Protein 2LWL (pdb70)

InterPro domains:
  IPR025933 Beta-defensin domain [PF13841] (25-54)

Structure (mmCIF, N/CA/C/O backbone):
data_2LWL
#
_entry.id   2LWL
#
loop_
_atom_site.group_PDB
_atom_site.id
_atom_site.type_symbol
_atom_site.label_atom_id
_atom_site.label_alt_id
_atom_site.label_comp_id
_atom_site.label_asym_id
_atom_site.label_entity_id
_atom_site.label_seq_id
_atom_site.pdbx_PDB_ins_code
_atom_site.Cartn_x
_atom_site.Cartn_y
_atom_site.Cartn_z
_atom_site.occupancy
_atom_site.B_iso_or_equiv
_atom_site.auth_seq_id
_atom_site.auth_comp_id
_atom_site.auth_asym_id
_atom_site.auth_atom_id
_atom_site.pdbx_PDB_model_num
ATOM 1 N N . PHE A 1 5 ? 9.102 -11.623 0.996 1.00 0.00 1 PHE A N 1
ATOM 2 C CA . PHE A 1 5 ? 8.153 -12.760 0.962 1.00 0.00 1 PHE A CA 1
ATOM 3 C C . PHE A 1 5 ? 6.736 -12.330 1.333 1.00 0.00 1 PHE A C 1
ATOM 4 O O . PHE A 1 5 ? 5.780 -12.703 0.649 1.00 0.00 1 PHE A O 1
ATOM 21 N N . PHE A 1 6 ? 6.596 -11.546 2.405 1.00 0.00 2 PHE A N 1
ATOM 22 C CA . PHE A 1 6 ? 5.277 -11.121 2.874 1.00 0.00 2 PHE A CA 1
ATOM 23 C C . PHE A 1 6 ? 4.502 -10.387 1.783 1.00 0.00 2 PHE A C 1
ATOM 24 O O . PHE A 1 6 ? 3.481 -10.875 1.297 1.00 0.00 2 PHE A O 1
ATOM 41 N N . ASP A 1 7 ? 4.993 -9.227 1.373 1.00 0.00 3 ASP A N 1
ATOM 42 C CA . ASP A 1 7 ? 4.295 -8.446 0.362 1.00 0.00 3 ASP A CA 1
ATOM 43 C C . ASP A 1 7 ? 4.627 -8.931 -1.035 1.00 0.00 3 ASP A C 1
ATOM 44 O O . ASP A 1 7 ? 4.132 -8.396 -2.027 1.00 0.00 3 ASP A O 1
ATOM 53 N N . GLU A 1 8 ? 5.453 -9.955 -1.111 1.00 0.00 4 GLU A N 1
ATOM 54 C CA . GLU A 1 8 ? 5.624 -10.686 -2.353 1.00 0.00 4 GLU A CA 1
ATOM 55 C C . GLU A 1 8 ? 4.329 -11.440 -2.619 1.00 0.00 4 GLU A C 1
ATOM 56 O O . GLU A 1 8 ? 3.835 -11.511 -3.748 1.00 0.00 4 GLU A O 1
ATOM 68 N N . LYS A 1 9 ? 3.769 -11.973 -1.541 1.00 0.00 5 LYS A N 1
ATOM 69 C CA . LYS A 1 9 ? 2.470 -12.610 -1.586 1.00 0.00 5 LYS A CA 1
ATOM 70 C C . LYS A 1 9 ? 1.398 -11.546 -1.785 1.00 0.00 5 LYS A C 1
ATOM 71 O O . LYS A 1 9 ? 0.378 -11.794 -2.423 1.00 0.00 5 LYS A O 1
ATOM 90 N N . CYS A 1 10 ? 1.646 -10.349 -1.251 1.00 0.00 6 CYS A N 1
ATOM 91 C CA . CYS A 1 10 ? 0.751 -9.220 -1.476 1.00 0.00 6 CYS A CA 1
ATOM 92 C C . CYS A 1 10 ? 0.726 -8.863 -2.960 1.00 0.00 6 CYS A C 1
ATOM 93 O O . CYS A 1 10 ? -0.318 -8.515 -3.505 1.00 0.00 6 CYS A O 1
ATOM 101 N N . ASN A 1 11 ? 1.880 -8.967 -3.611 1.00 0.00 7 ASN A N 1
ATOM 102 C CA . ASN A 1 11 ? 1.976 -8.723 -5.047 1.00 0.00 7 ASN A CA 1
ATOM 103 C C . ASN A 1 11 ? 1.062 -9.690 -5.790 1.00 0.00 7 ASN A C 1
ATOM 104 O O . ASN A 1 11 ? 0.386 -9.318 -6.750 1.00 0.00 7 ASN A O 1
ATOM 115 N N . LYS A 1 12 ? 1.041 -10.934 -5.325 1.00 0.00 8 LYS A N 1
ATOM 116 C CA . LYS A 1 12 ? 0.137 -11.948 -5.865 1.00 0.00 8 LYS A CA 1
ATOM 117 C C . LYS A 1 12 ? -1.321 -11.563 -5.600 1.00 0.00 8 LYS A C 1
ATOM 118 O O . LYS A 1 12 ? -2.196 -11.781 -6.439 1.00 0.00 8 LYS A O 1
ATOM 137 N N . LEU A 1 13 ? -1.570 -10.980 -4.430 1.00 0.00 9 LEU A N 1
ATOM 138 C CA . LEU A 1 13 ? -2.902 -10.493 -4.068 1.00 0.00 9 LEU A CA 1
ATOM 139 C C . LEU A 1 13 ? -3.171 -9.131 -4.705 1.00 0.00 9 LEU A C 1
ATOM 140 O O . LEU A 1 13 ? -4.191 -8.497 -4.432 1.00 0.00 9 LEU A O 1
ATOM 156 N N . LYS A 1 14 ? -2.226 -8.690 -5.532 1.00 0.00 10 LYS A N 1
ATOM 157 C CA . LYS A 1 14 ? -2.364 -7.479 -6.342 1.00 0.00 10 LYS A CA 1
ATOM 158 C C . LYS A 1 14 ? -2.308 -6.217 -5.485 1.00 0.00 10 LYS A C 1
ATOM 159 O O . LYS A 1 14 ? -2.914 -5.196 -5.817 1.00 0.00 10 LYS A O 1
ATOM 178 N N . GLY A 1 15 ? -1.570 -6.290 -4.390 1.00 0.00 11 GLY A N 1
ATOM 179 C CA . GLY A 1 15 ? -1.361 -5.124 -3.560 1.00 0.00 11 GLY A CA 1
ATOM 180 C C . GLY A 1 15 ? -0.168 -4.319 -4.032 1.00 0.00 11 GLY A C 1
ATOM 181 O O . GLY A 1 15 ? 0.922 -4.865 -4.209 1.00 0.00 11 GLY A O 1
ATOM 185 N N . THR A 1 16 ? -0.370 -3.032 -4.247 1.00 0.00 12 THR A N 1
ATOM 186 C CA . THR A 1 16 ? 0.682 -2.170 -4.762 1.00 0.00 12 THR A CA 1
ATOM 187 C C . THR A 1 16 ? 1.431 -1.468 -3.639 1.00 0.00 12 THR A C 1
ATOM 188 O O . THR A 1 16 ? 0.818 -0.925 -2.718 1.00 0.00 12 THR A O 1
ATOM 199 N N . CYS A 1 17 ? 2.753 -1.478 -3.714 1.00 0.00 13 CYS A N 1
ATOM 200 C CA . CYS A 1 17 ? 3.568 -0.814 -2.710 1.00 0.00 13 CYS A CA 1
ATOM 201 C C . CYS A 1 17 ? 3.647 0.679 -2.999 1.00 0.00 13 CYS A C 1
ATOM 202 O O . CYS A 1 17 ? 4.297 1.110 -3.953 1.00 0.00 13 CYS A O 1
ATOM 210 N N . LYS A 1 18 ? 2.962 1.460 -2.184 1.00 0.00 14 LYS A N 1
ATOM 211 C CA . LYS A 1 18 ? 2.969 2.906 -2.316 1.00 0.00 14 LYS A CA 1
ATOM 212 C C . LYS A 1 18 ? 3.339 3.542 -0.985 1.00 0.00 14 LYS A C 1
ATOM 213 O O . LYS A 1 18 ? 3.417 2.848 0.027 1.00 0.00 14 LYS A O 1
ATOM 232 N N . ASN A 1 19 ? 3.579 4.840 -0.977 1.00 0.00 15 ASN A N 1
ATOM 233 C CA . ASN A 1 19 ? 3.973 5.513 0.252 1.00 0.00 15 ASN A CA 1
ATOM 234 C C . ASN A 1 19 ? 2.766 5.684 1.164 1.00 0.00 15 ASN A C 1
ATOM 235 O O . ASN A 1 19 ? 2.758 5.203 2.299 1.00 0.00 15 ASN A O 1
ATOM 246 N N . ASN A 1 20 ? 1.753 6.372 0.659 1.00 0.00 16 ASN A N 1
ATOM 247 C CA . ASN A 1 20 ? 0.518 6.585 1.405 1.00 0.00 16 ASN A CA 1
ATOM 248 C C . ASN A 1 20 ? -0.634 5.858 0.725 1.00 0.00 16 ASN A C 1
ATOM 249 O O . ASN A 1 20 ? -0.747 5.875 -0.502 1.00 0.00 16 ASN A O 1
ATOM 260 N N . CYS A 1 21 ? -1.483 5.218 1.522 1.00 0.00 17 CYS A N 1
ATOM 261 C CA . CYS A 1 21 ? -2.585 4.425 0.989 1.00 0.00 17 CYS A CA 1
ATOM 262 C C . CYS A 1 21 ? -3.657 5.331 0.397 1.00 0.00 17 CYS A C 1
ATOM 263 O O . CYS A 1 21 ? -4.005 6.359 0.977 1.00 0.00 17 CYS A O 1
ATOM 271 N N . GLY A 1 22 ? -4.170 4.940 -0.757 1.00 0.00 18 GLY A N 1
ATOM 272 C CA . GLY A 1 22 ? -5.153 5.739 -1.453 1.00 0.00 18 GLY A CA 1
ATOM 273 C C . GLY A 1 22 ? -6.576 5.288 -1.186 1.00 0.00 18 GLY A C 1
ATOM 274 O O . GLY A 1 22 ? -6.860 4.679 -0.152 1.00 0.00 18 GLY A O 1
ATOM 278 N N . LYS A 1 23 ? -7.461 5.633 -2.116 1.00 0.00 19 LYS A N 1
ATOM 279 C CA . LYS A 1 23 ? -8.889 5.314 -2.049 1.00 0.00 19 LYS A CA 1
ATOM 280 C C . LYS A 1 23 ? -9.155 3.875 -1.571 1.00 0.00 19 LYS A C 1
ATOM 281 O O . LYS A 1 23 ? -8.802 2.898 -2.233 1.00 0.00 19 LYS A O 1
ATOM 300 N N . ASN A 1 24 ? -9.746 3.765 -0.383 1.00 0.00 20 ASN A N 1
ATOM 301 C CA . ASN A 1 24 ? -10.138 2.475 0.194 1.00 0.00 20 ASN A CA 1
ATOM 302 C C . ASN A 1 24 ? -8.950 1.526 0.348 1.00 0.00 20 ASN A C 1
ATOM 303 O O . ASN A 1 24 ? -9.130 0.321 0.519 1.00 0.00 20 ASN A O 1
ATOM 314 N N . GLU A 1 25 ? -7.743 2.065 0.297 1.00 0.00 21 GLU A N 1
ATOM 315 C CA . GLU A 1 25 ? -6.541 1.254 0.399 1.00 0.00 21 GLU A CA 1
ATOM 316 C C . GLU A 1 25 ? -6.041 1.219 1.831 1.00 0.00 21 GLU A C 1
ATOM 317 O O . GLU A 1 25 ? -6.064 2.232 2.533 1.00 0.00 21 GLU A O 1
ATOM 329 N N . GLU A 1 26 ? -5.610 0.048 2.266 1.00 0.00 22 GLU A N 1
ATOM 330 C CA . GLU A 1 26 ? -5.080 -0.117 3.607 1.00 0.00 22 GLU A CA 1
ATOM 331 C C . GLU A 1 26 ? -3.661 -0.668 3.562 1.00 0.00 22 GLU A C 1
ATOM 332 O O . GLU A 1 26 ? -3.262 -1.308 2.587 1.00 0.00 22 GLU A O 1
ATOM 344 N N . LEU A 1 27 ? -2.909 -0.401 4.621 1.00 0.00 23 LEU A N 1
ATOM 345 C CA . LEU A 1 27 ? -1.534 -0.863 4.737 1.00 0.00 23 LEU A CA 1
ATOM 346 C C . LEU A 1 27 ? -1.535 -2.305 5.223 1.00 0.00 23 LEU A C 1
ATOM 347 O O . LEU A 1 27 ? -1.990 -2.595 6.330 1.00 0.00 23 LEU A O 1
ATOM 363 N N . ILE A 1 28 ? -1.029 -3.202 4.403 1.00 0.00 24 ILE A N 1
ATOM 364 C CA . ILE A 1 28 ? -1.096 -4.624 4.713 1.00 0.00 24 ILE A CA 1
ATOM 365 C C . ILE A 1 28 ? 0.294 -5.205 4.952 1.00 0.00 24 ILE A C 1
ATOM 366 O O . ILE A 1 28 ? 0.439 -6.235 5.602 1.00 0.00 24 ILE A O 1
ATOM 382 N N . ALA A 1 29 ? 1.318 -4.538 4.440 1.00 0.00 25 ALA A N 1
ATOM 383 C CA . ALA A 1 29 ? 2.682 -5.019 4.591 1.00 0.00 25 ALA A CA 1
ATOM 384 C C . ALA A 1 29 ? 3.678 -3.893 4.413 1.00 0.00 25 ALA A C 1
ATOM 385 O O . ALA A 1 29 ? 3.437 -2.943 3.668 1.00 0.00 25 ALA A O 1
ATOM 392 N N . LEU A 1 30 ? 4.795 -4.008 5.106 1.00 0.00 26 LEU A N 1
ATOM 393 C CA . LEU A 1 30 ? 5.835 -2.999 5.063 1.00 0.00 26 LEU A CA 1
ATOM 394 C C . LEU A 1 30 ? 6.944 -3.414 4.111 1.00 0.00 26 LEU A C 1
ATOM 395 O O . LEU A 1 30 ? 7.605 -4.431 4.319 1.00 0.00 26 LEU A O 1
ATOM 411 N N . CYS A 1 31 ? 7.143 -2.620 3.076 1.00 0.00 27 CYS A N 1
ATOM 412 C CA . CYS A 1 31 ? 8.144 -2.909 2.065 1.00 0.00 27 CYS A CA 1
ATOM 413 C C . CYS A 1 31 ? 9.427 -2.134 2.352 1.00 0.00 27 CYS A C 1
ATOM 414 O O . CYS A 1 31 ? 9.511 -1.390 3.335 1.00 0.00 27 CYS A O 1
ATOM 422 N N . GLN A 1 32 ? 10.425 -2.316 1.502 1.00 0.00 28 GLN A N 1
ATOM 423 C CA . GLN A 1 32 ? 11.667 -1.571 1.616 1.00 0.00 28 GLN A CA 1
ATOM 424 C C . GLN A 1 32 ? 11.515 -0.228 0.919 1.00 0.00 28 GLN A C 1
ATOM 425 O O . GLN A 1 32 ? 10.498 0.024 0.266 1.00 0.00 28 GLN A O 1
ATOM 439 N N . LYS A 1 33 ? 12.513 0.638 1.081 1.00 0.00 29 LYS A N 1
ATOM 440 C CA . LYS A 1 33 ? 12.517 1.959 0.440 1.00 0.00 29 LYS A CA 1
ATOM 441 C C . LYS A 1 33 ? 11.373 2.831 0.961 1.00 0.00 29 LYS A C 1
ATOM 442 O O . LYS A 1 33 ? 11.022 3.840 0.351 1.00 0.00 29 LYS A O 1
ATOM 461 N N . SER A 1 34 ? 10.793 2.403 2.078 1.00 0.00 30 SER A N 1
ATOM 462 C CA . SER A 1 34 ? 9.698 3.111 2.744 1.00 0.00 30 SER A CA 1
ATOM 463 C C . SER A 1 34 ? 8.368 2.963 2.002 1.00 0.00 30 SER A C 1
ATOM 464 O O . SER A 1 34 ? 7.416 3.688 2.285 1.00 0.00 30 SER A O 1
ATOM 472 N N . LEU A 1 35 ? 8.294 2.029 1.058 1.00 0.00 31 LEU A N 1
ATOM 473 C CA . LEU A 1 35 ? 7.028 1.695 0.433 1.00 0.00 31 LEU A CA 1
ATOM 474 C C . LEU A 1 35 ? 6.223 0.768 1.335 1.00 0.00 31 LEU A C 1
ATOM 475 O O . LEU A 1 35 ? 6.786 0.046 2.155 1.00 0.00 31 LEU A O 1
ATOM 491 N N . LYS A 1 36 ? 4.909 0.815 1.210 1.00 0.00 32 LYS A N 1
ATOM 492 C CA . LYS A 1 36 ? 4.036 -0.075 1.963 1.00 0.00 32 LYS A CA 1
ATOM 493 C C . LYS A 1 36 ? 3.051 -0.735 1.013 1.00 0.00 32 LYS A C 1
ATOM 494 O O . LYS A 1 36 ? 2.479 -0.064 0.150 1.00 0.00 32 LYS A O 1
ATOM 513 N N . CYS A 1 37 ? 2.846 -2.037 1.159 1.00 0.00 33 CYS A N 1
ATOM 514 C CA . CYS A 1 37 ? 1.930 -2.733 0.278 1.00 0.00 33 CYS A CA 1
ATOM 515 C C . CYS A 1 37 ? 0.504 -2.396 0.660 1.00 0.00 33 CYS A C 1
ATOM 516 O O . CYS A 1 37 ? 0.008 -2.808 1.713 1.00 0.00 33 CYS A O 1
ATOM 524 N N . CYS A 1 38 ? -0.137 -1.617 -0.189 1.00 0.00 34 CYS A N 1
ATOM 525 C CA . CYS A 1 38 ? -1.488 -1.168 0.058 1.00 0.00 34 CYS A CA 1
ATOM 526 C C . CYS A 1 38 ? -2.446 -1.847 -0.905 1.00 0.00 34 CYS A C 1
ATOM 527 O O . CYS A 1 38 ? -2.228 -1.855 -2.120 1.00 0.00 34 CYS A O 1
ATOM 535 N N . ARG A 1 39 ? -3.487 -2.439 -0.354 1.00 0.00 35 ARG A N 1
ATOM 536 C CA . ARG A 1 39 ? -4.479 -3.137 -1.155 1.00 0.00 35 ARG A CA 1
ATOM 537 C C . ARG A 1 39 ? -5.667 -2.230 -1.432 1.00 0.00 35 ARG A C 1
ATOM 538 O O . ARG A 1 39 ? -6.188 -1.586 -0.515 1.00 0.00 35 ARG A O 1
ATOM 559 N N . THR A 1 40 ? -6.079 -2.174 -2.695 1.00 0.00 36 THR A N 1
ATOM 560 C CA . THR A 1 40 ? -7.249 -1.405 -3.088 1.00 0.00 36 THR A CA 1
ATOM 561 C C . THR A 1 40 ? -8.513 -2.192 -2.764 1.00 0.00 36 THR A C 1
ATOM 562 O O . THR A 1 40 ? -9.016 -2.968 -3.579 1.00 0.00 36 THR A O 1
ATOM 573 N N . ILE A 1 41 ? -9.007 -1.990 -1.555 1.00 0.00 37 ILE A N 1
ATOM 574 C CA . ILE A 1 41 ? -10.124 -2.750 -1.032 1.00 0.00 37 ILE A CA 1
ATOM 575 C C . ILE A 1 41 ? -11.435 -2.365 -1.709 1.00 0.00 37 ILE A C 1
ATOM 576 O O . ILE A 1 41 ? -11.643 -1.207 -2.071 1.00 0.00 37 ILE A O 1
ATOM 592 N N . GLN A 1 42 ? -12.296 -3.352 -1.907 1.00 0.00 38 GLN A N 1
ATOM 593 C CA . GLN A 1 42 ? -13.601 -3.120 -2.496 1.00 0.00 38 GLN A CA 1
ATOM 594 C C . GLN A 1 42 ? -14.588 -2.632 -1.432 1.00 0.00 38 GLN A C 1
ATOM 595 O O . GLN A 1 42 ? -14.711 -3.242 -0.367 1.00 0.00 38 GLN A O 1
ATOM 609 N N . PRO A 1 43 ? -15.286 -1.512 -1.694 1.00 0.00 39 PRO A N 1
ATOM 610 C CA . PRO A 1 43 ? -16.301 -0.972 -0.790 1.00 0.00 39 PRO A CA 1
ATOM 611 C C . PRO A 1 43 ? -17.644 -1.683 -0.938 1.00 0.00 39 PRO A C 1
ATOM 612 O O . PRO A 1 43 ? -17.743 -2.688 -1.643 1.00 0.00 39 PRO A O 1
ATOM 623 N N . SER A 1 44 ? -18.663 -1.150 -0.258 1.00 0.00 40 SER A N 1
ATOM 624 C CA . SER A 1 44 ? -20.031 -1.676 -0.290 1.00 0.00 40 SER A CA 1
ATOM 625 C C . SER A 1 44 ? -20.180 -2.870 0.649 1.00 0.00 40 SER A C 1
ATOM 626 O O . SER A 1 44 ? -21.121 -2.937 1.443 1.00 0.00 40 SER A O 1
ATOM 634 N N . GLY A 1 45 ? -19.242 -3.791 0.568 1.00 0.00 41 GLY A N 1
ATOM 635 C CA . GLY A 1 45 ? -19.246 -4.948 1.440 1.00 0.00 41 GLY A CA 1
ATOM 636 C C . GLY A 1 45 ? -18.253 -4.791 2.573 1.00 0.00 41 GLY A C 1
ATOM 637 O O . GLY A 1 45 ? -17.542 -3.788 2.635 1.00 0.00 41 GLY A O 1
ATOM 641 N N . SER A 1 46 ? -18.210 -5.766 3.474 1.00 0.00 42 SER A N 1
ATOM 642 C CA . SER A 1 46 ? -17.281 -5.730 4.598 1.00 0.00 42 SER A CA 1
ATOM 643 C C . SER A 1 46 ? -15.854 -5.968 4.142 1.00 0.00 42 SER A C 1
ATOM 644 O O . SER A 1 46 ? -15.309 -7.066 4.301 1.00 0.00 42 SER A O 1
ATOM 652 N N . ILE A 1 47 ? -15.282 -4.925 3.585 1.00 0.00 43 ILE A N 1
ATOM 653 C CA . ILE A 1 47 ? -13.882 -4.878 3.159 1.00 0.00 43 ILE A CA 1
ATOM 654 C C . ILE A 1 47 ? -13.398 -6.193 2.539 1.00 0.00 43 ILE A C 1
ATOM 655 O O . ILE A 1 47 ? -13.880 -6.601 1.482 1.00 0.00 43 ILE A O 1
ATOM 671 N N . ILE A 1 48 ? -12.454 -6.855 3.201 1.00 0.00 44 ILE A N 1
ATOM 672 C CA . ILE A 1 48 ? -11.916 -8.113 2.719 1.00 0.00 44 ILE A CA 1
ATOM 673 C C . ILE A 1 48 ? -11.865 -9.142 3.838 1.00 0.00 44 ILE A C 1
ATOM 674 O O . ILE A 1 48 ? -11.268 -10.208 3.690 1.00 0.00 44 ILE A O 1
ATOM 690 N N . ASP A 1 49 ? -12.496 -8.825 4.954 1.00 0.00 45 ASP A N 1
ATOM 691 C CA . ASP A 1 49 ? -12.441 -9.693 6.118 1.00 0.00 45 ASP A CA 1
ATOM 692 C C . ASP A 1 49 ? -13.819 -9.815 6.749 1.00 0.00 45 ASP A C 1
ATOM 693 O O . ASP A 1 49 ? -14.128 -9.038 7.671 1.00 0.00 45 ASP A O 1
ATOM 703 N N . PHE A 1 5 ? 9.915 -12.093 -0.137 1.00 0.00 1 PHE A N 2
ATOM 704 C CA . PHE A 1 5 ? 9.052 -12.488 0.998 1.00 0.00 1 PHE A CA 2
ATOM 705 C C . PHE A 1 5 ? 7.916 -11.490 1.201 1.00 0.00 1 PHE A C 2
ATOM 706 O O . PHE A 1 5 ? 6.752 -11.813 0.961 1.00 0.00 1 PHE A O 2
ATOM 723 N N . PHE A 1 6 ? 8.262 -10.275 1.621 1.00 0.00 2 PHE A N 2
ATOM 724 C CA . PHE A 1 6 ? 7.267 -9.257 1.944 1.00 0.00 2 PHE A CA 2
ATOM 725 C C . PHE A 1 6 ? 6.313 -9.003 0.784 1.00 0.00 2 PHE A C 2
ATOM 726 O O . PHE A 1 6 ? 5.096 -9.126 0.932 1.00 0.00 2 PHE A O 2
ATOM 743 N N . ASP A 1 7 ? 6.851 -8.670 -0.379 1.00 0.00 3 ASP A N 2
ATOM 744 C CA . ASP A 1 7 ? 5.998 -8.382 -1.516 1.00 0.00 3 ASP A CA 2
ATOM 745 C C . ASP A 1 7 ? 5.668 -9.640 -2.302 1.00 0.00 3 ASP A C 2
ATOM 746 O O . ASP A 1 7 ? 4.960 -9.588 -3.307 1.00 0.00 3 ASP A O 2
ATOM 755 N N . GLU A 1 8 ? 6.152 -10.777 -1.823 1.00 0.00 4 GLU A N 2
ATOM 756 C CA . GLU A 1 8 ? 5.703 -12.058 -2.340 1.00 0.00 4 GLU A CA 2
ATOM 757 C C . GLU A 1 8 ? 4.287 -12.279 -1.826 1.00 0.00 4 GLU A C 2
ATOM 758 O O . GLU A 1 8 ? 3.402 -12.774 -2.534 1.00 0.00 4 GLU A O 2
ATOM 770 N N . LYS A 1 9 ? 4.090 -11.867 -0.578 1.00 0.00 5 LYS A N 2
ATOM 771 C CA . LYS A 1 9 ? 2.773 -11.815 0.025 1.00 0.00 5 LYS A CA 2
ATOM 772 C C . LYS A 1 9 ? 1.939 -10.750 -0.680 1.00 0.00 5 LYS A C 2
ATOM 773 O O . LYS A 1 9 ? 0.766 -10.964 -0.976 1.00 0.00 5 LYS A O 2
ATOM 792 N N . CYS A 1 10 ? 2.568 -9.611 -0.974 1.00 0.00 6 CYS A N 2
ATOM 793 C CA . CYS A 1 10 ? 1.897 -8.512 -1.660 1.00 0.00 6 CYS A CA 2
ATOM 794 C C . CYS A 1 10 ? 1.349 -8.977 -3.006 1.00 0.00 6 CYS A C 2
ATOM 795 O O . CYS A 1 10 ? 0.233 -8.627 -3.386 1.00 0.00 6 CYS A O 2
ATOM 803 N N . ASN A 1 11 ? 2.146 -9.771 -3.715 1.00 0.00 7 ASN A N 2
ATOM 804 C CA . ASN A 1 11 ? 1.748 -10.315 -5.009 1.00 0.00 7 ASN A CA 2
ATOM 805 C C . ASN A 1 11 ? 0.494 -11.161 -4.867 1.00 0.00 7 ASN A C 2
ATOM 806 O O . ASN A 1 11 ? -0.434 -11.054 -5.662 1.00 0.00 7 ASN A O 2
ATOM 817 N N . LYS A 1 12 ? 0.480 -11.999 -3.838 1.00 0.00 8 LYS A N 2
ATOM 818 C CA . LYS A 1 12 ? -0.667 -12.860 -3.563 1.00 0.00 8 LYS A CA 2
ATOM 819 C C . LYS A 1 12 ? -1.938 -12.036 -3.340 1.00 0.00 8 LYS A C 2
ATOM 820 O O . LYS A 1 12 ? -3.005 -12.377 -3.851 1.00 0.00 8 LYS A O 2
ATOM 839 N N . LEU A 1 13 ? -1.821 -10.950 -2.584 1.00 0.00 9 LEU A N 2
ATOM 840 C CA . LEU A 1 13 ? -2.972 -10.102 -2.296 1.00 0.00 9 LEU A CA 2
ATOM 841 C C . LEU A 1 13 ? -3.211 -9.090 -3.410 1.00 0.00 9 LEU A C 2
ATOM 842 O O . LEU A 1 13 ? -4.152 -8.299 -3.351 1.00 0.00 9 LEU A O 2
ATOM 858 N N . LYS A 1 14 ? -2.337 -9.122 -4.415 1.00 0.00 10 LYS A N 2
ATOM 859 C CA . LYS A 1 14 ? -2.448 -8.259 -5.588 1.00 0.00 10 LYS A CA 2
ATOM 860 C C . LYS A 1 14 ? -2.394 -6.789 -5.190 1.00 0.00 10 LYS A C 2
ATOM 861 O O . LYS A 1 14 ? -3.116 -5.956 -5.740 1.00 0.00 10 LYS A O 2
ATOM 880 N N . GLY A 1 15 ? -1.532 -6.479 -4.235 1.00 0.00 11 GLY A N 2
ATOM 881 C CA . GLY A 1 15 ? -1.418 -5.119 -3.753 1.00 0.00 11 GLY A CA 2
ATOM 882 C C . GLY A 1 15 ? -0.272 -4.375 -4.403 1.00 0.00 11 GLY A C 2
ATOM 883 O O . GLY A 1 15 ? 0.503 -4.956 -5.168 1.00 0.00 11 GLY A O 2
ATOM 887 N N . THR A 1 16 ? -0.162 -3.092 -4.100 1.00 0.00 12 THR A N 2
ATOM 888 C CA . THR A 1 16 ? 0.899 -2.264 -4.644 1.00 0.00 12 THR A CA 2
ATOM 889 C C . THR A 1 16 ? 1.622 -1.514 -3.532 1.00 0.00 12 THR A C 2
ATOM 890 O O . THR A 1 16 ? 0.987 -0.953 -2.638 1.00 0.00 12 THR A O 2
ATOM 901 N N . CYS A 1 17 ? 2.947 -1.517 -3.579 1.00 0.00 13 CYS A N 2
ATOM 902 C CA . CYS A 1 17 ? 3.739 -0.839 -2.565 1.00 0.00 13 CYS A CA 2
ATOM 903 C C . CYS A 1 17 ? 3.781 0.658 -2.845 1.00 0.00 13 CYS A C 2
ATOM 904 O O . CYS A 1 17 ? 4.417 1.105 -3.803 1.00 0.00 13 CYS A O 2
ATOM 912 N N . LYS A 1 18 ? 3.087 1.421 -2.018 1.00 0.00 14 LYS A N 2
ATOM 913 C CA . LYS A 1 18 ? 3.072 2.868 -2.142 1.00 0.00 14 LYS A CA 2
ATOM 914 C C . LYS A 1 18 ? 3.286 3.498 -0.771 1.00 0.00 14 LYS A C 2
ATOM 915 O O . LYS A 1 18 ? 3.349 2.792 0.238 1.00 0.00 14 LYS A O 2
ATOM 934 N N . ASN A 1 19 ? 3.416 4.811 -0.729 1.00 0.00 15 ASN A N 2
ATOM 935 C CA . ASN A 1 19 ? 3.674 5.498 0.519 1.00 0.00 15 ASN A CA 2
ATOM 936 C C . ASN A 1 19 ? 2.372 5.877 1.209 1.00 0.00 15 ASN A C 2
ATOM 937 O O . ASN A 1 19 ? 2.158 5.535 2.373 1.00 0.00 15 ASN A O 2
ATOM 948 N N . ASN A 1 20 ? 1.492 6.566 0.491 1.00 0.00 16 ASN A N 2
ATOM 949 C CA . ASN A 1 20 ? 0.215 6.98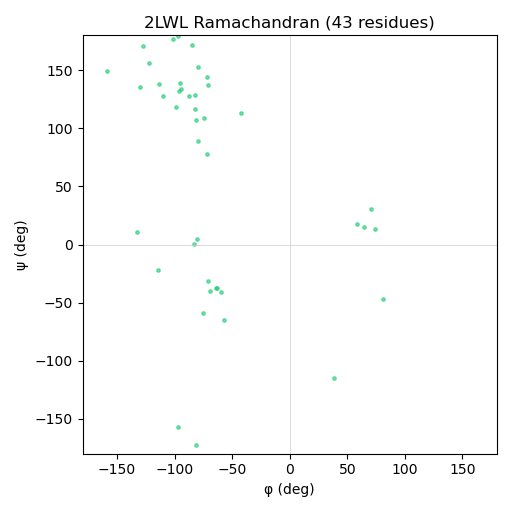5 1.061 1.00 0.00 16 ASN A CA 2
ATOM 950 C C . ASN A 1 20 ? -0.932 6.218 0.411 1.00 0.00 16 ASN A C 2
ATOM 951 O O . ASN A 1 20 ? -1.016 6.121 -0.815 1.00 0.00 16 ASN A O 2
ATOM 962 N N . CYS A 1 21 ? -1.800 5.657 1.243 1.00 0.00 17 CYS A N 2
ATOM 963 C CA . CYS A 1 21 ? -2.906 4.837 0.765 1.00 0.00 17 CYS A CA 2
ATOM 964 C C . CYS A 1 21 ? -3.968 5.693 0.088 1.00 0.00 17 CYS A C 2
ATOM 965 O O . CYS A 1 21 ? -4.344 6.753 0.592 1.00 0.00 17 CYS A O 2
ATOM 973 N N . GLY A 1 22 ? -4.445 5.224 -1.054 1.00 0.00 18 GLY A N 2
ATOM 974 C CA . GLY A 1 22 ? -5.457 5.941 -1.797 1.00 0.00 18 GLY A CA 2
ATOM 975 C C . GLY A 1 22 ? -6.857 5.563 -1.364 1.00 0.00 18 GLY A C 2
ATOM 976 O O . GLY A 1 22 ? -7.054 5.075 -0.249 1.00 0.00 18 GLY A O 2
ATOM 980 N N . LYS A 1 23 ? -7.825 5.799 -2.244 1.00 0.00 19 LYS A N 2
ATOM 981 C CA . LYS A 1 23 ? -9.233 5.547 -1.937 1.00 0.00 19 LYS A CA 2
ATOM 982 C C . LYS A 1 23 ? -9.488 4.118 -1.441 1.00 0.00 19 LYS A C 2
ATOM 983 O O . LYS A 1 23 ? -9.355 3.143 -2.182 1.00 0.00 19 LYS A O 2
ATOM 1002 N N . ASN A 1 24 ? -9.843 4.026 -0.160 1.00 0.00 20 ASN A N 2
ATOM 1003 C CA . ASN A 1 24 ? -10.175 2.757 0.492 1.00 0.00 20 ASN A CA 2
ATOM 1004 C C . ASN A 1 24 ? -9.037 1.745 0.336 1.00 0.00 20 ASN A C 2
ATOM 1005 O O . ASN A 1 24 ? -9.237 0.623 -0.133 1.00 0.00 20 ASN A O 2
ATOM 1016 N N . GLU A 1 25 ? -7.837 2.161 0.713 1.00 0.00 21 GLU A N 2
ATOM 1017 C CA . GLU A 1 25 ? -6.670 1.289 0.674 1.00 0.00 21 GLU A CA 2
ATOM 1018 C C . GLU A 1 25 ? -6.079 1.129 2.063 1.00 0.00 21 GLU A C 2
ATOM 1019 O O . GLU A 1 25 ? -6.065 2.073 2.854 1.00 0.00 21 GLU A O 2
ATOM 1031 N N . GLU A 1 26 ? -5.595 -0.064 2.357 1.00 0.00 22 GLU A N 2
ATOM 1032 C CA . GLU A 1 26 ? -5.022 -0.343 3.669 1.00 0.00 22 GLU A CA 2
ATOM 1033 C C . GLU A 1 26 ? -3.554 -0.744 3.559 1.00 0.00 22 GLU A C 2
ATOM 1034 O O . GLU A 1 26 ? -3.115 -1.236 2.520 1.00 0.00 22 GLU A O 2
ATOM 1046 N N . LEU A 1 27 ? -2.805 -0.530 4.639 1.00 0.00 23 LEU A N 2
ATOM 1047 C CA . LEU A 1 27 ? -1.394 -0.883 4.684 1.00 0.00 23 LEU A CA 2
ATOM 1048 C C . LEU A 1 27 ? -1.243 -2.296 5.230 1.00 0.00 23 LEU A C 2
ATOM 1049 O O . LEU A 1 27 ? -1.444 -2.543 6.420 1.00 0.00 23 LEU A O 2
ATOM 1065 N N . ILE A 1 28 ? -0.893 -3.214 4.347 1.00 0.00 24 ILE A N 2
ATOM 1066 C CA . ILE A 1 28 ? -0.987 -4.642 4.628 1.00 0.00 24 ILE A CA 2
ATOM 1067 C C . ILE A 1 28 ? 0.392 -5.275 4.804 1.00 0.00 24 ILE A C 2
ATOM 1068 O O . ILE A 1 28 ? 0.523 -6.329 5.423 1.00 0.00 24 ILE A O 2
ATOM 1084 N N . ALA A 1 29 ? 1.424 -4.625 4.283 1.00 0.00 25 ALA A N 2
ATOM 1085 C CA . ALA A 1 29 ? 2.781 -5.155 4.397 1.00 0.00 25 ALA A CA 2
ATOM 1086 C C . ALA A 1 29 ? 3.799 -4.055 4.219 1.00 0.00 25 ALA A C 2
ATOM 1087 O O . ALA A 1 29 ? 3.472 -2.975 3.739 1.00 0.00 25 ALA A O 2
ATOM 1094 N N . LEU A 1 30 ? 5.027 -4.332 4.612 1.00 0.00 26 LEU A N 2
ATOM 1095 C CA . LEU A 1 30 ? 6.094 -3.355 4.539 1.00 0.00 26 LEU A CA 2
ATOM 1096 C C . LEU A 1 30 ? 7.152 -3.812 3.554 1.00 0.00 26 LEU A C 2
ATOM 1097 O O . LEU A 1 30 ? 7.581 -4.962 3.559 1.00 0.00 26 LEU A O 2
ATOM 1113 N N . CYS A 1 31 ? 7.547 -2.890 2.712 1.00 0.00 27 CYS A N 2
ATOM 1114 C CA . CYS A 1 31 ? 8.495 -3.158 1.646 1.00 0.00 27 CYS A CA 2
ATOM 1115 C C . CYS A 1 31 ? 9.744 -2.303 1.807 1.00 0.00 27 CYS A C 2
ATOM 1116 O O . CYS A 1 31 ? 9.855 -1.517 2.751 1.00 0.00 27 CYS A O 2
ATOM 1124 N N . GLN A 1 32 ? 10.682 -2.455 0.888 1.00 0.00 28 GLN A N 2
ATOM 1125 C CA . GLN A 1 32 ? 11.915 -1.688 0.933 1.00 0.00 28 GLN A CA 2
ATOM 1126 C C . GLN A 1 32 ? 11.651 -0.254 0.492 1.00 0.00 28 GLN A C 2
ATOM 1127 O O . GLN A 1 32 ? 10.567 0.057 -0.009 1.00 0.00 28 GLN A O 2
ATOM 1141 N N . LYS A 1 33 ? 12.642 0.613 0.692 1.00 0.00 29 LYS A N 2
ATOM 1142 C CA . LYS A 1 33 ? 12.519 2.043 0.380 1.00 0.00 29 LYS A CA 2
ATOM 1143 C C . LYS A 1 33 ? 11.478 2.709 1.281 1.00 0.00 29 LYS A C 2
ATOM 1144 O O . LYS A 1 33 ? 11.048 3.833 1.022 1.00 0.00 29 LYS A O 2
ATOM 1163 N N . SER A 1 34 ? 11.079 1.987 2.326 1.00 0.00 30 SER A N 2
ATOM 1164 C CA . SER A 1 34 ? 10.080 2.448 3.297 1.00 0.00 30 SER A CA 2
ATOM 1165 C C . SER A 1 34 ? 8.661 2.401 2.717 1.00 0.00 30 SER A C 2
ATOM 1166 O O . SER A 1 34 ? 7.725 2.956 3.298 1.00 0.00 30 SER A O 2
ATOM 1174 N N . LEU A 1 35 ? 8.504 1.738 1.574 1.00 0.00 31 LEU A N 2
ATOM 1175 C CA . LEU A 1 35 ? 7.194 1.555 0.962 1.00 0.00 31 LEU A CA 2
ATOM 1176 C C . LEU A 1 35 ? 6.385 0.518 1.731 1.00 0.00 31 LEU A C 2
ATOM 1177 O O . LEU A 1 35 ? 6.950 -0.342 2.397 1.00 0.00 31 LEU A O 2
ATOM 1193 N N . LYS A 1 36 ? 5.067 0.608 1.653 1.00 0.00 32 LYS A N 2
ATOM 1194 C CA . LYS A 1 36 ? 4.198 -0.408 2.236 1.00 0.00 32 LYS A CA 2
ATOM 1195 C C . LYS A 1 36 ? 3.154 -0.840 1.218 1.00 0.00 32 LYS A C 2
ATOM 1196 O O . LYS A 1 36 ? 2.786 -0.076 0.325 1.00 0.00 32 LYS A O 2
ATOM 1215 N N . CYS A 1 37 ? 2.680 -2.063 1.358 1.00 0.00 33 CYS A N 2
ATOM 1216 C CA . CYS A 1 37 ? 1.730 -2.626 0.425 1.00 0.00 33 CYS A CA 2
ATOM 1217 C C . CYS A 1 37 ? 0.323 -2.148 0.730 1.00 0.00 33 CYS A C 2
ATOM 1218 O O . CYS A 1 37 ? -0.200 -2.394 1.813 1.00 0.00 33 CYS A O 2
ATOM 1226 N N . CYS A 1 38 ? -0.277 -1.457 -0.219 1.00 0.00 34 CYS A N 2
ATOM 1227 C CA . CYS A 1 38 ? -1.658 -1.040 -0.092 1.00 0.00 34 CYS A CA 2
ATOM 1228 C C . CYS A 1 38 ? -2.552 -1.937 -0.931 1.00 0.00 34 CYS A C 2
ATOM 1229 O O . CYS A 1 38 ? -2.272 -2.186 -2.107 1.00 0.00 34 CYS A O 2
ATOM 1237 N N . ARG A 1 39 ? -3.602 -2.451 -0.317 1.00 0.00 35 ARG A N 2
ATOM 1238 C CA . ARG A 1 39 ? -4.593 -3.227 -1.041 1.00 0.00 35 ARG A CA 2
ATOM 1239 C C . ARG A 1 39 ? -5.798 -2.349 -1.323 1.00 0.00 35 ARG A C 2
ATOM 1240 O O . ARG A 1 39 ? -6.367 -1.748 -0.403 1.00 0.00 35 ARG A O 2
ATOM 1261 N N . THR A 1 40 ? -6.144 -2.250 -2.596 1.00 0.00 36 THR A N 2
ATOM 1262 C CA . THR A 1 40 ? -7.258 -1.430 -3.036 1.00 0.00 36 THR A CA 2
ATOM 1263 C C . THR A 1 40 ? -8.569 -2.158 -2.785 1.00 0.00 36 THR A C 2
ATOM 1264 O O . THR A 1 40 ? -9.027 -2.952 -3.607 1.00 0.00 36 THR A O 2
ATOM 1275 N N . ILE A 1 41 ? -9.149 -1.894 -1.629 1.00 0.00 37 ILE A N 2
ATOM 1276 C CA . ILE A 1 41 ? -10.340 -2.582 -1.188 1.00 0.00 37 ILE A CA 2
ATOM 1277 C C . ILE A 1 41 ? -11.549 -2.224 -2.045 1.00 0.00 37 ILE A C 2
ATOM 1278 O O . ILE A 1 41 ? -11.907 -1.051 -2.185 1.00 0.00 37 ILE A O 2
ATOM 1294 N N . GLN A 1 42 ? -12.158 -3.249 -2.626 1.00 0.00 38 GLN A N 2
ATOM 1295 C CA . GLN A 1 42 ? -13.332 -3.077 -3.467 1.00 0.00 38 GLN A CA 2
ATOM 1296 C C . GLN A 1 42 ? -14.595 -3.059 -2.613 1.00 0.00 38 GLN A C 2
ATOM 1297 O O . GLN A 1 42 ? -14.749 -3.883 -1.709 1.00 0.00 38 GLN A O 2
ATOM 1311 N N . PRO A 1 43 ? -15.517 -2.126 -2.888 1.00 0.00 39 PRO A N 2
ATOM 1312 C CA . PRO A 1 43 ? -16.792 -2.052 -2.174 1.00 0.00 39 PRO A CA 2
ATOM 1313 C C . PRO A 1 43 ? -17.623 -3.308 -2.404 1.00 0.00 39 PRO A C 2
ATOM 1314 O O . PRO A 1 43 ? -17.908 -3.662 -3.554 1.00 0.00 39 PRO A O 2
ATOM 1325 N N . SER A 1 44 ? -17.972 -3.989 -1.309 1.00 0.00 40 SER A N 2
ATOM 1326 C CA . SER A 1 44 ? -18.744 -5.235 -1.352 1.00 0.00 40 SER A CA 2
ATOM 1327 C C . SER A 1 44 ? -17.889 -6.396 -1.864 1.00 0.00 40 SER A C 2
ATOM 1328 O O . SER A 1 44 ? -18.372 -7.518 -2.024 1.00 0.00 40 SER A O 2
ATOM 1336 N N . GLY A 1 45 ? -16.624 -6.113 -2.124 1.00 0.00 41 GLY A N 2
ATOM 1337 C CA . GLY A 1 45 ? -15.704 -7.136 -2.584 1.00 0.00 41 GLY A CA 2
ATOM 1338 C C . GLY A 1 45 ? -15.399 -8.162 -1.510 1.00 0.00 41 GLY A C 2
ATOM 1339 O O . GLY A 1 45 ? -15.434 -7.855 -0.320 1.00 0.00 41 GLY A O 2
ATOM 1343 N N . SER A 1 46 ? -15.101 -9.379 -1.923 1.00 0.00 42 SER A N 2
ATOM 1344 C CA . SER A 1 46 ? -14.831 -10.455 -0.984 1.00 0.00 42 SER A CA 2
ATOM 1345 C C . SER A 1 46 ? -13.425 -10.331 -0.399 1.00 0.00 42 SER A C 2
ATOM 1346 O O . SER A 1 46 ? -12.647 -9.469 -0.818 1.00 0.00 42 SER A O 2
ATOM 1354 N N . ILE A 1 47 ? -13.125 -11.183 0.587 1.00 0.00 43 ILE A N 2
ATOM 1355 C CA . ILE A 1 47 ? -11.793 -11.264 1.196 1.00 0.00 43 ILE A CA 2
ATOM 1356 C C . ILE A 1 47 ? -11.557 -10.123 2.198 1.00 0.00 43 ILE A C 2
ATOM 1357 O O . ILE A 1 47 ? -10.650 -10.189 3.027 1.00 0.00 43 ILE A O 2
ATOM 1373 N N . ILE A 1 48 ? -12.392 -9.095 2.155 1.00 0.00 44 ILE A N 2
ATOM 1374 C CA . ILE A 1 48 ? -12.156 -7.907 2.968 1.00 0.00 44 ILE A CA 2
ATOM 1375 C C . ILE A 1 48 ? -13.451 -7.281 3.488 1.00 0.00 44 ILE A C 2
ATOM 1376 O O . ILE A 1 48 ? -13.586 -7.023 4.684 1.00 0.00 44 ILE A O 2
ATOM 1392 N N . ASP A 1 49 ? -14.392 -7.038 2.595 1.00 0.00 45 ASP A N 2
ATOM 1393 C CA . ASP A 1 49 ? -15.627 -6.348 2.956 1.00 0.00 45 ASP A CA 2
ATOM 1394 C C . ASP A 1 49 ? -16.561 -7.285 3.709 1.00 0.00 45 ASP A C 2
ATOM 1395 O O . ASP A 1 49 ? -17.180 -8.159 3.067 1.00 0.00 45 ASP A O 2
ATOM 1405 N N . PHE A 1 5 ? 10.285 -11.077 -3.037 1.00 0.00 1 PHE A N 3
ATOM 1406 C CA . PHE A 1 5 ? 9.250 -12.073 -3.386 1.00 0.00 1 PHE A CA 3
ATOM 1407 C C . PHE A 1 5 ? 8.077 -12.009 -2.415 1.00 0.00 1 PHE A C 3
ATOM 1408 O O . PHE A 1 5 ? 6.943 -12.317 -2.788 1.00 0.00 1 PHE A O 3
ATOM 1425 N N . PHE A 1 6 ? 8.342 -11.593 -1.176 1.00 0.00 2 PHE A N 3
ATOM 1426 C CA . PHE A 1 6 ? 7.299 -11.513 -0.157 1.00 0.00 2 PHE A CA 3
ATOM 1427 C C . PHE A 1 6 ? 6.167 -10.600 -0.612 1.00 0.00 2 PHE A C 3
ATOM 1428 O O . PHE A 1 6 ? 5.018 -11.028 -0.747 1.00 0.00 2 PHE A O 3
ATOM 1445 N N . ASP A 1 7 ? 6.487 -9.341 -0.870 1.00 0.00 3 ASP A N 3
ATOM 1446 C CA . ASP A 1 7 ? 5.468 -8.384 -1.269 1.00 0.00 3 ASP A CA 3
ATOM 1447 C C . ASP A 1 7 ? 5.176 -8.468 -2.751 1.00 0.00 3 ASP A C 3
ATOM 1448 O O . ASP A 1 7 ? 4.312 -7.760 -3.269 1.00 0.00 3 ASP A O 3
ATOM 1457 N N . GLU A 1 8 ? 5.887 -9.338 -3.428 1.00 0.00 4 GLU A N 3
ATOM 1458 C CA . GLU A 1 8 ? 5.561 -9.671 -4.799 1.00 0.00 4 GLU A CA 3
ATOM 1459 C C . GLU A 1 8 ? 4.254 -10.444 -4.796 1.00 0.00 4 GLU A C 3
ATOM 1460 O O . GLU A 1 8 ? 3.360 -10.208 -5.613 1.00 0.00 4 GLU A O 3
ATOM 1472 N N . LYS A 1 9 ? 4.139 -11.347 -3.831 1.00 0.00 5 LYS A N 3
ATOM 1473 C CA . LYS A 1 9 ? 2.904 -12.066 -3.615 1.00 0.00 5 LYS A CA 3
ATOM 1474 C C . LYS A 1 9 ? 1.871 -11.138 -2.985 1.00 0.00 5 LYS A C 3
ATOM 1475 O O . LYS A 1 9 ? 0.672 -11.314 -3.182 1.00 0.00 5 LYS A O 3
ATOM 1494 N N . CYS A 1 10 ? 2.338 -10.130 -2.244 1.00 0.00 6 CYS A N 3
ATOM 1495 C CA . CYS A 1 10 ? 1.435 -9.121 -1.706 1.00 0.00 6 CYS A CA 3
ATOM 1496 C C . CYS A 1 10 ? 0.785 -8.364 -2.863 1.00 0.00 6 CYS A C 3
ATOM 1497 O O . CYS A 1 10 ? -0.419 -8.112 -2.863 1.00 0.00 6 CYS A O 3
ATOM 1505 N N . ASN A 1 11 ? 1.591 -8.044 -3.872 1.00 0.00 7 ASN A N 3
ATOM 1506 C CA . ASN A 1 11 ? 1.099 -7.374 -5.070 1.00 0.00 7 ASN A CA 3
ATOM 1507 C C . ASN A 1 11 ? 0.056 -8.239 -5.774 1.00 0.00 7 ASN A C 3
ATOM 1508 O O . ASN A 1 11 ? -0.886 -7.727 -6.379 1.00 0.00 7 ASN A O 3
ATOM 1519 N N . LYS A 1 12 ? 0.223 -9.555 -5.681 1.00 0.00 8 LYS A N 3
ATOM 1520 C CA . LYS A 1 12 ? -0.770 -10.489 -6.203 1.00 0.00 8 LYS A CA 3
ATOM 1521 C C . LYS A 1 12 ? -2.051 -10.421 -5.366 1.00 0.00 8 LYS A C 3
ATOM 1522 O O . LYS A 1 12 ? -3.157 -10.494 -5.899 1.00 0.00 8 LYS A O 3
ATOM 1541 N N . LEU A 1 13 ? -1.890 -10.260 -4.053 1.00 0.00 9 LEU A N 3
ATOM 1542 C CA . LEU A 1 13 ? -3.024 -10.043 -3.152 1.00 0.00 9 LEU A CA 3
ATOM 1543 C C . LEU A 1 13 ? -3.447 -8.575 -3.179 1.00 0.00 9 LEU A C 3
ATOM 1544 O O . LEU A 1 13 ? -4.196 -8.104 -2.318 1.00 0.00 9 LEU A O 3
ATOM 1560 N N . LYS A 1 14 ? -2.913 -7.863 -4.169 1.00 0.00 10 LYS A N 3
ATOM 1561 C CA . LYS A 1 14 ? -3.338 -6.509 -4.520 1.00 0.00 10 LYS A CA 3
ATOM 1562 C C . LYS A 1 14 ? -2.877 -5.493 -3.486 1.00 0.00 10 LYS A C 3
ATOM 1563 O O . LYS A 1 14 ? -3.513 -4.461 -3.279 1.00 0.00 10 LYS A O 3
ATOM 1582 N N . GLY A 1 15 ? -1.759 -5.795 -2.846 1.00 0.00 11 GLY A N 3
ATOM 1583 C CA . GLY A 1 15 ? -1.128 -4.845 -1.960 1.00 0.00 11 GLY A CA 3
ATOM 1584 C C . GLY A 1 15 ? 0.065 -4.198 -2.613 1.00 0.00 11 GLY A C 3
ATOM 1585 O O . GLY A 1 15 ? 1.202 -4.639 -2.452 1.00 0.00 11 GLY A O 3
ATOM 1589 N N . THR A 1 16 ? -0.213 -3.160 -3.365 1.00 0.00 12 THR A N 3
ATOM 1590 C CA . THR A 1 16 ? 0.807 -2.438 -4.109 1.00 0.00 12 THR A CA 3
ATOM 1591 C C . THR A 1 16 ? 1.702 -1.635 -3.178 1.00 0.00 12 THR A C 3
ATOM 1592 O O . THR A 1 16 ? 1.240 -1.114 -2.159 1.00 0.00 12 THR A O 3
ATOM 1603 N N . CYS A 1 17 ? 2.977 -1.529 -3.530 1.00 0.00 13 CYS A N 3
ATOM 1604 C CA . CYS A 1 17 ? 3.921 -0.805 -2.699 1.00 0.00 13 CYS A CA 3
ATOM 1605 C C . CYS A 1 17 ? 3.815 0.688 -2.950 1.00 0.00 13 CYS A C 3
ATOM 1606 O O . CYS A 1 17 ? 4.348 1.209 -3.930 1.00 0.00 13 CYS A O 3
ATOM 1614 N N . LYS A 1 18 ? 3.104 1.358 -2.069 1.00 0.00 14 LYS A N 3
ATOM 1615 C CA . LYS A 1 18 ? 3.006 2.802 -2.091 1.00 0.00 14 LYS A CA 3
ATOM 1616 C C . LYS A 1 18 ? 3.206 3.328 -0.681 1.00 0.00 14 LYS A C 3
ATOM 1617 O O . LYS A 1 18 ? 3.120 2.568 0.287 1.00 0.00 14 LYS A O 3
ATOM 1636 N N . ASN A 1 19 ? 3.491 4.607 -0.565 1.00 0.00 15 ASN A N 3
ATOM 1637 C CA . ASN A 1 19 ? 3.821 5.199 0.720 1.00 0.00 15 ASN A CA 3
ATOM 1638 C C . ASN A 1 19 ? 2.564 5.513 1.506 1.00 0.00 15 ASN A C 3
ATOM 1639 O O . ASN A 1 19 ? 2.465 5.212 2.695 1.00 0.00 15 ASN A O 3
ATOM 1650 N N . ASN A 1 20 ? 1.607 6.125 0.833 1.00 0.00 16 ASN A N 3
ATOM 1651 C CA . ASN A 1 20 ? 0.346 6.484 1.468 1.00 0.00 16 ASN A CA 3
ATOM 1652 C C . ASN A 1 20 ? -0.807 5.740 0.813 1.00 0.00 16 ASN A C 3
ATOM 1653 O O . ASN A 1 20 ? -0.821 5.540 -0.401 1.00 0.00 16 ASN A O 3
ATOM 1664 N N . CYS A 1 21 ? -1.768 5.326 1.622 1.00 0.00 17 CYS A N 3
ATOM 1665 C CA . CYS A 1 21 ? -2.904 4.568 1.130 1.00 0.00 17 CYS A CA 3
ATOM 1666 C C . CYS A 1 21 ? -3.908 5.490 0.448 1.00 0.00 17 CYS A C 3
ATOM 1667 O O . CYS A 1 21 ? -4.256 6.550 0.973 1.00 0.00 17 CYS A O 3
ATOM 1675 N N . GLY A 1 22 ? -4.349 5.083 -0.731 1.00 0.00 18 GLY A N 3
ATOM 1676 C CA . GLY A 1 22 ? -5.311 5.848 -1.493 1.00 0.00 18 GLY A CA 3
ATOM 1677 C C . GLY A 1 22 ? -6.728 5.377 -1.251 1.00 0.00 18 GLY A C 3
ATOM 1678 O O . GLY A 1 22 ? -7.025 4.807 -0.197 1.00 0.00 18 GLY A O 3
ATOM 1682 N N . LYS A 1 23 ? -7.604 5.644 -2.213 1.00 0.00 19 LYS A N 3
ATOM 1683 C CA . LYS A 1 23 ? -9.011 5.271 -2.113 1.00 0.00 19 LYS A CA 3
ATOM 1684 C C . LYS A 1 23 ? -9.173 3.786 -1.784 1.00 0.00 19 LYS A C 3
ATOM 1685 O O . LYS A 1 23 ? -8.582 2.922 -2.436 1.00 0.00 19 LYS A O 3
ATOM 1704 N N . ASN A 1 24 ? -9.947 3.508 -0.744 1.00 0.00 20 ASN A N 3
ATOM 1705 C CA . ASN A 1 24 ? -10.246 2.135 -0.335 1.00 0.00 20 ASN A CA 3
ATOM 1706 C C . ASN A 1 24 ? -8.980 1.333 -0.057 1.00 0.00 20 ASN A C 3
ATOM 1707 O O . ASN A 1 24 ? -8.973 0.127 -0.227 1.00 0.00 20 ASN A O 3
ATOM 1718 N N . GLU A 1 25 ? -7.907 1.980 0.357 1.00 0.00 21 GLU A N 3
ATOM 1719 C CA . GLU A 1 25 ? -6.660 1.258 0.567 1.00 0.00 21 GLU A CA 3
ATOM 1720 C C . GLU A 1 25 ? -6.257 1.228 2.030 1.00 0.00 21 GLU A C 3
ATOM 1721 O O . GLU A 1 25 ? -6.450 2.198 2.767 1.00 0.00 21 GLU A O 3
ATOM 1733 N N . GLU A 1 26 ? -5.704 0.094 2.440 1.00 0.00 22 GLU A N 3
ATOM 1734 C CA . GLU A 1 26 ? -5.241 -0.091 3.808 1.00 0.00 22 GLU A CA 3
ATOM 1735 C C . GLU A 1 26 ? -3.772 -0.502 3.825 1.00 0.00 22 GLU A C 3
ATOM 1736 O O . GLU A 1 26 ? -3.266 -1.062 2.850 1.00 0.00 22 GLU A O 3
ATOM 1748 N N . LEU A 1 27 ? -3.098 -0.222 4.934 1.00 0.00 23 LEU A N 3
ATOM 1749 C CA . LEU A 1 27 ? -1.703 -0.607 5.105 1.00 0.00 23 LEU A CA 3
ATOM 1750 C C . LEU A 1 27 ? -1.645 -2.006 5.694 1.00 0.00 23 LEU A C 3
ATOM 1751 O O . LEU A 1 27 ? -2.084 -2.233 6.822 1.00 0.00 23 LEU A O 3
ATOM 1767 N N . ILE A 1 28 ? -1.120 -2.946 4.929 1.00 0.00 24 ILE A N 3
ATOM 1768 C CA . ILE A 1 28 ? -1.186 -4.349 5.317 1.00 0.00 24 ILE A CA 3
ATOM 1769 C C . ILE A 1 28 ? 0.200 -4.924 5.598 1.00 0.00 24 ILE A C 3
ATOM 1770 O O . ILE A 1 28 ? 0.328 -5.935 6.283 1.00 0.00 24 ILE A O 3
ATOM 1786 N N . ALA A 1 29 ? 1.238 -4.280 5.079 1.00 0.00 25 ALA A N 3
ATOM 1787 C CA . ALA A 1 29 ? 2.598 -4.773 5.262 1.00 0.00 25 ALA A CA 3
ATOM 1788 C C . ALA A 1 29 ? 3.614 -3.716 4.892 1.00 0.00 25 ALA A C 3
ATOM 1789 O O . ALA A 1 29 ? 3.287 -2.715 4.254 1.00 0.00 25 ALA A O 3
ATOM 1796 N N . LEU A 1 30 ? 4.840 -3.951 5.307 1.00 0.00 26 LEU A N 3
ATOM 1797 C CA . LEU A 1 30 ? 5.935 -3.040 5.059 1.00 0.00 26 LEU A CA 3
ATOM 1798 C C . LEU A 1 30 ? 6.794 -3.561 3.915 1.00 0.00 26 LEU A C 3
ATOM 1799 O O . LEU A 1 30 ? 7.044 -4.763 3.813 1.00 0.00 26 LEU A O 3
ATOM 1815 N N . CYS A 1 31 ? 7.226 -2.662 3.052 1.00 0.00 27 CYS A N 3
ATOM 1816 C CA . CYS A 1 31 ? 8.104 -3.019 1.954 1.00 0.00 27 CYS A CA 3
ATOM 1817 C C . CYS A 1 31 ? 9.471 -2.386 2.163 1.00 0.00 27 CYS A C 3
ATOM 1818 O O . CYS A 1 31 ? 9.688 -1.662 3.137 1.00 0.00 27 CYS A O 3
ATOM 1826 N N . GLN A 1 32 ? 10.397 -2.679 1.269 1.00 0.00 28 GLN A N 3
ATOM 1827 C CA . GLN A 1 32 ? 11.685 -2.014 1.276 1.00 0.00 28 GLN A CA 3
ATOM 1828 C C . GLN A 1 32 ? 11.578 -0.707 0.512 1.00 0.00 28 GLN A C 3
ATOM 1829 O O . GLN A 1 32 ? 10.529 -0.408 -0.071 1.00 0.00 28 GLN A O 3
ATOM 1843 N N . LYS A 1 33 ? 12.645 0.083 0.553 1.00 0.00 29 LYS A N 3
ATOM 1844 C CA . LYS A 1 33 ? 12.688 1.379 -0.103 1.00 0.00 29 LYS A CA 3
ATOM 1845 C C . LYS A 1 33 ? 11.703 2.350 0.551 1.00 0.00 29 LYS A C 3
ATOM 1846 O O . LYS A 1 33 ? 11.395 3.404 -0.003 1.00 0.00 29 LYS A O 3
ATOM 1865 N N . SER A 1 34 ? 11.217 1.961 1.731 1.00 0.00 30 SER A N 3
ATOM 1866 C CA . SER A 1 34 ? 10.312 2.773 2.553 1.00 0.00 30 SER A CA 3
ATOM 1867 C C . SER A 1 34 ? 8.871 2.744 2.031 1.00 0.00 30 SER A C 3
ATOM 1868 O O . SER A 1 34 ? 8.020 3.512 2.493 1.00 0.00 30 SER A O 3
ATOM 1876 N N . LEU A 1 35 ? 8.596 1.876 1.065 1.00 0.00 31 LEU A N 3
ATOM 1877 C CA . LEU A 1 35 ? 7.243 1.695 0.572 1.00 0.00 31 LEU A CA 3
ATOM 1878 C C . LEU A 1 35 ? 6.475 0.711 1.457 1.00 0.00 31 LEU A C 3
ATOM 1879 O O . LEU A 1 35 ? 7.065 0.039 2.300 1.00 0.00 31 LEU A O 3
ATOM 1895 N N . LYS A 1 36 ? 5.157 0.656 1.291 1.00 0.00 32 LYS A N 3
ATOM 1896 C CA . LYS A 1 36 ? 4.314 -0.248 2.076 1.00 0.00 32 LYS A CA 3
ATOM 1897 C C . LYS A 1 36 ? 3.326 -0.967 1.171 1.00 0.00 32 LYS A C 3
ATOM 1898 O O . LYS A 1 36 ? 3.081 -0.533 0.050 1.00 0.00 32 LYS A O 3
ATOM 1917 N N . CYS A 1 37 ? 2.742 -2.049 1.670 1.00 0.00 33 CYS A N 3
ATOM 1918 C CA . CYS A 1 37 ? 1.743 -2.783 0.923 1.00 0.00 33 CYS A CA 3
ATOM 1919 C C . CYS A 1 37 ? 0.357 -2.215 1.196 1.00 0.00 33 CYS A C 3
ATOM 1920 O O . CYS A 1 37 ? -0.214 -2.443 2.266 1.00 0.00 33 CYS A O 3
ATOM 1928 N N . CYS A 1 38 ? -0.166 -1.468 0.240 1.00 0.00 34 CYS A N 3
ATOM 1929 C CA . CYS A 1 38 ? -1.517 -0.942 0.338 1.00 0.00 34 CYS A CA 3
ATOM 1930 C C . CYS A 1 38 ? -2.443 -1.715 -0.589 1.00 0.00 34 CYS A C 3
ATOM 1931 O O . CYS A 1 38 ? -2.246 -1.730 -1.806 1.00 0.00 34 CYS A O 3
ATOM 1939 N N . ARG A 1 39 ? -3.434 -2.375 -0.009 1.00 0.00 35 ARG A N 3
ATOM 1940 C CA . ARG A 1 39 ? -4.387 -3.152 -0.785 1.00 0.00 35 ARG A CA 3
ATOM 1941 C C . ARG A 1 39 ? -5.597 -2.301 -1.131 1.00 0.00 35 ARG A C 3
ATOM 1942 O O . ARG A 1 39 ? -6.187 -1.671 -0.250 1.00 0.00 35 ARG A O 3
ATOM 1963 N N . THR A 1 40 ? -5.947 -2.271 -2.410 1.00 0.00 36 THR A N 3
ATOM 1964 C CA . THR A 1 40 ? -7.135 -1.562 -2.855 1.00 0.00 36 THR A CA 3
ATOM 1965 C C . THR A 1 40 ? -8.367 -2.432 -2.630 1.00 0.00 36 THR A C 3
ATOM 1966 O O . THR A 1 40 ? -8.614 -3.396 -3.357 1.00 0.00 36 THR A O 3
ATOM 1977 N N . ILE A 1 41 ? -9.112 -2.089 -1.598 1.00 0.00 37 ILE A N 3
ATOM 1978 C CA . ILE A 1 41 ? -10.275 -2.845 -1.172 1.00 0.00 37 ILE A CA 3
ATOM 1979 C C . ILE A 1 41 ? -11.420 -2.696 -2.164 1.00 0.00 37 ILE A C 3
ATOM 1980 O O . ILE A 1 41 ? -12.032 -1.633 -2.283 1.00 0.00 37 ILE A O 3
ATOM 1996 N N . GLN A 1 42 ? -11.687 -3.771 -2.883 1.00 0.00 38 GLN A N 3
ATOM 1997 C CA . GLN A 1 42 ? -12.720 -3.776 -3.904 1.00 0.00 38 GLN A CA 3
ATOM 1998 C C . GLN A 1 42 ? -13.933 -4.571 -3.434 1.00 0.00 38 GLN A C 3
ATOM 1999 O O . GLN A 1 42 ? -13.788 -5.677 -2.902 1.00 0.00 38 GLN A O 3
ATOM 2013 N N . PRO A 1 43 ? -15.142 -4.006 -3.608 1.00 0.00 39 PRO A N 3
ATOM 2014 C CA . PRO A 1 43 ? -16.397 -4.681 -3.252 1.00 0.00 39 PRO A CA 3
ATOM 2015 C C . PRO A 1 43 ? -16.512 -6.055 -3.904 1.00 0.00 39 PRO A C 3
ATOM 2016 O O . PRO A 1 43 ? -16.502 -6.171 -5.132 1.00 0.00 39 PRO A O 3
ATOM 2027 N N . SER A 1 44 ? -16.610 -7.087 -3.074 1.00 0.00 40 SER A N 3
ATOM 2028 C CA . SER A 1 44 ? -16.683 -8.459 -3.543 1.00 0.00 40 SER A CA 3
ATOM 2029 C C . SER A 1 44 ? -16.979 -9.398 -2.376 1.00 0.00 40 SER A C 3
ATOM 2030 O O . SER A 1 44 ? -16.973 -8.978 -1.216 1.00 0.00 40 SER A O 3
ATOM 2038 N N . GLY A 1 45 ? -17.244 -10.660 -2.685 1.00 0.00 41 GLY A N 3
ATOM 2039 C CA . GLY A 1 45 ? -17.486 -11.641 -1.648 1.00 0.00 41 GLY A CA 3
ATOM 2040 C C . GLY A 1 45 ? -16.196 -12.233 -1.128 1.00 0.00 41 GLY A C 3
ATOM 2041 O O . GLY A 1 45 ? -15.308 -12.573 -1.915 1.00 0.00 41 GLY A O 3
ATOM 2045 N N . SER A 1 46 ? -16.099 -12.356 0.195 1.00 0.00 42 SER A N 3
ATOM 2046 C CA . SER A 1 46 ? -14.891 -12.839 0.861 1.00 0.00 42 SER A CA 3
ATOM 2047 C C . SER A 1 46 ? -13.756 -11.819 0.738 1.00 0.00 42 SER A C 3
ATOM 2048 O O . SER A 1 46 ? -13.953 -10.726 0.201 1.00 0.00 42 SER A O 3
ATOM 2056 N N . ILE A 1 47 ? -12.584 -12.178 1.262 1.00 0.00 43 ILE A N 3
ATOM 2057 C CA . ILE A 1 47 ? -11.408 -11.304 1.267 1.00 0.00 43 ILE A CA 3
ATOM 2058 C C . ILE A 1 47 ? -11.570 -10.184 2.297 1.00 0.00 43 ILE A C 3
ATOM 2059 O O . ILE A 1 47 ? -10.797 -10.091 3.253 1.00 0.00 43 ILE A O 3
ATOM 2075 N N . ILE A 1 48 ? -12.581 -9.347 2.106 1.00 0.00 44 ILE A N 3
ATOM 2076 C CA . ILE A 1 48 ? -12.843 -8.240 3.013 1.00 0.00 44 ILE A CA 3
ATOM 2077 C C . ILE A 1 48 ? -14.192 -7.597 2.694 1.00 0.00 44 ILE A C 3
ATOM 2078 O O . ILE A 1 48 ? -14.633 -7.599 1.543 1.00 0.00 44 ILE A O 3
ATOM 2094 N N . ASP A 1 49 ? -14.850 -7.076 3.719 1.00 0.00 45 ASP A N 3
ATOM 2095 C CA . ASP A 1 49 ? -16.120 -6.386 3.553 1.00 0.00 45 ASP A CA 3
ATOM 2096 C C . ASP A 1 49 ? -15.947 -4.891 3.815 1.00 0.00 45 ASP A C 3
ATOM 2097 O O . ASP A 1 49 ? -16.053 -4.097 2.858 1.00 0.00 45 ASP A O 3
ATOM 2107 N N . PHE A 1 5 ? 9.375 -11.722 -0.134 1.00 0.00 1 PHE A N 4
ATOM 2108 C CA . PHE A 1 5 ? 8.303 -12.216 0.760 1.00 0.00 1 PHE A CA 4
ATOM 2109 C C . PHE A 1 5 ? 7.216 -11.162 0.945 1.00 0.00 1 PHE A C 4
ATOM 2110 O O . PHE A 1 5 ? 6.025 -11.466 0.832 1.00 0.00 1 PHE A O 4
ATOM 2127 N N . PHE A 1 6 ? 7.630 -9.920 1.205 1.00 0.00 2 PHE A N 4
ATOM 2128 C CA . PHE A 1 6 ? 6.688 -8.836 1.465 1.00 0.00 2 PHE A CA 4
ATOM 2129 C C . PHE A 1 6 ? 5.747 -8.640 0.286 1.00 0.00 2 PHE A C 4
ATOM 2130 O O . PHE A 1 6 ? 4.524 -8.643 0.440 1.00 0.00 2 PHE A O 4
ATOM 2147 N N . ASP A 1 7 ? 6.314 -8.501 -0.903 1.00 0.00 3 ASP A N 4
ATOM 2148 C CA . ASP A 1 7 ? 5.501 -8.249 -2.081 1.00 0.00 3 ASP A CA 4
ATOM 2149 C C . ASP A 1 7 ? 4.992 -9.539 -2.693 1.00 0.00 3 ASP A C 4
ATOM 2150 O O . ASP A 1 7 ? 4.256 -9.523 -3.682 1.00 0.00 3 ASP A O 4
ATOM 2159 N N . GLU A 1 8 ? 5.369 -10.653 -2.098 1.00 0.00 4 GLU A N 4
ATOM 2160 C CA . GLU A 1 8 ? 4.764 -11.926 -2.438 1.00 0.00 4 GLU A CA 4
ATOM 2161 C C . GLU A 1 8 ? 3.329 -11.898 -1.947 1.00 0.00 4 GLU A C 4
ATOM 2162 O O . GLU A 1 8 ? 2.398 -12.325 -2.637 1.00 0.00 4 GLU A O 4
ATOM 2174 N N . LYS A 1 9 ? 3.164 -11.353 -0.748 1.00 0.00 5 LYS A N 4
ATOM 2175 C CA . LYS A 1 9 ? 1.847 -11.112 -0.197 1.00 0.00 5 LYS A CA 4
ATOM 2176 C C . LYS A 1 9 ? 1.161 -10.006 -0.994 1.00 0.00 5 LYS A C 4
ATOM 2177 O O . LYS A 1 9 ? -0.044 -10.056 -1.232 1.00 0.00 5 LYS A O 4
ATOM 2196 N N . CYS A 1 10 ? 1.947 -9.021 -1.431 1.00 0.00 6 CYS A N 4
ATOM 2197 C CA . CYS A 1 10 ? 1.428 -7.926 -2.245 1.00 0.00 6 CYS A CA 4
ATOM 2198 C C . CYS A 1 10 ? 0.816 -8.470 -3.532 1.00 0.00 6 CYS A C 4
ATOM 2199 O O . CYS A 1 10 ? -0.244 -8.020 -3.970 1.00 0.00 6 CYS A O 4
ATOM 2207 N N . ASN A 1 11 ? 1.494 -9.453 -4.116 1.00 0.00 7 ASN A N 4
ATOM 2208 C CA . ASN A 1 11 ? 1.045 -10.096 -5.346 1.00 0.00 7 ASN A CA 4
ATOM 2209 C C . ASN A 1 11 ? -0.310 -10.754 -5.143 1.00 0.00 7 ASN A C 4
ATOM 2210 O O . ASN A 1 11 ? -1.216 -10.607 -5.961 1.00 0.00 7 ASN A O 4
ATOM 2221 N N . LYS A 1 12 ? -0.430 -11.473 -4.034 1.00 0.00 8 LYS A N 4
ATOM 2222 C CA . LYS A 1 12 ? -1.670 -12.156 -3.672 1.00 0.00 8 LYS A CA 4
ATOM 2223 C C . LYS A 1 12 ? -2.864 -11.197 -3.670 1.00 0.00 8 LYS A C 4
ATOM 2224 O O . LYS A 1 12 ? -3.930 -11.516 -4.198 1.00 0.00 8 LYS A O 4
ATOM 2243 N N . LEU A 1 13 ? -2.676 -10.023 -3.084 1.00 0.00 9 LEU A N 4
ATOM 2244 C CA . LEU A 1 13 ? -3.750 -9.045 -2.970 1.00 0.00 9 LEU A CA 4
ATOM 2245 C C . LEU A 1 13 ? -3.832 -8.159 -4.210 1.00 0.00 9 LEU A C 4
ATOM 2246 O O . LEU A 1 13 ? -4.791 -7.404 -4.384 1.00 0.00 9 LEU A O 4
ATOM 2262 N N . LYS A 1 14 ? -2.820 -8.275 -5.069 1.00 0.00 10 LYS A N 4
ATOM 2263 C CA . LYS A 1 14 ? -2.674 -7.412 -6.241 1.00 0.00 10 LYS A CA 4
ATOM 2264 C C . LYS A 1 14 ? -2.612 -5.955 -5.808 1.00 0.00 10 LYS A C 4
ATOM 2265 O O . LYS A 1 14 ? -3.296 -5.095 -6.361 1.00 0.00 10 LYS A O 4
ATOM 2284 N N . GLY A 1 15 ? -1.795 -5.691 -4.801 1.00 0.00 11 GLY A N 4
ATOM 2285 C CA . GLY A 1 15 ? -1.663 -4.346 -4.286 1.00 0.00 11 GLY A CA 4
ATOM 2286 C C . GLY A 1 15 ? -0.457 -3.637 -4.858 1.00 0.00 11 GLY A C 4
ATOM 2287 O O . GLY A 1 15 ? 0.320 -4.228 -5.614 1.00 0.00 11 GLY A O 4
ATOM 2291 N N . THR A 1 16 ? -0.294 -2.378 -4.500 1.00 0.00 12 THR A N 4
ATOM 2292 C CA . THR A 1 16 ? 0.832 -1.594 -4.966 1.00 0.00 12 THR A CA 4
ATOM 2293 C C . THR A 1 16 ? 1.571 -0.955 -3.799 1.00 0.00 12 THR A C 4
ATOM 2294 O O . THR A 1 16 ? 0.955 -0.344 -2.917 1.00 0.00 12 THR A O 4
ATOM 2305 N N . CYS A 1 17 ? 2.887 -1.117 -3.782 1.00 0.00 13 CYS A N 4
ATOM 2306 C CA . CYS A 1 17 ? 3.708 -0.541 -2.731 1.00 0.00 13 CYS A CA 4
ATOM 2307 C C . CYS A 1 17 ? 3.850 0.958 -2.952 1.00 0.00 13 CYS A C 4
ATOM 2308 O O . CYS A 1 17 ? 4.535 1.400 -3.877 1.00 0.00 13 CYS A O 4
ATOM 2316 N N . LYS A 1 18 ? 3.182 1.727 -2.115 1.00 0.00 14 LYS A N 4
ATOM 2317 C CA . LYS A 1 18 ? 3.224 3.173 -2.201 1.00 0.00 14 LYS A CA 4
ATOM 2318 C C . LYS A 1 18 ? 3.474 3.753 -0.818 1.00 0.00 14 LYS A C 4
ATOM 2319 O O . LYS A 1 18 ? 3.522 3.009 0.161 1.00 0.00 14 LYS A O 4
ATOM 2338 N N . ASN A 1 19 ? 3.653 5.053 -0.726 1.00 0.00 15 ASN A N 4
ATOM 2339 C CA . ASN A 1 19 ? 3.948 5.676 0.551 1.00 0.00 15 ASN A CA 4
ATOM 2340 C C . ASN A 1 19 ? 2.678 5.882 1.368 1.00 0.00 15 ASN A C 4
ATOM 2341 O O . ASN A 1 19 ? 2.603 5.477 2.529 1.00 0.00 15 ASN A O 4
ATOM 2352 N N . ASN A 1 20 ? 1.679 6.501 0.757 1.00 0.00 16 ASN A N 4
ATOM 2353 C CA . ASN A 1 20 ? 0.395 6.712 1.413 1.00 0.00 16 ASN A CA 4
ATOM 2354 C C . ASN A 1 20 ? -0.696 5.997 0.633 1.00 0.00 16 ASN A C 4
ATOM 2355 O O . ASN A 1 20 ? -0.725 6.051 -0.595 1.00 0.00 16 ASN A O 4
ATOM 2366 N N . CYS A 1 21 ? -1.602 5.343 1.350 1.00 0.00 17 CYS A N 4
ATOM 2367 C CA . CYS A 1 21 ? -2.589 4.469 0.730 1.00 0.00 17 CYS A CA 4
ATOM 2368 C C . CYS A 1 21 ? -3.597 5.277 -0.077 1.00 0.00 17 CYS A C 4
ATOM 2369 O O . CYS A 1 21 ? -4.006 6.368 0.325 1.00 0.00 17 CYS A O 4
ATOM 2377 N N . GLY A 1 22 ? -3.980 4.731 -1.224 1.00 0.00 18 GLY A N 4
ATOM 2378 C CA . GLY A 1 22 ? -4.898 5.410 -2.111 1.00 0.00 18 GLY A CA 4
ATOM 2379 C C . GLY A 1 22 ? -6.340 5.198 -1.710 1.00 0.00 18 GLY A C 4
ATOM 2380 O O . GLY A 1 22 ? -6.622 4.840 -0.564 1.00 0.00 18 GLY A O 4
ATOM 2384 N N . LYS A 1 23 ? -7.250 5.409 -2.649 1.00 0.00 19 LYS A N 4
ATOM 2385 C CA . LYS A 1 23 ? -8.673 5.297 -2.369 1.00 0.00 19 LYS A CA 4
ATOM 2386 C C . LYS A 1 23 ? -9.035 3.885 -1.919 1.00 0.00 19 LYS A C 4
ATOM 2387 O O . LYS A 1 23 ? -8.808 2.907 -2.634 1.00 0.00 19 LYS A O 4
ATOM 2406 N N . ASN A 1 24 ? -9.552 3.800 -0.696 1.00 0.00 20 ASN A N 4
ATOM 2407 C CA . ASN A 1 24 ? -10.010 2.538 -0.118 1.00 0.00 20 ASN A CA 4
ATOM 2408 C C . ASN A 1 24 ? -8.888 1.508 -0.081 1.00 0.00 20 ASN A C 4
ATOM 2409 O O . ASN A 1 24 ? -9.037 0.395 -0.581 1.00 0.00 20 ASN A O 4
ATOM 2420 N N . GLU A 1 25 ? -7.763 1.891 0.504 1.00 0.00 21 GLU A N 4
ATOM 2421 C CA . GLU A 1 25 ? -6.637 0.983 0.659 1.00 0.00 21 GLU A CA 4
ATOM 2422 C C . GLU A 1 25 ? -6.217 0.891 2.117 1.00 0.00 21 GLU A C 4
ATOM 2423 O O . GLU A 1 25 ? -6.428 1.824 2.895 1.00 0.00 21 GLU A O 4
ATOM 2435 N N . GLU A 1 26 ? -5.630 -0.237 2.480 1.00 0.00 22 GLU A N 4
ATOM 2436 C CA . GLU A 1 26 ? -5.135 -0.440 3.833 1.00 0.00 22 GLU A CA 4
ATOM 2437 C C . GLU A 1 26 ? -3.681 -0.893 3.789 1.00 0.00 22 GLU A C 4
ATOM 2438 O O . GLU A 1 26 ? -3.197 -1.352 2.748 1.00 0.00 22 GLU A O 4
ATOM 2450 N N . LEU A 1 27 ? -2.992 -0.764 4.914 1.00 0.00 23 LEU A N 4
ATOM 2451 C CA . LEU A 1 27 ? -1.606 -1.179 5.011 1.00 0.00 23 LEU A CA 4
ATOM 2452 C C . LEU A 1 27 ? -1.535 -2.664 5.291 1.00 0.00 23 LEU A C 4
ATOM 2453 O O . LEU A 1 27 ? -1.929 -3.124 6.362 1.00 0.00 23 LEU A O 4
ATOM 2469 N N . ILE A 1 28 ? -1.053 -3.412 4.321 1.00 0.00 24 ILE A N 4
ATOM 2470 C CA . ILE A 1 28 ? -1.012 -4.855 4.427 1.00 0.00 24 ILE A CA 4
ATOM 2471 C C . ILE A 1 28 ? 0.378 -5.319 4.850 1.00 0.00 24 ILE A C 4
ATOM 2472 O O . ILE A 1 28 ? 0.520 -6.282 5.597 1.00 0.00 24 ILE A O 4
ATOM 2488 N N . ALA A 1 29 ? 1.404 -4.620 4.379 1.00 0.00 25 ALA A N 4
ATOM 2489 C CA . ALA A 1 29 ? 2.774 -5.055 4.609 1.00 0.00 25 ALA A CA 4
ATOM 2490 C C . ALA A 1 29 ? 3.752 -3.908 4.467 1.00 0.00 25 ALA A C 4
ATOM 2491 O O . ALA A 1 29 ? 3.452 -2.890 3.840 1.00 0.00 25 ALA A O 4
ATOM 2498 N N . LEU A 1 30 ? 4.912 -4.081 5.069 1.00 0.00 26 LEU A N 4
ATOM 2499 C CA . LEU A 1 30 ? 5.976 -3.100 4.997 1.00 0.00 26 LEU A CA 4
ATOM 2500 C C . LEU A 1 30 ? 7.005 -3.543 3.968 1.00 0.00 26 LEU A C 4
ATOM 2501 O O . LEU A 1 30 ? 7.671 -4.563 4.139 1.00 0.00 26 LEU A O 4
ATOM 2517 N N . CYS A 1 31 ? 7.134 -2.768 2.906 1.00 0.00 27 CYS A N 4
ATOM 2518 C CA . CYS A 1 31 ? 7.965 -3.148 1.776 1.00 0.00 27 CYS A CA 4
ATOM 2519 C C . CYS A 1 31 ? 9.346 -2.508 1.863 1.00 0.00 27 CYS A C 4
ATOM 2520 O O . CYS A 1 31 ? 9.623 -1.717 2.770 1.00 0.00 27 CYS A O 4
ATOM 2528 N N . GLN A 1 32 ? 10.212 -2.862 0.923 1.00 0.00 28 GLN A N 4
ATOM 2529 C CA . GLN A 1 32 ? 11.544 -2.282 0.867 1.00 0.00 28 GLN A CA 4
ATOM 2530 C C . GLN A 1 32 ? 11.469 -0.853 0.362 1.00 0.00 28 GLN A C 4
ATOM 2531 O O . GLN A 1 32 ? 10.408 -0.398 -0.074 1.00 0.00 28 GLN A O 4
ATOM 2545 N N . LYS A 1 33 ? 12.595 -0.147 0.437 1.00 0.00 29 LYS A N 4
ATOM 2546 C CA . LYS A 1 33 ? 12.657 1.266 0.057 1.00 0.00 29 LYS A CA 4
ATOM 2547 C C . LYS A 1 33 ? 11.719 2.090 0.936 1.00 0.00 29 LYS A C 4
ATOM 2548 O O . LYS A 1 33 ? 11.337 3.204 0.587 1.00 0.00 29 LYS A O 4
ATOM 2567 N N . SER A 1 34 ? 11.360 1.492 2.070 1.00 0.00 30 SER A N 4
ATOM 2568 C CA . SER A 1 34 ? 10.421 2.042 3.054 1.00 0.00 30 SER A CA 4
ATOM 2569 C C . SER A 1 34 ? 9.028 2.295 2.463 1.00 0.00 30 SER A C 4
ATOM 2570 O O . SER A 1 34 ? 8.248 3.078 3.010 1.00 0.00 30 SER A O 4
ATOM 2578 N N . LEU A 1 35 ? 8.709 1.618 1.358 1.00 0.00 31 LEU A N 4
ATOM 2579 C CA . LEU A 1 35 ? 7.370 1.663 0.794 1.00 0.00 31 LEU A CA 4
ATOM 2580 C C . LEU A 1 35 ? 6.408 0.821 1.621 1.00 0.00 31 LEU A C 4
ATOM 2581 O O . LEU A 1 35 ? 6.821 -0.063 2.372 1.00 0.00 31 LEU A O 4
ATOM 2597 N N . LYS A 1 36 ? 5.126 1.105 1.487 1.00 0.00 32 LYS A N 4
ATOM 2598 C CA . LYS A 1 36 ? 4.094 0.360 2.187 1.00 0.00 32 LYS A CA 4
ATOM 2599 C C . LYS A 1 36 ? 3.215 -0.376 1.192 1.00 0.00 32 LYS A C 4
ATOM 2600 O O . LYS A 1 36 ? 2.794 0.197 0.187 1.00 0.00 32 LYS A O 4
ATOM 2619 N N . CYS A 1 37 ? 2.919 -1.632 1.465 1.00 0.00 33 CYS A N 4
ATOM 2620 C CA . CYS A 1 37 ? 2.053 -2.382 0.589 1.00 0.00 33 CYS A CA 4
ATOM 2621 C C . CYS A 1 37 ? 0.608 -2.038 0.899 1.00 0.00 33 CYS A C 4
ATOM 2622 O O . CYS A 1 37 ? 0.118 -2.301 1.999 1.00 0.00 33 CYS A O 4
ATOM 2630 N N . CYS A 1 38 ? -0.055 -1.415 -0.059 1.00 0.00 34 CYS A N 4
ATOM 2631 C CA . CYS A 1 38 ? -1.429 -0.995 0.119 1.00 0.00 34 CYS A CA 4
ATOM 2632 C C . CYS A 1 38 ? -2.337 -1.761 -0.831 1.00 0.00 34 CYS A C 4
ATOM 2633 O O . CYS A 1 38 ? -2.113 -1.770 -2.045 1.00 0.00 34 CYS A O 4
ATOM 2641 N N . ARG A 1 39 ? -3.343 -2.423 -0.277 1.00 0.00 35 ARG A N 4
ATOM 2642 C CA . ARG A 1 39 ? -4.282 -3.184 -1.089 1.00 0.00 35 ARG A CA 4
ATOM 2643 C C . ARG A 1 39 ? -5.615 -2.461 -1.171 1.00 0.00 35 ARG A C 4
ATOM 2644 O O . ARG A 1 39 ? -6.140 -1.990 -0.159 1.00 0.00 35 ARG A O 4
ATOM 2665 N N . THR A 1 40 ? -6.140 -2.352 -2.379 1.00 0.00 36 THR A N 4
ATOM 2666 C CA . THR A 1 40 ? -7.420 -1.708 -2.596 1.00 0.00 36 THR A CA 4
ATOM 2667 C C . THR A 1 40 ? -8.544 -2.654 -2.201 1.00 0.00 36 THR A C 4
ATOM 2668 O O . THR A 1 40 ? -8.633 -3.777 -2.702 1.00 0.00 36 THR A O 4
ATOM 2679 N N . ILE A 1 41 ? -9.384 -2.201 -1.288 1.00 0.00 37 ILE A N 4
ATOM 2680 C CA . ILE A 1 41 ? -10.421 -3.039 -0.724 1.00 0.00 37 ILE A CA 4
ATOM 2681 C C . ILE A 1 41 ? -11.504 -3.352 -1.744 1.00 0.00 37 ILE A C 4
ATOM 2682 O O . ILE A 1 41 ? -12.172 -2.458 -2.269 1.00 0.00 37 ILE A O 4
ATOM 2698 N N . GLN A 1 42 ? -11.641 -4.633 -2.030 1.00 0.00 38 GLN A N 4
ATOM 2699 C CA . GLN A 1 42 ? -12.662 -5.126 -2.941 1.00 0.00 38 GLN A CA 4
ATOM 2700 C C . GLN A 1 42 ? -14.012 -5.161 -2.237 1.00 0.00 38 GLN A C 4
ATOM 2701 O O . GLN A 1 42 ? -14.077 -5.466 -1.044 1.00 0.00 38 GLN A O 4
ATOM 2715 N N . PRO A 1 43 ? -15.102 -4.831 -2.954 1.00 0.00 39 PRO A N 4
ATOM 2716 C CA . PRO A 1 43 ? -16.453 -4.892 -2.394 1.00 0.00 39 PRO A CA 4
ATOM 2717 C C . PRO A 1 43 ? -16.728 -6.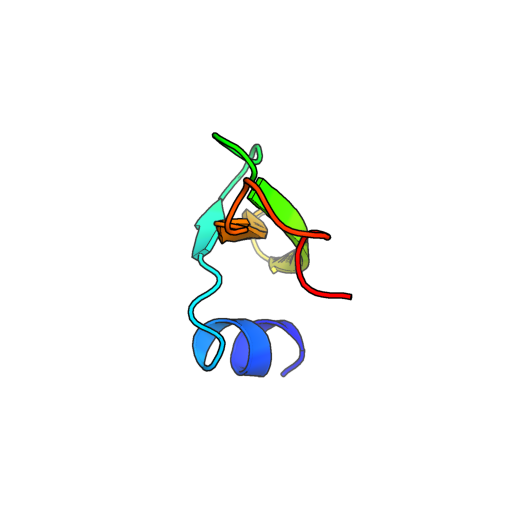262 -1.793 1.00 0.00 39 PRO A C 4
ATOM 2718 O O . PRO A 1 43 ? -16.713 -7.277 -2.495 1.00 0.00 39 PRO A O 4
ATOM 2729 N N . SER A 1 44 ? -16.975 -6.287 -0.499 1.00 0.00 40 SER A N 4
ATOM 2730 C CA . SER A 1 44 ? -17.107 -7.536 0.225 1.00 0.00 40 SER A CA 4
ATOM 2731 C C . SER A 1 44 ? -18.456 -7.615 0.923 1.00 0.00 40 SER A C 4
ATOM 2732 O O . SER A 1 44 ? -19.162 -6.612 1.043 1.00 0.00 40 SER A O 4
ATOM 2740 N N . GLY A 1 45 ? -18.821 -8.816 1.355 1.00 0.00 41 GLY A N 4
ATOM 2741 C CA . GLY A 1 45 ? -20.033 -8.985 2.124 1.00 0.00 41 GLY A CA 4
ATOM 2742 C C . GLY A 1 45 ? -19.878 -8.399 3.508 1.00 0.00 41 GLY A C 4
ATOM 2743 O O . GLY A 1 45 ? -19.006 -8.834 4.265 1.00 0.00 41 GLY A O 4
ATOM 2747 N N . SER A 1 46 ? -20.719 -7.416 3.823 1.00 0.00 42 SER A N 4
ATOM 2748 C CA . SER A 1 46 ? -20.626 -6.650 5.066 1.00 0.00 42 SER A CA 4
ATOM 2749 C C . SER A 1 46 ? -19.385 -5.759 5.065 1.00 0.00 42 SER A C 4
ATOM 2750 O O . SER A 1 46 ? -18.261 -6.241 4.897 1.00 0.00 42 SER A O 4
ATOM 2758 N N . ILE A 1 47 ? -19.606 -4.458 5.249 1.00 0.00 43 ILE A N 4
ATOM 2759 C CA . ILE A 1 47 ? -18.530 -3.470 5.364 1.00 0.00 43 ILE A CA 4
ATOM 2760 C C . ILE A 1 47 ? -17.919 -3.126 4.002 1.00 0.00 43 ILE A C 4
ATOM 2761 O O . ILE A 1 47 ? -17.603 -4.013 3.210 1.00 0.00 43 ILE A O 4
ATOM 2777 N N . ILE A 1 48 ? -17.783 -1.816 3.766 1.00 0.00 44 ILE A N 4
ATOM 2778 C CA . ILE A 1 48 ? -17.093 -1.230 2.604 1.00 0.00 44 ILE A CA 4
ATOM 2779 C C . ILE A 1 48 ? -17.428 -1.904 1.261 1.00 0.00 44 ILE A C 4
ATOM 2780 O O . ILE A 1 48 ? -16.855 -2.926 0.871 1.00 0.00 44 ILE A O 4
ATOM 2796 N N . ASP A 1 49 ? -18.362 -1.292 0.548 1.00 0.00 45 ASP A N 4
ATOM 2797 C CA . ASP A 1 49 ? -18.739 -1.750 -0.783 1.00 0.00 45 ASP A CA 4
ATOM 2798 C C . ASP A 1 49 ? -18.082 -0.875 -1.840 1.00 0.00 45 ASP A C 4
ATOM 2799 O O . ASP A 1 49 ? -18.738 0.079 -2.314 1.00 0.00 45 ASP A O 4
ATOM 2809 N N . PHE A 1 5 ? 8.891 -11.979 1.741 1.00 0.00 1 PHE A N 5
ATOM 2810 C CA . PHE A 1 5 ? 7.542 -12.560 1.560 1.00 0.00 1 PHE A CA 5
ATOM 2811 C C . PHE A 1 5 ? 6.463 -11.483 1.660 1.00 0.00 1 PHE A C 5
ATOM 2812 O O . PHE A 1 5 ? 5.347 -11.674 1.171 1.00 0.00 1 PHE A O 5
ATOM 2829 N N . PHE A 1 6 ? 6.801 -10.349 2.279 1.00 0.00 2 PHE A N 5
ATOM 2830 C CA . PHE A 1 6 ? 5.847 -9.256 2.469 1.00 0.00 2 PHE A CA 5
ATOM 2831 C C . PHE A 1 6 ? 5.110 -8.907 1.180 1.00 0.00 2 PHE A C 5
ATOM 2832 O O . PHE A 1 6 ? 3.877 -8.925 1.137 1.00 0.00 2 PHE A O 5
ATOM 2849 N N . ASP A 1 7 ? 5.850 -8.608 0.122 1.00 0.00 3 ASP A N 5
ATOM 2850 C CA . ASP A 1 7 ? 5.215 -8.206 -1.121 1.00 0.00 3 ASP A CA 5
ATOM 2851 C C . ASP A 1 7 ? 5.012 -9.386 -2.052 1.00 0.00 3 ASP A C 5
ATOM 2852 O O . ASP A 1 7 ? 4.530 -9.229 -3.172 1.00 0.00 3 ASP A O 5
ATOM 2861 N N . GLU A 1 8 ? 5.367 -10.563 -1.581 1.00 0.00 4 GLU A N 5
ATOM 2862 C CA . GLU A 1 8 ? 4.992 -11.788 -2.260 1.00 0.00 4 GLU A CA 5
ATOM 2863 C C . GLU A 1 8 ? 3.507 -12.005 -1.996 1.00 0.00 4 GLU A C 5
ATOM 2864 O O . GLU A 1 8 ? 2.741 -12.398 -2.878 1.00 0.00 4 GLU A O 5
ATOM 2876 N N . LYS A 1 9 ? 3.106 -11.687 -0.768 1.00 0.00 5 LYS A N 5
ATOM 2877 C CA . LYS A 1 9 ? 1.704 -11.689 -0.388 1.00 0.00 5 LYS A CA 5
ATOM 2878 C C . LYS A 1 9 ? 1.004 -10.486 -1.022 1.00 0.00 5 LYS A C 5
ATOM 2879 O O . LYS A 1 9 ? -0.167 -10.560 -1.388 1.00 0.00 5 LYS A O 5
ATOM 2898 N N . CYS A 1 10 ? 1.742 -9.380 -1.163 1.00 0.00 6 CYS A N 5
ATOM 2899 C CA . CYS A 1 10 ? 1.230 -8.194 -1.841 1.00 0.00 6 CYS A CA 5
ATOM 2900 C C . CYS A 1 10 ? 0.914 -8.526 -3.295 1.00 0.00 6 CYS A C 5
ATOM 2901 O O . CYS A 1 10 ? -0.144 -8.172 -3.816 1.00 0.00 6 CYS A O 5
ATOM 2909 N N . ASN A 1 11 ? 1.843 -9.228 -3.931 1.00 0.00 7 ASN A N 5
ATOM 2910 C CA . ASN A 1 11 ? 1.696 -9.665 -5.314 1.00 0.00 7 ASN A CA 5
ATOM 2911 C C . ASN A 1 11 ? 0.461 -10.539 -5.472 1.00 0.00 7 ASN A C 5
ATOM 2912 O O . ASN A 1 11 ? -0.314 -10.383 -6.417 1.00 0.00 7 ASN A O 5
ATOM 2923 N N . LYS A 1 12 ? 0.294 -11.454 -4.531 1.00 0.00 8 LYS A N 5
ATOM 2924 C CA . LYS A 1 12 ? -0.844 -12.366 -4.518 1.00 0.00 8 LYS A CA 5
ATOM 2925 C C . LYS A 1 12 ? -2.164 -11.599 -4.430 1.00 0.00 8 LYS A C 5
ATOM 2926 O O . LYS A 1 12 ? -3.148 -11.969 -5.070 1.00 0.00 8 LYS A O 5
ATOM 2945 N N . LEU A 1 13 ? -2.168 -10.527 -3.647 1.00 0.00 9 LEU A N 5
ATOM 2946 C CA . LEU A 1 13 ? -3.366 -9.714 -3.462 1.00 0.00 9 LEU A CA 5
ATOM 2947 C C . LEU A 1 13 ? -3.446 -8.606 -4.508 1.00 0.00 9 LEU A C 5
ATOM 2948 O O . LEU A 1 13 ? -4.387 -7.810 -4.521 1.00 0.00 9 LEU A O 5
ATOM 2964 N N . LYS A 1 14 ? -2.435 -8.565 -5.374 1.00 0.00 10 LYS A N 5
ATOM 2965 C CA . LYS A 1 14 ? -2.354 -7.583 -6.455 1.00 0.00 10 LYS A CA 5
ATOM 2966 C C . LYS A 1 14 ? -2.308 -6.165 -5.898 1.00 0.00 10 LYS A C 5
ATOM 2967 O O . LYS A 1 14 ? -2.912 -5.246 -6.454 1.00 0.00 10 LYS A O 5
ATOM 2986 N N . GLY A 1 15 ? -1.587 -5.998 -4.797 1.00 0.00 11 GLY A N 5
ATOM 2987 C CA . GLY A 1 15 ? -1.429 -4.689 -4.198 1.00 0.00 11 GLY A CA 5
ATOM 2988 C C . GLY A 1 15 ? -0.158 -4.016 -4.668 1.00 0.00 11 GLY A C 5
ATOM 2989 O O . GLY A 1 15 ? 0.722 -4.672 -5.234 1.00 0.00 11 GLY A O 5
ATOM 2993 N N . THR A 1 16 ? -0.045 -2.719 -4.438 1.00 0.00 12 THR A N 5
ATOM 2994 C CA . THR A 1 16 ? 1.120 -1.973 -4.889 1.00 0.00 12 THR A CA 5
ATOM 2995 C C . THR A 1 16 ? 1.882 -1.403 -3.698 1.00 0.00 12 THR A C 5
ATOM 2996 O O . THR A 1 16 ? 1.282 -1.076 -2.671 1.00 0.00 12 THR A O 5
ATOM 3007 N N . CYS A 1 17 ? 3.199 -1.293 -3.826 1.00 0.00 13 CYS A N 5
ATOM 3008 C CA . CYS A 1 17 ? 4.005 -0.685 -2.781 1.00 0.00 13 CYS A CA 5
ATOM 3009 C C . CYS A 1 17 ? 4.073 0.818 -3.010 1.00 0.00 13 CYS A C 5
ATOM 3010 O O . CYS A 1 17 ? 4.749 1.297 -3.926 1.00 0.00 13 CYS A O 5
ATOM 3018 N N . LYS A 1 18 ? 3.348 1.551 -2.187 1.00 0.00 14 LYS A N 5
ATOM 3019 C CA . LYS A 1 18 ? 3.264 2.993 -2.308 1.00 0.00 14 LYS A CA 5
ATOM 3020 C C . LYS A 1 18 ? 3.540 3.654 -0.967 1.00 0.00 14 LYS A C 5
ATOM 3021 O O . LYS A 1 18 ? 3.730 2.968 0.040 1.00 0.00 14 LYS A O 5
ATOM 3040 N N . ASN A 1 19 ? 3.585 4.973 -0.960 1.00 0.00 15 ASN A N 5
ATOM 3041 C CA . ASN A 1 19 ? 3.819 5.724 0.263 1.00 0.00 15 ASN A CA 5
ATOM 3042 C C . ASN A 1 19 ? 2.578 5.722 1.135 1.00 0.00 15 ASN A C 5
ATOM 3043 O O . ASN A 1 19 ? 2.534 5.101 2.200 1.00 0.00 15 ASN A O 5
ATOM 3054 N N . ASN A 1 20 ? 1.572 6.425 0.658 1.00 0.00 16 ASN A N 5
ATOM 3055 C CA . ASN A 1 20 ? 0.312 6.563 1.373 1.00 0.00 16 ASN A CA 5
ATOM 3056 C C . ASN A 1 20 ? -0.809 5.855 0.625 1.00 0.00 16 ASN A C 5
ATOM 3057 O O . ASN A 1 20 ? -0.832 5.834 -0.606 1.00 0.00 16 ASN A O 5
ATOM 3068 N N . CYS A 1 21 ? -1.730 5.277 1.381 1.00 0.00 17 CYS A N 5
ATOM 3069 C CA . CYS A 1 21 ? -2.838 4.526 0.811 1.00 0.00 17 CYS A CA 5
ATOM 3070 C C . CYS A 1 21 ? -3.830 5.468 0.142 1.00 0.00 17 CYS A C 5
ATOM 3071 O O . CYS A 1 21 ? -4.181 6.510 0.699 1.00 0.00 17 CYS A O 5
ATOM 3079 N N . GLY A 1 22 ? -4.272 5.098 -1.051 1.00 0.00 18 GLY A N 5
ATOM 3080 C CA . GLY A 1 22 ? -5.228 5.902 -1.779 1.00 0.00 18 GLY A CA 5
ATOM 3081 C C . GLY A 1 22 ? -6.651 5.529 -1.429 1.00 0.00 18 GLY A C 5
ATOM 3082 O O . GLY A 1 22 ? -6.896 4.952 -0.367 1.00 0.00 18 GLY A O 5
ATOM 3086 N N . LYS A 1 23 ? -7.585 5.860 -2.311 1.00 0.00 19 LYS A N 5
ATOM 3087 C CA . LYS A 1 23 ? -8.993 5.553 -2.087 1.00 0.00 19 LYS A CA 5
ATOM 3088 C C . LYS A 1 23 ? -9.203 4.061 -1.843 1.00 0.00 19 LYS A C 5
ATOM 3089 O O . LYS A 1 23 ? -8.694 3.219 -2.588 1.00 0.00 19 LYS A O 5
ATOM 3108 N N . ASN A 1 24 ? -9.923 3.756 -0.766 1.00 0.00 20 ASN A N 5
ATOM 3109 C CA . ASN A 1 24 ? -10.258 2.381 -0.401 1.00 0.00 20 ASN A CA 5
ATOM 3110 C C . ASN A 1 24 ? -9.014 1.501 -0.330 1.00 0.00 20 ASN A C 5
ATOM 3111 O O . ASN A 1 24 ? -8.943 0.480 -0.998 1.00 0.00 20 ASN A O 5
ATOM 3122 N N . GLU A 1 25 ? -8.029 1.894 0.462 1.00 0.00 21 GLU A N 5
ATOM 3123 C CA . GLU A 1 25 ? -6.829 1.079 0.621 1.00 0.00 21 GLU A CA 5
ATOM 3124 C C . GLU A 1 25 ? -6.408 0.997 2.078 1.00 0.00 21 GLU A C 5
ATOM 3125 O O . GLU A 1 25 ? -6.696 1.893 2.874 1.00 0.00 21 GLU A O 5
ATOM 3137 N N . GLU A 1 26 ? -5.741 -0.093 2.420 1.00 0.00 22 GLU A N 5
ATOM 3138 C CA . GLU A 1 26 ? -5.199 -0.274 3.758 1.00 0.00 22 GLU A CA 5
ATOM 3139 C C . GLU A 1 26 ? -3.744 -0.710 3.674 1.00 0.00 22 GLU A C 5
ATOM 3140 O O . GLU A 1 26 ? -3.278 -1.135 2.610 1.00 0.00 22 GLU A O 5
ATOM 3152 N N . LEU A 1 27 ? -3.039 -0.613 4.794 1.00 0.00 23 LEU A N 5
ATOM 3153 C CA . LEU A 1 27 ? -1.635 -0.982 4.846 1.00 0.00 23 LEU A CA 5
ATOM 3154 C C . LEU A 1 27 ? -1.507 -2.453 5.196 1.00 0.00 23 LEU A C 5
ATOM 3155 O O . LEU A 1 27 ? -1.776 -2.867 6.325 1.00 0.00 23 LEU A O 5
ATOM 3171 N N . ILE A 1 28 ? -1.090 -3.229 4.219 1.00 0.00 24 ILE A N 5
ATOM 3172 C CA . ILE A 1 28 ? -1.102 -4.677 4.326 1.00 0.00 24 ILE A CA 5
ATOM 3173 C C . ILE A 1 28 ? 0.274 -5.216 4.716 1.00 0.00 24 ILE A C 5
ATOM 3174 O O . ILE A 1 28 ? 0.379 -6.207 5.428 1.00 0.00 24 ILE A O 5
ATOM 3190 N N . ALA A 1 29 ? 1.328 -4.555 4.257 1.00 0.00 25 ALA A N 5
ATOM 3191 C CA . ALA A 1 29 ? 2.677 -5.055 4.477 1.00 0.00 25 ALA A CA 5
ATOM 3192 C C . ALA A 1 29 ? 3.700 -3.944 4.363 1.00 0.00 25 ALA A C 5
ATOM 3193 O O . ALA A 1 29 ? 3.411 -2.861 3.850 1.00 0.00 25 ALA A O 5
ATOM 3200 N N . LEU A 1 30 ? 4.892 -4.234 4.842 1.00 0.00 26 LEU A N 5
ATOM 3201 C CA . LEU A 1 30 ? 5.977 -3.276 4.860 1.00 0.00 26 LEU A CA 5
ATOM 3202 C C . LEU A 1 30 ? 7.072 -3.704 3.891 1.00 0.00 26 LEU A C 5
ATOM 3203 O O . LEU A 1 30 ? 7.582 -4.821 3.972 1.00 0.00 26 LEU A O 5
ATOM 3219 N N . CYS A 1 31 ? 7.416 -2.821 2.972 1.00 0.00 27 CYS A N 5
ATOM 3220 C CA . CYS A 1 31 ? 8.421 -3.116 1.964 1.00 0.00 27 CYS A CA 5
ATOM 3221 C C . CYS A 1 31 ? 9.680 -2.292 2.183 1.00 0.00 27 CYS A C 5
ATOM 3222 O O . CYS A 1 31 ? 9.682 -1.324 2.948 1.00 0.00 27 CYS A O 5
ATOM 3230 N N . GLN A 1 32 ? 10.748 -2.688 1.509 1.00 0.00 28 GLN A N 5
ATOM 3231 C CA . GLN A 1 32 ? 11.989 -1.940 1.541 1.00 0.00 28 GLN A CA 5
ATOM 3232 C C . GLN A 1 32 ? 11.835 -0.648 0.749 1.00 0.00 28 GLN A C 5
ATOM 3233 O O . GLN A 1 32 ? 10.810 -0.431 0.094 1.00 0.00 28 GLN A O 5
ATOM 3247 N N . LYS A 1 33 ? 12.847 0.211 0.830 1.00 0.00 29 LYS A N 5
ATOM 3248 C CA . LYS A 1 33 ? 12.788 1.562 0.260 1.00 0.00 29 LYS A CA 5
ATOM 3249 C C . LYS A 1 33 ? 11.766 2.413 1.012 1.00 0.00 29 LYS A C 5
ATOM 3250 O O . LYS A 1 33 ? 11.422 3.513 0.582 1.00 0.00 29 LYS A O 5
ATOM 3269 N N . SER A 1 34 ? 11.287 1.869 2.131 1.00 0.00 30 SER A N 5
ATOM 3270 C CA . SER A 1 34 ? 10.302 2.520 2.998 1.00 0.00 30 SER A CA 5
ATOM 3271 C C . SER A 1 34 ? 8.886 2.465 2.410 1.00 0.00 30 SER A C 5
ATOM 3272 O O . SER A 1 34 ? 7.941 2.965 3.020 1.00 0.00 30 SER A O 5
ATOM 3280 N N . LEU A 1 35 ? 8.737 1.844 1.241 1.00 0.00 31 LEU A N 5
ATOM 3281 C CA . LEU A 1 35 ? 7.427 1.668 0.626 1.00 0.00 31 LEU A CA 5
ATOM 3282 C C . LEU A 1 35 ? 6.574 0.690 1.429 1.00 0.00 31 LEU A C 5
ATOM 3283 O O . LEU A 1 35 ? 7.097 -0.212 2.079 1.00 0.00 31 LEU A O 5
ATOM 3299 N N . LYS A 1 36 ? 5.263 0.876 1.398 1.00 0.00 32 LYS A N 5
ATOM 3300 C CA . LYS A 1 36 ? 4.347 -0.039 2.069 1.00 0.00 32 LYS A CA 5
ATOM 3301 C C . LYS A 1 36 ? 3.389 -0.647 1.062 1.00 0.00 32 LYS A C 5
ATOM 3302 O O . LYS A 1 36 ? 3.079 -0.034 0.047 1.00 0.00 32 LYS A O 5
ATOM 3321 N N . CYS A 1 37 ? 2.901 -1.839 1.351 1.00 0.00 33 CYS A N 5
ATOM 3322 C CA . CYS A 1 37 ? 1.964 -2.494 0.468 1.00 0.00 33 CYS A CA 5
ATOM 3323 C C . CYS A 1 37 ? 0.545 -2.063 0.788 1.00 0.00 33 CYS A C 5
ATOM 3324 O O . CYS A 1 37 ? 0.075 -2.241 1.911 1.00 0.00 33 CYS A O 5
ATOM 3332 N N . CYS A 1 38 ? -0.122 -1.482 -0.192 1.00 0.00 34 CYS A N 5
ATOM 3333 C CA . CYS A 1 38 ? -1.503 -1.071 -0.029 1.00 0.00 34 CYS A CA 5
ATOM 3334 C C . CYS A 1 38 ? -2.398 -1.889 -0.946 1.00 0.00 34 CYS A C 5
ATOM 3335 O O . CYS A 1 38 ? -2.085 -2.080 -2.124 1.00 0.00 34 CYS A O 5
ATOM 3343 N N . ARG A 1 39 ? -3.490 -2.397 -0.397 1.00 0.00 35 ARG A N 5
ATOM 3344 C CA . ARG A 1 39 ? -4.443 -3.158 -1.191 1.00 0.00 35 ARG A CA 5
ATOM 3345 C C . ARG A 1 39 ? -5.768 -2.417 -1.263 1.00 0.00 35 ARG A C 5
ATOM 3346 O O . ARG A 1 39 ? -6.254 -1.891 -0.254 1.00 0.00 35 ARG A O 5
ATOM 3367 N N . THR A 1 40 ? -6.328 -2.351 -2.464 1.00 0.00 36 THR A N 5
ATOM 3368 C CA . THR A 1 40 ? -7.579 -1.651 -2.683 1.00 0.00 36 THR A CA 5
ATOM 3369 C C . THR A 1 40 ? -8.762 -2.524 -2.275 1.00 0.00 36 THR A C 5
ATOM 3370 O O . THR A 1 40 ? -8.954 -3.630 -2.789 1.00 0.00 36 THR A O 5
ATOM 3381 N N . ILE A 1 41 ? -9.523 -2.017 -1.324 1.00 0.00 37 ILE A N 5
ATOM 3382 C CA . ILE A 1 41 ? -10.656 -2.713 -0.758 1.00 0.00 37 ILE A CA 5
ATOM 3383 C C . ILE A 1 41 ? -11.810 -2.786 -1.744 1.00 0.00 37 ILE A C 5
ATOM 3384 O O . ILE A 1 41 ? -12.175 -1.789 -2.372 1.00 0.00 37 ILE A O 5
ATOM 3400 N N . GLN A 1 42 ? -12.367 -3.971 -1.879 1.00 0.00 38 GLN A N 5
ATOM 3401 C CA . GLN A 1 42 ? -13.556 -4.165 -2.682 1.00 0.00 38 GLN A CA 5
ATOM 3402 C C . GLN A 1 42 ? -14.783 -4.093 -1.786 1.00 0.00 38 GLN A C 5
ATOM 3403 O O . GLN A 1 42 ? -14.823 -4.743 -0.742 1.00 0.00 38 GLN A O 5
ATOM 3417 N N . PRO A 1 43 ? -15.782 -3.277 -2.162 1.00 0.00 39 PRO A N 5
ATOM 3418 C CA . PRO A 1 43 ? -17.034 -3.156 -1.410 1.00 0.00 39 PRO A CA 5
ATOM 3419 C C . PRO A 1 43 ? -17.649 -4.517 -1.105 1.00 0.00 39 PRO A C 5
ATOM 3420 O O . PRO A 1 43 ? -17.727 -5.378 -1.988 1.00 0.00 39 PRO A O 5
ATOM 3431 N N . SER A 1 44 ? -18.044 -4.708 0.156 1.00 0.00 40 SER A N 5
ATOM 3432 C CA . SER A 1 44 ? -18.642 -5.960 0.631 1.00 0.00 40 SER A CA 5
ATOM 3433 C C . SER A 1 44 ? -17.579 -7.050 0.784 1.00 0.00 40 SER A C 5
ATOM 3434 O O . SER A 1 44 ? -17.874 -8.166 1.218 1.00 0.00 40 SER A O 5
ATOM 3442 N N . GLY A 1 45 ? -16.348 -6.722 0.422 1.00 0.00 41 GLY A N 5
ATOM 3443 C CA . GLY A 1 45 ? -15.252 -7.658 0.560 1.00 0.00 41 GLY A CA 5
ATOM 3444 C C . GLY A 1 45 ? -14.882 -7.887 2.008 1.00 0.00 41 GLY A C 5
ATOM 3445 O O . GLY A 1 45 ? -14.836 -6.946 2.800 1.00 0.00 41 GLY A O 5
ATOM 3449 N N . SER A 1 46 ? -14.632 -9.135 2.356 1.00 0.00 42 SER A N 5
ATOM 3450 C CA . SER A 1 46 ? -14.296 -9.497 3.721 1.00 0.00 42 SER A CA 5
ATOM 3451 C C . SER A 1 46 ? -12.780 -9.600 3.887 1.00 0.00 42 SER A C 5
ATOM 3452 O O . SER A 1 46 ? -12.031 -9.190 2.995 1.00 0.00 42 SER A O 5
ATOM 3460 N N . ILE A 1 47 ? -12.337 -10.123 5.037 1.00 0.00 43 ILE A N 5
ATOM 3461 C CA . ILE A 1 47 ? -10.912 -10.371 5.307 1.00 0.00 43 ILE A CA 5
ATOM 3462 C C . ILE A 1 47 ? -10.159 -9.078 5.642 1.00 0.00 43 ILE A C 5
ATOM 3463 O O . ILE A 1 47 ? -9.342 -9.042 6.564 1.00 0.00 43 ILE A O 5
ATOM 3479 N N . ILE A 1 48 ? -10.450 -8.023 4.896 1.00 0.00 44 ILE A N 5
ATOM 3480 C CA . ILE A 1 48 ? -9.770 -6.745 5.053 1.00 0.00 44 ILE A CA 5
ATOM 3481 C C . ILE A 1 48 ? -10.211 -6.027 6.330 1.00 0.00 44 ILE A C 5
ATOM 3482 O O . ILE A 1 48 ? -11.136 -6.477 7.020 1.00 0.00 44 ILE A O 5
ATOM 3498 N N . ASP A 1 49 ? -9.559 -4.913 6.642 1.00 0.00 45 ASP A N 5
ATOM 3499 C CA . ASP A 1 49 ? -9.874 -4.161 7.850 1.00 0.00 45 ASP A CA 5
ATOM 3500 C C . ASP A 1 49 ? -9.476 -2.698 7.694 1.00 0.00 45 ASP A C 5
ATOM 3501 O O . ASP A 1 49 ? -8.321 -2.350 8.008 1.00 0.00 45 ASP A O 5
ATOM 3511 N N . PHE A 1 5 ? 8.159 -12.872 1.445 1.00 0.00 1 PHE A N 6
ATOM 3512 C CA . PHE A 1 5 ? 6.870 -13.265 2.060 1.00 0.00 1 PHE A CA 6
ATOM 3513 C C . PHE A 1 5 ? 5.886 -12.100 2.052 1.00 0.00 1 PHE A C 6
ATOM 3514 O O . PHE A 1 5 ? 4.756 -12.240 1.585 1.00 0.00 1 PHE A O 6
ATOM 3531 N N . PHE A 1 6 ? 6.327 -10.946 2.551 1.00 0.00 2 PHE A N 6
ATOM 3532 C CA . PHE A 1 6 ? 5.456 -9.780 2.686 1.00 0.00 2 PHE A CA 6
ATOM 3533 C C . PHE A 1 6 ? 4.804 -9.388 1.365 1.00 0.00 2 PHE A C 6
ATOM 3534 O O . PHE A 1 6 ? 3.579 -9.312 1.272 1.00 0.00 2 PHE A O 6
ATOM 3551 N N . ASP A 1 7 ? 5.603 -9.156 0.335 1.00 0.00 3 ASP A N 6
ATOM 3552 C CA . ASP A 1 7 ? 5.042 -8.725 -0.935 1.00 0.00 3 ASP A CA 6
ATOM 3553 C C . ASP A 1 7 ? 4.720 -9.906 -1.836 1.00 0.00 3 ASP A C 6
ATOM 3554 O O . ASP A 1 7 ? 4.365 -9.735 -3.001 1.00 0.00 3 ASP A O 6
ATOM 3563 N N . GLU A 1 8 ? 4.826 -11.105 -1.286 1.00 0.00 4 GLU A N 6
ATOM 3564 C CA . GLU A 1 8 ? 4.248 -12.276 -1.923 1.00 0.00 4 GLU A CA 6
ATOM 3565 C C . GLU A 1 8 ? 2.756 -12.248 -1.631 1.00 0.00 4 GLU A C 6
ATOM 3566 O O . GLU A 1 8 ? 1.925 -12.597 -2.466 1.00 0.00 4 GLU A O 6
ATOM 3578 N N . LYS A 1 9 ? 2.440 -11.787 -0.425 1.00 0.00 5 LYS A N 6
ATOM 3579 C CA . LYS A 1 9 ? 1.069 -11.524 -0.027 1.00 0.00 5 LYS A CA 6
ATOM 3580 C C . LYS A 1 9 ? 0.527 -10.354 -0.842 1.00 0.00 5 LYS A C 6
ATOM 3581 O O . LYS A 1 9 ? -0.626 -10.360 -1.276 1.00 0.00 5 LYS A O 6
ATOM 3600 N N . CYS A 1 10 ? 1.386 -9.356 -1.055 1.00 0.00 6 CYS A N 6
ATOM 3601 C CA . CYS A 1 10 ? 1.048 -8.207 -1.883 1.00 0.00 6 CYS A CA 6
ATOM 3602 C C . CYS A 1 10 ? 0.750 -8.673 -3.306 1.00 0.00 6 CYS A C 6
ATOM 3603 O O . CYS A 1 10 ? -0.213 -8.230 -3.931 1.00 0.00 6 CYS A O 6
ATOM 3611 N N . ASN A 1 11 ? 1.583 -9.585 -3.792 1.00 0.00 7 ASN A N 6
ATOM 3612 C CA . ASN A 1 11 ? 1.418 -10.186 -5.113 1.00 0.00 7 ASN A CA 6
ATOM 3613 C C . ASN A 1 11 ? 0.110 -10.964 -5.196 1.00 0.00 7 ASN A C 6
ATOM 3614 O O . ASN A 1 11 ? -0.666 -10.797 -6.136 1.00 0.00 7 ASN A O 6
ATOM 3625 N N . LYS A 1 12 ? -0.106 -11.818 -4.208 1.00 0.00 8 LYS A N 6
ATOM 3626 C CA . LYS A 1 12 ? -1.314 -12.635 -4.120 1.00 0.00 8 LYS A CA 6
ATOM 3627 C C . LYS A 1 12 ? -2.573 -11.776 -4.204 1.00 0.00 8 LYS A C 6
ATOM 3628 O O . LYS A 1 12 ? -3.510 -12.098 -4.933 1.00 0.00 8 LYS A O 6
ATOM 3647 N N . LEU A 1 13 ? -2.585 -10.677 -3.463 1.00 0.00 9 LEU A N 6
ATOM 3648 C CA . LEU A 1 13 ? -3.739 -9.792 -3.428 1.00 0.00 9 LEU A CA 6
ATOM 3649 C C . LEU A 1 13 ? -3.739 -8.841 -4.619 1.00 0.00 9 LEU A C 6
ATOM 3650 O O . LEU A 1 13 ? -4.733 -8.168 -4.893 1.00 0.00 9 LEU A O 6
ATOM 3666 N N . LYS A 1 14 ? -2.608 -8.812 -5.323 1.00 0.00 10 LYS A N 6
ATOM 3667 C CA . LYS A 1 14 ? -2.402 -7.927 -6.465 1.00 0.00 10 LYS A CA 6
ATOM 3668 C C . LYS A 1 14 ? -2.469 -6.468 -6.040 1.00 0.00 10 LYS A C 6
ATOM 3669 O O . LYS A 1 14 ? -3.059 -5.627 -6.717 1.00 0.00 10 LYS A O 6
ATOM 3688 N N . GLY A 1 15 ? -1.847 -6.185 -4.908 1.00 0.00 11 GLY A N 6
ATOM 3689 C CA . GLY A 1 15 ? -1.720 -4.825 -4.441 1.00 0.00 11 GLY A CA 6
ATOM 3690 C C . GLY A 1 15 ? -0.355 -4.274 -4.776 1.00 0.00 11 GLY A C 6
ATOM 3691 O O . GLY A 1 15 ? 0.491 -4.999 -5.305 1.00 0.00 11 GLY A O 6
ATOM 3695 N N . THR A 1 16 ? -0.115 -3.018 -4.458 1.00 0.00 12 THR A N 6
ATOM 3696 C CA . THR A 1 16 ? 1.144 -2.390 -4.808 1.00 0.00 12 THR A CA 6
ATOM 3697 C C . THR A 1 16 ? 1.750 -1.676 -3.615 1.00 0.00 12 THR A C 6
ATOM 3698 O O . THR A 1 16 ? 1.048 -1.269 -2.686 1.00 0.00 12 THR A O 6
ATOM 3709 N N . CYS A 1 17 ? 3.059 -1.540 -3.647 1.00 0.00 13 CYS A N 6
ATOM 3710 C CA . CYS A 1 17 ? 3.784 -0.888 -2.575 1.00 0.00 13 CYS A CA 6
ATOM 3711 C C . CYS A 1 17 ? 3.872 0.598 -2.865 1.00 0.00 13 CYS A C 6
ATOM 3712 O O . CYS A 1 17 ? 4.553 1.019 -3.801 1.00 0.00 13 CYS A O 6
ATOM 3720 N N . LYS A 1 18 ? 3.160 1.379 -2.076 1.00 0.00 14 LYS A N 6
ATOM 3721 C CA . LYS A 1 18 ? 3.137 2.819 -2.240 1.00 0.00 14 LYS A CA 6
ATOM 3722 C C . LYS A 1 18 ? 3.465 3.495 -0.920 1.00 0.00 14 LYS A C 6
ATOM 3723 O O . LYS A 1 18 ? 3.477 2.847 0.127 1.00 0.00 14 LYS A O 6
ATOM 3742 N N . ASN A 1 19 ? 3.742 4.781 -0.967 1.00 0.00 15 ASN A N 6
ATOM 3743 C CA . ASN A 1 19 ? 4.123 5.515 0.222 1.00 0.00 15 ASN A CA 6
ATOM 3744 C C . ASN A 1 19 ? 2.903 5.808 1.089 1.00 0.00 15 ASN A C 6
ATOM 3745 O O . ASN A 1 19 ? 2.899 5.527 2.288 1.00 0.00 15 ASN A O 6
ATOM 3756 N N . ASN A 1 20 ? 1.869 6.365 0.470 1.00 0.00 16 ASN A N 6
ATOM 3757 C CA . ASN A 1 20 ? 0.628 6.685 1.167 1.00 0.00 16 ASN A CA 6
ATOM 3758 C C . ASN A 1 20 ? -0.528 5.921 0.537 1.00 0.00 16 ASN A C 6
ATOM 3759 O O . ASN A 1 20 ? -0.649 5.881 -0.687 1.00 0.00 16 ASN A O 6
ATOM 3770 N N . CYS A 1 21 ? -1.387 5.341 1.368 1.00 0.00 17 CYS A N 6
ATOM 3771 C CA . CYS A 1 21 ? -2.500 4.538 0.876 1.00 0.00 17 CYS A CA 6
ATOM 3772 C C . CYS A 1 21 ? -3.539 5.425 0.196 1.00 0.00 17 CYS A C 6
ATOM 3773 O O . CYS A 1 21 ? -3.899 6.486 0.707 1.00 0.00 17 CYS A O 6
ATOM 3781 N N . GLY A 1 22 ? -4.003 4.981 -0.961 1.00 0.00 18 GLY A N 6
ATOM 3782 C CA . GLY A 1 22 ? -4.941 5.756 -1.746 1.00 0.00 18 GLY A CA 6
ATOM 3783 C C . GLY A 1 22 ? -6.376 5.496 -1.347 1.00 0.00 18 GLY A C 6
ATOM 3784 O O . GLY A 1 22 ? -6.639 5.037 -0.234 1.00 0.00 18 GLY A O 6
ATOM 3788 N N . LYS A 1 23 ? -7.304 5.795 -2.248 1.00 0.00 19 LYS A N 6
ATOM 3789 C CA . LYS A 1 23 ? -8.723 5.622 -1.967 1.00 0.00 19 LYS A CA 6
ATOM 3790 C C . LYS A 1 23 ? -9.054 4.161 -1.689 1.00 0.00 19 LYS A C 6
ATOM 3791 O O . LYS A 1 23 ? -8.603 3.265 -2.410 1.00 0.00 19 LYS A O 6
ATOM 3810 N N . ASN A 1 24 ? -9.814 3.940 -0.618 1.00 0.00 20 ASN A N 6
ATOM 3811 C CA . ASN A 1 24 ? -10.262 2.603 -0.229 1.00 0.00 20 ASN A CA 6
ATOM 3812 C C . ASN A 1 24 ? -9.096 1.629 -0.153 1.00 0.00 20 ASN A C 6
ATOM 3813 O O . ASN A 1 24 ? -9.127 0.562 -0.763 1.00 0.00 20 ASN A O 6
ATOM 3824 N N . GLU A 1 25 ? -8.063 1.999 0.584 1.00 0.00 21 GLU A N 6
ATOM 3825 C CA . GLU A 1 25 ? -6.889 1.151 0.714 1.00 0.00 21 GLU A CA 6
ATOM 3826 C C . GLU A 1 25 ? -6.465 1.017 2.162 1.00 0.00 21 GLU A C 6
ATOM 3827 O O . GLU A 1 25 ? -6.858 1.813 3.019 1.00 0.00 21 GLU A O 6
ATOM 3839 N N . GLU A 1 26 ? -5.671 -0.004 2.427 1.00 0.00 22 GLU A N 6
ATOM 3840 C CA . GLU A 1 26 ? -5.138 -0.226 3.759 1.00 0.00 22 GLU A CA 6
ATOM 3841 C C . GLU A 1 26 ? -3.714 -0.762 3.674 1.00 0.00 22 GLU A C 6
ATOM 3842 O O . GLU A 1 26 ? -3.304 -1.305 2.643 1.00 0.00 22 GLU A O 6
ATOM 3854 N N . LEU A 1 27 ? -2.973 -0.605 4.761 1.00 0.00 23 LEU A N 6
ATOM 3855 C CA . LEU A 1 27 ? -1.601 -1.080 4.836 1.00 0.00 23 LEU A CA 6
ATOM 3856 C C . LEU A 1 27 ? -1.606 -2.576 5.125 1.00 0.00 23 LEU A C 6
ATOM 3857 O O . LEU A 1 27 ? -2.116 -3.017 6.156 1.00 0.00 23 LEU A O 6
ATOM 3873 N N . ILE A 1 28 ? -1.044 -3.344 4.215 1.00 0.00 24 ILE A N 6
ATOM 3874 C CA . ILE A 1 28 ? -1.067 -4.795 4.316 1.00 0.00 24 ILE A CA 6
ATOM 3875 C C . ILE A 1 28 ? 0.323 -5.341 4.660 1.00 0.00 24 ILE A C 6
ATOM 3876 O O . ILE A 1 28 ? 0.450 -6.310 5.399 1.00 0.00 24 ILE A O 6
ATOM 3892 N N . ALA A 1 29 ? 1.365 -4.699 4.145 1.00 0.00 25 ALA A N 6
ATOM 3893 C CA . ALA A 1 29 ? 2.729 -5.180 4.331 1.00 0.00 25 ALA A CA 6
ATOM 3894 C C . ALA A 1 29 ? 3.724 -4.049 4.163 1.00 0.00 25 ALA A C 6
ATOM 3895 O O . ALA A 1 29 ? 3.384 -2.978 3.668 1.00 0.00 25 ALA A O 6
ATOM 3902 N N . LEU A 1 30 ? 4.950 -4.295 4.582 1.00 0.00 26 LEU A N 6
ATOM 3903 C CA . LEU A 1 30 ? 5.996 -3.290 4.541 1.00 0.00 26 LEU A CA 6
ATOM 3904 C C . LEU A 1 30 ? 7.030 -3.632 3.477 1.00 0.00 26 LEU A C 6
ATOM 3905 O O . LEU A 1 30 ? 7.192 -4.797 3.111 1.00 0.00 26 LEU A O 6
ATOM 3921 N N . CYS A 1 31 ? 7.711 -2.613 2.975 1.00 0.00 27 CYS A N 6
ATOM 3922 C CA . CYS A 1 31 ? 8.722 -2.787 1.939 1.00 0.00 27 CYS A CA 6
ATOM 3923 C C . CYS A 1 31 ? 9.854 -1.775 2.107 1.00 0.00 27 CYS A C 6
ATOM 3924 O O . CYS A 1 31 ? 9.793 -0.905 2.981 1.00 0.00 27 CYS A O 6
ATOM 3932 N N . GLN A 1 32 ? 10.882 -1.892 1.274 1.00 0.00 28 GLN A N 6
ATOM 3933 C CA . GLN A 1 32 ? 12.010 -0.969 1.311 1.00 0.00 28 GLN A CA 6
ATOM 3934 C C . GLN A 1 32 ? 11.600 0.404 0.799 1.00 0.00 28 GLN A C 6
ATOM 3935 O O . GLN A 1 32 ? 10.488 0.582 0.294 1.00 0.00 28 GLN A O 6
ATOM 3949 N N . LYS A 1 33 ? 12.504 1.370 0.945 1.00 0.00 29 LYS A N 6
ATOM 3950 C CA . LYS A 1 33 ? 12.282 2.744 0.484 1.00 0.00 29 LYS A CA 6
ATOM 3951 C C . LYS A 1 33 ? 11.144 3.411 1.257 1.00 0.00 29 LYS A C 6
ATOM 3952 O O . LYS A 1 33 ? 10.678 4.488 0.882 1.00 0.00 29 LYS A O 6
ATOM 3971 N N . SER A 1 34 ? 10.712 2.751 2.327 1.00 0.00 30 SER A N 6
ATOM 3972 C CA . SER A 1 34 ? 9.592 3.199 3.154 1.00 0.00 30 SER A CA 6
ATOM 3973 C C . SER A 1 34 ? 8.265 3.028 2.404 1.00 0.00 30 SER A C 6
ATOM 3974 O O . SER A 1 34 ? 7.273 3.688 2.712 1.00 0.00 30 SER A O 6
ATOM 3982 N N . LEU A 1 35 ? 8.254 2.142 1.414 1.00 0.00 31 LEU A N 6
ATOM 3983 C CA . LEU A 1 35 ? 7.029 1.803 0.704 1.00 0.00 31 LEU A CA 6
ATOM 3984 C C . LEU A 1 35 ? 6.243 0.761 1.492 1.00 0.00 31 LEU A C 6
ATOM 3985 O O . LEU A 1 35 ? 6.826 -0.089 2.161 1.00 0.00 31 LEU A O 6
ATOM 4001 N N . LYS A 1 36 ? 4.924 0.843 1.430 1.00 0.00 32 LYS A N 6
ATOM 4002 C CA . LYS A 1 36 ? 4.070 -0.129 2.096 1.00 0.00 32 LYS A CA 6
ATOM 4003 C C . LYS A 1 36 ? 3.115 -0.751 1.094 1.00 0.00 32 LYS A C 6
ATOM 4004 O O . LYS A 1 36 ? 2.579 -0.059 0.228 1.00 0.00 32 LYS A O 6
ATOM 4023 N N . CYS A 1 37 ? 2.889 -2.046 1.217 1.00 0.00 33 CYS A N 6
ATOM 4024 C CA . CYS A 1 37 ? 1.973 -2.732 0.338 1.00 0.00 33 CYS A CA 6
ATOM 4025 C C . CYS A 1 37 ? 0.555 -2.350 0.705 1.00 0.00 33 CYS A C 6
ATOM 4026 O O . CYS A 1 37 ? 0.084 -2.659 1.797 1.00 0.00 33 CYS A O 6
ATOM 4034 N N . CYS A 1 38 ? -0.106 -1.647 -0.189 1.00 0.00 34 CYS A N 6
ATOM 4035 C CA . CYS A 1 38 ? -1.461 -1.209 0.047 1.00 0.00 34 CYS A CA 6
ATOM 4036 C C . CYS A 1 38 ? -2.404 -1.920 -0.903 1.00 0.00 34 CYS A C 6
ATOM 4037 O O . CYS A 1 38 ? -2.151 -1.993 -2.110 1.00 0.00 34 CYS A O 6
ATOM 4045 N N . ARG A 1 39 ? -3.470 -2.474 -0.351 1.00 0.00 35 ARG A N 6
ATOM 4046 C CA . ARG A 1 39 ? -4.455 -3.178 -1.155 1.00 0.00 35 ARG A CA 6
ATOM 4047 C C . ARG A 1 39 ? -5.703 -2.327 -1.297 1.00 0.00 35 ARG A C 6
ATOM 4048 O O . ARG A 1 39 ? -6.162 -1.714 -0.325 1.00 0.00 35 ARG A O 6
ATOM 4069 N N . THR A 1 40 ? -6.223 -2.263 -2.511 1.00 0.00 36 THR A N 6
ATOM 4070 C CA . THR A 1 40 ? -7.426 -1.502 -2.783 1.00 0.00 36 THR A CA 6
ATOM 4071 C C . THR A 1 40 ? -8.648 -2.373 -2.539 1.00 0.00 36 THR A C 6
ATOM 4072 O O . THR A 1 40 ? -8.833 -3.404 -3.187 1.00 0.00 36 THR A O 6
ATOM 4083 N N . ILE A 1 41 ? -9.457 -1.953 -1.586 1.00 0.00 37 ILE A N 6
ATOM 4084 C CA . ILE A 1 41 ? -10.595 -2.721 -1.124 1.00 0.00 37 ILE A CA 6
ATOM 4085 C C . ILE A 1 41 ? -11.621 -2.949 -2.225 1.00 0.00 37 ILE A C 6
ATOM 4086 O O . ILE A 1 41 ? -12.412 -2.066 -2.570 1.00 0.00 37 ILE A O 6
ATOM 4102 N N . GLN A 1 42 ? -11.555 -4.139 -2.793 1.00 0.00 38 GLN A N 6
ATOM 4103 C CA . GLN A 1 42 ? -12.563 -4.632 -3.714 1.00 0.00 38 GLN A CA 6
ATOM 4104 C C . GLN A 1 42 ? -13.736 -5.179 -2.892 1.00 0.00 38 GLN A C 6
ATOM 4105 O O . GLN A 1 42 ? -13.656 -5.154 -1.662 1.00 0.00 38 GLN A O 6
ATOM 4119 N N . PRO A 1 43 ? -14.849 -5.632 -3.521 1.00 0.00 39 PRO A N 6
ATOM 4120 C CA . PRO A 1 43 ? -15.969 -6.260 -2.797 1.00 0.00 39 PRO A CA 6
ATOM 4121 C C . PRO A 1 43 ? -15.513 -7.161 -1.643 1.00 0.00 39 PRO A C 6
ATOM 4122 O O . PRO A 1 43 ? -14.470 -7.806 -1.722 1.00 0.00 39 PRO A O 6
ATOM 4133 N N . SER A 1 44 ? -16.318 -7.197 -0.581 1.00 0.00 40 SER A N 6
ATOM 4134 C CA . SER A 1 44 ? -15.931 -7.810 0.692 1.00 0.00 40 SER A CA 6
ATOM 4135 C C . SER A 1 44 ? -15.502 -9.270 0.545 1.00 0.00 40 SER A C 6
ATOM 4136 O O . SER A 1 44 ? -14.816 -9.805 1.418 1.00 0.00 40 SER A O 6
ATOM 4144 N N . GLY A 1 45 ? -15.912 -9.913 -0.535 1.00 0.00 41 GLY A N 6
ATOM 4145 C CA . GLY A 1 45 ? -15.488 -11.275 -0.779 1.00 0.00 41 GLY A CA 6
ATOM 4146 C C . GLY A 1 45 ? -14.079 -11.333 -1.332 1.00 0.00 41 GLY A C 6
ATOM 4147 O O . GLY A 1 45 ? -13.817 -10.799 -2.410 1.00 0.00 41 GLY A O 6
ATOM 4151 N N . SER A 1 46 ? -13.186 -11.990 -0.587 1.00 0.00 42 SER A N 6
ATOM 4152 C CA . SER A 1 46 ? -11.769 -12.116 -0.949 1.00 0.00 42 SER A CA 6
ATOM 4153 C C . SER A 1 46 ? -11.023 -10.787 -0.766 1.00 0.00 42 SER A C 6
ATOM 4154 O O . SER A 1 46 ? -11.645 -9.734 -0.617 1.00 0.00 42 SER A O 6
ATOM 4162 N N . ILE A 1 47 ? -9.689 -10.852 -0.767 1.00 0.00 43 ILE A N 6
ATOM 4163 C CA . ILE A 1 47 ? -8.826 -9.678 -0.580 1.00 0.00 43 ILE A CA 6
ATOM 4164 C C . ILE A 1 47 ? -8.921 -9.135 0.847 1.00 0.00 43 ILE A C 6
ATOM 4165 O O . ILE A 1 47 ? -8.012 -9.329 1.654 1.00 0.00 43 ILE A O 6
ATOM 4181 N N . ILE A 1 48 ? -10.025 -8.472 1.152 1.00 0.00 44 ILE A N 6
ATOM 4182 C CA . ILE A 1 48 ? -10.244 -7.897 2.468 1.00 0.00 44 ILE A CA 6
ATOM 4183 C C . ILE A 1 48 ? -11.115 -8.837 3.299 1.00 0.00 44 ILE A C 6
ATOM 4184 O O . ILE A 1 48 ? -11.955 -9.547 2.744 1.00 0.00 44 ILE A O 6
ATOM 4200 N N . ASP A 1 49 ? -10.883 -8.857 4.614 1.00 0.00 45 ASP A N 6
ATOM 4201 C CA . ASP A 1 49 ? -11.594 -9.745 5.536 1.00 0.00 45 ASP A CA 6
ATOM 4202 C C . ASP A 1 49 ? -11.183 -11.193 5.304 1.00 0.00 45 ASP A C 6
ATOM 4203 O O . ASP A 1 49 ? -11.849 -11.893 4.514 1.00 0.00 45 ASP A O 6
ATOM 4213 N N . PHE A 1 5 ? 7.193 -13.765 1.887 1.00 0.00 1 PHE A N 7
ATOM 4214 C CA . PHE A 1 5 ? 5.780 -14.176 2.062 1.00 0.00 1 PHE A CA 7
ATOM 4215 C C . PHE A 1 5 ? 4.838 -12.982 1.951 1.00 0.00 1 PHE A C 7
ATOM 4216 O O . PHE A 1 5 ? 3.815 -13.054 1.268 1.00 0.00 1 PHE A O 7
ATOM 4233 N N . PHE A 1 6 ? 5.191 -11.882 2.612 1.00 0.00 2 PHE A N 7
ATOM 4234 C CA . PHE A 1 6 ? 4.330 -10.702 2.650 1.00 0.00 2 PHE A CA 7
ATOM 4235 C C . PHE A 1 6 ? 3.994 -10.198 1.250 1.00 0.00 2 PHE A C 7
ATOM 4236 O O . PHE A 1 6 ? 2.855 -9.821 0.978 1.00 0.00 2 PHE A O 7
ATOM 4253 N N . ASP A 1 7 ? 4.968 -10.202 0.349 1.00 0.00 3 ASP A N 7
ATOM 4254 C CA . ASP A 1 7 ? 4.712 -9.705 -0.995 1.00 0.00 3 ASP A CA 7
ATOM 4255 C C . ASP A 1 7 ? 4.346 -10.826 -1.956 1.00 0.00 3 ASP A C 7
ATOM 4256 O O . ASP A 1 7 ? 4.173 -10.596 -3.154 1.00 0.00 3 ASP A O 7
ATOM 4265 N N . GLU A 1 8 ? 4.205 -12.033 -1.433 1.00 0.00 4 GLU A N 7
ATOM 4266 C CA . GLU A 1 8 ? 3.543 -13.090 -2.183 1.00 0.00 4 GLU A CA 7
ATOM 4267 C C . GLU A 1 8 ? 2.063 -12.773 -2.167 1.00 0.00 4 GLU A C 7
ATOM 4268 O O . GLU A 1 8 ? 1.358 -12.909 -3.169 1.00 0.00 4 GLU A O 7
ATOM 4280 N N . LYS A 1 9 ? 1.621 -12.308 -1.004 1.00 0.00 5 LYS A N 7
ATOM 4281 C CA . LYS A 1 9 ? 0.281 -11.788 -0.836 1.00 0.00 5 LYS A CA 7
ATOM 4282 C C . LYS A 1 9 ? 0.104 -10.549 -1.704 1.00 0.00 5 LYS A C 7
ATOM 4283 O O . LYS A 1 9 ? -0.899 -10.408 -2.389 1.00 0.00 5 LYS A O 7
ATOM 4302 N N . CYS A 1 10 ? 1.104 -9.667 -1.683 1.00 0.00 6 CYS A N 7
ATOM 4303 C CA . CYS A 1 10 ? 1.077 -8.445 -2.482 1.00 0.00 6 CYS A CA 7
ATOM 4304 C C . CYS A 1 10 ? 0.836 -8.770 -3.958 1.00 0.00 6 CYS A C 7
ATOM 4305 O O . CYS A 1 10 ? 0.048 -8.110 -4.636 1.00 0.00 6 CYS A O 7
ATOM 4313 N N . ASN A 1 11 ? 1.503 -9.813 -4.435 1.00 0.00 7 ASN A N 7
ATOM 4314 C CA . ASN A 1 11 ? 1.405 -10.229 -5.830 1.00 0.00 7 ASN A CA 7
ATOM 4315 C C . ASN A 1 11 ? -0.011 -10.676 -6.177 1.00 0.00 7 ASN A C 7
ATOM 4316 O O . ASN A 1 11 ? -0.643 -10.138 -7.086 1.00 0.00 7 ASN A O 7
ATOM 4327 N N . LYS A 1 12 ? -0.508 -11.652 -5.435 1.00 0.00 8 LYS A N 7
ATOM 4328 C CA . LYS A 1 12 ? -1.805 -12.240 -5.703 1.00 0.00 8 LYS A CA 7
ATOM 4329 C C . LYS A 1 12 ? -2.945 -11.262 -5.430 1.00 0.00 8 LYS A C 7
ATOM 4330 O O . LYS A 1 12 ? -3.954 -11.259 -6.135 1.00 0.00 8 LYS A O 7
ATOM 4349 N N . LEU A 1 13 ? -2.772 -10.431 -4.414 1.00 0.00 9 LEU A N 7
ATOM 4350 C CA . LEU A 1 13 ? -3.785 -9.477 -4.011 1.00 0.00 9 LEU A CA 7
ATOM 4351 C C . LEU A 1 13 ? -3.711 -8.192 -4.844 1.00 0.00 9 LEU A C 7
ATOM 4352 O O . LEU A 1 13 ? -4.583 -7.328 -4.747 1.00 0.00 9 LEU A O 7
ATOM 4368 N N . LYS A 1 14 ? -2.663 -8.087 -5.663 1.00 0.00 10 LYS A N 7
ATOM 4369 C CA . LYS A 1 14 ? -2.469 -6.945 -6.562 1.00 0.00 10 LYS A CA 7
ATOM 4370 C C . LYS A 1 14 ? -2.180 -5.673 -5.774 1.00 0.00 10 LYS A C 7
ATOM 4371 O O . LYS A 1 14 ? -2.570 -4.573 -6.172 1.00 0.00 10 LYS A O 7
ATOM 4390 N N . GLY A 1 15 ? -1.494 -5.836 -4.654 1.00 0.00 11 GLY A N 7
ATOM 4391 C CA . GLY A 1 15 ? -1.121 -4.702 -3.840 1.00 0.00 11 GLY A CA 7
ATOM 4392 C C . GLY A 1 15 ? 0.017 -3.924 -4.464 1.00 0.00 11 GLY A C 7
ATOM 4393 O O . GLY A 1 15 ? 0.770 -4.458 -5.283 1.00 0.00 11 GLY A O 7
ATOM 4397 N N . THR A 1 16 ? 0.142 -2.663 -4.098 1.00 0.00 12 THR A N 7
ATOM 4398 C CA . THR A 1 16 ? 1.192 -1.826 -4.644 1.00 0.00 12 THR A CA 7
ATOM 4399 C C . THR A 1 16 ? 1.998 -1.193 -3.520 1.00 0.00 12 THR A C 7
ATOM 4400 O O . THR A 1 16 ? 1.448 -0.827 -2.479 1.00 0.00 12 THR A O 7
ATOM 4411 N N . CYS A 1 17 ? 3.297 -1.075 -3.731 1.00 0.00 13 CYS A N 7
ATOM 4412 C CA . CYS A 1 17 ? 4.174 -0.483 -2.737 1.00 0.00 13 CYS A CA 7
ATOM 4413 C C . CYS A 1 17 ? 4.150 1.032 -2.883 1.00 0.00 13 CYS A C 7
ATOM 4414 O O . CYS A 1 17 ? 4.748 1.588 -3.805 1.00 0.00 13 CYS A O 7
ATOM 4422 N N . LYS A 1 18 ? 3.432 1.683 -1.990 1.00 0.00 14 LYS A N 7
ATOM 4423 C CA . LYS A 1 18 ? 3.286 3.128 -2.017 1.00 0.00 14 LYS A CA 7
ATOM 4424 C C . LYS A 1 18 ? 3.516 3.689 -0.623 1.00 0.00 14 LYS A C 7
ATOM 4425 O O . LYS A 1 18 ? 3.537 2.939 0.354 1.00 0.00 14 LYS A O 7
ATOM 4444 N N . ASN A 1 19 ? 3.708 4.992 -0.527 1.00 0.00 15 ASN A N 7
ATOM 4445 C CA . ASN A 1 19 ? 3.925 5.626 0.760 1.00 0.00 15 ASN A CA 7
ATOM 4446 C C . ASN A 1 19 ? 2.598 5.914 1.449 1.00 0.00 15 ASN A C 7
ATOM 4447 O O . ASN A 1 19 ? 2.442 5.679 2.646 1.00 0.00 15 ASN A O 7
ATOM 4458 N N . ASN A 1 20 ? 1.644 6.419 0.680 1.00 0.00 16 ASN A N 7
ATOM 4459 C CA . ASN A 1 20 ? 0.332 6.770 1.209 1.00 0.00 16 ASN A CA 7
ATOM 4460 C C . ASN A 1 20 ? -0.743 5.948 0.519 1.00 0.00 16 ASN A C 7
ATOM 4461 O O . ASN A 1 20 ? -0.734 5.817 -0.703 1.00 0.00 16 ASN A O 7
ATOM 4472 N N . CYS A 1 21 ? -1.672 5.407 1.295 1.00 0.00 17 CYS A N 7
ATOM 4473 C CA . CYS A 1 21 ? -2.751 4.602 0.738 1.00 0.00 17 CYS A CA 7
ATOM 4474 C C . CYS A 1 21 ? -3.735 5.487 -0.021 1.00 0.00 17 CYS A C 7
ATOM 4475 O O . CYS A 1 21 ? -4.029 6.611 0.397 1.00 0.00 17 CYS A O 7
ATOM 4483 N N . GLY A 1 22 ? -4.224 4.981 -1.140 1.00 0.00 18 GLY A N 7
ATOM 4484 C CA . GLY A 1 22 ? -5.165 5.720 -1.953 1.00 0.00 18 GLY A CA 7
ATOM 4485 C C . GLY A 1 22 ? -6.598 5.401 -1.595 1.00 0.00 18 GLY A C 7
ATOM 4486 O O . GLY A 1 22 ? -6.877 4.952 -0.479 1.00 0.00 18 GLY A O 7
ATOM 4490 N N . LYS A 1 23 ? -7.505 5.653 -2.532 1.00 0.00 19 LYS A N 7
ATOM 4491 C CA . LYS A 1 23 ? -8.924 5.393 -2.326 1.00 0.00 19 LYS A CA 7
ATOM 4492 C C . LYS A 1 23 ? -9.177 3.943 -1.917 1.00 0.00 19 LYS A C 7
ATOM 4493 O O . LYS A 1 23 ? -8.737 3.010 -2.590 1.00 0.00 19 LYS A O 7
ATOM 4512 N N . ASN A 1 24 ? -9.860 3.775 -0.789 1.00 0.00 20 ASN A N 7
ATOM 4513 C CA . ASN A 1 24 ? -10.259 2.457 -0.292 1.00 0.00 20 ASN A CA 7
ATOM 4514 C C . ASN A 1 24 ? -9.062 1.525 -0.148 1.00 0.00 20 ASN A C 7
ATOM 4515 O O . ASN A 1 24 ? -9.142 0.352 -0.496 1.00 0.00 20 ASN A O 7
ATOM 4526 N N . GLU A 1 25 ? -7.953 2.039 0.355 1.00 0.00 21 GLU A N 7
ATOM 4527 C CA . GLU A 1 25 ? -6.766 1.216 0.538 1.00 0.00 21 GLU A CA 7
ATOM 4528 C C . GLU A 1 25 ? -6.307 1.216 1.986 1.00 0.00 21 GLU A C 7
ATOM 4529 O O . GLU A 1 25 ? -6.733 2.050 2.787 1.00 0.00 21 GLU A O 7
ATOM 4541 N N . GLU A 1 26 ? -5.453 0.263 2.323 1.00 0.00 22 GLU A N 7
ATOM 4542 C CA . GLU A 1 26 ? -4.875 0.201 3.659 1.00 0.00 22 GLU A CA 7
ATOM 4543 C C . GLU A 1 26 ? -3.486 -0.424 3.610 1.00 0.00 22 GLU A C 7
ATOM 4544 O O . GLU A 1 26 ? -3.132 -1.102 2.642 1.00 0.00 22 GLU A O 7
ATOM 4556 N N . LEU A 1 27 ? -2.713 -0.189 4.664 1.00 0.00 23 LEU A N 7
ATOM 4557 C CA . LEU A 1 27 ? -1.372 -0.738 4.790 1.00 0.00 23 LEU A CA 7
ATOM 4558 C C . LEU A 1 27 ? -1.469 -2.214 5.164 1.00 0.00 23 LEU A C 7
ATOM 4559 O O . LEU A 1 27 ? -2.071 -2.565 6.177 1.00 0.00 23 LEU A O 7
ATOM 4575 N N . ILE A 1 28 ? -0.893 -3.070 4.342 1.00 0.00 24 ILE A N 7
ATOM 4576 C CA . ILE A 1 28 ? -0.974 -4.508 4.555 1.00 0.00 24 ILE A CA 7
ATOM 4577 C C . ILE A 1 28 ? 0.392 -5.078 4.932 1.00 0.00 24 ILE A C 7
ATOM 4578 O O . ILE A 1 28 ? 0.489 -6.012 5.721 1.00 0.00 24 ILE A O 7
ATOM 4594 N N . ALA A 1 29 ? 1.446 -4.509 4.367 1.00 0.00 25 ALA A N 7
ATOM 4595 C CA . ALA A 1 29 ? 2.793 -5.011 4.575 1.00 0.00 25 ALA A CA 7
ATOM 4596 C C . ALA A 1 29 ? 3.807 -3.921 4.310 1.00 0.00 25 ALA A C 7
ATOM 4597 O O . ALA A 1 29 ? 3.494 -2.910 3.689 1.00 0.00 25 ALA A O 7
ATOM 4604 N N . LEU A 1 30 ? 5.012 -4.128 4.790 1.00 0.00 26 LEU A N 7
ATOM 4605 C CA . LEU A 1 30 ? 6.077 -3.164 4.616 1.00 0.00 26 LEU A CA 7
ATOM 4606 C C . LEU A 1 30 ? 7.020 -3.615 3.512 1.00 0.00 26 LEU A C 7
ATOM 4607 O O . LEU A 1 30 ? 7.361 -4.795 3.414 1.00 0.00 26 LEU A O 7
ATOM 4623 N N . CYS A 1 31 ? 7.420 -2.677 2.674 1.00 0.00 27 CYS A N 7
ATOM 4624 C CA . CYS A 1 31 ? 8.232 -2.979 1.509 1.00 0.00 27 CYS A CA 7
ATOM 4625 C C . CYS A 1 31 ? 9.603 -2.324 1.625 1.00 0.00 27 CYS A C 7
ATOM 4626 O O . CYS A 1 31 ? 9.848 -1.545 2.549 1.00 0.00 27 CYS A O 7
ATOM 4634 N N . GLN A 1 32 ? 10.493 -2.640 0.693 1.00 0.00 28 GLN A N 7
ATOM 4635 C CA . GLN A 1 32 ? 11.807 -2.015 0.658 1.00 0.00 28 GLN A CA 7
ATOM 4636 C C . GLN A 1 32 ? 11.667 -0.548 0.277 1.00 0.00 28 GLN A C 7
ATOM 4637 O O . GLN A 1 32 ? 10.577 -0.097 -0.089 1.00 0.00 28 GLN A O 7
ATOM 4651 N N . LYS A 1 33 ? 12.768 0.190 0.378 1.00 0.00 29 LYS A N 7
ATOM 4652 C CA . LYS A 1 33 ? 12.765 1.637 0.143 1.00 0.00 29 LYS A CA 7
ATOM 4653 C C . LYS A 1 33 ? 11.847 2.343 1.140 1.00 0.00 29 LYS A C 7
ATOM 4654 O O . LYS A 1 33 ? 11.487 3.503 0.947 1.00 0.00 29 LYS A O 7
ATOM 4673 N N . SER A 1 34 ? 11.491 1.613 2.194 1.00 0.00 30 SER A N 7
ATOM 4674 C CA . SER A 1 34 ? 10.529 2.034 3.221 1.00 0.00 30 SER A CA 7
ATOM 4675 C C . SER A 1 34 ? 9.151 2.350 2.625 1.00 0.00 30 SER A C 7
ATOM 4676 O O . SER A 1 34 ? 8.410 3.185 3.146 1.00 0.00 30 SER A O 7
ATOM 4684 N N . LEU A 1 35 ? 8.818 1.678 1.524 1.00 0.00 31 LEU A N 7
ATOM 4685 C CA . LEU A 1 35 ? 7.475 1.739 0.964 1.00 0.00 31 LEU A CA 7
ATOM 4686 C C . LEU A 1 35 ? 6.553 0.797 1.731 1.00 0.00 31 LEU A C 7
ATOM 4687 O O . LEU A 1 35 ? 7.019 -0.029 2.515 1.00 0.00 31 LEU A O 7
ATOM 4703 N N . LYS A 1 36 ? 5.253 0.926 1.523 1.00 0.00 32 LYS A N 7
ATOM 4704 C CA . LYS A 1 36 ? 4.295 0.050 2.184 1.00 0.00 32 LYS A CA 7
ATOM 4705 C C . LYS A 1 36 ? 3.341 -0.547 1.163 1.00 0.00 32 LYS A C 7
ATOM 4706 O O . LYS A 1 36 ? 2.899 0.136 0.243 1.00 0.00 32 LYS A O 7
ATOM 4725 N N . CYS A 1 37 ? 3.024 -1.818 1.328 1.00 0.00 33 CYS A N 7
ATOM 4726 C CA . CYS A 1 37 ? 2.104 -2.485 0.435 1.00 0.00 33 CYS A CA 7
ATOM 4727 C C . CYS A 1 37 ? 0.683 -2.113 0.813 1.00 0.00 33 CYS A C 7
ATOM 4728 O O . CYS A 1 37 ? 0.230 -2.422 1.913 1.00 0.00 33 CYS A O 7
ATOM 4736 N N . CYS A 1 38 ? -0.000 -1.422 -0.079 1.00 0.00 34 CYS A N 7
ATOM 4737 C CA . CYS A 1 38 ? -1.373 -1.034 0.165 1.00 0.00 34 CYS A CA 7
ATOM 4738 C C . CYS A 1 38 ? -2.310 -1.811 -0.746 1.00 0.00 34 CYS A C 7
ATOM 4739 O O . CYS A 1 38 ? -2.026 -2.000 -1.932 1.00 0.00 34 CYS A O 7
ATOM 4747 N N . ARG A 1 39 ? -3.408 -2.285 -0.175 1.00 0.00 35 ARG A N 7
ATOM 4748 C CA . ARG A 1 39 ? -4.373 -3.075 -0.925 1.00 0.00 35 ARG A CA 7
ATOM 4749 C C . ARG A 1 39 ? -5.660 -2.291 -1.132 1.00 0.00 35 ARG A C 7
ATOM 4750 O O . ARG A 1 39 ? -6.126 -1.596 -0.223 1.00 0.00 35 ARG A O 7
ATOM 4771 N N . THR A 1 40 ? -6.210 -2.396 -2.334 1.00 0.00 36 THR A N 7
ATOM 4772 C CA . THR A 1 40 ? -7.482 -1.776 -2.655 1.00 0.00 36 THR A CA 7
ATOM 4773 C C . THR A 1 40 ? -8.626 -2.669 -2.186 1.00 0.00 36 THR A C 7
ATOM 4774 O O . THR A 1 40 ? -8.812 -3.783 -2.683 1.00 0.00 36 THR A O 7
ATOM 4785 N N . ILE A 1 41 ? -9.365 -2.176 -1.208 1.00 0.00 37 ILE A N 7
ATOM 4786 C CA . ILE A 1 41 ? -10.424 -2.925 -0.559 1.00 0.00 37 ILE A CA 7
ATOM 4787 C C . ILE A 1 41 ? -11.581 -3.236 -1.502 1.00 0.00 37 ILE A C 7
ATOM 4788 O O . ILE A 1 41 ? -12.382 -2.363 -1.839 1.00 0.00 37 ILE A O 7
ATOM 4804 N N . GLN A 1 42 ? -11.648 -4.489 -1.927 1.00 0.00 38 GLN A N 7
ATOM 4805 C CA . GLN A 1 42 ? -12.750 -4.965 -2.749 1.00 0.00 38 GLN A CA 7
ATOM 4806 C C . GLN A 1 42 ? -13.683 -5.832 -1.908 1.00 0.00 38 GLN A C 7
ATOM 4807 O O . GLN A 1 42 ? -13.221 -6.701 -1.166 1.00 0.00 38 GLN A O 7
ATOM 4821 N N . PRO A 1 43 ? -15.004 -5.598 -1.994 1.00 0.00 39 PRO A N 7
ATOM 4822 C CA . PRO A 1 43 ? -15.996 -6.354 -1.223 1.00 0.00 39 PRO A CA 7
ATOM 4823 C C . PRO A 1 43 ? -16.053 -7.825 -1.629 1.00 0.00 39 PRO A C 7
ATOM 4824 O O . PRO A 1 43 ? -16.277 -8.156 -2.795 1.00 0.00 39 PRO A O 7
ATOM 4835 N N . SER A 1 44 ? -15.836 -8.701 -0.662 1.00 0.00 40 SER A N 7
ATOM 4836 C CA . SER A 1 44 ? -15.883 -10.138 -0.892 1.00 0.00 40 SER A CA 7
ATOM 4837 C C . SER A 1 44 ? -16.674 -10.801 0.231 1.00 0.00 40 SER A C 7
ATOM 4838 O O . SER A 1 44 ? -17.651 -10.226 0.712 1.00 0.00 40 SER A O 7
ATOM 4846 N N . GLY A 1 45 ? -16.285 -12.008 0.626 1.00 0.00 41 GLY A N 7
ATOM 4847 C CA . GLY A 1 45 ? -16.867 -12.611 1.810 1.00 0.00 41 GLY A CA 7
ATOM 4848 C C . GLY A 1 45 ? -16.627 -11.736 3.020 1.00 0.00 41 GLY A C 7
ATOM 4849 O O . GLY A 1 45 ? -15.475 -11.423 3.331 1.00 0.00 41 GLY A O 7
ATOM 4853 N N . SER A 1 46 ? -17.704 -11.329 3.692 1.00 0.00 42 SER A N 7
ATOM 4854 C CA . SER A 1 46 ? -17.616 -10.321 4.738 1.00 0.00 42 SER A CA 7
ATOM 4855 C C . SER A 1 46 ? -17.076 -9.029 4.129 1.00 0.00 42 SER A C 7
ATOM 4856 O O . SER A 1 46 ? -17.397 -8.694 2.989 1.00 0.00 42 SER A O 7
ATOM 4864 N N . ILE A 1 47 ? -16.286 -8.293 4.884 1.00 0.00 43 ILE A N 7
ATOM 4865 C CA . ILE A 1 47 ? -15.578 -7.157 4.327 1.00 0.00 43 ILE A CA 7
ATOM 4866 C C . ILE A 1 47 ? -14.333 -7.611 3.573 1.00 0.00 43 ILE A C 7
ATOM 4867 O O . ILE A 1 47 ? -14.358 -7.771 2.351 1.00 0.00 43 ILE A O 7
ATOM 4883 N N . ILE A 1 48 ? -13.252 -7.841 4.311 1.00 0.00 44 ILE A N 7
ATOM 4884 C CA . ILE A 1 48 ? -11.967 -8.171 3.724 1.00 0.00 44 ILE A CA 7
ATOM 4885 C C . ILE A 1 48 ? -11.168 -9.101 4.627 1.00 0.00 44 ILE A C 7
ATOM 4886 O O . ILE A 1 48 ? -11.679 -9.598 5.632 1.00 0.00 44 ILE A O 7
ATOM 4902 N N . ASP A 1 49 ? -9.917 -9.322 4.253 1.00 0.00 45 ASP A N 7
ATOM 4903 C CA . ASP A 1 49 ? -8.990 -10.119 5.043 1.00 0.00 45 ASP A CA 7
ATOM 4904 C C . ASP A 1 49 ? -8.684 -9.435 6.370 1.00 0.00 45 ASP A C 7
ATOM 4905 O O . ASP A 1 49 ? -9.023 -10.003 7.427 1.00 0.00 45 ASP A O 7
ATOM 4915 N N . PHE A 1 5 ? 11.355 -10.416 -3.443 1.00 0.00 1 PHE A N 8
ATOM 4916 C CA . PHE A 1 5 ? 10.306 -11.405 -3.108 1.00 0.00 1 PHE A CA 8
ATOM 4917 C C . PHE A 1 5 ? 9.158 -10.757 -2.337 1.00 0.00 1 PHE A C 8
ATOM 4918 O O . PHE A 1 5 ? 8.036 -11.272 -2.342 1.00 0.00 1 PHE A O 8
ATOM 4935 N N . PHE A 1 6 ? 9.433 -9.623 -1.690 1.00 0.00 2 PHE A N 8
ATOM 4936 C CA . PHE A 1 6 ? 8.420 -8.928 -0.898 1.00 0.00 2 PHE A CA 8
ATOM 4937 C C . PHE A 1 6 ? 7.213 -8.541 -1.747 1.00 0.00 2 PHE A C 8
ATOM 4938 O O . PHE A 1 6 ? 6.082 -8.934 -1.449 1.00 0.00 2 PHE A O 8
ATOM 4955 N N . ASP A 1 7 ? 7.447 -7.788 -2.817 1.00 0.00 3 ASP A N 8
ATOM 4956 C CA . ASP A 1 7 ? 6.342 -7.299 -3.628 1.00 0.00 3 ASP A CA 8
ATOM 4957 C C . ASP A 1 7 ? 5.974 -8.278 -4.726 1.00 0.00 3 ASP A C 8
ATOM 4958 O O . ASP A 1 7 ? 5.063 -8.029 -5.514 1.00 0.00 3 ASP A O 8
ATOM 4967 N N . GLU A 1 8 ? 6.676 -9.390 -4.772 1.00 0.00 4 GLU A N 8
ATOM 4968 C CA . GLU A 1 8 ? 6.243 -10.513 -5.583 1.00 0.00 4 GLU A CA 8
ATOM 4969 C C . GLU A 1 8 ? 4.968 -11.054 -4.963 1.00 0.00 4 GLU A C 8
ATOM 4970 O O . GLU A 1 8 ? 3.972 -11.298 -5.646 1.00 0.00 4 GLU A O 8
ATOM 4982 N N . LYS A 1 9 ? 5.003 -11.191 -3.644 1.00 0.00 5 LYS A N 8
ATOM 4983 C CA . LYS A 1 9 ? 3.823 -11.556 -2.889 1.00 0.00 5 LYS A CA 8
ATOM 4984 C C . LYS A 1 9 ? 2.795 -10.432 -2.956 1.00 0.00 5 LYS A C 8
ATOM 4985 O O . LYS A 1 9 ? 1.602 -10.688 -3.050 1.00 0.00 5 LYS A O 8
ATOM 5004 N N . CYS A 1 10 ? 3.270 -9.184 -2.933 1.00 0.00 6 CYS A N 8
ATOM 5005 C CA . CYS A 1 10 ? 2.388 -8.023 -3.011 1.00 0.00 6 CYS A CA 8
ATOM 5006 C C . CYS A 1 10 ? 1.554 -8.073 -4.292 1.00 0.00 6 CYS A C 8
ATOM 5007 O O . CYS A 1 10 ? 0.327 -7.930 -4.263 1.00 0.00 6 CYS A O 8
ATOM 5015 N N . ASN A 1 11 ? 2.234 -8.306 -5.410 1.00 0.00 7 ASN A N 8
ATOM 5016 C CA . ASN A 1 11 ? 1.590 -8.370 -6.718 1.00 0.00 7 ASN A CA 8
ATOM 5017 C C . ASN A 1 11 ? 0.514 -9.445 -6.744 1.00 0.00 7 ASN A C 8
ATOM 5018 O O . ASN A 1 11 ? -0.629 -9.190 -7.126 1.00 0.00 7 ASN A O 8
ATOM 5029 N N . LYS A 1 12 ? 0.888 -10.641 -6.319 1.00 0.00 8 LYS A N 8
ATOM 5030 C CA . LYS A 1 12 ? 0.004 -11.789 -6.347 1.00 0.00 8 LYS A CA 8
ATOM 5031 C C . LYS A 1 12 ? -1.117 -11.671 -5.315 1.00 0.00 8 LYS A C 8
ATOM 5032 O O . LYS A 1 12 ? -2.168 -12.301 -5.451 1.00 0.00 8 LYS A O 8
ATOM 5051 N N . LEU A 1 13 ? -0.887 -10.878 -4.278 1.00 0.00 9 LEU A N 8
ATOM 5052 C CA . LEU A 1 13 ? -1.881 -10.642 -3.254 1.00 0.00 9 LEU A CA 8
ATOM 5053 C C . LEU A 1 13 ? -2.782 -9.467 -3.633 1.00 0.00 9 LEU A C 8
ATOM 5054 O O . LEU A 1 13 ? -3.765 -9.174 -2.950 1.00 0.00 9 LEU A O 8
ATOM 5070 N N . LYS A 1 14 ? -2.424 -8.807 -4.738 1.00 0.00 10 LYS A N 8
ATOM 5071 C CA . LYS A 1 14 ? -3.187 -7.681 -5.279 1.00 0.00 10 LYS A CA 8
ATOM 5072 C C . LYS A 1 14 ? -3.097 -6.470 -4.364 1.00 0.00 10 LYS A C 8
ATOM 5073 O O . LYS A 1 14 ? -4.083 -5.773 -4.123 1.00 0.00 10 LYS A O 8
ATOM 5092 N N . GLY A 1 15 ? -1.903 -6.235 -3.850 1.00 0.00 11 GLY A N 8
ATOM 5093 C CA . GLY A 1 15 ? -1.647 -5.049 -3.070 1.00 0.00 11 GLY A CA 8
ATOM 5094 C C . GLY A 1 15 ? -0.655 -4.151 -3.770 1.00 0.00 11 GLY A C 8
ATOM 5095 O O . GLY A 1 15 ? -0.033 -4.562 -4.753 1.00 0.00 11 GLY A O 8
ATOM 5099 N N . THR A 1 16 ? -0.490 -2.939 -3.280 1.00 0.00 12 THR A N 8
ATOM 5100 C CA . THR A 1 16 ? 0.442 -2.008 -3.883 1.00 0.00 12 THR A CA 8
ATOM 5101 C C . THR A 1 16 ? 1.375 -1.404 -2.845 1.00 0.00 12 THR A C 8
ATOM 5102 O O . THR A 1 16 ? 0.928 -0.930 -1.800 1.00 0.00 12 THR A O 8
ATOM 5113 N N . CYS A 1 17 ? 2.672 -1.432 -3.122 1.00 0.00 13 CYS A N 8
ATOM 5114 C CA . CYS A 1 17 ? 3.639 -0.823 -2.222 1.00 0.00 13 CYS A CA 8
ATOM 5115 C C . CYS A 1 17 ? 3.742 0.659 -2.523 1.00 0.00 13 CYS A C 8
ATOM 5116 O O . CYS A 1 17 ? 4.424 1.071 -3.460 1.00 0.00 13 CYS A O 8
ATOM 5124 N N . LYS A 1 18 ? 3.053 1.455 -1.735 1.00 0.00 14 LYS A N 8
ATOM 5125 C CA . LYS A 1 18 ? 3.058 2.891 -1.923 1.00 0.00 14 LYS A CA 8
ATOM 5126 C C . LYS A 1 18 ? 3.591 3.614 -0.707 1.00 0.00 14 LYS A C 8
ATOM 5127 O O . LYS A 1 18 ? 3.929 2.992 0.303 1.00 0.00 14 LYS A O 8
ATOM 5146 N N . ASN A 1 19 ? 3.688 4.918 -0.819 1.00 0.00 15 ASN A N 8
ATOM 5147 C CA . ASN A 1 19 ? 4.011 5.750 0.315 1.00 0.00 15 ASN A CA 8
ATOM 5148 C C . ASN A 1 19 ? 2.755 5.958 1.146 1.00 0.00 15 ASN A C 8
ATOM 5149 O O . ASN A 1 19 ? 2.704 5.623 2.329 1.00 0.00 15 ASN A O 8
ATOM 5160 N N . ASN A 1 20 ? 1.716 6.448 0.480 1.00 0.00 16 ASN A N 8
ATOM 5161 C CA . ASN A 1 20 ? 0.471 6.826 1.150 1.00 0.00 16 ASN A CA 8
ATOM 5162 C C . ASN A 1 20 ? -0.700 6.054 0.558 1.00 0.00 16 ASN A C 8
ATOM 5163 O O . ASN A 1 20 ? -0.769 5.856 -0.655 1.00 0.00 16 ASN A O 8
ATOM 5174 N N . CYS A 1 21 ? -1.606 5.602 1.417 1.00 0.00 17 CYS A N 8
ATOM 5175 C CA . CYS A 1 21 ? -2.710 4.750 0.990 1.00 0.00 17 CYS A CA 8
ATOM 5176 C C . CYS A 1 21 ? -3.727 5.542 0.182 1.00 0.00 17 CYS A C 8
ATOM 5177 O O . CYS A 1 21 ? -4.161 6.623 0.589 1.00 0.00 17 CYS A O 8
ATOM 5185 N N . GLY A 1 22 ? -4.099 4.990 -0.960 1.00 0.00 18 GLY A N 8
ATOM 5186 C CA . GLY A 1 22 ? -5.027 5.652 -1.845 1.00 0.00 18 GLY A CA 8
ATOM 5187 C C . GLY A 1 22 ? -6.463 5.283 -1.555 1.00 0.00 18 GLY A C 8
ATOM 5188 O O . GLY A 1 22 ? -6.786 4.851 -0.446 1.00 0.00 18 GLY A O 8
ATOM 5192 N N . LYS A 1 23 ? -7.317 5.472 -2.552 1.00 0.00 19 LYS A N 8
ATOM 5193 C CA . LYS A 1 23 ? -8.746 5.183 -2.441 1.00 0.00 19 LYS A CA 8
ATOM 5194 C C . LYS A 1 23 ? -9.025 3.792 -1.860 1.00 0.00 19 LYS A C 8
ATOM 5195 O O . LYS A 1 23 ? -8.582 2.779 -2.396 1.00 0.00 19 LYS A O 8
ATOM 5214 N N . ASN A 1 24 ? -9.744 3.774 -0.735 1.00 0.00 20 ASN A N 8
ATOM 5215 C CA . ASN A 1 24 ? -10.190 2.531 -0.094 1.00 0.00 20 ASN A CA 8
ATOM 5216 C C . ASN A 1 24 ? -9.034 1.553 0.112 1.00 0.00 20 ASN A C 8
ATOM 5217 O O . ASN A 1 24 ? -9.150 0.368 -0.193 1.00 0.00 20 ASN A O 8
ATOM 5228 N N . GLU A 1 25 ? -7.923 2.046 0.633 1.00 0.00 21 GLU A N 8
ATOM 5229 C CA . GLU A 1 25 ? -6.736 1.219 0.799 1.00 0.00 21 GLU A CA 8
ATOM 5230 C C . GLU A 1 25 ? -6.311 1.131 2.255 1.00 0.00 21 GLU A C 8
ATOM 5231 O O . GLU A 1 25 ? -6.321 2.129 2.982 1.00 0.00 21 GLU A O 8
ATOM 5243 N N . GLU A 1 26 ? -5.949 -0.072 2.676 1.00 0.00 22 GLU A N 8
ATOM 5244 C CA . GLU A 1 26 ? -5.456 -0.293 4.024 1.00 0.00 22 GLU A CA 8
ATOM 5245 C C . GLU A 1 26 ? -4.066 -0.922 3.989 1.00 0.00 22 GLU A C 8
ATOM 5246 O O . GLU A 1 26 ? -3.725 -1.632 3.042 1.00 0.00 22 GLU A O 8
ATOM 5258 N N . LEU A 1 27 ? -3.272 -0.651 5.021 1.00 0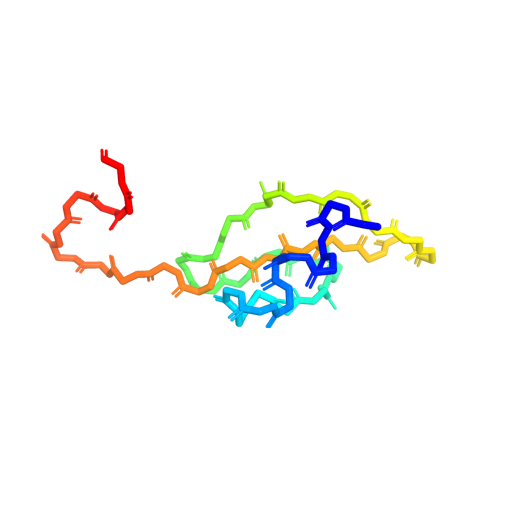.00 23 LEU A N 8
ATOM 5259 C CA . LEU A 1 27 ? -1.910 -1.166 5.111 1.00 0.00 23 LEU A CA 8
ATOM 5260 C C . LEU A 1 27 ? -1.942 -2.631 5.531 1.00 0.00 23 LEU A C 8
ATOM 5261 O O . LEU A 1 27 ? -2.567 -2.986 6.533 1.00 0.00 23 LEU A O 8
ATOM 5277 N N . ILE A 1 28 ? -1.271 -3.475 4.762 1.00 0.00 24 ILE A N 8
ATOM 5278 C CA . ILE A 1 28 ? -1.308 -4.912 4.993 1.00 0.00 24 ILE A CA 8
ATOM 5279 C C . ILE A 1 28 ? 0.096 -5.465 5.251 1.00 0.00 24 ILE A C 8
ATOM 5280 O O . ILE A 1 28 ? 0.255 -6.485 5.913 1.00 0.00 24 ILE A O 8
ATOM 5296 N N . ALA A 1 29 ? 1.116 -4.784 4.740 1.00 0.00 25 ALA A N 8
ATOM 5297 C CA . ALA A 1 29 ? 2.493 -5.235 4.898 1.00 0.00 25 ALA A CA 8
ATOM 5298 C C . ALA A 1 29 ? 3.455 -4.083 4.711 1.00 0.00 25 ALA A C 8
ATOM 5299 O O . ALA A 1 29 ? 3.105 -3.058 4.134 1.00 0.00 25 ALA A O 8
ATOM 5306 N N . LEU A 1 30 ? 4.662 -4.258 5.205 1.00 0.00 26 LEU A N 8
ATOM 5307 C CA . LEU A 1 30 ? 5.687 -3.239 5.109 1.00 0.00 26 LEU A CA 8
ATOM 5308 C C . LEU A 1 30 ? 6.771 -3.680 4.136 1.00 0.00 26 LEU A C 8
ATOM 5309 O O . LEU A 1 30 ? 7.154 -4.851 4.106 1.00 0.00 26 LEU A O 8
ATOM 5325 N N . CYS A 1 31 ? 7.255 -2.743 3.339 1.00 0.00 27 CYS A N 8
ATOM 5326 C CA . CYS A 1 31 ? 8.208 -3.041 2.282 1.00 0.00 27 CYS A CA 8
ATOM 5327 C C . CYS A 1 31 ? 9.433 -2.134 2.388 1.00 0.00 27 CYS A C 8
ATOM 5328 O O . CYS A 1 31 ? 9.554 -1.347 3.328 1.00 0.00 27 CYS A O 8
ATOM 5336 N N . GLN A 1 32 ? 10.344 -2.256 1.433 1.00 0.00 28 GLN A N 8
ATOM 5337 C CA . GLN A 1 32 ? 11.538 -1.420 1.401 1.00 0.00 28 GLN A CA 8
ATOM 5338 C C . GLN A 1 32 ? 11.286 -0.159 0.585 1.00 0.00 28 GLN A C 8
ATOM 5339 O O . GLN A 1 32 ? 10.238 -0.026 -0.048 1.00 0.00 28 GLN A O 8
ATOM 5353 N N . LYS A 1 33 ? 12.255 0.758 0.608 1.00 0.00 29 LYS A N 8
ATOM 5354 C CA . LYS A 1 33 ? 12.188 2.009 -0.156 1.00 0.00 29 LYS A CA 8
ATOM 5355 C C . LYS A 1 33 ? 11.055 2.891 0.341 1.00 0.00 29 LYS A C 8
ATOM 5356 O O . LYS A 1 33 ? 10.377 3.556 -0.448 1.00 0.00 29 LYS A O 8
ATOM 5375 N N . SER A 1 34 ? 10.858 2.867 1.646 1.00 0.00 30 SER A N 8
ATOM 5376 C CA . SER A 1 34 ? 9.773 3.589 2.321 1.00 0.00 30 SER A CA 8
ATOM 5377 C C . SER A 1 34 ? 8.414 3.258 1.698 1.00 0.00 30 SER A C 8
ATOM 5378 O O . SER A 1 34 ? 7.488 4.073 1.704 1.00 0.00 30 SER A O 8
ATOM 5386 N N . LEU A 1 35 ? 8.307 2.047 1.163 1.00 0.00 31 LEU A N 8
ATOM 5387 C CA . LEU A 1 35 ? 7.065 1.566 0.590 1.00 0.00 31 LEU A CA 8
ATOM 5388 C C . LEU A 1 35 ? 6.447 0.527 1.505 1.00 0.00 31 LEU A C 8
ATOM 5389 O O . LEU A 1 35 ? 7.148 -0.144 2.251 1.00 0.00 31 LEU A O 8
ATOM 5405 N N . LYS A 1 36 ? 5.133 0.439 1.490 1.00 0.00 32 LYS A N 8
ATOM 5406 C CA . LYS A 1 36 ? 4.434 -0.605 2.203 1.00 0.00 32 LYS A CA 8
ATOM 5407 C C . LYS A 1 36 ? 3.165 -0.992 1.459 1.00 0.00 32 LYS A C 8
ATOM 5408 O O . LYS A 1 36 ? 2.580 -0.173 0.748 1.00 0.00 32 LYS A O 8
ATOM 5427 N N . CYS A 1 37 ? 2.753 -2.242 1.622 1.00 0.00 33 CYS A N 8
ATOM 5428 C CA . CYS A 1 37 ? 1.670 -2.799 0.833 1.00 0.00 33 CYS A CA 8
ATOM 5429 C C . CYS A 1 37 ? 0.326 -2.339 1.353 1.00 0.00 33 CYS A C 8
ATOM 5430 O O . CYS A 1 37 ? 0.002 -2.534 2.522 1.00 0.00 33 CYS A O 8
ATOM 5438 N N . CYS A 1 38 ? -0.440 -1.717 0.482 1.00 0.00 34 CYS A N 8
ATOM 5439 C CA . CYS A 1 38 ? -1.816 -1.392 0.773 1.00 0.00 34 CYS A CA 8
ATOM 5440 C C . CYS A 1 38 ? -2.708 -1.949 -0.319 1.00 0.00 34 CYS A C 8
ATOM 5441 O O . CYS A 1 38 ? -2.377 -1.876 -1.505 1.00 0.00 34 CYS A O 8
ATOM 5449 N N . ARG A 1 39 ? -3.817 -2.536 0.086 1.00 0.00 35 ARG A N 8
ATOM 5450 C CA . ARG A 1 39 ? -4.716 -3.189 -0.848 1.00 0.00 35 ARG A CA 8
ATOM 5451 C C . ARG A 1 39 ? -5.964 -2.345 -1.058 1.00 0.00 35 ARG A C 8
ATOM 5452 O O . ARG A 1 39 ? -6.516 -1.791 -0.099 1.00 0.00 35 ARG A O 8
ATOM 5473 N N . THR A 1 40 ? -6.378 -2.231 -2.317 1.00 0.00 36 THR A N 8
ATOM 5474 C CA . THR A 1 40 ? -7.598 -1.525 -2.666 1.00 0.00 36 THR A CA 8
ATOM 5475 C C . THR A 1 40 ? -8.808 -2.393 -2.347 1.00 0.00 36 THR A C 8
ATOM 5476 O O . THR A 1 40 ? -9.122 -3.350 -3.061 1.00 0.00 36 THR A O 8
ATOM 5487 N N . ILE A 1 41 ? -9.463 -2.058 -1.255 1.00 0.00 37 ILE A N 8
ATOM 5488 C CA . ILE A 1 41 ? -10.573 -2.828 -0.744 1.00 0.00 37 ILE A CA 8
ATOM 5489 C C . ILE A 1 41 ? -11.848 -2.527 -1.514 1.00 0.00 37 ILE A C 8
ATOM 5490 O O . ILE A 1 41 ? -12.387 -1.421 -1.450 1.00 0.00 37 ILE A O 8
ATOM 5506 N N . GLN A 1 42 ? -12.318 -3.517 -2.246 1.00 0.00 38 GLN A N 8
ATOM 5507 C CA . GLN A 1 42 ? -13.507 -3.359 -3.064 1.00 0.00 38 GLN A CA 8
ATOM 5508 C C . GLN A 1 42 ? -14.689 -4.104 -2.450 1.00 0.00 38 GLN A C 8
ATOM 5509 O O . GLN A 1 42 ? -14.574 -5.277 -2.087 1.00 0.00 38 GLN A O 8
ATOM 5523 N N . PRO A 1 43 ? -15.837 -3.420 -2.304 1.00 0.00 39 PRO A N 8
ATOM 5524 C CA . PRO A 1 43 ? -17.064 -4.034 -1.788 1.00 0.00 39 PRO A CA 8
ATOM 5525 C C . PRO A 1 43 ? -17.520 -5.187 -2.671 1.00 0.00 39 PRO A C 8
ATOM 5526 O O . PRO A 1 43 ? -17.433 -5.099 -3.898 1.00 0.00 39 PRO A O 8
ATOM 5537 N N . SER A 1 44 ? -17.984 -6.267 -2.036 1.00 0.00 40 SER A N 8
ATOM 5538 C CA . SER A 1 44 ? -18.425 -7.477 -2.735 1.00 0.00 40 SER A CA 8
ATOM 5539 C C . SER A 1 44 ? -17.241 -8.253 -3.310 1.00 0.00 40 SER A C 8
ATOM 5540 O O . SER A 1 44 ? -17.415 -9.301 -3.938 1.00 0.00 40 SER A O 8
ATOM 5548 N N . GLY A 1 45 ? -16.045 -7.733 -3.091 1.00 0.00 41 GLY A N 8
ATOM 5549 C CA . GLY A 1 45 ? -14.844 -8.416 -3.521 1.00 0.00 41 GLY A CA 8
ATOM 5550 C C . GLY A 1 45 ? -14.549 -9.638 -2.676 1.00 0.00 41 GLY A C 8
ATOM 5551 O O . GLY A 1 45 ? -15.249 -9.913 -1.699 1.00 0.00 41 GLY A O 8
ATOM 5555 N N . SER A 1 46 ? -13.524 -10.381 -3.053 1.00 0.00 42 SER A N 8
ATOM 5556 C CA . SER A 1 46 ? -13.144 -11.577 -2.323 1.00 0.00 42 SER A CA 8
ATOM 5557 C C . SER A 1 46 ? -12.418 -11.208 -1.033 1.00 0.00 42 SER A C 8
ATOM 5558 O O . SER A 1 46 ? -11.768 -10.161 -0.951 1.00 0.00 42 SER A O 8
ATOM 5566 N N . ILE A 1 47 ? -12.554 -12.079 -0.035 1.00 0.00 43 ILE A N 8
ATOM 5567 C CA . ILE A 1 47 ? -11.911 -11.918 1.273 1.00 0.00 43 ILE A CA 8
ATOM 5568 C C . ILE A 1 47 ? -12.551 -10.795 2.093 1.00 0.00 43 ILE A C 8
ATOM 5569 O O . ILE A 1 47 ? -13.166 -11.049 3.131 1.00 0.00 43 ILE A O 8
ATOM 5585 N N . ILE A 1 48 ? -12.412 -9.565 1.630 1.00 0.00 44 ILE A N 8
ATOM 5586 C CA . ILE A 1 48 ? -12.881 -8.411 2.383 1.00 0.00 44 ILE A CA 8
ATOM 5587 C C . ILE A 1 48 ? -13.891 -7.595 1.576 1.00 0.00 44 ILE A C 8
ATOM 5588 O O . ILE A 1 48 ? -13.727 -7.397 0.370 1.00 0.00 44 ILE A O 8
ATOM 5604 N N . ASP A 1 49 ? -14.944 -7.148 2.251 1.00 0.00 45 ASP A N 8
ATOM 5605 C CA . ASP A 1 49 ? -16.005 -6.380 1.611 1.00 0.00 45 ASP A CA 8
ATOM 5606 C C . ASP A 1 49 ? -15.987 -4.942 2.109 1.00 0.00 45 ASP A C 8
ATOM 5607 O O . ASP A 1 49 ? -16.791 -4.615 3.008 1.00 0.00 45 ASP A O 8
ATOM 5617 N N . PHE A 1 5 ? 10.542 -11.551 -0.649 1.00 0.00 1 PHE A N 9
ATOM 5618 C CA . PHE A 1 5 ? 9.243 -12.248 -0.534 1.00 0.00 1 PHE A CA 9
ATOM 5619 C C . PHE A 1 5 ? 8.146 -11.294 -0.057 1.00 0.00 1 PHE A C 9
ATOM 5620 O O . PHE A 1 5 ? 6.961 -11.555 -0.272 1.00 0.00 1 PHE A O 9
ATOM 5637 N N . PHE A 1 6 ? 8.541 -10.184 0.569 1.00 0.00 2 PHE A N 9
ATOM 5638 C CA . PHE A 1 6 ? 7.579 -9.197 1.068 1.00 0.00 2 PHE A CA 9
ATOM 5639 C C . PHE A 1 6 ? 6.580 -8.791 -0.010 1.00 0.00 2 PHE A C 9
ATOM 5640 O O . PHE A 1 6 ? 5.373 -8.973 0.148 1.00 0.00 2 PHE A O 9
ATOM 5657 N N . ASP A 1 7 ? 7.074 -8.264 -1.119 1.00 0.00 3 ASP A N 9
ATOM 5658 C CA . ASP A 1 7 ? 6.186 -7.822 -2.182 1.00 0.00 3 ASP A CA 9
ATOM 5659 C C . ASP A 1 7 ? 5.855 -8.952 -3.141 1.00 0.00 3 ASP A C 9
ATOM 5660 O O . ASP A 1 7 ? 5.073 -8.781 -4.075 1.00 0.00 3 ASP A O 9
ATOM 5669 N N . GLU A 1 8 ? 6.437 -10.108 -2.898 1.00 0.00 4 GLU A N 9
ATOM 5670 C CA . GLU A 1 8 ? 6.017 -11.312 -3.590 1.00 0.00 4 GLU A CA 9
ATOM 5671 C C . GLU A 1 8 ? 4.644 -11.689 -3.056 1.00 0.00 4 GLU A C 9
ATOM 5672 O O . GLU A 1 8 ? 3.765 -12.152 -3.787 1.00 0.00 4 GLU A O 9
ATOM 5684 N N . LYS A 1 9 ? 4.469 -11.448 -1.762 1.00 0.00 5 LYS A N 9
ATOM 5685 C CA . LYS A 1 9 ? 3.182 -11.607 -1.121 1.00 0.00 5 LYS A CA 9
ATOM 5686 C C . LYS A 1 9 ? 2.269 -10.452 -1.525 1.00 0.00 5 LYS A C 9
ATOM 5687 O O . LYS A 1 9 ? 1.061 -10.625 -1.661 1.00 0.00 5 LYS A O 9
ATOM 5706 N N . CYS A 1 10 ? 2.861 -9.277 -1.741 1.00 0.00 6 CYS A N 9
ATOM 5707 C CA . CYS A 1 10 ? 2.114 -8.119 -2.229 1.00 0.00 6 CYS A CA 9
ATOM 5708 C C . CYS A 1 10 ? 1.440 -8.454 -3.559 1.00 0.00 6 CYS A C 9
ATOM 5709 O O . CYS A 1 10 ? 0.273 -8.122 -3.786 1.00 0.00 6 CYS A O 9
ATOM 5717 N N . ASN A 1 11 ? 2.188 -9.129 -4.425 1.00 0.00 7 ASN A N 9
ATOM 5718 C CA . ASN A 1 11 ? 1.677 -9.577 -5.715 1.00 0.00 7 ASN A CA 9
ATOM 5719 C C . ASN A 1 11 ? 0.541 -10.569 -5.524 1.00 0.00 7 ASN A C 9
ATOM 5720 O O . ASN A 1 11 ? -0.474 -10.510 -6.215 1.00 0.00 7 ASN A O 9
ATOM 5731 N N . LYS A 1 12 ? 0.736 -11.475 -4.576 1.00 0.00 8 LYS A N 9
ATOM 5732 C CA . LYS A 1 12 ? -0.252 -12.510 -4.264 1.00 0.00 8 LYS A CA 9
ATOM 5733 C C . LYS A 1 12 ? -1.592 -11.882 -3.861 1.00 0.00 8 LYS A C 9
ATOM 5734 O O . LYS A 1 12 ? -2.654 -12.344 -4.280 1.00 0.00 8 LYS A O 9
ATOM 5753 N N . LEU A 1 13 ? -1.537 -10.819 -3.060 1.00 0.00 9 LEU A N 9
ATOM 5754 C CA . LEU A 1 13 ? -2.749 -10.108 -2.647 1.00 0.00 9 LEU A CA 9
ATOM 5755 C C . LEU A 1 13 ? -3.224 -9.157 -3.743 1.00 0.00 9 LEU A C 9
ATOM 5756 O O . LEU A 1 13 ? -4.336 -8.628 -3.682 1.00 0.00 9 LEU A O 9
ATOM 5772 N N . LYS A 1 14 ? -2.358 -8.947 -4.734 1.00 0.00 10 LYS A N 9
ATOM 5773 C CA . LYS A 1 14 ? -2.626 -8.044 -5.851 1.00 0.00 10 LYS A CA 9
ATOM 5774 C C . LYS A 1 14 ? -2.706 -6.601 -5.376 1.00 0.00 10 LYS A C 9
ATOM 5775 O O . LYS A 1 14 ? -3.500 -5.804 -5.876 1.00 0.00 10 LYS A O 9
ATOM 5794 N N . GLY A 1 15 ? -1.870 -6.279 -4.402 1.00 0.00 11 GLY A N 9
ATOM 5795 C CA . GLY A 1 15 ? -1.781 -4.923 -3.912 1.00 0.00 11 GLY A CA 9
ATOM 5796 C C . GLY A 1 15 ? -0.573 -4.218 -4.485 1.00 0.00 11 GLY A C 9
ATOM 5797 O O . GLY A 1 15 ? 0.238 -4.840 -5.179 1.00 0.00 11 GLY A O 9
ATOM 5801 N N . THR A 1 16 ? -0.433 -2.939 -4.200 1.00 0.00 12 THR A N 9
ATOM 5802 C CA . THR A 1 16 ? 0.677 -2.169 -4.732 1.00 0.00 12 THR A CA 9
ATOM 5803 C C . THR A 1 16 ? 1.497 -1.556 -3.610 1.00 0.00 12 THR A C 9
ATOM 5804 O O . THR A 1 16 ? 1.004 -1.338 -2.500 1.00 0.00 12 THR A O 9
ATOM 5815 N N . CYS A 1 17 ? 2.754 -1.301 -3.906 1.00 0.00 13 CYS A N 9
ATOM 5816 C CA . CYS A 1 17 ? 3.665 -0.740 -2.929 1.00 0.00 13 CYS A CA 9
ATOM 5817 C C . CYS A 1 17 ? 3.707 0.772 -3.073 1.00 0.00 13 CYS A C 9
ATOM 5818 O O . CYS A 1 17 ? 4.351 1.309 -3.976 1.00 0.00 13 CYS A O 9
ATOM 5826 N N . LYS A 1 18 ? 2.997 1.448 -2.191 1.00 0.00 14 LYS A N 9
ATOM 5827 C CA . LYS A 1 18 ? 2.975 2.896 -2.163 1.00 0.00 14 LYS A CA 9
ATOM 5828 C C . LYS A 1 18 ? 3.219 3.379 -0.743 1.00 0.00 14 LYS A C 9
ATOM 5829 O O . LYS A 1 18 ? 3.242 2.576 0.189 1.00 0.00 14 LYS A O 9
ATOM 5848 N N . ASN A 1 19 ? 3.422 4.672 -0.577 1.00 0.00 15 ASN A N 9
ATOM 5849 C CA . ASN A 1 19 ? 3.667 5.225 0.738 1.00 0.00 15 ASN A CA 9
ATOM 5850 C C . ASN A 1 19 ? 2.353 5.582 1.416 1.00 0.00 15 ASN A C 9
ATOM 5851 O O . ASN A 1 19 ? 2.072 5.144 2.532 1.00 0.00 15 ASN A O 9
ATOM 5862 N N . ASN A 1 20 ? 1.541 6.363 0.718 1.00 0.00 16 ASN A N 9
ATOM 5863 C CA . ASN A 1 20 ? 0.264 6.815 1.247 1.00 0.00 16 ASN A CA 9
ATOM 5864 C C . ASN A 1 20 ? -0.860 5.998 0.637 1.00 0.00 16 ASN A C 9
ATOM 5865 O O . ASN A 1 20 ? -0.946 5.877 -0.585 1.00 0.00 16 ASN A O 9
ATOM 5876 N N . CYS A 1 21 ? -1.718 5.439 1.476 1.00 0.00 17 CYS A N 9
ATOM 5877 C CA . CYS A 1 21 ? -2.826 4.628 0.996 1.00 0.00 17 CYS A CA 9
ATOM 5878 C C . CYS A 1 21 ? -3.864 5.510 0.315 1.00 0.00 17 CYS A C 9
ATOM 5879 O O . CYS A 1 21 ? -4.363 6.471 0.904 1.00 0.00 17 CYS A O 9
ATOM 5887 N N . GLY A 1 22 ? -4.169 5.186 -0.933 1.00 0.00 18 GLY A N 9
ATOM 5888 C CA . GLY A 1 22 ? -5.105 5.971 -1.706 1.00 0.00 18 GLY A CA 9
ATOM 5889 C C . GLY A 1 22 ? -6.538 5.596 -1.411 1.00 0.00 18 GLY A C 9
ATOM 5890 O O . GLY A 1 22 ? -6.832 5.044 -0.347 1.00 0.00 18 GLY A O 9
ATOM 5894 N N . LYS A 1 23 ? -7.434 5.909 -2.340 1.00 0.00 19 LYS A N 9
ATOM 5895 C CA . LYS A 1 23 ? -8.848 5.606 -2.172 1.00 0.00 19 LYS A CA 9
ATOM 5896 C C . LYS A 1 23 ? -9.062 4.123 -1.869 1.00 0.00 19 LYS A C 9
ATOM 5897 O O . LYS A 1 23 ? -8.560 3.252 -2.583 1.00 0.00 19 LYS A O 9
ATOM 5916 N N . ASN A 1 24 ? -9.771 3.861 -0.772 1.00 0.00 20 ASN A N 9
ATOM 5917 C CA . ASN A 1 24 ? -10.117 2.499 -0.362 1.00 0.00 20 ASN A CA 9
ATOM 5918 C C . ASN A 1 24 ? -8.884 1.607 -0.256 1.00 0.00 20 ASN A C 9
ATOM 5919 O O . ASN A 1 24 ? -8.855 0.522 -0.827 1.00 0.00 20 ASN A O 9
ATOM 5930 N N . GLU A 1 25 ? -7.864 2.054 0.462 1.00 0.00 21 GLU A N 9
ATOM 5931 C CA . GLU A 1 25 ? -6.664 1.245 0.636 1.00 0.00 21 GLU A CA 9
ATOM 5932 C C . GLU A 1 25 ? -6.244 1.169 2.095 1.00 0.00 21 GLU A C 9
ATOM 5933 O O . GLU A 1 25 ? -6.374 2.138 2.845 1.00 0.00 21 GLU A O 9
ATOM 5945 N N . GLU A 1 26 ? -5.746 0.003 2.486 1.00 0.00 22 GLU A N 9
ATOM 5946 C CA . GLU A 1 26 ? -5.269 -0.215 3.846 1.00 0.00 22 GLU A CA 9
ATOM 5947 C C . GLU A 1 26 ? -3.816 -0.687 3.827 1.00 0.00 22 GLU A C 9
ATOM 5948 O O . GLU A 1 26 ? -3.341 -1.207 2.814 1.00 0.00 22 GLU A O 9
ATOM 5960 N N . LEU A 1 27 ? -3.120 -0.504 4.945 1.00 0.00 23 LEU A N 9
ATOM 5961 C CA . LEU A 1 27 ? -1.734 -0.940 5.067 1.00 0.00 23 LEU A CA 9
ATOM 5962 C C . LEU A 1 27 ? -1.693 -2.401 5.485 1.00 0.00 23 LEU A C 9
ATOM 5963 O O . LEU A 1 27 ? -2.179 -2.767 6.555 1.00 0.00 23 LEU A O 9
ATOM 5979 N N . ILE A 1 28 ? -1.119 -3.232 4.635 1.00 0.00 24 ILE A N 9
ATOM 5980 C CA . ILE A 1 28 ? -1.171 -4.675 4.829 1.00 0.00 24 ILE A CA 9
ATOM 5981 C C . ILE A 1 28 ? 0.227 -5.243 5.040 1.00 0.00 24 ILE A C 9
ATOM 5982 O O . ILE A 1 28 ? 0.387 -6.379 5.475 1.00 0.00 24 ILE A O 9
ATOM 5998 N N . ALA A 1 29 ? 1.240 -4.438 4.741 1.00 0.00 25 ALA A N 9
ATOM 5999 C CA . ALA A 1 29 ? 2.624 -4.861 4.894 1.00 0.00 25 ALA A CA 9
ATOM 6000 C C . ALA A 1 29 ? 3.558 -3.696 4.689 1.00 0.00 25 ALA A C 9
ATOM 6001 O O . ALA A 1 29 ? 3.185 -2.672 4.116 1.00 0.00 25 ALA A O 9
ATOM 6008 N N . LEU A 1 30 ? 4.767 -3.863 5.164 1.00 0.00 26 LEU A N 9
ATOM 6009 C CA . LEU A 1 30 ? 5.789 -2.859 5.029 1.00 0.00 26 LEU A CA 9
ATOM 6010 C C . LEU A 1 30 ? 6.783 -3.319 3.984 1.00 0.00 26 LEU A C 9
ATOM 6011 O O . LEU A 1 30 ? 7.241 -4.463 3.991 1.00 0.00 26 LEU A O 9
ATOM 6027 N N . CYS A 1 31 ? 7.099 -2.420 3.089 1.00 0.00 27 CYS A N 9
ATOM 6028 C CA . CYS A 1 31 ? 7.861 -2.757 1.899 1.00 0.00 27 CYS A CA 9
ATOM 6029 C C . CYS A 1 31 ? 9.237 -2.111 1.905 1.00 0.00 27 CYS A C 9
ATOM 6030 O O . CYS A 1 31 ? 9.539 -1.252 2.738 1.00 0.00 27 CYS A O 9
ATOM 6038 N N . GLN A 1 32 ? 10.073 -2.553 0.977 1.00 0.00 28 GLN A N 9
ATOM 6039 C CA . GLN A 1 32 ? 11.399 -1.994 0.800 1.00 0.00 28 GLN A CA 9
ATOM 6040 C C . GLN A 1 32 ? 11.279 -0.575 0.260 1.00 0.00 28 GLN A C 9
ATOM 6041 O O . GLN A 1 32 ? 10.184 -0.142 -0.104 1.00 0.00 28 GLN A O 9
ATOM 6055 N N . LYS A 1 33 ? 12.399 0.144 0.220 1.00 0.00 29 LYS A N 9
ATOM 6056 C CA . LYS A 1 33 ? 12.424 1.541 -0.233 1.00 0.00 29 LYS A CA 9
ATOM 6057 C C . LYS A 1 33 ? 11.693 2.437 0.762 1.00 0.00 29 LYS A C 9
ATOM 6058 O O . LYS A 1 33 ? 11.436 3.611 0.485 1.00 0.00 29 LYS A O 9
ATOM 6077 N N . SER A 1 34 ? 11.364 1.857 1.913 1.00 0.00 30 SER A N 9
ATOM 6078 C CA . SER A 1 34 ? 10.554 2.510 2.939 1.00 0.00 30 SER A CA 9
ATOM 6079 C C . SER A 1 34 ? 9.105 2.650 2.452 1.00 0.00 30 SER A C 9
ATOM 6080 O O . SER A 1 34 ? 8.330 3.459 2.964 1.00 0.00 30 SER A O 9
ATOM 6088 N N . LEU A 1 35 ? 8.757 1.850 1.446 1.00 0.00 31 LEU A N 9
ATOM 6089 C CA . LEU A 1 35 ? 7.408 1.794 0.913 1.00 0.00 31 LEU A CA 9
ATOM 6090 C C . LEU A 1 35 ? 6.525 0.891 1.764 1.00 0.00 31 LEU A C 9
ATOM 6091 O O . LEU A 1 35 ? 6.953 0.375 2.794 1.00 0.00 31 LEU A O 9
ATOM 6107 N N . LYS A 1 36 ? 5.303 0.687 1.313 1.00 0.00 32 LYS A N 9
ATOM 6108 C CA . LYS A 1 36 ? 4.322 -0.093 2.059 1.00 0.00 32 LYS A CA 9
ATOM 6109 C C . LYS A 1 36 ? 3.348 -0.780 1.116 1.00 0.00 32 LYS A C 9
ATOM 6110 O O . LYS A 1 36 ? 3.099 -0.301 0.013 1.00 0.00 32 LYS A O 9
ATOM 6129 N N . CYS A 1 37 ? 2.794 -1.899 1.552 1.00 0.00 33 CYS A N 9
ATOM 6130 C CA . CYS A 1 37 ? 1.860 -2.641 0.732 1.00 0.00 33 CYS A CA 9
ATOM 6131 C C . CYS A 1 37 ? 0.442 -2.197 1.034 1.00 0.00 33 CYS A C 9
ATOM 6132 O O . CYS A 1 37 ? -0.052 -2.379 2.151 1.00 0.00 33 CYS A O 9
ATOM 6140 N N . CYS A 1 38 ? -0.199 -1.606 0.047 1.00 0.00 34 CYS A N 9
ATOM 6141 C CA . CYS A 1 38 ? -1.570 -1.170 0.190 1.00 0.00 34 CYS A CA 9
ATOM 6142 C C . CYS A 1 38 ? -2.480 -2.010 -0.693 1.00 0.00 34 CYS A C 9
ATOM 6143 O O . CYS A 1 38 ? -2.206 -2.208 -1.880 1.00 0.00 34 CYS A O 9
ATOM 6151 N N . ARG A 1 39 ? -3.536 -2.541 -0.099 1.00 0.00 35 ARG A N 9
ATOM 6152 C CA . ARG A 1 39 ? -4.520 -3.305 -0.849 1.00 0.00 35 ARG A CA 9
ATOM 6153 C C . ARG A 1 39 ? -5.739 -2.444 -1.109 1.00 0.00 35 ARG A C 9
ATOM 6154 O O . ARG A 1 39 ? -6.295 -1.846 -0.180 1.00 0.00 35 ARG A O 9
ATOM 6175 N N . THR A 1 40 ? -6.133 -2.364 -2.370 1.00 0.00 36 THR A N 9
ATOM 6176 C CA . THR A 1 40 ? -7.318 -1.625 -2.748 1.00 0.00 36 THR A CA 9
ATOM 6177 C C . THR A 1 40 ? -8.555 -2.445 -2.402 1.00 0.00 36 THR A C 9
ATOM 6178 O O . THR A 1 40 ? -8.805 -3.499 -2.992 1.00 0.00 36 THR A O 9
ATOM 6189 N N . ILE A 1 41 ? -9.293 -1.971 -1.414 1.00 0.00 37 ILE A N 9
ATOM 6190 C CA . ILE A 1 41 ? -10.444 -2.673 -0.886 1.00 0.00 37 ILE A CA 9
ATOM 6191 C C . ILE A 1 41 ? -11.589 -2.693 -1.880 1.00 0.00 37 ILE A C 9
ATOM 6192 O O . ILE A 1 41 ? -12.306 -1.706 -2.060 1.00 0.00 37 ILE A O 9
ATOM 6208 N N . GLN A 1 42 ? -11.722 -3.822 -2.541 1.00 0.00 38 GLN A N 9
ATOM 6209 C CA . GLN A 1 42 ? -12.811 -4.056 -3.466 1.00 0.00 38 GLN A CA 9
ATOM 6210 C C . GLN A 1 42 ? -13.741 -5.097 -2.864 1.00 0.00 38 GLN A C 9
ATOM 6211 O O . GLN A 1 42 ? -13.273 -6.136 -2.393 1.00 0.00 38 GLN A O 9
ATOM 6225 N N . PRO A 1 43 ? -15.057 -4.825 -2.838 1.00 0.00 39 PRO A N 9
ATOM 6226 C CA . PRO A 1 43 ? -16.042 -5.749 -2.266 1.00 0.00 39 PRO A CA 9
ATOM 6227 C C . PRO A 1 43 ? -15.864 -7.169 -2.790 1.00 0.00 39 PRO A C 9
ATOM 6228 O O . PRO A 1 43 ? -15.977 -7.421 -3.993 1.00 0.00 39 PRO A O 9
ATOM 6239 N N . SER A 1 44 ? -15.575 -8.088 -1.883 1.00 0.00 40 SER A N 9
ATOM 6240 C CA . SER A 1 44 ? -15.299 -9.467 -2.246 1.00 0.00 40 SER A CA 9
ATOM 6241 C C . SER A 1 44 ? -16.046 -10.414 -1.320 1.00 0.00 40 SER A C 9
ATOM 6242 O O . SER A 1 44 ? -16.586 -9.993 -0.295 1.00 0.00 40 SER A O 9
ATOM 6250 N N . GLY A 1 45 ? -16.101 -11.683 -1.698 1.00 0.00 41 GLY A N 9
ATOM 6251 C CA . GLY A 1 45 ? -16.607 -12.695 -0.801 1.00 0.00 41 GLY A CA 9
ATOM 6252 C C . GLY A 1 45 ? -15.554 -13.055 0.219 1.00 0.00 41 GLY A C 9
ATOM 6253 O O . GLY A 1 45 ? -14.469 -13.518 -0.151 1.00 0.00 41 GLY A O 9
ATOM 6257 N N . SER A 1 46 ? -15.868 -12.829 1.494 1.00 0.00 42 SER A N 9
ATOM 6258 C CA . SER A 1 46 ? -14.898 -12.971 2.573 1.00 0.00 42 SER A CA 9
ATOM 6259 C C . SER A 1 46 ? -13.794 -11.917 2.417 1.00 0.00 42 SER A C 9
ATOM 6260 O O . SER A 1 46 ? -13.904 -11.016 1.579 1.00 0.00 42 SER A O 9
ATOM 6268 N N . ILE A 1 47 ? -12.747 -12.030 3.231 1.00 0.00 43 ILE A N 9
ATOM 6269 C CA . ILE A 1 47 ? -11.628 -11.084 3.234 1.00 0.00 43 ILE A CA 9
ATOM 6270 C C . ILE A 1 47 ? -12.059 -9.719 3.773 1.00 0.00 43 ILE A C 9
ATOM 6271 O O . ILE A 1 47 ? -11.699 -9.348 4.889 1.00 0.00 43 ILE A O 9
ATOM 6287 N N . ILE A 1 48 ? -12.839 -8.987 2.986 1.00 0.00 44 ILE A N 9
ATOM 6288 C CA . ILE A 1 48 ? -13.283 -7.654 3.363 1.00 0.00 44 ILE A CA 9
ATOM 6289 C C . ILE A 1 48 ? -14.357 -7.158 2.392 1.00 0.00 44 ILE A C 9
ATOM 6290 O O . ILE A 1 48 ? -14.449 -7.631 1.256 1.00 0.00 44 ILE A O 9
ATOM 6306 N N . ASP A 1 49 ? -15.179 -6.226 2.851 1.00 0.00 45 ASP A N 9
ATOM 6307 C CA . ASP A 1 49 ? -16.224 -5.642 2.024 1.00 0.00 45 ASP A CA 9
ATOM 6308 C C . ASP A 1 49 ? -15.918 -4.179 1.768 1.00 0.00 45 ASP A C 9
ATOM 6309 O O . ASP A 1 49 ? -15.744 -3.433 2.756 1.00 0.00 45 ASP A O 9
ATOM 6319 N N . PHE A 1 5 ? 9.219 -12.218 -2.002 1.00 0.00 1 PHE A N 10
ATOM 6320 C CA . PHE A 1 5 ? 8.175 -12.612 -1.028 1.00 0.00 1 PHE A CA 10
ATOM 6321 C C . PHE A 1 5 ? 7.261 -11.434 -0.691 1.00 0.00 1 PHE A C 10
ATOM 6322 O O . PHE A 1 5 ? 6.038 -11.557 -0.768 1.00 0.00 1 PHE A O 10
ATOM 6339 N N . PHE A 1 6 ? 7.854 -10.293 -0.332 1.00 0.00 2 PHE A N 10
ATOM 6340 C CA . PHE A 1 6 ? 7.086 -9.125 0.101 1.00 0.00 2 PHE A CA 10
ATOM 6341 C C . PHE A 1 6 ? 6.022 -8.734 -0.919 1.00 0.00 2 PHE A C 10
ATOM 6342 O O . PHE A 1 6 ? 4.829 -8.739 -0.614 1.00 0.00 2 PHE A O 10
ATOM 6359 N N . ASP A 1 7 ? 6.435 -8.420 -2.140 1.00 0.00 3 ASP A N 10
ATOM 6360 C CA . ASP A 1 7 ? 5.473 -7.981 -3.138 1.00 0.00 3 ASP A CA 10
ATOM 6361 C C . ASP A 1 7 ? 4.886 -9.149 -3.908 1.00 0.00 3 ASP A C 10
ATOM 6362 O O . ASP A 1 7 ? 4.114 -8.955 -4.848 1.00 0.00 3 ASP A O 10
ATOM 6371 N N . GLU A 1 8 ? 5.230 -10.355 -3.497 1.00 0.00 4 GLU A N 10
ATOM 6372 C CA . GLU A 1 8 ? 4.518 -11.527 -3.973 1.00 0.00 4 GLU A CA 10
ATOM 6373 C C . GLU A 1 8 ? 3.181 -11.569 -3.261 1.00 0.00 4 GLU A C 10
ATOM 6374 O O . GLU A 1 8 ? 2.137 -11.811 -3.865 1.00 0.00 4 GLU A O 10
ATOM 6386 N N . LYS A 1 9 ? 3.232 -11.288 -1.965 1.00 0.00 5 LYS A N 10
ATOM 6387 C CA . LYS A 1 9 ? 2.033 -11.126 -1.167 1.00 0.00 5 LYS A CA 10
ATOM 6388 C C . LYS A 1 9 ? 1.261 -9.918 -1.682 1.00 0.00 5 LYS A C 10
ATOM 6389 O O . LYS A 1 9 ? 0.036 -9.919 -1.722 1.00 0.00 5 LYS A O 10
ATOM 6408 N N . CYS A 1 10 ? 2.001 -8.899 -2.114 1.00 0.00 6 CYS A N 10
ATOM 6409 C CA . CYS A 1 10 ? 1.404 -7.707 -2.697 1.00 0.00 6 CYS A CA 10
ATOM 6410 C C . CYS A 1 10 ? 0.624 -8.074 -3.961 1.00 0.00 6 CYS A C 10
ATOM 6411 O O . CYS A 1 10 ? -0.472 -7.563 -4.206 1.00 0.00 6 CYS A O 10
ATOM 6419 N N . ASN A 1 11 ? 1.191 -8.986 -4.747 1.00 0.00 7 ASN A N 10
ATOM 6420 C CA . ASN A 1 11 ? 0.562 -9.454 -5.979 1.00 0.00 7 ASN A CA 10
ATOM 6421 C C . ASN A 1 11 ? -0.711 -10.225 -5.667 1.00 0.00 7 ASN A C 10
ATOM 6422 O O . ASN A 1 11 ? -1.714 -10.109 -6.369 1.00 0.00 7 ASN A O 10
ATOM 6433 N N . LYS A 1 12 ? -0.652 -11.016 -4.606 1.00 0.00 8 LYS A N 10
ATOM 6434 C CA . LYS A 1 12 ? -1.791 -11.783 -4.136 1.00 0.00 8 LYS A CA 10
ATOM 6435 C C . LYS A 1 12 ? -2.978 -10.877 -3.818 1.00 0.00 8 LYS A C 10
ATOM 6436 O O . LYS A 1 12 ? -4.124 -11.216 -4.112 1.00 0.00 8 LYS A O 10
ATOM 6455 N N . LEU A 1 13 ? -2.698 -9.723 -3.225 1.00 0.00 9 LEU A N 10
ATOM 6456 C CA . LEU A 1 13 ? -3.748 -8.776 -2.866 1.00 0.00 9 LEU A CA 10
ATOM 6457 C C . LEU A 1 13 ? -4.007 -7.786 -3.998 1.00 0.00 9 LEU A C 10
ATOM 6458 O O . LEU A 1 13 ? -4.925 -6.969 -3.918 1.00 0.00 9 LEU A O 10
ATOM 6474 N N . LYS A 1 14 ? -3.186 -7.870 -5.046 1.00 0.00 10 LYS A N 10
ATOM 6475 C CA . LYS A 1 14 ? -3.288 -6.985 -6.207 1.00 0.00 10 LYS A CA 10
ATOM 6476 C C . LYS A 1 14 ? -3.035 -5.534 -5.815 1.00 0.00 10 LYS A C 10
ATOM 6477 O O . LYS A 1 14 ? -3.539 -4.609 -6.451 1.00 0.00 10 LYS A O 10
ATOM 6496 N N . GLY A 1 15 ? -2.243 -5.346 -4.775 1.00 0.00 11 GLY A N 10
ATOM 6497 C CA . GLY A 1 15 ? -1.898 -4.012 -4.340 1.00 0.00 11 GLY A CA 10
ATOM 6498 C C . GLY A 1 15 ? -0.553 -3.593 -4.881 1.00 0.00 11 GLY A C 10
ATOM 6499 O O . GLY A 1 15 ? 0.016 -4.279 -5.734 1.00 0.00 11 GLY A O 10
ATOM 6503 N N . THR A 1 16 ? -0.022 -2.494 -4.382 1.00 0.00 12 THR A N 10
ATOM 6504 C CA . THR A 1 16 ? 1.272 -2.016 -4.832 1.00 0.00 12 THR A CA 10
ATOM 6505 C C . THR A 1 16 ? 1.983 -1.269 -3.719 1.00 0.00 12 THR A C 10
ATOM 6506 O O . THR A 1 16 ? 1.350 -0.761 -2.786 1.00 0.00 12 THR A O 10
ATOM 6517 N N . CYS A 1 17 ? 3.301 -1.242 -3.805 1.00 0.00 13 CYS A N 10
ATOM 6518 C CA . CYS A 1 17 ? 4.117 -0.598 -2.788 1.00 0.00 13 CYS A CA 10
ATOM 6519 C C . CYS A 1 17 ? 4.099 0.912 -2.976 1.00 0.00 13 CYS A C 10
ATOM 6520 O O . CYS A 1 17 ? 4.753 1.448 -3.873 1.00 0.00 13 CYS A O 10
ATOM 6528 N N . LYS A 1 18 ? 3.330 1.577 -2.137 1.00 0.00 14 LYS A N 10
ATOM 6529 C CA . LYS A 1 18 ? 3.222 3.025 -2.151 1.00 0.00 14 LYS A CA 10
ATOM 6530 C C . LYS A 1 18 ? 3.427 3.552 -0.738 1.00 0.00 14 LYS A C 10
ATOM 6531 O O . LYS A 1 18 ? 3.487 2.768 0.212 1.00 0.00 14 LYS A O 10
ATOM 6550 N N . ASN A 1 19 ? 3.552 4.855 -0.588 1.00 0.00 15 ASN A N 10
ATOM 6551 C CA . ASN A 1 19 ? 3.768 5.431 0.722 1.00 0.00 15 ASN A CA 10
ATOM 6552 C C . ASN A 1 19 ? 2.439 5.664 1.429 1.00 0.00 15 ASN A C 10
ATOM 6553 O O . ASN A 1 19 ? 2.226 5.205 2.553 1.00 0.00 15 ASN A O 10
ATOM 6564 N N . ASN A 1 20 ? 1.544 6.370 0.755 1.00 0.00 16 ASN A N 10
ATOM 6565 C CA . ASN A 1 20 ? 0.238 6.691 1.310 1.00 0.00 16 ASN A CA 10
ATOM 6566 C C . ASN A 1 20 ? -0.835 5.839 0.657 1.00 0.00 16 ASN A C 10
ATOM 6567 O O . ASN A 1 20 ? -0.873 5.717 -0.565 1.00 0.00 16 ASN A O 10
ATOM 6578 N N . CYS A 1 21 ? -1.704 5.257 1.469 1.00 0.00 17 CYS A N 10
ATOM 6579 C CA . CYS A 1 21 ? -2.777 4.420 0.956 1.00 0.00 17 CYS A CA 10
ATOM 6580 C C . CYS A 1 21 ? -3.819 5.278 0.249 1.00 0.00 17 CYS A C 10
ATOM 6581 O O . CYS A 1 21 ? -4.228 6.323 0.757 1.00 0.00 17 CYS A O 10
ATOM 6589 N N . GLY A 1 22 ? -4.230 4.836 -0.925 1.00 0.00 18 GLY A N 10
ATOM 6590 C CA . GLY A 1 22 ? -5.181 5.587 -1.715 1.00 0.00 18 GLY A CA 10
ATOM 6591 C C . GLY A 1 22 ? -6.616 5.224 -1.399 1.00 0.00 18 GLY A C 10
ATOM 6592 O O . GLY A 1 22 ? -6.913 4.714 -0.313 1.00 0.00 18 GLY A O 10
ATOM 6596 N N . LYS A 1 23 ? -7.503 5.510 -2.342 1.00 0.00 19 LYS A N 10
ATOM 6597 C CA . LYS A 1 23 ? -8.925 5.206 -2.203 1.00 0.00 19 LYS A CA 10
ATOM 6598 C C . LYS A 1 23 ? -9.163 3.740 -1.836 1.00 0.00 19 LYS A C 10
ATOM 6599 O O . LYS A 1 23 ? -8.672 2.831 -2.501 1.00 0.00 19 LYS A O 10
ATOM 6618 N N . ASN A 1 24 ? -9.889 3.531 -0.741 1.00 0.00 20 ASN A N 10
ATOM 6619 C CA . ASN A 1 24 ? -10.258 2.189 -0.276 1.00 0.00 20 ASN A CA 10
ATOM 6620 C C . ASN A 1 24 ? -9.032 1.338 0.033 1.00 0.00 20 ASN A C 10
ATOM 6621 O O . ASN A 1 24 ? -9.119 0.118 0.097 1.00 0.00 20 ASN A O 10
ATOM 6632 N N . GLU A 1 25 ? -7.894 1.974 0.230 1.00 0.00 21 GLU A N 10
ATOM 6633 C CA . GLU A 1 25 ? -6.661 1.245 0.452 1.00 0.00 21 GLU A CA 10
ATOM 6634 C C . GLU A 1 25 ? -6.210 1.350 1.896 1.00 0.00 21 GLU A C 10
ATOM 6635 O O . GLU A 1 25 ? -6.301 2.413 2.513 1.00 0.00 21 GLU A O 10
ATOM 6647 N N . GLU A 1 26 ? -5.741 0.237 2.433 1.00 0.00 22 GLU A N 10
ATOM 6648 C CA . GLU A 1 26 ? -5.173 0.212 3.770 1.00 0.00 22 GLU A CA 10
ATOM 6649 C C . GLU A 1 26 ? -3.809 -0.468 3.758 1.00 0.00 22 GLU A C 10
ATOM 6650 O O . GLU A 1 26 ? -3.477 -1.198 2.818 1.00 0.00 22 GLU A O 10
ATOM 6662 N N . LEU A 1 27 ? -3.026 -0.208 4.799 1.00 0.00 23 LEU A N 10
ATOM 6663 C CA . LEU A 1 27 ? -1.657 -0.701 4.896 1.00 0.00 23 LEU A CA 10
ATOM 6664 C C . LEU A 1 27 ? -1.656 -2.175 5.262 1.00 0.00 23 LEU A C 10
ATOM 6665 O O . LEU A 1 27 ? -2.216 -2.567 6.286 1.00 0.00 23 LEU A O 10
ATOM 6681 N N . ILE A 1 28 ? -1.043 -2.992 4.422 1.00 0.00 24 ILE A N 10
ATOM 6682 C CA . ILE A 1 28 ? -1.084 -4.430 4.600 1.00 0.00 24 ILE A CA 10
ATOM 6683 C C . ILE A 1 28 ? 0.295 -4.990 4.946 1.00 0.00 24 ILE A C 10
ATOM 6684 O O . ILE A 1 28 ? 0.397 -6.006 5.620 1.00 0.00 24 ILE A O 10
ATOM 6700 N N . ALA A 1 29 ? 1.353 -4.327 4.500 1.00 0.00 25 ALA A N 10
ATOM 6701 C CA . ALA A 1 29 ? 2.698 -4.849 4.711 1.00 0.00 25 ALA A CA 10
ATOM 6702 C C . ALA A 1 29 ? 3.739 -3.757 4.615 1.00 0.00 25 ALA A C 10
ATOM 6703 O O . ALA A 1 29 ? 3.513 -2.707 4.012 1.00 0.00 25 ALA A O 10
ATOM 6710 N N . LEU A 1 30 ? 4.875 -4.029 5.220 1.00 0.00 26 LEU A N 10
ATOM 6711 C CA . LEU A 1 30 ? 5.998 -3.119 5.229 1.00 0.00 26 LEU A CA 10
ATOM 6712 C C . LEU A 1 30 ? 7.008 -3.534 4.168 1.00 0.00 26 LEU A C 10
ATOM 6713 O O . LEU A 1 30 ? 7.648 -4.581 4.276 1.00 0.00 26 LEU A O 10
ATOM 6729 N N . CYS A 1 31 ? 7.145 -2.713 3.146 1.00 0.00 27 CYS A N 10
ATOM 6730 C CA . CYS A 1 31 ? 7.998 -3.033 2.017 1.00 0.00 27 CYS A CA 10
ATOM 6731 C C . CYS A 1 31 ? 9.363 -2.378 2.169 1.00 0.00 27 CYS A C 10
ATOM 6732 O O . CYS A 1 31 ? 9.559 -1.506 3.020 1.00 0.00 27 CYS A O 10
ATOM 6740 N N . GLN A 1 32 ? 10.309 -2.809 1.353 1.00 0.00 28 GLN A N 10
ATOM 6741 C CA . GLN A 1 32 ? 11.638 -2.229 1.358 1.00 0.00 28 GLN A CA 10
ATOM 6742 C C . GLN A 1 32 ? 11.635 -0.922 0.583 1.00 0.00 28 GLN A C 10
ATOM 6743 O O . GLN A 1 32 ? 10.636 -0.581 -0.059 1.00 0.00 28 GLN A O 10
ATOM 6757 N N . LYS A 1 33 ? 12.747 -0.194 0.659 1.00 0.00 29 LYS A N 10
ATOM 6758 C CA . LYS A 1 33 ? 12.851 1.153 0.082 1.00 0.00 29 LYS A CA 10
ATOM 6759 C C . LYS A 1 33 ? 11.955 2.123 0.848 1.00 0.00 29 LYS A C 10
ATOM 6760 O O . LYS A 1 33 ? 11.718 3.248 0.407 1.00 0.00 29 LYS A O 10
ATOM 6779 N N . SER A 1 34 ? 11.460 1.648 1.992 1.00 0.00 30 SER A N 10
ATOM 6780 C CA . SER A 1 34 ? 10.610 2.415 2.903 1.00 0.00 30 SER A CA 10
ATOM 6781 C C . SER A 1 34 ? 9.173 2.542 2.389 1.00 0.00 30 SER A C 10
ATOM 6782 O O . SER A 1 34 ? 8.359 3.261 2.973 1.00 0.00 30 SER A O 10
ATOM 6790 N N . LEU A 1 35 ? 8.859 1.839 1.304 1.00 0.00 31 LEU A N 10
ATOM 6791 C CA . LEU A 1 35 ? 7.495 1.770 0.807 1.00 0.00 31 LEU A CA 10
ATOM 6792 C C . LEU A 1 35 ? 6.667 0.814 1.655 1.00 0.00 31 LEU A C 10
ATOM 6793 O O . LEU A 1 35 ? 7.203 0.077 2.479 1.00 0.00 31 LEU A O 10
ATOM 6809 N N . LYS A 1 36 ? 5.359 0.842 1.465 1.00 0.00 32 LYS A N 10
ATOM 6810 C CA . LYS A 1 36 ? 4.467 -0.090 2.136 1.00 0.00 32 LYS A CA 10
ATOM 6811 C C . LYS A 1 36 ? 3.499 -0.687 1.135 1.00 0.00 32 LYS A C 10
ATOM 6812 O O . LYS A 1 36 ? 3.251 -0.109 0.081 1.00 0.00 32 LYS A O 10
ATOM 6831 N N . CYS A 1 37 ? 2.943 -1.834 1.465 1.00 0.00 33 CYS A N 10
ATOM 6832 C CA . CYS A 1 37 ? 2.007 -2.483 0.577 1.00 0.00 33 CYS A CA 10
ATOM 6833 C C . CYS A 1 37 ? 0.596 -2.055 0.927 1.00 0.00 33 CYS A C 10
ATOM 6834 O O . CYS A 1 37 ? 0.121 -2.305 2.032 1.00 0.00 33 CYS A O 10
ATOM 6842 N N . CYS A 1 38 ? -0.053 -1.374 0.005 1.00 0.00 34 CYS A N 10
ATOM 6843 C CA . CYS A 1 38 ? -1.431 -0.970 0.194 1.00 0.00 34 CYS A CA 10
ATOM 6844 C C . CYS A 1 38 ? -2.320 -1.763 -0.748 1.00 0.00 34 CYS A C 10
ATOM 6845 O O . CYS A 1 38 ? -2.004 -1.902 -1.934 1.00 0.00 34 CYS A O 10
ATOM 6853 N N . ARG A 1 39 ? -3.411 -2.305 -0.227 1.00 0.00 35 ARG A N 10
ATOM 6854 C CA . ARG A 1 39 ? -4.325 -3.079 -1.053 1.00 0.00 35 ARG A CA 10
ATOM 6855 C C . ARG A 1 39 ? -5.682 -2.400 -1.115 1.00 0.00 35 ARG A C 10
ATOM 6856 O O . ARG A 1 39 ? -6.141 -1.811 -0.127 1.00 0.00 35 ARG A O 10
ATOM 6877 N N . THR A 1 40 ? -6.299 -2.464 -2.287 1.00 0.00 36 THR A N 10
ATOM 6878 C CA . THR A 1 40 ? -7.584 -1.836 -2.514 1.00 0.00 36 THR A CA 10
ATOM 6879 C C . THR A 1 40 ? -8.712 -2.733 -2.015 1.00 0.00 36 THR A C 10
ATOM 6880 O O . THR A 1 40 ? -8.932 -3.825 -2.543 1.00 0.00 36 THR A O 10
ATOM 6891 N N . ILE A 1 41 ? -9.389 -2.274 -0.974 1.00 0.00 37 ILE A N 10
ATOM 6892 C CA . ILE A 1 41 ? -10.528 -2.969 -0.401 1.00 0.00 37 ILE A CA 10
ATOM 6893 C C . ILE A 1 41 ? -11.669 -3.069 -1.400 1.00 0.00 37 ILE A C 10
ATOM 6894 O O . ILE A 1 41 ? -12.281 -2.065 -1.776 1.00 0.00 37 ILE A O 10
ATOM 6910 N N . GLN A 1 42 ? -11.920 -4.283 -1.851 1.00 0.00 38 GLN A N 10
ATOM 6911 C CA . GLN A 1 42 ? -12.963 -4.528 -2.828 1.00 0.00 38 GLN A CA 10
ATOM 6912 C C . GLN A 1 42 ? -14.107 -5.313 -2.199 1.00 0.00 38 GLN A C 10
ATOM 6913 O O . GLN A 1 42 ? -13.880 -6.349 -1.574 1.00 0.00 38 GLN A O 10
ATOM 6927 N N . PRO A 1 43 ? -15.348 -4.822 -2.345 1.00 0.00 39 PRO A N 10
ATOM 6928 C CA . PRO A 1 43 ? -16.533 -5.486 -1.796 1.00 0.00 39 PRO A CA 10
ATOM 6929 C C . PRO A 1 43 ? -16.835 -6.809 -2.489 1.00 0.00 39 PRO A C 10
ATOM 6930 O O . PRO A 1 43 ? -17.061 -6.854 -3.701 1.00 0.00 39 PRO A O 10
ATOM 6941 N N . SER A 1 44 ? -16.829 -7.883 -1.715 1.00 0.00 40 SER A N 10
ATOM 6942 C CA . SER A 1 44 ? -17.144 -9.208 -2.225 1.00 0.00 40 SER A CA 10
ATOM 6943 C C . SER A 1 44 ? -17.704 -10.073 -1.099 1.00 0.00 40 SER A C 10
ATOM 6944 O O . SER A 1 44 ? -18.174 -9.541 -0.089 1.00 0.00 40 SER A O 10
ATOM 6952 N N . GLY A 1 45 ? -17.667 -11.390 -1.271 1.00 0.00 41 GLY A N 10
ATOM 6953 C CA . GLY A 1 45 ? -18.121 -12.284 -0.225 1.00 0.00 41 GLY A CA 10
ATOM 6954 C C . GLY A 1 45 ? -17.306 -12.131 1.043 1.00 0.00 41 GLY A C 10
ATOM 6955 O O . GLY A 1 45 ? -16.082 -12.274 1.016 1.00 0.00 41 GLY A O 10
ATOM 6959 N N . SER A 1 46 ? -17.987 -11.832 2.146 1.00 0.00 42 SER A N 10
ATOM 6960 C CA . SER A 1 46 ? -17.331 -11.574 3.423 1.00 0.00 42 SER A CA 10
ATOM 6961 C C . SER A 1 46 ? -16.437 -10.343 3.302 1.00 0.00 42 SER A C 10
ATOM 6962 O O . SER A 1 46 ? -16.772 -9.378 2.611 1.00 0.00 42 SER A O 10
ATOM 6970 N N . ILE A 1 47 ? -15.319 -10.375 4.002 1.00 0.00 43 ILE A N 10
ATOM 6971 C CA . ILE A 1 47 ? -14.320 -9.326 3.918 1.00 0.00 43 ILE A CA 10
ATOM 6972 C C . ILE A 1 47 ? -13.435 -9.510 2.688 1.00 0.00 43 ILE A C 10
ATOM 6973 O O . ILE A 1 47 ? -13.617 -10.444 1.905 1.00 0.00 43 ILE A O 10
ATOM 6989 N N . ILE A 1 48 ? -12.477 -8.616 2.534 1.00 0.00 44 ILE A N 10
ATOM 6990 C CA . ILE A 1 48 ? -11.482 -8.730 1.482 1.00 0.00 44 ILE A CA 10
ATOM 6991 C C . ILE A 1 48 ? -10.469 -9.820 1.846 1.00 0.00 44 ILE A C 10
ATOM 6992 O O . ILE A 1 48 ? -9.876 -9.796 2.928 1.00 0.00 44 ILE A O 10
ATOM 7008 N N . ASP A 1 49 ? -10.306 -10.792 0.962 1.00 0.00 45 ASP A N 10
ATOM 7009 C CA . ASP A 1 49 ? -9.403 -11.906 1.216 1.00 0.00 45 ASP A CA 10
ATOM 7010 C C . ASP A 1 49 ? -8.051 -11.653 0.563 1.00 0.00 45 ASP A C 10
ATOM 7011 O O . ASP A 1 49 ? -7.034 -11.657 1.286 1.00 0.00 45 ASP A O 10
ATOM 7021 N N . PHE A 1 5 ? 10.235 -11.481 -1.389 1.00 0.00 1 PHE A N 11
ATOM 7022 C CA . PHE A 1 5 ? 9.380 -11.805 -0.227 1.00 0.00 1 PHE A CA 11
ATOM 7023 C C . PHE A 1 5 ? 8.300 -10.744 -0.022 1.00 0.00 1 PHE A C 11
ATOM 7024 O O . PHE A 1 5 ? 7.107 -11.057 0.017 1.00 0.00 1 PHE A O 11
ATOM 7041 N N . PHE A 1 6 ? 8.720 -9.487 0.090 1.00 0.00 2 PHE A N 11
ATOM 7042 C CA . PHE A 1 6 ? 7.807 -8.405 0.433 1.00 0.00 2 PHE A CA 11
ATOM 7043 C C . PHE A 1 6 ? 6.711 -8.231 -0.614 1.00 0.00 2 PHE A C 11
ATOM 7044 O O . PHE A 1 6 ? 5.530 -8.110 -0.274 1.00 0.00 2 PHE A O 11
ATOM 7061 N N . ASP A 1 7 ? 7.081 -8.239 -1.888 1.00 0.00 3 ASP A N 11
ATOM 7062 C CA . ASP A 1 7 ? 6.083 -8.076 -2.933 1.00 0.00 3 ASP A CA 11
ATOM 7063 C C . ASP A 1 7 ? 5.540 -9.411 -3.399 1.00 0.00 3 ASP A C 11
ATOM 7064 O O . ASP A 1 7 ? 4.686 -9.463 -4.279 1.00 0.00 3 ASP A O 11
ATOM 7073 N N . GLU A 1 8 ? 6.025 -10.485 -2.805 1.00 0.00 4 GLU A N 11
ATOM 7074 C CA . GLU A 1 8 ? 5.403 -11.786 -2.986 1.00 0.00 4 GLU A CA 11
ATOM 7075 C C . GLU A 1 8 ? 4.030 -11.701 -2.352 1.00 0.00 4 GLU A C 11
ATOM 7076 O O . GLU A 1 8 ? 3.019 -12.111 -2.932 1.00 0.00 4 GLU A O 11
ATOM 7088 N N . LYS A 1 9 ? 4.014 -11.115 -1.163 1.00 0.00 5 LYS A N 11
ATOM 7089 C CA . LYS A 1 9 ? 2.782 -10.825 -0.465 1.00 0.00 5 LYS A CA 11
ATOM 7090 C C . LYS A 1 9 ? 1.982 -9.781 -1.241 1.00 0.00 5 LYS A C 11
ATOM 7091 O O . LYS A 1 9 ? 0.780 -9.931 -1.432 1.00 0.00 5 LYS A O 11
ATOM 7110 N N . CYS A 1 10 ? 2.666 -8.743 -1.719 1.00 0.00 6 CYS A N 11
ATOM 7111 C CA . CYS A 1 10 ? 2.009 -7.655 -2.442 1.00 0.00 6 CYS A CA 11
ATOM 7112 C C . CYS A 1 10 ? 1.271 -8.188 -3.675 1.00 0.00 6 CYS A C 11
ATOM 7113 O O . CYS A 1 10 ? 0.097 -7.873 -3.899 1.00 0.00 6 CYS A O 11
ATOM 7121 N N . ASN A 1 11 ? 1.968 -9.007 -4.457 1.00 0.00 7 ASN A N 11
ATOM 7122 C CA . ASN A 1 11 ? 1.413 -9.623 -5.663 1.00 0.00 7 ASN A CA 11
ATOM 7123 C C . ASN A 1 11 ? 0.180 -10.445 -5.319 1.00 0.00 7 ASN A C 11
ATOM 7124 O O . ASN A 1 11 ? -0.831 -10.409 -6.020 1.00 0.00 7 ASN A O 11
ATOM 7135 N N . LYS A 1 12 ? 0.276 -11.159 -4.211 1.00 0.00 8 LYS A N 11
ATOM 7136 C CA . LYS A 1 12 ? -0.766 -12.077 -3.776 1.00 0.00 8 LYS A CA 11
ATOM 7137 C C . LYS A 1 12 ? -2.043 -11.331 -3.375 1.00 0.00 8 LYS A C 11
ATOM 7138 O O . LYS A 1 12 ? -3.143 -11.879 -3.464 1.00 0.00 8 LYS A O 11
ATOM 7157 N N . LEU A 1 13 ? -1.900 -10.085 -2.937 1.00 0.00 9 LEU A N 11
ATOM 7158 C CA . LEU A 1 13 ? -3.057 -9.269 -2.577 1.00 0.00 9 LEU A CA 11
ATOM 7159 C C . LEU A 1 13 ? -3.450 -8.344 -3.719 1.00 0.00 9 LEU A C 11
ATOM 7160 O O . LEU A 1 13 ? -4.450 -7.628 -3.630 1.00 0.00 9 LEU A O 11
ATOM 7176 N N . LYS A 1 14 ? -2.645 -8.356 -4.780 1.00 0.00 10 LYS A N 11
ATOM 7177 C CA . LYS A 1 14 ? -2.874 -7.509 -5.949 1.00 0.00 10 LYS A CA 11
ATOM 7178 C C . LYS A 1 14 ? -2.733 -6.044 -5.567 1.00 0.00 10 LYS A C 11
ATOM 7179 O O . LYS A 1 14 ? -3.331 -5.162 -6.184 1.00 0.00 10 LYS A O 11
ATOM 7198 N N . GLY A 1 15 ? -1.934 -5.796 -4.542 1.00 0.00 11 GLY A N 11
ATOM 7199 C CA . GLY A 1 15 ? -1.733 -4.449 -4.068 1.00 0.00 11 GLY A CA 11
ATOM 7200 C C . GLY A 1 15 ? -0.466 -3.848 -4.621 1.00 0.00 11 GLY A C 11
ATOM 7201 O O . GLY A 1 15 ? 0.268 -4.507 -5.360 1.00 0.00 11 GLY A O 11
ATOM 7205 N N . THR A 1 16 ? -0.194 -2.612 -4.260 1.00 0.00 12 THR A N 11
ATOM 7206 C CA . THR A 1 16 ? 0.986 -1.922 -4.746 1.00 0.00 12 THR A CA 11
ATOM 7207 C C . THR A 1 16 ? 1.804 -1.399 -3.573 1.00 0.00 12 THR A C 11
ATOM 7208 O O . THR A 1 16 ? 1.250 -1.073 -2.520 1.00 0.00 12 THR A O 11
ATOM 7219 N N . CYS A 1 17 ? 3.116 -1.333 -3.743 1.00 0.00 13 CYS A N 11
ATOM 7220 C CA . CYS A 1 17 ? 3.972 -0.764 -2.719 1.00 0.00 13 CYS A CA 11
ATOM 7221 C C . CYS A 1 17 ? 4.037 0.740 -2.918 1.00 0.00 13 CYS A C 11
ATOM 7222 O O . CYS A 1 17 ? 4.742 1.230 -3.802 1.00 0.00 13 CYS A O 11
ATOM 7230 N N . LYS A 1 18 ? 3.268 1.462 -2.127 1.00 0.00 14 LYS A N 11
ATOM 7231 C CA . LYS A 1 18 ? 3.210 2.906 -2.234 1.00 0.00 14 LYS A CA 11
ATOM 7232 C C . LYS A 1 18 ? 3.546 3.542 -0.894 1.00 0.00 14 LYS A C 11
ATOM 7233 O O . LYS A 1 18 ? 3.700 2.840 0.107 1.00 0.00 14 LYS A O 11
ATOM 7252 N N . ASN A 1 19 ? 3.674 4.855 -0.878 1.00 0.00 15 ASN A N 11
ATOM 7253 C CA . ASN A 1 19 ? 3.993 5.561 0.345 1.00 0.00 15 ASN A CA 11
ATOM 7254 C C . ASN A 1 19 ? 2.720 5.916 1.102 1.00 0.00 15 ASN A C 11
ATOM 7255 O O . ASN A 1 19 ? 2.579 5.601 2.281 1.00 0.00 15 ASN A O 11
ATOM 7266 N N . ASN A 1 20 ? 1.792 6.566 0.413 1.00 0.00 16 ASN A N 11
ATOM 7267 C CA . ASN A 1 20 ? 0.525 6.960 1.017 1.00 0.00 16 ASN A CA 11
ATOM 7268 C C . ASN A 1 20 ? -0.639 6.210 0.372 1.00 0.00 16 ASN A C 11
ATOM 7269 O O . ASN A 1 20 ? -0.762 6.175 -0.854 1.00 0.00 16 ASN A O 11
ATOM 7280 N N . CYS A 1 21 ? -1.481 5.606 1.204 1.00 0.00 17 CYS A N 11
ATOM 7281 C CA . CYS A 1 21 ? -2.616 4.823 0.722 1.00 0.00 17 CYS A CA 11
ATOM 7282 C C . CYS A 1 21 ? -3.716 5.743 0.206 1.00 0.00 17 CYS A C 11
ATOM 7283 O O . CYS A 1 21 ? -3.890 6.860 0.700 1.00 0.00 17 CYS A O 11
ATOM 7291 N N . GLY A 1 22 ? -4.441 5.277 -0.796 1.00 0.00 18 GLY A N 11
ATOM 7292 C CA . GLY A 1 22 ? -5.507 6.059 -1.382 1.00 0.00 18 GLY A CA 11
ATOM 7293 C C . GLY A 1 22 ? -6.877 5.513 -1.043 1.00 0.00 18 GLY A C 11
ATOM 7294 O O . GLY A 1 22 ? -7.045 4.817 -0.036 1.00 0.00 18 GLY A O 11
ATOM 7298 N N . LYS A 1 23 ? -7.852 5.854 -1.876 1.00 0.00 19 LYS A N 11
ATOM 7299 C CA . LYS A 1 23 ? -9.236 5.437 -1.685 1.00 0.00 19 LYS A CA 11
ATOM 7300 C C . LYS A 1 23 ? -9.360 3.928 -1.483 1.00 0.00 19 LYS A C 11
ATOM 7301 O O . LYS A 1 23 ? -8.784 3.135 -2.233 1.00 0.00 19 LYS A O 11
ATOM 7320 N N . ASN A 1 24 ? -10.089 3.558 -0.431 1.00 0.00 20 ASN A N 11
ATOM 7321 C CA . ASN A 1 24 ? -10.454 2.167 -0.158 1.00 0.00 20 ASN A CA 11
ATOM 7322 C C . ASN A 1 24 ? -9.237 1.263 -0.003 1.00 0.00 20 ASN A C 11
ATOM 7323 O O . ASN A 1 24 ? -9.309 0.073 -0.283 1.00 0.00 20 ASN A O 11
ATOM 7334 N N . GLU A 1 25 ? -8.123 1.811 0.445 1.00 0.00 21 GLU A N 11
ATOM 7335 C CA . GLU A 1 25 ? -6.926 1.006 0.627 1.00 0.00 21 GLU A CA 11
ATOM 7336 C C . GLU A 1 25 ? -6.595 0.825 2.095 1.00 0.00 21 GLU A C 11
ATOM 7337 O O . GLU A 1 25 ? -6.940 1.658 2.935 1.00 0.00 21 GLU A O 11
ATOM 7349 N N . GLU A 1 26 ? -5.933 -0.279 2.388 1.00 0.00 22 GLU A N 11
ATOM 7350 C CA . GLU A 1 26 ? -5.445 -0.558 3.727 1.00 0.00 22 GLU A CA 11
ATOM 7351 C C . GLU A 1 26 ? -3.965 -0.902 3.667 1.00 0.00 22 GLU A C 11
ATOM 7352 O O . GLU A 1 26 ? -3.466 -1.335 2.621 1.00 0.00 22 GLU A O 11
ATOM 7364 N N . LEU A 1 27 ? -3.271 -0.707 4.780 1.00 0.00 23 LEU A N 11
ATOM 7365 C CA . LEU A 1 27 ? -1.865 -1.058 4.864 1.00 0.00 23 LEU A CA 11
ATOM 7366 C C . LEU A 1 27 ? -1.737 -2.474 5.394 1.00 0.00 23 LEU A C 11
ATOM 7367 O O . LEU A 1 27 ? -2.155 -2.769 6.512 1.00 0.00 23 LEU A O 11
ATOM 7383 N N . ILE A 1 28 ? -1.167 -3.348 4.586 1.00 0.00 24 ILE A N 11
ATOM 7384 C CA . ILE A 1 28 ? -1.208 -4.778 4.866 1.00 0.00 24 ILE A CA 11
ATOM 7385 C C . ILE A 1 28 ? 0.181 -5.341 5.145 1.00 0.00 24 ILE A C 11
ATOM 7386 O O . ILE A 1 28 ? 0.320 -6.399 5.750 1.00 0.00 24 ILE A O 11
ATOM 7402 N N . ALA A 1 29 ? 1.207 -4.638 4.696 1.00 0.00 25 ALA A N 11
ATOM 7403 C CA . ALA A 1 29 ? 2.575 -5.090 4.883 1.00 0.00 25 ALA A CA 11
ATOM 7404 C C . ALA A 1 29 ? 3.540 -3.946 4.674 1.00 0.00 25 ALA A C 11
ATOM 7405 O O . ALA A 1 29 ? 3.221 -2.975 3.995 1.00 0.00 25 ALA A O 11
ATOM 7412 N N . LEU A 1 30 ? 4.709 -4.065 5.269 1.00 0.00 26 LEU A N 11
ATOM 7413 C CA . LEU A 1 30 ? 5.715 -3.024 5.194 1.00 0.00 26 LEU A CA 11
ATOM 7414 C C . LEU A 1 30 ? 6.878 -3.485 4.322 1.00 0.00 26 LEU A C 11
ATOM 7415 O O . LEU A 1 30 ? 7.535 -4.483 4.623 1.00 0.00 26 LEU A O 11
ATOM 7431 N N . CYS A 1 31 ? 7.126 -2.748 3.251 1.00 0.00 27 CYS A N 11
ATOM 7432 C CA . CYS A 1 31 ? 8.140 -3.110 2.268 1.00 0.00 27 CYS A CA 11
ATOM 7433 C C . CYS A 1 31 ? 9.444 -2.358 2.532 1.00 0.00 27 CYS A C 11
ATOM 7434 O O . CYS A 1 31 ? 9.568 -1.641 3.529 1.00 0.00 27 CYS A O 11
ATOM 7442 N N . GLN A 1 32 ? 10.417 -2.539 1.652 1.00 0.00 28 GLN A N 11
ATOM 7443 C CA . GLN A 1 32 ? 11.672 -1.809 1.745 1.00 0.00 28 GLN A CA 11
ATOM 7444 C C . GLN A 1 32 ? 11.583 -0.511 0.960 1.00 0.00 28 GLN A C 11
ATOM 7445 O O . GLN A 1 32 ? 10.586 -0.256 0.279 1.00 0.00 28 GLN A O 11
ATOM 7459 N N . LYS A 1 33 ? 12.622 0.312 1.083 1.00 0.00 29 LYS A N 11
ATOM 7460 C CA . LYS A 1 33 ? 12.702 1.595 0.378 1.00 0.00 29 LYS A CA 11
ATOM 7461 C C . LYS A 1 33 ? 11.653 2.571 0.897 1.00 0.00 29 LYS A C 11
ATOM 7462 O O . LYS A 1 33 ? 11.352 3.573 0.249 1.00 0.00 29 LYS A O 11
ATOM 7481 N N . SER A 1 34 ? 11.099 2.238 2.060 1.00 0.00 30 SER A N 11
ATOM 7482 C CA . SER A 1 34 ? 10.087 3.046 2.743 1.00 0.00 30 SER A CA 11
ATOM 7483 C C . SER A 1 34 ? 8.691 2.810 2.155 1.00 0.00 30 SER A C 11
ATOM 7484 O O . SER A 1 34 ? 7.701 3.349 2.655 1.00 0.00 30 SER A O 11
ATOM 7492 N N . LEU A 1 35 ? 8.611 2.008 1.095 1.00 0.00 31 LEU A N 11
ATOM 7493 C CA . LEU A 1 35 ? 7.331 1.615 0.538 1.00 0.00 31 LEU A CA 11
ATOM 7494 C C . LEU A 1 35 ? 6.666 0.576 1.424 1.00 0.00 31 LEU A C 11
ATOM 7495 O O . LEU A 1 35 ? 7.338 -0.133 2.163 1.00 0.00 31 LEU A O 11
ATOM 7511 N N . LYS A 1 36 ? 5.348 0.520 1.385 1.00 0.00 32 LYS A N 11
ATOM 7512 C CA . LYS A 1 36 ? 4.616 -0.540 2.028 1.00 0.00 32 LYS A CA 11
ATOM 7513 C C . LYS A 1 36 ? 3.379 -0.917 1.220 1.00 0.00 32 LYS A C 11
ATOM 7514 O O . LYS A 1 36 ? 2.911 -0.146 0.380 1.00 0.00 32 LYS A O 11
ATOM 7533 N N . CYS A 1 37 ? 2.860 -2.112 1.474 1.00 0.00 33 CYS A N 11
ATOM 7534 C CA . CYS A 1 37 ? 1.851 -2.703 0.614 1.00 0.00 33 CYS A CA 11
ATOM 7535 C C . CYS A 1 37 ? 0.465 -2.180 0.945 1.00 0.00 33 CYS A C 11
ATOM 7536 O O . CYS A 1 37 ? -0.030 -2.350 2.065 1.00 0.00 33 CYS A O 11
ATOM 7544 N N . CYS A 1 38 ? -0.151 -1.546 -0.038 1.00 0.00 34 CYS A N 11
ATOM 7545 C CA . CYS A 1 38 ? -1.517 -1.082 0.084 1.00 0.00 34 CYS A CA 11
ATOM 7546 C C . CYS A 1 38 ? -2.388 -1.800 -0.938 1.00 0.00 34 CYS A C 11
ATOM 7547 O O . CYS A 1 38 ? -2.032 -1.887 -2.117 1.00 0.00 34 CYS A O 11
ATOM 7555 N N . ARG A 1 39 ? -3.507 -2.339 -0.488 1.00 0.00 35 ARG A N 11
ATOM 7556 C CA . ARG A 1 39 ? -4.414 -3.051 -1.380 1.00 0.00 35 ARG A CA 11
ATOM 7557 C C . ARG A 1 39 ? -5.758 -2.344 -1.440 1.00 0.00 35 ARG A C 11
ATOM 7558 O O . ARG A 1 39 ? -6.284 -1.905 -0.413 1.00 0.00 35 ARG A O 11
ATOM 7579 N N . THR A 1 40 ? -6.293 -2.215 -2.646 1.00 0.00 36 THR A N 11
ATOM 7580 C CA . THR A 1 40 ? -7.582 -1.580 -2.841 1.00 0.00 36 THR A CA 11
ATOM 7581 C C . THR A 1 40 ? -8.696 -2.564 -2.515 1.00 0.00 36 THR A C 11
ATOM 7582 O O . THR A 1 40 ? -8.914 -3.547 -3.230 1.00 0.00 36 THR A O 11
ATOM 7593 N N . ILE A 1 41 ? -9.373 -2.296 -1.420 1.00 0.00 37 ILE A N 11
ATOM 7594 C CA . ILE A 1 41 ? -10.394 -3.169 -0.890 1.00 0.00 37 ILE A CA 11
ATOM 7595 C C . ILE A 1 41 ? -11.674 -3.121 -1.711 1.00 0.00 37 ILE A C 11
ATOM 7596 O O . ILE A 1 41 ? -12.234 -2.051 -1.972 1.00 0.00 37 ILE A O 11
ATOM 7612 N N . GLN A 1 42 ? -12.110 -4.301 -2.129 1.00 0.00 38 GLN A N 11
ATOM 7613 C CA . GLN A 1 42 ? -13.360 -4.464 -2.852 1.00 0.00 38 GLN A CA 11
ATOM 7614 C C . GLN A 1 42 ? -14.536 -4.338 -1.875 1.00 0.00 38 GLN A C 11
ATOM 7615 O O . GLN A 1 42 ? -14.306 -4.248 -0.667 1.00 0.00 38 GLN A O 11
ATOM 7629 N N . PRO A 1 43 ? -15.797 -4.291 -2.363 1.00 0.00 39 PRO A N 11
ATOM 7630 C CA . PRO A 1 43 ? -16.983 -4.243 -1.495 1.00 0.00 39 PRO A CA 11
ATOM 7631 C C . PRO A 1 43 ? -16.887 -5.195 -0.301 1.00 0.00 39 PRO A C 11
ATOM 7632 O O . PRO A 1 43 ? -16.314 -6.281 -0.397 1.00 0.00 39 PRO A O 11
ATOM 7643 N N . SER A 1 44 ? -17.461 -4.776 0.820 1.00 0.00 40 SER A N 11
ATOM 7644 C CA . SER A 1 44 ? -17.329 -5.496 2.079 1.00 0.00 40 SER A CA 11
ATOM 7645 C C . SER A 1 44 ? -18.048 -6.846 2.039 1.00 0.00 40 SER A C 11
ATOM 7646 O O . SER A 1 44 ? -17.854 -7.685 2.921 1.00 0.00 40 SER A O 11
ATOM 7654 N N . GLY A 1 45 ? -18.879 -7.059 1.028 1.00 0.00 41 GLY A N 11
ATOM 7655 C CA . GLY A 1 45 ? -19.533 -8.340 0.892 1.00 0.00 41 GLY A CA 11
ATOM 7656 C C . GLY A 1 45 ? -18.616 -9.370 0.270 1.00 0.00 41 GLY A C 11
ATOM 7657 O O . GLY A 1 45 ? -18.219 -9.231 -0.890 1.00 0.00 41 GLY A O 11
ATOM 7661 N N . SER A 1 46 ? -18.306 -10.413 1.041 1.00 0.00 42 SER A N 11
ATOM 7662 C CA . SER A 1 46 ? -17.410 -11.487 0.610 1.00 0.00 42 SER A CA 11
ATOM 7663 C C . SER A 1 46 ? -15.973 -10.982 0.400 1.00 0.00 42 SER A C 11
ATOM 7664 O O . SER A 1 46 ? -15.737 -9.783 0.236 1.00 0.00 42 SER A O 11
ATOM 7672 N N . ILE A 1 47 ? -15.019 -11.915 0.428 1.00 0.00 43 ILE A N 11
ATOM 7673 C CA . ILE A 1 47 ? -13.595 -11.617 0.236 1.00 0.00 43 ILE A CA 11
ATOM 7674 C C . ILE A 1 47 ? -12.987 -10.943 1.468 1.00 0.00 43 ILE A C 11
ATOM 7675 O O . ILE A 1 47 ? -12.132 -11.523 2.141 1.00 0.00 43 ILE A O 11
ATOM 7691 N N . ILE A 1 48 ? -13.423 -9.727 1.759 1.00 0.00 44 ILE A N 11
ATOM 7692 C CA . ILE A 1 48 ? -12.907 -8.983 2.897 1.00 0.00 44 ILE A CA 11
ATOM 7693 C C . ILE A 1 48 ? -14.020 -8.196 3.579 1.00 0.00 44 ILE A C 11
ATOM 7694 O O . ILE A 1 48 ? -14.795 -7.497 2.925 1.00 0.00 44 ILE A O 11
ATOM 7710 N N . ASP A 1 49 ? -14.104 -8.335 4.892 1.00 0.00 45 ASP A N 11
ATOM 7711 C CA . ASP A 1 49 ? -15.098 -7.623 5.679 1.00 0.00 45 ASP A CA 11
ATOM 7712 C C . ASP A 1 49 ? -14.576 -6.250 6.072 1.00 0.00 45 ASP A C 11
ATOM 7713 O O . ASP A 1 49 ? -15.105 -5.242 5.562 1.00 0.00 45 ASP A O 11
ATOM 7723 N N . PHE A 1 5 ? 10.700 -10.135 -2.841 1.00 0.00 1 PHE A N 12
ATOM 7724 C CA . PHE A 1 5 ? 10.390 -10.974 -1.667 1.00 0.00 1 PHE A CA 12
ATOM 7725 C C . PHE A 1 5 ? 9.182 -10.418 -0.923 1.00 0.00 1 PHE A C 12
ATOM 7726 O O . PHE A 1 5 ? 8.077 -10.946 -1.040 1.00 0.00 1 PHE A O 12
ATOM 7743 N N . PHE A 1 6 ? 9.387 -9.325 -0.195 1.00 0.00 2 PHE A N 12
ATOM 7744 C CA . PHE A 1 6 ? 8.313 -8.694 0.562 1.00 0.00 2 PHE A CA 12
ATOM 7745 C C . PHE A 1 6 ? 7.169 -8.292 -0.360 1.00 0.00 2 PHE A C 12
ATOM 7746 O O . PHE A 1 6 ? 6.001 -8.561 -0.079 1.00 0.00 2 PHE A O 12
ATOM 7763 N N . ASP A 1 7 ? 7.502 -7.674 -1.484 1.00 0.00 3 ASP A N 12
ATOM 7764 C CA . ASP A 1 7 ? 6.471 -7.247 -2.413 1.00 0.00 3 ASP A CA 12
ATOM 7765 C C . ASP A 1 7 ? 6.122 -8.344 -3.403 1.00 0.00 3 ASP A C 12
ATOM 7766 O O . ASP A 1 7 ? 5.293 -8.150 -4.290 1.00 0.00 3 ASP A O 12
ATOM 7775 N N . GLU A 1 8 ? 6.732 -9.503 -3.240 1.00 0.00 4 GLU A N 12
ATOM 7776 C CA . GLU A 1 8 ? 6.303 -10.676 -3.982 1.00 0.00 4 GLU A CA 12
ATOM 7777 C C . GLU A 1 8 ? 5.027 -11.177 -3.329 1.00 0.00 4 GLU A C 12
ATOM 7778 O O . GLU A 1 8 ? 4.109 -11.660 -3.990 1.00 0.00 4 GLU A O 12
ATOM 7790 N N . LYS A 1 9 ? 4.977 -11.020 -2.008 1.00 0.00 5 LYS A N 12
ATOM 7791 C CA . LYS A 1 9 ? 3.758 -11.249 -1.258 1.00 0.00 5 LYS A CA 12
ATOM 7792 C C . LYS A 1 9 ? 2.747 -10.157 -1.591 1.00 0.00 5 LYS A C 12
ATOM 7793 O O . LYS A 1 9 ? 1.552 -10.420 -1.708 1.00 0.00 5 LYS A O 12
ATOM 7812 N N . CYS A 1 10 ? 3.243 -8.929 -1.760 1.00 0.00 6 CYS A N 12
ATOM 7813 C CA . CYS A 1 10 ? 2.407 -7.811 -2.190 1.00 0.00 6 CYS A CA 12
ATOM 7814 C C . CYS A 1 10 ? 1.751 -8.146 -3.531 1.00 0.00 6 CYS A C 12
ATOM 7815 O O . CYS A 1 10 ? 0.563 -7.892 -3.743 1.00 0.00 6 CYS A O 12
ATOM 7823 N N . ASN A 1 11 ? 2.546 -8.732 -4.420 1.00 0.00 7 ASN A N 12
ATOM 7824 C CA . ASN A 1 11 ? 2.071 -9.187 -5.723 1.00 0.00 7 ASN A CA 12
ATOM 7825 C C . ASN A 1 11 ? 0.958 -10.211 -5.565 1.00 0.00 7 ASN A C 12
ATOM 7826 O O . ASN A 1 11 ? -0.106 -10.089 -6.171 1.00 0.00 7 ASN A O 12
ATOM 7837 N N . LYS A 1 12 ? 1.217 -11.222 -4.747 1.00 0.00 8 LYS A N 12
ATOM 7838 C CA . LYS A 1 12 ? 0.247 -12.284 -4.489 1.00 0.00 8 LYS A CA 12
ATOM 7839 C C . LYS A 1 12 ? -1.054 -11.718 -3.929 1.00 0.00 8 LYS A C 12
ATOM 7840 O O . LYS A 1 12 ? -2.142 -12.105 -4.351 1.00 0.00 8 LYS A O 12
ATOM 7859 N N . LEU A 1 13 ? -0.933 -10.797 -2.982 1.00 0.00 9 LEU A N 12
ATOM 7860 C CA . LEU A 1 13 ? -2.097 -10.205 -2.339 1.00 0.00 9 LEU A CA 12
ATOM 7861 C C . LEU A 1 13 ? -2.700 -9.100 -3.202 1.00 0.00 9 LEU A C 12
ATOM 7862 O O . LEU A 1 13 ? -3.692 -8.471 -2.826 1.00 0.00 9 LEU A O 12
ATOM 7878 N N . LYS A 1 14 ? -2.071 -8.865 -4.353 1.00 0.00 10 LYS A N 12
ATOM 7879 C CA . LYS A 1 14 ? -2.605 -7.980 -5.386 1.00 0.00 10 LYS A CA 12
ATOM 7880 C C . LYS A 1 14 ? -2.652 -6.534 -4.916 1.00 0.00 10 LYS A C 12
ATOM 7881 O O . LYS A 1 14 ? -3.610 -5.809 -5.185 1.00 0.00 10 LYS A O 12
ATOM 7900 N N . GLY A 1 15 ? -1.613 -6.119 -4.215 1.00 0.00 11 GLY A N 12
ATOM 7901 C CA . GLY A 1 15 ? -1.523 -4.747 -3.766 1.00 0.00 11 GLY A CA 12
ATOM 7902 C C . GLY A 1 15 ? -0.333 -4.046 -4.380 1.00 0.00 11 GLY A C 12
ATOM 7903 O O . GLY A 1 15 ? 0.513 -4.689 -5.004 1.00 0.00 11 GLY A O 12
ATOM 7907 N N . THR A 1 16 ? -0.264 -2.738 -4.222 1.00 0.00 12 THR A N 12
ATOM 7908 C CA . THR A 1 16 ? 0.867 -1.974 -4.720 1.00 0.00 12 THR A CA 12
ATOM 7909 C C . THR A 1 16 ? 1.605 -1.329 -3.552 1.00 0.00 12 THR A C 12
ATOM 7910 O O . THR A 1 16 ? 0.991 -0.982 -2.540 1.00 0.00 12 THR A O 12
ATOM 7921 N N . CYS A 1 17 ? 2.912 -1.179 -3.681 1.00 0.00 13 CYS A N 12
ATOM 7922 C CA . CYS A 1 17 ? 3.709 -0.586 -2.620 1.00 0.00 13 CYS A CA 12
ATOM 7923 C C . CYS A 1 17 ? 3.757 0.924 -2.795 1.00 0.00 13 CYS A C 12
ATOM 7924 O O . CYS A 1 17 ? 4.419 1.435 -3.699 1.00 0.00 13 CYS A O 12
ATOM 7932 N N . LYS A 1 18 ? 3.035 1.631 -1.944 1.00 0.00 14 LYS A N 12
ATOM 7933 C CA . LYS A 1 18 ? 2.995 3.083 -2.002 1.00 0.00 14 LYS A CA 12
ATOM 7934 C C . LYS A 1 18 ? 3.520 3.672 -0.717 1.00 0.00 14 LYS A C 12
ATOM 7935 O O . LYS A 1 18 ? 3.825 2.954 0.237 1.00 0.00 14 LYS A O 12
ATOM 7954 N N . ASN A 1 19 ? 3.626 4.983 -0.705 1.00 0.00 15 ASN A N 12
ATOM 7955 C CA . ASN A 1 19 ? 3.933 5.710 0.505 1.00 0.00 15 ASN A CA 12
ATOM 7956 C C . ASN A 1 19 ? 2.652 5.970 1.278 1.00 0.00 15 ASN A C 12
ATOM 7957 O O . ASN A 1 19 ? 2.669 6.166 2.492 1.00 0.00 15 ASN A O 12
ATOM 7968 N N . ASN A 1 20 ? 1.535 5.960 0.562 1.00 0.00 16 ASN A N 12
ATOM 7969 C CA . ASN A 1 20 ? 0.244 6.274 1.165 1.00 0.00 16 ASN A CA 12
ATOM 7970 C C . ASN A 1 20 ? -0.861 5.450 0.523 1.00 0.00 16 ASN A C 12
ATOM 7971 O O . ASN A 1 20 ? -0.790 5.114 -0.659 1.00 0.00 16 ASN A O 12
ATOM 7982 N N . CYS A 1 21 ? -1.874 5.126 1.306 1.00 0.00 17 CYS A N 12
ATOM 7983 C CA . CYS A 1 21 ? -3.000 4.351 0.819 1.00 0.00 17 CYS A CA 12
ATOM 7984 C C . CYS A 1 21 ? -4.043 5.271 0.201 1.00 0.00 17 CYS A C 12
ATOM 7985 O O . CYS A 1 21 ? -4.426 6.286 0.791 1.00 0.00 17 CYS A O 12
ATOM 7993 N N . GLY A 1 22 ? -4.483 4.913 -0.991 1.00 0.00 18 GLY A N 12
ATOM 7994 C CA . GLY A 1 22 ? -5.455 5.701 -1.709 1.00 0.00 18 GLY A CA 12
ATOM 7995 C C . GLY A 1 22 ? -6.875 5.343 -1.335 1.00 0.00 18 GLY A C 12
ATOM 7996 O O . GLY A 1 22 ? -7.121 4.793 -0.257 1.00 0.00 18 GLY A O 12
ATOM 8000 N N . LYS A 1 23 ? -7.804 5.665 -2.225 1.00 0.00 19 LYS A N 12
ATOM 8001 C CA . LYS A 1 23 ? -9.227 5.433 -1.997 1.00 0.00 19 LYS A CA 12
ATOM 8002 C C . LYS A 1 23 ? -9.510 3.986 -1.585 1.00 0.00 19 LYS A C 12
ATOM 8003 O O . LYS A 1 23 ? -9.173 3.038 -2.297 1.00 0.00 19 LYS A O 12
ATOM 8022 N N . ASN A 1 24 ? -10.096 3.840 -0.401 1.00 0.00 20 ASN A N 12
ATOM 8023 C CA . ASN A 1 24 ? -10.504 2.540 0.129 1.00 0.00 20 ASN A CA 12
ATOM 8024 C C . ASN A 1 24 ? -9.332 1.564 0.208 1.00 0.00 20 ASN A C 12
ATOM 8025 O O . ASN A 1 24 ? -9.505 0.358 0.047 1.00 0.00 20 ASN A O 12
ATOM 8036 N N . GLU A 1 25 ? -8.138 2.086 0.451 1.00 0.00 21 GLU A N 12
ATOM 8037 C CA . GLU A 1 25 ? -6.964 1.243 0.616 1.00 0.00 21 GLU A CA 12
ATOM 8038 C C . GLU A 1 25 ? -6.520 1.228 2.072 1.00 0.00 21 GLU A C 12
ATOM 8039 O O . GLU A 1 25 ? -6.824 2.151 2.831 1.00 0.00 21 GLU A O 12
ATOM 8051 N N . GLU A 1 26 ? -5.814 0.177 2.459 1.00 0.00 22 GLU A N 12
ATOM 8052 C CA . GLU A 1 26 ? -5.273 0.077 3.807 1.00 0.00 22 GLU A CA 12
ATOM 8053 C C . GLU A 1 26 ? -3.848 -0.465 3.771 1.00 0.00 22 GLU A C 12
ATOM 8054 O O . GLU A 1 26 ? -3.439 -1.097 2.792 1.00 0.00 22 GLU A O 12
ATOM 8066 N N . LEU A 1 27 ? -3.100 -0.209 4.840 1.00 0.00 23 LEU A N 12
ATOM 8067 C CA . LEU A 1 27 ? -1.725 -0.676 4.947 1.00 0.00 23 LEU A CA 12
ATOM 8068 C C . LEU A 1 27 ? -1.719 -2.103 5.468 1.00 0.00 23 LEU A C 12
ATOM 8069 O O . LEU A 1 27 ? -2.199 -2.370 6.572 1.00 0.00 23 LEU A O 12
ATOM 8085 N N . ILE A 1 28 ? -1.203 -3.019 4.668 1.00 0.00 24 ILE A N 12
ATOM 8086 C CA . ILE A 1 28 ? -1.294 -4.436 4.992 1.00 0.00 24 ILE A CA 12
ATOM 8087 C C . ILE A 1 28 ? 0.080 -5.035 5.284 1.00 0.00 24 ILE A C 12
ATOM 8088 O O . ILE A 1 28 ? 0.182 -6.072 5.934 1.00 0.00 24 ILE A O 12
ATOM 8104 N N . ALA A 1 29 ? 1.134 -4.377 4.819 1.00 0.00 25 ALA A N 12
ATOM 8105 C CA . ALA A 1 29 ? 2.488 -4.893 4.996 1.00 0.00 25 ALA A CA 12
ATOM 8106 C C . ALA A 1 29 ? 3.512 -3.831 4.674 1.00 0.00 25 ALA A C 12
ATOM 8107 O O . ALA A 1 29 ? 3.223 -2.867 3.969 1.00 0.00 25 ALA A O 12
ATOM 8114 N N . LEU A 1 30 ? 4.707 -4.022 5.195 1.00 0.00 26 LEU A N 12
ATOM 8115 C CA . LEU A 1 30 ? 5.793 -3.093 4.979 1.00 0.00 26 LEU A CA 12
ATOM 8116 C C . LEU A 1 30 ? 6.801 -3.673 4.005 1.00 0.00 26 LEU A C 12
ATOM 8117 O O . LEU A 1 30 ? 7.169 -4.848 4.084 1.00 0.00 26 LEU A O 12
ATOM 8133 N N . CYS A 1 31 ? 7.241 -2.831 3.100 1.00 0.00 27 CYS A N 12
ATOM 8134 C CA . CYS A 1 31 ? 8.119 -3.235 2.015 1.00 0.00 27 CYS A CA 12
ATOM 8135 C C . CYS A 1 31 ? 9.473 -2.549 2.142 1.00 0.00 27 CYS A C 12
ATOM 8136 O O . CYS A 1 31 ? 9.669 -1.707 3.022 1.00 0.00 27 CYS A O 12
ATOM 8144 N N . GLN A 1 32 ? 10.406 -2.907 1.272 1.00 0.00 28 GLN A N 12
ATOM 8145 C CA . GLN A 1 32 ? 11.710 -2.264 1.258 1.00 0.00 28 GLN A CA 12
ATOM 8146 C C . GLN A 1 32 ? 11.593 -0.873 0.654 1.00 0.00 28 GLN A C 12
ATOM 8147 O O . GLN A 1 32 ? 10.529 -0.492 0.155 1.00 0.00 28 GLN A O 12
ATOM 8161 N N . LYS A 1 33 ? 12.679 -0.112 0.726 1.00 0.00 29 LYS A N 12
ATOM 8162 C CA . LYS A 1 33 ? 12.701 1.275 0.256 1.00 0.00 29 LYS A CA 12
ATOM 8163 C C . LYS A 1 33 ? 11.752 2.141 1.082 1.00 0.00 29 LYS A C 12
ATOM 8164 O O . LYS A 1 33 ? 11.463 3.279 0.719 1.00 0.00 29 LYS A O 12
ATOM 8183 N N . SER A 1 34 ? 11.264 1.567 2.182 1.00 0.00 30 SER A N 12
ATOM 8184 C CA . SER A 1 34 ? 10.342 2.230 3.104 1.00 0.00 30 SER A CA 12
ATOM 8185 C C . SER A 1 34 ? 8.916 2.277 2.540 1.00 0.00 30 SER A C 12
ATOM 8186 O O . SER A 1 34 ? 8.037 2.916 3.120 1.00 0.00 30 SER A O 12
ATOM 8194 N N . LEU A 1 35 ? 8.690 1.600 1.414 1.00 0.00 31 LEU A N 12
ATOM 8195 C CA . LEU A 1 35 ? 7.356 1.490 0.838 1.00 0.00 31 LEU A CA 12
ATOM 8196 C C . LEU A 1 35 ? 6.493 0.537 1.659 1.00 0.00 31 LEU A C 12
ATOM 8197 O O . LEU A 1 35 ? 7.008 -0.235 2.462 1.00 0.00 31 LEU A O 12
ATOM 8213 N N . LYS A 1 36 ? 5.183 0.604 1.472 1.00 0.00 32 LYS A N 12
ATOM 8214 C CA . LYS A 1 36 ? 4.266 -0.301 2.160 1.00 0.00 32 LYS A CA 12
ATOM 8215 C C . LYS A 1 36 ? 3.196 -0.803 1.204 1.00 0.00 32 LYS A C 12
ATOM 8216 O O . LYS A 1 36 ? 2.871 -0.141 0.220 1.00 0.00 32 LYS A O 12
ATOM 8235 N N . CYS A 1 37 ? 2.634 -1.964 1.509 1.00 0.00 33 CYS A N 12
ATOM 8236 C CA . CYS A 1 37 ? 1.637 -2.572 0.648 1.00 0.00 33 CYS A CA 12
ATOM 8237 C C . CYS A 1 37 ? 0.261 -1.994 0.934 1.00 0.00 33 CYS A C 12
ATOM 8238 O O . CYS A 1 37 ? -0.268 -2.139 2.041 1.00 0.00 33 CYS A O 12
ATOM 8246 N N . CYS A 1 38 ? -0.305 -1.331 -0.059 1.00 0.00 34 CYS A N 12
ATOM 8247 C CA . CYS A 1 38 ? -1.649 -0.800 0.042 1.00 0.00 34 CYS A CA 12
ATOM 8248 C C . CYS A 1 38 ? -2.586 -1.611 -0.843 1.00 0.00 34 CYS A C 12
ATOM 8249 O O . CYS A 1 38 ? -2.362 -1.734 -2.049 1.00 0.00 34 CYS A O 12
ATOM 8257 N N . ARG A 1 39 ? -3.611 -2.193 -0.241 1.00 0.00 35 ARG A N 12
ATOM 8258 C CA . ARG A 1 39 ? -4.585 -2.978 -0.989 1.00 0.00 35 ARG A CA 12
ATOM 8259 C C . ARG A 1 39 ? -5.892 -2.210 -1.100 1.00 0.00 35 ARG A C 12
ATOM 8260 O O . ARG A 1 39 ? -6.397 -1.693 -0.100 1.00 0.00 35 ARG A O 12
ATOM 8281 N N . THR A 1 40 ? -6.421 -2.121 -2.311 1.00 0.00 36 THR A N 12
ATOM 8282 C CA . THR A 1 40 ? -7.695 -1.462 -2.538 1.00 0.00 36 THR A CA 12
ATOM 8283 C C . THR A 1 40 ? -8.832 -2.422 -2.224 1.00 0.00 36 THR A C 12
ATOM 8284 O O . THR A 1 40 ? -9.015 -3.430 -2.910 1.00 0.00 36 THR A O 12
ATOM 8295 N N . ILE A 1 41 ? -9.573 -2.110 -1.173 1.00 0.00 37 ILE A N 12
ATOM 8296 C CA . ILE A 1 41 ? -10.652 -2.955 -0.700 1.00 0.00 37 ILE A CA 12
ATOM 8297 C C . ILE A 1 41 ? -11.659 -3.278 -1.801 1.00 0.00 37 ILE A C 12
ATOM 8298 O O . ILE A 1 41 ? -12.276 -2.388 -2.389 1.00 0.00 37 ILE A O 12
ATOM 8314 N N . GLN A 1 42 ? -11.800 -4.568 -2.078 1.00 0.00 38 GLN A N 12
ATOM 8315 C CA . GLN A 1 42 ? -12.684 -5.047 -3.128 1.00 0.00 38 GLN A CA 12
ATOM 8316 C C . GLN A 1 42 ? -14.123 -5.089 -2.632 1.00 0.00 38 GLN A C 12
ATOM 8317 O O . GLN A 1 42 ? -14.397 -5.590 -1.542 1.00 0.00 38 GLN A O 12
ATOM 8331 N N . PRO A 1 43 ? -15.057 -4.547 -3.421 1.00 0.00 39 PRO A N 12
ATOM 8332 C CA . PRO A 1 43 ? -16.482 -4.558 -3.088 1.00 0.00 39 PRO A CA 12
ATOM 8333 C C . PRO A 1 43 ? -17.126 -5.917 -3.354 1.00 0.00 39 PRO A C 12
ATOM 8334 O O . PRO A 1 43 ? -16.460 -6.841 -3.830 1.00 0.00 39 PRO A O 12
ATOM 8345 N N . SER A 1 44 ? -18.416 -6.023 -3.039 1.00 0.00 40 SER A N 12
ATOM 8346 C CA . SER A 1 44 ? -19.207 -7.234 -3.276 1.00 0.00 40 SER A CA 12
ATOM 8347 C C . SER A 1 44 ? -18.857 -8.350 -2.292 1.00 0.00 40 SER A C 12
ATOM 8348 O O . SER A 1 44 ? -19.706 -8.800 -1.519 1.00 0.00 40 SER A O 12
ATOM 8356 N N . GLY A 1 45 ? -17.616 -8.792 -2.324 1.00 0.00 41 GLY A N 12
ATOM 8357 C CA . GLY A 1 45 ? -17.198 -9.899 -1.490 1.00 0.00 41 GLY A CA 12
ATOM 8358 C C . GLY A 1 45 ? -16.252 -9.476 -0.389 1.00 0.00 41 GLY A C 12
ATOM 8359 O O . GLY A 1 45 ? -15.167 -8.964 -0.673 1.00 0.00 41 GLY A O 12
ATOM 8363 N N . SER A 1 46 ? -16.671 -9.705 0.859 1.00 0.00 42 SER A N 12
ATOM 8364 C CA . SER A 1 46 ? -15.883 -9.380 2.049 1.00 0.00 42 SER A CA 12
ATOM 8365 C C . SER A 1 46 ? -15.200 -8.024 1.928 1.00 0.00 42 SER A C 12
ATOM 8366 O O . SER A 1 46 ? -15.853 -6.979 1.871 1.00 0.00 42 SER A O 12
ATOM 8374 N N . ILE A 1 47 ? -13.891 -8.063 1.891 1.00 0.00 43 ILE A N 12
ATOM 8375 C CA . ILE A 1 47 ? -13.074 -6.884 1.683 1.00 0.00 43 ILE A CA 12
ATOM 8376 C C . ILE A 1 47 ? -11.900 -7.216 0.772 1.00 0.00 43 ILE A C 12
ATOM 8377 O O . ILE A 1 47 ? -11.986 -7.088 -0.446 1.00 0.00 43 ILE A O 12
ATOM 8393 N N . ILE A 1 48 ? -10.811 -7.663 1.369 1.00 0.00 44 ILE A N 12
ATOM 8394 C CA . ILE A 1 48 ? -9.644 -8.095 0.633 1.00 0.00 44 ILE A CA 12
ATOM 8395 C C . ILE A 1 48 ? -9.213 -9.469 1.116 1.00 0.00 44 ILE A C 12
ATOM 8396 O O . ILE A 1 48 ? -8.040 -9.832 1.071 1.00 0.00 44 ILE A O 12
ATOM 8412 N N . ASP A 1 49 ? -10.195 -10.227 1.576 1.00 0.00 45 ASP A N 12
ATOM 8413 C CA . ASP A 1 49 ? -9.968 -11.566 2.085 1.00 0.00 45 ASP A CA 12
ATOM 8414 C C . ASP A 1 49 ? -10.841 -12.547 1.321 1.00 0.00 45 ASP A C 12
ATOM 8415 O O . ASP A 1 49 ? -10.314 -13.241 0.431 1.00 0.00 45 ASP A O 12
ATOM 8425 N N . PHE A 1 5 ? 10.619 -10.835 -1.894 1.00 0.00 1 PHE A N 13
ATOM 8426 C CA . PHE A 1 5 ? 9.458 -11.652 -1.475 1.00 0.00 1 PHE A CA 13
ATOM 8427 C C . PHE A 1 5 ? 8.368 -10.784 -0.858 1.00 0.00 1 PHE A C 13
ATOM 8428 O O . PHE A 1 5 ? 7.202 -11.179 -0.831 1.00 0.00 1 PHE A O 13
ATOM 8445 N N . PHE A 1 6 ? 8.743 -9.598 -0.375 1.00 0.00 2 PHE A N 13
ATOM 8446 C CA . PHE A 1 6 ? 7.781 -8.684 0.237 1.00 0.00 2 PHE A CA 13
ATOM 8447 C C . PHE A 1 6 ? 6.628 -8.385 -0.711 1.00 0.00 2 PHE A C 13
ATOM 8448 O O . PHE A 1 6 ? 5.460 -8.474 -0.330 1.00 0.00 2 PHE A O 13
ATOM 8465 N N . ASP A 1 7 ? 6.942 -8.057 -1.955 1.00 0.00 3 ASP A N 13
ATOM 8466 C CA . ASP A 1 7 ? 5.894 -7.726 -2.904 1.00 0.00 3 ASP A CA 13
ATOM 8467 C C . ASP A 1 7 ? 5.462 -8.933 -3.719 1.00 0.00 3 ASP A C 13
ATOM 8468 O O . ASP A 1 7 ? 4.591 -8.827 -4.581 1.00 0.00 3 ASP A O 13
ATOM 8477 N N . GLU A 1 8 ? 6.050 -10.081 -3.435 1.00 0.00 4 GLU A N 13
ATOM 8478 C CA . GLU A 1 8 ? 5.503 -11.333 -3.940 1.00 0.00 4 GLU A CA 13
ATOM 8479 C C . GLU A 1 8 ? 4.232 -11.614 -3.164 1.00 0.00 4 GLU A C 13
ATOM 8480 O O . GLU A 1 8 ? 3.225 -12.066 -3.711 1.00 0.00 4 GLU A O 13
ATOM 8492 N N . LYS A 1 9 ? 4.296 -11.313 -1.873 1.00 0.00 5 LYS A N 13
ATOM 8493 C CA . LYS A 1 9 ? 3.128 -11.334 -1.016 1.00 0.00 5 LYS A CA 13
ATOM 8494 C C . LYS A 1 9 ? 2.143 -10.269 -1.482 1.00 0.00 5 LYS A C 13
ATOM 8495 O O . LYS A 1 9 ? 0.947 -10.520 -1.599 1.00 0.00 5 LYS A O 13
ATOM 8514 N N . CYS A 1 10 ? 2.674 -9.086 -1.782 1.00 0.00 6 CYS A N 13
ATOM 8515 C CA . CYS A 1 10 ? 1.869 -7.968 -2.255 1.00 0.00 6 CYS A CA 13
ATOM 8516 C C . CYS A 1 10 ? 1.083 -8.364 -3.506 1.00 0.00 6 CYS A C 13
ATOM 8517 O O . CYS A 1 10 ? -0.108 -8.065 -3.632 1.00 0.00 6 CYS A O 13
ATOM 8525 N N . ASN A 1 11 ? 1.764 -9.051 -4.418 1.00 0.00 7 ASN A N 13
ATOM 8526 C CA . ASN A 1 11 ? 1.154 -9.527 -5.653 1.00 0.00 7 ASN A CA 13
ATOM 8527 C C . ASN A 1 11 ? -0.016 -10.448 -5.357 1.00 0.00 7 ASN A C 13
ATOM 8528 O O . ASN A 1 11 ? -1.086 -10.336 -5.961 1.00 0.00 7 ASN A O 13
ATOM 8539 N N . LYS A 1 12 ? 0.199 -11.354 -4.418 1.00 0.00 8 LYS A N 13
ATOM 8540 C CA . LYS A 1 12 ? -0.810 -12.339 -4.056 1.00 0.00 8 LYS A CA 13
ATOM 8541 C C . LYS A 1 12 ? -2.049 -11.670 -3.458 1.00 0.00 8 LYS A C 13
ATOM 8542 O O . LYS A 1 12 ? -3.166 -12.143 -3.654 1.00 0.00 8 LYS A O 13
ATOM 8561 N N . LEU A 1 13 ? -1.852 -10.565 -2.747 1.00 0.00 9 LEU A N 13
ATOM 8562 C CA . LEU A 1 13 ? -2.971 -9.824 -2.168 1.00 0.00 9 LEU A CA 13
ATOM 8563 C C . LEU A 1 13 ? -3.495 -8.767 -3.137 1.00 0.00 9 LEU A C 13
ATOM 8564 O O . LEU A 1 13 ? -4.458 -8.060 -2.833 1.00 0.00 9 LEU A O 13
ATOM 8580 N N . LYS A 1 14 ? -2.845 -8.670 -4.299 1.00 0.00 10 LYS A N 13
ATOM 8581 C CA . LYS A 1 14 ? -3.262 -7.764 -5.375 1.00 0.00 10 LYS A CA 13
ATOM 8582 C C . LYS A 1 14 ? -3.102 -6.306 -4.961 1.00 0.00 10 LYS A C 13
ATOM 8583 O O . LYS A 1 14 ? -3.865 -5.439 -5.391 1.00 0.00 10 LYS A O 13
ATOM 8602 N N . GLY A 1 15 ? -2.103 -6.043 -4.133 1.00 0.00 11 GLY A N 13
ATOM 8603 C CA . GLY A 1 15 ? -1.844 -4.690 -3.696 1.00 0.00 11 GLY A CA 13
ATOM 8604 C C . GLY A 1 15 ? -0.631 -4.105 -4.382 1.00 0.00 11 GLY A C 13
ATOM 8605 O O . GLY A 1 15 ? -0.104 -4.694 -5.328 1.00 0.00 11 GLY A O 13
ATOM 8609 N N . THR A 1 16 ? -0.176 -2.957 -3.911 1.00 0.00 12 THR A N 13
ATOM 8610 C CA . THR A 1 16 ? 1.010 -2.323 -4.464 1.00 0.00 12 THR A CA 13
ATOM 8611 C C . THR A 1 16 ? 1.752 -1.560 -3.369 1.00 0.00 12 THR A C 13
ATOM 8612 O O . THR A 1 16 ? 1.139 -1.090 -2.405 1.00 0.00 12 THR A O 13
ATOM 8623 N N . CYS A 1 17 ? 3.064 -1.452 -3.505 1.00 0.00 13 CYS A N 13
ATOM 8624 C CA . CYS A 1 17 ? 3.876 -0.762 -2.515 1.00 0.00 13 CYS A CA 13
ATOM 8625 C C . CYS A 1 17 ? 3.978 0.712 -2.874 1.00 0.00 13 CYS A C 13
ATOM 8626 O O . CYS A 1 17 ? 4.622 1.082 -3.857 1.00 0.00 13 CYS A O 13
ATOM 8634 N N . LYS A 1 18 ? 3.328 1.547 -2.083 1.00 0.00 14 LYS A N 13
ATOM 8635 C CA . LYS A 1 18 ? 3.270 2.970 -2.364 1.00 0.00 14 LYS A CA 13
ATOM 8636 C C . LYS A 1 18 ? 3.646 3.781 -1.130 1.00 0.00 14 LYS A C 13
ATOM 8637 O O . LYS A 1 18 ? 3.878 3.213 -0.057 1.00 0.00 14 LYS A O 13
ATOM 8656 N N . ASN A 1 19 ? 3.718 5.096 -1.293 1.00 0.00 15 ASN A N 13
ATOM 8657 C CA . ASN A 1 19 ? 4.060 5.996 -0.198 1.00 0.00 15 ASN A CA 13
ATOM 8658 C C . ASN A 1 19 ? 2.927 6.060 0.811 1.00 0.00 15 ASN A C 13
ATOM 8659 O O . ASN A 1 19 ? 3.070 5.659 1.965 1.00 0.00 15 ASN A O 13
ATOM 8670 N N . ASN A 1 20 ? 1.804 6.586 0.357 1.00 0.00 16 ASN A N 13
ATOM 8671 C CA . ASN A 1 20 ? 0.601 6.682 1.177 1.00 0.00 16 ASN A CA 13
ATOM 8672 C C . ASN A 1 20 ? -0.567 5.981 0.489 1.00 0.00 16 ASN A C 13
ATOM 8673 O O . ASN A 1 20 ? -0.679 6.002 -0.737 1.00 0.00 16 ASN A O 13
ATOM 8684 N N . CYS A 1 21 ? -1.425 5.352 1.284 1.00 0.00 17 CYS A N 13
ATOM 8685 C CA . CYS A 1 21 ? -2.552 4.592 0.752 1.00 0.00 17 CYS A CA 13
ATOM 8686 C C . CYS A 1 21 ? -3.610 5.526 0.177 1.00 0.00 17 CYS A C 13
ATOM 8687 O O . CYS A 1 21 ? -3.847 6.616 0.704 1.00 0.00 17 CYS A O 13
ATOM 8695 N N . GLY A 1 22 ? -4.239 5.089 -0.900 1.00 0.00 18 GLY A N 13
ATOM 8696 C CA . GLY A 1 22 ? -5.243 5.892 -1.561 1.00 0.00 18 GLY A CA 13
ATOM 8697 C C . GLY A 1 22 ? -6.644 5.562 -1.088 1.00 0.00 18 GLY A C 13
ATOM 8698 O O . GLY A 1 22 ? -6.825 5.009 -0.001 1.00 0.00 18 GLY A O 13
ATOM 8702 N N . LYS A 1 23 ? -7.630 5.908 -1.905 1.00 0.00 19 LYS A N 13
ATOM 8703 C CA . LYS A 1 23 ? -9.031 5.698 -1.567 1.00 0.00 19 LYS A CA 13
ATOM 8704 C C . LYS A 1 23 ? -9.333 4.231 -1.266 1.00 0.00 19 LYS A C 13
ATOM 8705 O O . LYS A 1 23 ? -8.942 3.337 -2.019 1.00 0.00 19 LYS A O 13
ATOM 8724 N N . ASN A 1 24 ? -10.022 4.018 -0.139 1.00 0.00 20 ASN A N 13
ATOM 8725 C CA . ASN A 1 24 ? -10.408 2.690 0.354 1.00 0.00 20 ASN A CA 13
ATOM 8726 C C . ASN A 1 24 ? -9.304 1.647 0.174 1.00 0.00 20 ASN A C 13
ATOM 8727 O O . ASN A 1 24 ? -9.477 0.638 -0.512 1.00 0.00 20 ASN A O 13
ATOM 8738 N N . GLU A 1 25 ? -8.166 1.901 0.801 1.00 0.00 21 GLU A N 13
ATOM 8739 C CA . GLU A 1 25 ? -7.078 0.937 0.840 1.00 0.00 21 GLU A CA 13
ATOM 8740 C C . GLU A 1 25 ? -6.763 0.571 2.285 1.00 0.00 21 GLU A C 13
ATOM 8741 O O . GLU A 1 25 ? -7.044 1.347 3.201 1.00 0.00 21 GLU A O 13
ATOM 8753 N N . GLU A 1 26 ? -6.211 -0.615 2.494 1.00 0.00 22 GLU A N 13
ATOM 8754 C CA . GLU A 1 26 ? -5.800 -1.036 3.828 1.00 0.00 22 GLU A CA 13
ATOM 8755 C C . GLU A 1 26 ? -4.319 -1.389 3.826 1.00 0.00 22 GLU A C 13
ATOM 8756 O O . GLU A 1 26 ? -3.755 -1.726 2.778 1.00 0.00 22 GLU A O 13
ATOM 8768 N N . LEU A 1 27 ? -3.683 -1.294 4.988 1.00 0.00 23 LEU A N 13
ATOM 8769 C CA . LEU A 1 27 ? -2.289 -1.680 5.110 1.00 0.00 23 LEU A CA 13
ATOM 8770 C C . LEU A 1 27 ? -2.197 -3.125 5.517 1.00 0.00 23 LEU A C 13
ATOM 8771 O O . LEU A 1 27 ? -2.933 -3.600 6.385 1.00 0.00 23 LEU A O 13
ATOM 8787 N N . ILE A 1 28 ? -1.284 -3.810 4.879 1.00 0.00 24 ILE A N 13
ATOM 8788 C CA . ILE A 1 28 ? -1.204 -5.257 4.992 1.00 0.00 24 ILE A CA 13
ATOM 8789 C C . ILE A 1 28 ? 0.227 -5.710 5.298 1.00 0.00 24 ILE A C 13
ATOM 8790 O O . ILE A 1 28 ? 0.438 -6.724 5.957 1.00 0.00 24 ILE A O 13
ATOM 8806 N N . ALA A 1 29 ? 1.207 -4.952 4.827 1.00 0.00 25 ALA A N 13
ATOM 8807 C CA . ALA A 1 29 ? 2.607 -5.303 5.030 1.00 0.00 25 ALA A CA 13
ATOM 8808 C C . ALA A 1 29 ? 3.495 -4.098 4.807 1.00 0.00 25 ALA A C 13
ATOM 8809 O O . ALA A 1 29 ? 3.128 -3.165 4.097 1.00 0.00 25 ALA A O 13
ATOM 8816 N N . LEU A 1 30 ? 4.656 -4.126 5.420 1.00 0.00 26 LEU A N 13
ATOM 8817 C CA . LEU A 1 30 ? 5.599 -3.032 5.323 1.00 0.00 26 LEU A CA 13
ATOM 8818 C C . LEU A 1 30 ? 6.783 -3.436 4.451 1.00 0.00 26 LEU A C 13
ATOM 8819 O O . LEU A 1 30 ? 7.341 -4.521 4.612 1.00 0.00 26 LEU A O 13
ATOM 8835 N N . CYS A 1 31 ? 7.153 -2.560 3.534 1.00 0.00 27 CYS A N 13
ATOM 8836 C CA . CYS A 1 31 ? 8.182 -2.861 2.550 1.00 0.00 27 CYS A CA 13
ATOM 8837 C C . CYS A 1 31 ? 9.413 -1.983 2.768 1.00 0.00 27 CYS A C 13
ATOM 8838 O O . CYS A 1 31 ? 9.445 -1.147 3.677 1.00 0.00 27 CYS A O 13
ATOM 8846 N N . GLN A 1 32 ? 10.432 -2.198 1.951 1.00 0.00 28 GLN A N 13
ATOM 8847 C CA . GLN A 1 32 ? 11.624 -1.368 1.967 1.00 0.00 28 GLN A CA 13
ATOM 8848 C C . GLN A 1 32 ? 11.464 -0.215 0.989 1.00 0.00 28 GLN A C 13
ATOM 8849 O O . GLN A 1 32 ? 10.452 -0.130 0.292 1.00 0.00 28 GLN A O 13
ATOM 8863 N N . LYS A 1 33 ? 12.445 0.686 0.981 1.00 0.00 29 LYS A N 13
ATOM 8864 C CA . LYS A 1 33 ? 12.461 1.830 0.060 1.00 0.00 29 LYS A CA 13
ATOM 8865 C C . LYS A 1 33 ? 11.383 2.843 0.422 1.00 0.00 29 LYS A C 13
ATOM 8866 O O . LYS A 1 33 ? 10.906 3.589 -0.432 1.00 0.00 29 LYS A O 13
ATOM 8885 N N . SER A 1 34 ? 10.999 2.834 1.688 1.00 0.00 30 SER A N 13
ATOM 8886 C CA . SER A 1 34 ? 9.979 3.742 2.218 1.00 0.00 30 SER A CA 13
ATOM 8887 C C . SER A 1 34 ? 8.604 3.398 1.643 1.00 0.00 30 SER A C 13
ATOM 8888 O O . SER A 1 34 ? 7.688 4.222 1.634 1.00 0.00 30 SER A O 13
ATOM 8896 N N . LEU A 1 35 ? 8.466 2.171 1.172 1.00 0.00 31 LEU A N 13
ATOM 8897 C CA . LEU A 1 35 ? 7.210 1.700 0.614 1.00 0.00 31 LEU A CA 13
ATOM 8898 C C . LEU A 1 35 ? 6.541 0.731 1.571 1.00 0.00 31 LEU A C 13
ATOM 8899 O O . LEU A 1 35 ? 7.202 0.130 2.412 1.00 0.00 31 LEU A O 13
ATOM 8915 N N . LYS A 1 36 ? 5.229 0.610 1.479 1.00 0.00 32 LYS A N 13
ATOM 8916 C CA . LYS A 1 36 ? 4.526 -0.440 2.189 1.00 0.00 32 LYS A CA 13
ATOM 8917 C C . LYS A 1 36 ? 3.351 -0.943 1.363 1.00 0.00 32 LYS A C 13
ATOM 8918 O O . LYS A 1 36 ? 2.824 -0.217 0.511 1.00 0.00 32 LYS A O 13
ATOM 8937 N N . CYS A 1 37 ? 2.951 -2.182 1.612 1.00 0.00 33 CYS A N 13
ATOM 8938 C CA . CYS A 1 37 ? 1.942 -2.834 0.800 1.00 0.00 33 CYS A CA 13
ATOM 8939 C C . CYS A 1 37 ? 0.559 -2.304 1.128 1.00 0.00 33 CYS A C 13
ATOM 8940 O O . CYS A 1 37 ? 0.011 -2.565 2.207 1.00 0.00 33 CYS A O 13
ATOM 8948 N N . CYS A 1 38 ? 0.013 -1.547 0.196 1.00 0.00 34 CYS A N 13
ATOM 8949 C CA . CYS A 1 38 ? -1.334 -1.040 0.307 1.00 0.00 34 CYS A CA 13
ATOM 8950 C C . CYS A 1 38 ? -2.198 -1.727 -0.734 1.00 0.00 34 CYS A C 13
ATOM 8951 O O . CYS A 1 38 ? -1.840 -1.767 -1.914 1.00 0.00 34 CYS A O 13
ATOM 8959 N N . ARG A 1 39 ? -3.306 -2.297 -0.307 1.00 0.00 35 ARG A N 13
ATOM 8960 C CA . ARG A 1 39 ? -4.184 -2.992 -1.228 1.00 0.00 35 ARG A CA 13
ATOM 8961 C C . ARG A 1 39 ? -5.584 -2.401 -1.179 1.00 0.00 35 ARG A C 13
ATOM 8962 O O . ARG A 1 39 ? -6.175 -2.241 -0.108 1.00 0.00 35 ARG A O 13
ATOM 8983 N N . THR A 1 40 ? -6.081 -2.041 -2.349 1.00 0.00 36 THR A N 13
ATOM 8984 C CA . THR A 1 40 ? -7.375 -1.410 -2.482 1.00 0.00 36 THR A CA 13
ATOM 8985 C C . THR A 1 40 ? -8.500 -2.402 -2.232 1.00 0.00 36 THR A C 13
ATOM 8986 O O . THR A 1 40 ? -8.469 -3.534 -2.719 1.00 0.00 36 THR A O 13
ATOM 8997 N N . ILE A 1 41 ? -9.473 -1.970 -1.445 1.00 0.00 37 ILE A N 13
ATOM 8998 C CA . ILE A 1 41 ? -10.669 -2.749 -1.185 1.00 0.00 37 ILE A CA 13
ATOM 8999 C C . ILE A 1 41 ? -11.350 -3.110 -2.497 1.00 0.00 37 ILE A C 13
ATOM 9000 O O . ILE A 1 41 ? -11.662 -2.233 -3.307 1.00 0.00 37 ILE A O 13
ATOM 9016 N N . GLN A 1 42 ? -11.536 -4.408 -2.707 1.00 0.00 38 GLN A N 13
ATOM 9017 C CA . GLN A 1 42 ? -12.040 -4.930 -3.971 1.00 0.00 38 GLN A CA 13
ATOM 9018 C C . GLN A 1 42 ? -13.412 -4.357 -4.314 1.00 0.00 38 GLN A C 13
ATOM 9019 O O . GLN A 1 42 ? -14.145 -3.925 -3.425 1.00 0.00 38 GLN A O 13
ATOM 9033 N N . PRO A 1 43 ? -13.762 -4.341 -5.613 1.00 0.00 39 PRO A N 13
ATOM 9034 C CA . PRO A 1 43 ? -15.037 -3.793 -6.107 1.00 0.00 39 PRO A CA 13
ATOM 9035 C C . PRO A 1 43 ? -16.275 -4.474 -5.512 1.00 0.00 39 PRO A C 13
ATOM 9036 O O . PRO A 1 43 ? -16.170 -5.269 -4.575 1.00 0.00 39 PRO A O 13
ATOM 9047 N N . SER A 1 44 ? -17.442 -4.140 -6.061 1.00 0.00 40 SER A N 13
ATOM 9048 C CA . SER A 1 44 ? -18.730 -4.615 -5.551 1.00 0.00 40 SER A CA 13
ATOM 9049 C C . SER A 1 44 ? -18.736 -6.110 -5.226 1.00 0.00 40 SER A C 13
ATOM 9050 O O . SER A 1 44 ? -19.293 -6.524 -4.207 1.00 0.00 40 SER A O 13
ATOM 9058 N N . GLY A 1 45 ? -18.110 -6.905 -6.076 1.00 0.00 41 GLY A N 13
ATOM 9059 C CA . GLY A 1 45 ? -18.098 -8.340 -5.876 1.00 0.00 41 GLY A CA 13
ATOM 9060 C C . GLY A 1 45 ? -17.297 -8.750 -4.657 1.00 0.00 41 GLY A C 13
ATOM 9061 O O . GLY A 1 45 ? -16.080 -8.541 -4.605 1.00 0.00 41 GLY A O 13
ATOM 9065 N N . SER A 1 46 ? -17.989 -9.354 -3.694 1.00 0.00 42 SER A N 13
ATOM 9066 C CA . SER A 1 46 ? -17.392 -9.807 -2.444 1.00 0.00 42 SER A CA 13
ATOM 9067 C C . SER A 1 46 ? -16.668 -8.679 -1.708 1.00 0.00 42 SER A C 13
ATOM 9068 O O . SER A 1 46 ? -16.830 -7.499 -2.027 1.00 0.00 42 SER A O 13
ATOM 9076 N N . ILE A 1 47 ? -15.898 -9.051 -0.701 1.00 0.00 43 ILE A N 13
ATOM 9077 C CA . ILE A 1 47 ? -15.076 -8.105 0.030 1.00 0.00 43 ILE A CA 13
ATOM 9078 C C . ILE A 1 47 ? -13.666 -8.056 -0.547 1.00 0.00 43 ILE A C 13
ATOM 9079 O O . ILE A 1 47 ? -13.416 -8.578 -1.636 1.00 0.00 43 ILE A O 13
ATOM 9095 N N . ILE A 1 48 ? -12.750 -7.430 0.172 1.00 0.00 44 ILE A N 13
ATOM 9096 C CA . ILE A 1 48 ? -11.360 -7.396 -0.251 1.00 0.00 44 ILE A CA 13
ATOM 9097 C C . ILE A 1 48 ? -10.645 -8.679 0.173 1.00 0.00 44 ILE A C 13
ATOM 9098 O O . ILE A 1 48 ? -9.802 -9.202 -0.558 1.00 0.00 44 ILE A O 13
ATOM 9114 N N . ASP A 1 49 ? -11.040 -9.195 1.336 1.00 0.00 45 ASP A N 13
ATOM 9115 C CA . ASP A 1 49 ? -10.394 -10.349 1.966 1.00 0.00 45 ASP A CA 13
ATOM 9116 C C . ASP A 1 49 ? -8.921 -10.056 2.226 1.00 0.00 45 ASP A C 13
ATOM 9117 O O . ASP A 1 49 ? -8.623 -9.347 3.206 1.00 0.00 45 ASP A O 13
ATOM 9127 N N . PHE A 1 5 ? 9.943 -11.491 -0.823 1.00 0.00 1 PHE A N 14
ATOM 9128 C CA . PHE A 1 5 ? 8.972 -12.198 0.041 1.00 0.00 1 PHE A CA 14
ATOM 9129 C C . PHE A 1 5 ? 7.870 -11.256 0.509 1.00 0.00 1 PHE A C 14
ATOM 9130 O O . PHE A 1 5 ? 6.694 -11.634 0.534 1.00 0.00 1 PHE A O 14
ATOM 9147 N N . PHE A 1 6 ? 8.242 -10.027 0.861 1.00 0.00 2 PHE A N 14
ATOM 9148 C CA . PHE A 1 6 ? 7.272 -9.041 1.324 1.00 0.00 2 PHE A CA 14
ATOM 9149 C C . PHE A 1 6 ? 6.261 -8.715 0.231 1.00 0.00 2 PHE A C 14
ATOM 9150 O O . PHE A 1 6 ? 5.056 -8.869 0.427 1.00 0.00 2 PHE A O 14
ATOM 9167 N N . ASP A 1 7 ? 6.744 -8.294 -0.931 1.00 0.00 3 ASP A N 14
ATOM 9168 C CA . ASP A 1 7 ? 5.843 -7.913 -2.010 1.00 0.00 3 ASP A CA 14
ATOM 9169 C C . ASP A 1 7 ? 5.413 -9.112 -2.831 1.00 0.00 3 ASP A C 14
ATOM 9170 O O . ASP A 1 7 ? 4.614 -8.987 -3.761 1.00 0.00 3 ASP A O 14
ATOM 9179 N N . GLU A 1 8 ? 5.934 -10.271 -2.488 1.00 0.00 4 GLU A N 14
ATOM 9180 C CA . GLU A 1 8 ? 5.420 -11.509 -3.045 1.00 0.00 4 GLU A CA 14
ATOM 9181 C C . GLU A 1 8 ? 4.030 -11.716 -2.473 1.00 0.00 4 GLU A C 14
ATOM 9182 O O . GLU A 1 8 ? 3.087 -12.090 -3.177 1.00 0.00 4 GLU A O 14
ATOM 9194 N N . LYS A 1 9 ? 3.912 -11.416 -1.185 1.00 0.00 5 LYS A N 14
ATOM 9195 C CA . LYS A 1 9 ? 2.627 -11.390 -0.517 1.00 0.00 5 LYS A CA 14
ATOM 9196 C C . LYS A 1 9 ? 1.786 -10.245 -1.080 1.00 0.00 5 LYS A C 14
ATOM 9197 O O . LYS A 1 9 ? 0.588 -10.392 -1.293 1.00 0.00 5 LYS A O 14
ATOM 9216 N N . CYS A 1 10 ? 2.438 -9.113 -1.353 1.00 0.00 6 CYS A N 14
ATOM 9217 C CA . CYS A 1 10 ? 1.761 -7.944 -1.909 1.00 0.00 6 CYS A CA 14
ATOM 9218 C C . CYS A 1 10 ? 1.080 -8.298 -3.232 1.00 0.00 6 CYS A C 14
ATOM 9219 O O . CYS A 1 10 ? -0.073 -7.925 -3.474 1.00 0.00 6 CYS A O 14
ATOM 9227 N N . ASN A 1 11 ? 1.796 -9.033 -4.075 1.00 0.00 7 ASN A N 14
ATOM 9228 C CA . ASN A 1 11 ? 1.267 -9.459 -5.365 1.00 0.00 7 ASN A CA 14
ATOM 9229 C C . ASN A 1 11 ? 0.086 -10.402 -5.182 1.00 0.00 7 ASN A C 14
ATOM 9230 O O . ASN A 1 11 ? -0.874 -10.364 -5.950 1.00 0.00 7 ASN A O 14
ATOM 9241 N N . LYS A 1 12 ? 0.156 -11.235 -4.151 1.00 0.00 8 LYS A N 14
ATOM 9242 C CA . LYS A 1 12 ? -0.916 -12.177 -3.853 1.00 0.00 8 LYS A CA 14
ATOM 9243 C C . LYS A 1 12 ? -2.168 -11.438 -3.374 1.00 0.00 8 LYS A C 14
ATOM 9244 O O . LYS A 1 12 ? -3.293 -11.866 -3.634 1.00 0.00 8 LYS A O 14
ATOM 9263 N N . LEU A 1 13 ? -1.963 -10.326 -2.678 1.00 0.00 9 LEU A N 14
ATOM 9264 C CA . LEU A 1 13 ? -3.072 -9.488 -2.231 1.00 0.00 9 LEU A CA 14
ATOM 9265 C C . LEU A 1 13 ? -3.489 -8.512 -3.325 1.00 0.00 9 LEU A C 14
ATOM 9266 O O . LEU A 1 13 ? -4.458 -7.766 -3.170 1.00 0.00 9 LEU A O 14
ATOM 9282 N N . LYS A 1 14 ? -2.725 -8.514 -4.419 1.00 0.00 10 LYS A N 14
ATOM 9283 C CA . LYS A 1 14 ? -3.015 -7.693 -5.593 1.00 0.00 10 LYS A CA 14
ATOM 9284 C C . LYS A 1 14 ? -2.892 -6.211 -5.259 1.00 0.00 10 LYS A C 14
ATOM 9285 O O . LYS A 1 14 ? -3.649 -5.381 -5.763 1.00 0.00 10 LYS A O 14
ATOM 9304 N N . GLY A 1 15 ? -1.936 -5.886 -4.402 1.00 0.00 11 GLY A N 14
ATOM 9305 C CA . GLY A 1 15 ? -1.717 -4.507 -4.022 1.00 0.00 11 GLY A CA 14
ATOM 9306 C C . GLY A 1 15 ? -0.385 -3.993 -4.520 1.00 0.00 11 GLY A C 14
ATOM 9307 O O . GLY A 1 15 ? 0.392 -4.747 -5.112 1.00 0.00 11 GLY A O 14
ATOM 9311 N N . THR A 1 16 ? -0.111 -2.720 -4.283 1.00 0.00 12 THR A N 14
ATOM 9312 C CA . THR A 1 16 ? 1.144 -2.119 -4.709 1.00 0.00 12 THR A CA 14
ATOM 9313 C C . THR A 1 16 ? 1.842 -1.459 -3.523 1.00 0.00 12 THR A C 14
ATOM 9314 O O . THR A 1 16 ? 1.184 -1.012 -2.580 1.00 0.00 12 THR A O 14
ATOM 9325 N N . CYS A 1 17 ? 3.168 -1.410 -3.563 1.00 0.00 13 CYS A N 14
ATOM 9326 C CA . CYS A 1 17 ? 3.931 -0.760 -2.509 1.00 0.00 13 CYS A CA 14
ATOM 9327 C C . CYS A 1 17 ? 3.998 0.732 -2.780 1.00 0.00 13 CYS A C 14
ATOM 9328 O O . CYS A 1 17 ? 4.757 1.184 -3.636 1.00 0.00 13 CYS A O 14
ATOM 9336 N N . LYS A 1 18 ? 3.182 1.486 -2.067 1.00 0.00 14 LYS A N 14
ATOM 9337 C CA . LYS A 1 18 ? 3.129 2.926 -2.234 1.00 0.00 14 LYS A CA 14
ATOM 9338 C C . LYS A 1 18 ? 3.390 3.613 -0.900 1.00 0.00 14 LYS A C 14
ATOM 9339 O O . LYS A 1 18 ? 3.369 2.966 0.149 1.00 0.00 14 LYS A O 14
ATOM 9358 N N . ASN A 1 19 ? 3.653 4.905 -0.933 1.00 0.00 15 ASN A N 14
ATOM 9359 C CA . ASN A 1 19 ? 3.967 5.634 0.280 1.00 0.00 15 ASN A CA 14
ATOM 9360 C C . ASN A 1 19 ? 2.723 5.840 1.131 1.00 0.00 15 ASN A C 14
ATOM 9361 O O . ASN A 1 19 ? 2.729 5.563 2.331 1.00 0.00 15 ASN A O 14
ATOM 9372 N N . ASN A 1 20 ? 1.651 6.307 0.509 1.00 0.00 16 ASN A N 14
ATOM 9373 C CA . ASN A 1 20 ? 0.400 6.527 1.219 1.00 0.00 16 ASN A CA 14
ATOM 9374 C C . ASN A 1 20 ? -0.729 5.795 0.511 1.00 0.00 16 ASN A C 14
ATOM 9375 O O . ASN A 1 20 ? -0.764 5.739 -0.719 1.00 0.00 16 ASN A O 14
ATOM 9386 N N . CYS A 1 21 ? -1.647 5.234 1.286 1.00 0.00 17 CYS A N 14
ATOM 9387 C CA . CYS A 1 21 ? -2.755 4.480 0.724 1.00 0.00 17 CYS A CA 14
ATOM 9388 C C . CYS A 1 21 ? -3.723 5.417 0.016 1.00 0.00 17 CYS A C 14
ATOM 9389 O O . CYS A 1 21 ? -3.956 6.541 0.467 1.00 0.00 17 CYS A O 14
ATOM 9397 N N . GLY A 1 22 ? -4.261 4.958 -1.103 1.00 0.00 18 GLY A N 14
ATOM 9398 C CA . GLY A 1 22 ? -5.211 5.744 -1.854 1.00 0.00 18 GLY A CA 14
ATOM 9399 C C . GLY A 1 22 ? -6.627 5.519 -1.378 1.00 0.00 18 GLY A C 14
ATOM 9400 O O . GLY A 1 22 ? -6.841 5.074 -0.249 1.00 0.00 18 GLY A O 14
ATOM 9404 N N . LYS A 1 23 ? -7.591 5.829 -2.233 1.00 0.00 19 LYS A N 14
ATOM 9405 C CA . LYS A 1 23 ? -8.997 5.676 -1.887 1.00 0.00 19 LYS A CA 14
ATOM 9406 C C . LYS A 1 23 ? -9.323 4.233 -1.498 1.00 0.00 19 LYS A C 14
ATOM 9407 O O . LYS A 1 23 ? -9.048 3.295 -2.250 1.00 0.00 19 LYS A O 14
ATOM 9426 N N . ASN A 1 24 ? -9.855 4.078 -0.286 1.00 0.00 20 ASN A N 14
ATOM 9427 C CA . ASN A 1 24 ? -10.312 2.787 0.234 1.00 0.00 20 ASN A CA 14
ATOM 9428 C C . ASN A 1 24 ? -9.204 1.730 0.169 1.00 0.00 20 ASN A C 14
ATOM 9429 O O . ASN A 1 24 ? -9.427 0.588 -0.242 1.00 0.00 20 ASN A O 14
ATOM 9440 N N . GLU A 1 25 ? -8.003 2.125 0.568 1.00 0.00 21 GLU A N 14
ATOM 9441 C CA . GLU A 1 25 ? -6.880 1.203 0.630 1.00 0.00 21 GLU A CA 14
ATOM 9442 C C . GLU A 1 25 ? -6.359 1.087 2.053 1.00 0.00 21 GLU A C 14
ATOM 9443 O O . GLU A 1 25 ? -6.259 2.083 2.776 1.00 0.00 21 GLU A O 14
ATOM 9455 N N . GLU A 1 26 ? -6.030 -0.132 2.448 1.00 0.00 22 GLU A N 14
ATOM 9456 C CA . GLU A 1 26 ? -5.497 -0.387 3.774 1.00 0.00 22 GLU A CA 14
ATOM 9457 C C . GLU A 1 26 ? -4.022 -0.762 3.681 1.00 0.00 22 GLU A C 14
ATOM 9458 O O . GLU A 1 26 ? -3.557 -1.226 2.633 1.00 0.00 22 GLU A O 14
ATOM 9470 N N . LEU A 1 27 ? -3.289 -0.548 4.768 1.00 0.00 23 LEU A N 14
ATOM 9471 C CA . LEU A 1 27 ? -1.878 -0.904 4.824 1.00 0.00 23 LEU A CA 14
ATOM 9472 C C . LEU A 1 27 ? -1.752 -2.379 5.150 1.00 0.00 23 LEU A C 14
ATOM 9473 O O . LEU A 1 27 ? -2.158 -2.828 6.223 1.00 0.00 23 LEU A O 14
ATOM 9489 N N . ILE A 1 28 ? -1.1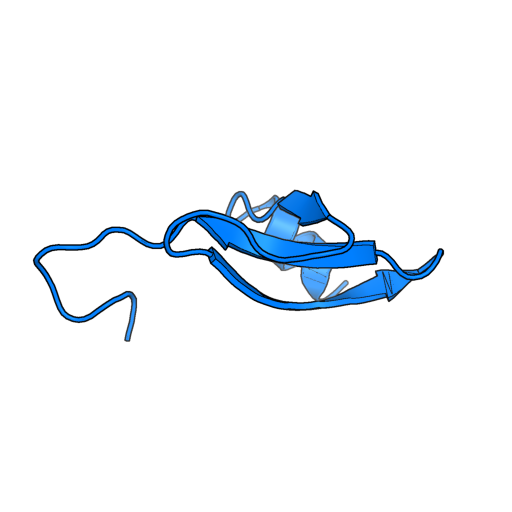99 -3.122 4.216 1.00 0.00 24 ILE A N 14
ATOM 9490 C CA . ILE A 1 28 ? -1.200 -4.574 4.287 1.00 0.00 24 ILE A CA 14
ATOM 9491 C C . ILE A 1 28 ? 0.170 -5.117 4.684 1.00 0.00 24 ILE A C 14
ATOM 9492 O O . ILE A 1 28 ? 0.265 -6.134 5.363 1.00 0.00 24 ILE A O 14
ATOM 9508 N N . ALA A 1 29 ? 1.228 -4.434 4.266 1.00 0.00 25 ALA A N 14
ATOM 9509 C CA . ALA A 1 29 ? 2.579 -4.924 4.491 1.00 0.00 25 ALA A CA 14
ATOM 9510 C C . ALA A 1 29 ? 3.590 -3.812 4.322 1.00 0.00 25 ALA A C 14
ATOM 9511 O O . ALA A 1 29 ? 3.250 -2.706 3.901 1.00 0.00 25 ALA A O 14
ATOM 9518 N N . LEU A 1 30 ? 4.828 -4.117 4.649 1.00 0.00 26 LEU A N 14
ATOM 9519 C CA . LEU A 1 30 ? 5.903 -3.154 4.581 1.00 0.00 26 LEU A CA 14
ATOM 9520 C C . LEU A 1 30 ? 7.015 -3.675 3.687 1.00 0.00 26 LEU A C 14
ATOM 9521 O O . LEU A 1 30 ? 7.332 -4.866 3.691 1.00 0.00 26 LEU A O 14
ATOM 9537 N N . CYS A 1 31 ? 7.605 -2.773 2.936 1.00 0.00 27 CYS A N 14
ATOM 9538 C CA . CYS A 1 31 ? 8.582 -3.127 1.922 1.00 0.00 27 CYS A CA 14
ATOM 9539 C C . CYS A 1 31 ? 9.852 -2.302 2.060 1.00 0.00 27 CYS A C 14
ATOM 9540 O O . CYS A 1 31 ? 9.982 -1.497 2.985 1.00 0.00 27 CYS A O 14
ATOM 9548 N N . GLN A 1 32 ? 10.789 -2.512 1.144 1.00 0.00 28 GLN A N 14
ATOM 9549 C CA . GLN A 1 32 ? 12.034 -1.758 1.135 1.00 0.00 28 GLN A CA 14
ATOM 9550 C C . GLN A 1 32 ? 11.768 -0.316 0.722 1.00 0.00 28 GLN A C 14
ATOM 9551 O O . GLN A 1 32 ? 10.658 0.020 0.297 1.00 0.00 28 GLN A O 14
ATOM 9565 N N . LYS A 1 33 ? 12.789 0.530 0.854 1.00 0.00 29 LYS A N 14
ATOM 9566 C CA . LYS A 1 33 ? 12.675 1.960 0.539 1.00 0.00 29 LYS A CA 14
ATOM 9567 C C . LYS A 1 33 ? 11.636 2.639 1.433 1.00 0.00 29 LYS A C 14
ATOM 9568 O O . LYS A 1 33 ? 11.192 3.750 1.145 1.00 0.00 29 LYS A O 14
ATOM 9587 N N . SER A 1 34 ? 11.263 1.939 2.501 1.00 0.00 30 SER A N 14
ATOM 9588 C CA . SER A 1 34 ? 10.215 2.348 3.446 1.00 0.00 30 SER A CA 14
ATOM 9589 C C . SER A 1 34 ? 8.850 2.481 2.761 1.00 0.00 30 SER A C 14
ATOM 9590 O O . SER A 1 34 ? 7.979 3.217 3.226 1.00 0.00 30 SER A O 14
ATOM 9598 N N . LEU A 1 35 ? 8.666 1.770 1.650 1.00 0.00 31 LEU A N 14
ATOM 9599 C CA . LEU A 1 35 ? 7.372 1.693 0.989 1.00 0.00 31 LEU A CA 14
ATOM 9600 C C . LEU A 1 35 ? 6.474 0.703 1.717 1.00 0.00 31 LEU A C 14
ATOM 9601 O O . LEU A 1 35 ? 6.962 -0.226 2.352 1.00 0.00 31 LEU A O 14
ATOM 9617 N N . LYS A 1 36 ? 5.168 0.901 1.635 1.00 0.00 32 LYS A N 14
ATOM 9618 C CA . LYS A 1 36 ? 4.231 -0.023 2.256 1.00 0.00 32 LYS A CA 14
ATOM 9619 C C . LYS A 1 36 ? 3.203 -0.508 1.251 1.00 0.00 32 LYS A C 14
ATOM 9620 O O . LYS A 1 36 ? 2.773 0.237 0.373 1.00 0.00 32 LYS A O 14
ATOM 9639 N N . CYS A 1 37 ? 2.797 -1.751 1.396 1.00 0.00 33 CYS A N 14
ATOM 9640 C CA . CYS A 1 37 ? 1.892 -2.366 0.455 1.00 0.00 33 CYS A CA 14
ATOM 9641 C C . CYS A 1 37 ? 0.458 -2.014 0.800 1.00 0.00 33 CYS A C 14
ATOM 9642 O O . CYS A 1 37 ? 0.035 -2.159 1.946 1.00 0.00 33 CYS A O 14
ATOM 9650 N N . CYS A 1 38 ? -0.275 -1.530 -0.185 1.00 0.00 34 CYS A N 14
ATOM 9651 C CA . CYS A 1 38 ? -1.658 -1.145 0.017 1.00 0.00 34 CYS A CA 14
ATOM 9652 C C . CYS A 1 38 ? -2.563 -1.936 -0.915 1.00 0.00 34 CYS A C 14
ATOM 9653 O O . CYS A 1 38 ? -2.250 -2.110 -2.092 1.00 0.00 34 CYS A O 14
ATOM 9661 N N . ARG A 1 39 ? -3.666 -2.435 -0.380 1.00 0.00 35 ARG A N 14
ATOM 9662 C CA . ARG A 1 39 ? -4.625 -3.177 -1.187 1.00 0.00 35 ARG A CA 14
ATOM 9663 C C . ARG A 1 39 ? -5.962 -2.453 -1.193 1.00 0.00 35 ARG A C 14
ATOM 9664 O O . ARG A 1 39 ? -6.432 -1.988 -0.150 1.00 0.00 35 ARG A O 14
ATOM 9685 N N . THR A 1 40 ? -6.554 -2.333 -2.369 1.00 0.00 36 THR A N 14
ATOM 9686 C CA . THR A 1 40 ? -7.810 -1.624 -2.514 1.00 0.00 36 THR A CA 14
ATOM 9687 C C . THR A 1 40 ? -8.975 -2.537 -2.168 1.00 0.00 36 THR A C 14
ATOM 9688 O O . THR A 1 40 ? -9.149 -3.598 -2.773 1.00 0.00 36 THR A O 14
ATOM 9699 N N . ILE A 1 41 ? -9.748 -2.131 -1.176 1.00 0.00 37 ILE A N 14
ATOM 9700 C CA . ILE A 1 41 ? -10.878 -2.905 -0.716 1.00 0.00 37 ILE A CA 14
ATOM 9701 C C . ILE A 1 41 ? -11.946 -3.042 -1.788 1.00 0.00 37 ILE A C 14
ATOM 9702 O O . ILE A 1 41 ? -12.668 -2.097 -2.117 1.00 0.00 37 ILE A O 14
ATOM 9718 N N . GLN A 1 42 ? -12.014 -4.234 -2.339 1.00 0.00 38 GLN A N 14
ATOM 9719 C CA . GLN A 1 42 ? -12.981 -4.562 -3.367 1.00 0.00 38 GLN A CA 14
ATOM 9720 C C . GLN A 1 42 ? -13.989 -5.551 -2.805 1.00 0.00 38 GLN A C 14
ATOM 9721 O O . GLN A 1 42 ? -13.630 -6.400 -1.988 1.00 0.00 38 GLN A O 14
ATOM 9735 N N . PRO A 1 43 ? -15.263 -5.452 -3.204 1.00 0.00 39 PRO A N 14
ATOM 9736 C CA . PRO A 1 43 ? -16.290 -6.390 -2.754 1.00 0.00 39 PRO A CA 14
ATOM 9737 C C . PRO A 1 43 ? -16.044 -7.785 -3.314 1.00 0.00 39 PRO A C 14
ATOM 9738 O O . PRO A 1 43 ? -16.072 -7.989 -4.529 1.00 0.00 39 PRO A O 14
ATOM 9749 N N . SER A 1 44 ? -15.802 -8.737 -2.423 1.00 0.00 40 SER A N 14
ATOM 9750 C CA . SER A 1 44 ? -15.469 -10.098 -2.817 1.00 0.00 40 SER A CA 14
ATOM 9751 C C . SER A 1 44 ? -15.232 -10.944 -1.574 1.00 0.00 40 SER A C 14
ATOM 9752 O O . SER A 1 44 ? -14.987 -10.409 -0.489 1.00 0.00 40 SER A O 14
ATOM 9760 N N . GLY A 1 45 ? -15.303 -12.254 -1.736 1.00 0.00 41 GLY A N 14
ATOM 9761 C CA . GLY A 1 45 ? -15.091 -13.151 -0.622 1.00 0.00 41 GLY A CA 14
ATOM 9762 C C . GLY A 1 45 ? -13.621 -13.419 -0.384 1.00 0.00 41 GLY A C 14
ATOM 9763 O O . GLY A 1 45 ? -12.903 -13.804 -1.309 1.00 0.00 41 GLY A O 14
ATOM 9767 N N . SER A 1 46 ? -13.177 -13.195 0.849 1.00 0.00 42 SER A N 14
ATOM 9768 C CA . SER A 1 46 ? -11.791 -13.441 1.239 1.00 0.00 42 SER A CA 14
ATOM 9769 C C . SER A 1 46 ? -10.836 -12.510 0.484 1.00 0.00 42 SER A C 14
ATOM 9770 O O . SER A 1 46 ? -11.205 -11.388 0.125 1.00 0.00 42 SER A O 14
ATOM 9778 N N . ILE A 1 47 ? -9.609 -12.985 0.268 1.00 0.00 43 ILE A N 14
ATOM 9779 C CA . ILE A 1 47 ? -8.565 -12.228 -0.423 1.00 0.00 43 ILE A CA 14
ATOM 9780 C C . ILE A 1 47 ? -7.995 -11.148 0.487 1.00 0.00 43 ILE A C 14
ATOM 9781 O O . ILE A 1 47 ? -6.934 -11.329 1.080 1.00 0.00 43 ILE A O 14
ATOM 9797 N N . ILE A 1 48 ? -8.720 -10.046 0.634 1.00 0.00 44 ILE A N 14
ATOM 9798 C CA . ILE A 1 48 ? -8.232 -8.912 1.407 1.00 0.00 44 ILE A CA 14
ATOM 9799 C C . ILE A 1 48 ? -8.675 -9.008 2.864 1.00 0.00 44 ILE A C 14
ATOM 9800 O O . ILE A 1 48 ? -8.771 -8.001 3.566 1.00 0.00 44 ILE A O 14
ATOM 9816 N N . ASP A 1 49 ? -8.944 -10.222 3.311 1.00 0.00 45 ASP A N 14
ATOM 9817 C CA . ASP A 1 49 ? -9.339 -10.456 4.690 1.00 0.00 45 ASP A CA 14
ATOM 9818 C C . ASP A 1 49 ? -8.242 -11.199 5.432 1.00 0.00 45 ASP A C 14
ATOM 9819 O O . ASP A 1 49 ? -8.353 -12.433 5.577 1.00 0.00 45 ASP A O 14
ATOM 9829 N N . PHE A 1 5 ? 8.807 -12.595 0.726 1.00 0.00 1 PHE A N 15
ATOM 9830 C CA . PHE A 1 5 ? 7.906 -13.171 1.747 1.00 0.00 1 PHE A CA 15
ATOM 9831 C C . PHE A 1 5 ? 6.712 -12.257 2.005 1.00 0.00 1 PHE A C 15
ATOM 9832 O O . PHE A 1 5 ? 5.616 -12.497 1.496 1.00 0.00 1 PHE A O 15
ATOM 9849 N N . PHE A 1 6 ? 6.936 -11.192 2.770 1.00 0.00 2 PHE A N 15
ATOM 9850 C CA . PHE A 1 6 ? 5.861 -10.282 3.156 1.00 0.00 2 PHE A CA 15
ATOM 9851 C C . PHE A 1 6 ? 5.203 -9.670 1.928 1.00 0.00 2 PHE A C 15
ATOM 9852 O O . PHE A 1 6 ? 3.979 -9.669 1.798 1.00 0.00 2 PHE A O 15
ATOM 9869 N N . ASP A 1 7 ? 6.013 -9.170 1.007 1.00 0.00 3 ASP A N 15
ATOM 9870 C CA . ASP A 1 7 ? 5.468 -8.580 -0.200 1.00 0.00 3 ASP A CA 15
ATOM 9871 C C . ASP A 1 7 ? 5.351 -9.609 -1.314 1.00 0.00 3 ASP A C 15
ATOM 9872 O O . ASP A 1 7 ? 5.056 -9.269 -2.457 1.00 0.00 3 ASP A O 15
ATOM 9881 N N . GLU A 1 8 ? 5.572 -10.871 -0.977 1.00 0.00 4 GLU A N 15
ATOM 9882 C CA . GLU A 1 8 ? 5.188 -11.957 -1.864 1.00 0.00 4 GLU A CA 15
ATOM 9883 C C . GLU A 1 8 ? 3.699 -12.182 -1.669 1.00 0.00 4 GLU A C 15
ATOM 9884 O O . GLU A 1 8 ? 2.952 -12.436 -2.614 1.00 0.00 4 GLU A O 15
ATOM 9896 N N . LYS A 1 9 ? 3.277 -12.048 -0.414 1.00 0.00 5 LYS A N 15
ATOM 9897 C CA . LYS A 1 9 ? 1.869 -11.984 -0.077 1.00 0.00 5 LYS A CA 15
ATOM 9898 C C . LYS A 1 9 ? 1.248 -10.764 -0.747 1.00 0.00 5 LYS A C 15
ATOM 9899 O O . LYS A 1 9 ? 0.143 -10.833 -1.278 1.00 0.00 5 LYS A O 15
ATOM 9918 N N . CYS A 1 10 ? 1.987 -9.652 -0.736 1.00 0.00 6 CYS A N 15
ATOM 9919 C CA . CYS A 1 10 ? 1.556 -8.430 -1.407 1.00 0.00 6 CYS A CA 15
ATOM 9920 C C . CYS A 1 10 ? 1.396 -8.678 -2.905 1.00 0.00 6 CYS A C 15
ATOM 9921 O O . CYS A 1 10 ? 0.416 -8.251 -3.516 1.00 0.00 6 CYS A O 15
ATOM 9929 N N . ASN A 1 11 ? 2.367 -9.380 -3.482 1.00 0.00 7 ASN A N 15
ATOM 9930 C CA . ASN A 1 11 ? 2.346 -9.741 -4.896 1.00 0.00 7 ASN A CA 15
ATOM 9931 C C . ASN A 1 11 ? 1.097 -10.541 -5.235 1.00 0.00 7 ASN A C 15
ATOM 9932 O O . ASN A 1 11 ? 0.333 -10.173 -6.128 1.00 0.00 7 ASN A O 15
ATOM 9943 N N . LYS A 1 12 ? 0.896 -11.631 -4.506 1.00 0.00 8 LYS A N 15
ATOM 9944 C CA . LYS A 1 12 ? -0.249 -12.510 -4.723 1.00 0.00 8 LYS A CA 15
ATOM 9945 C C . LYS A 1 12 ? -1.561 -11.750 -4.518 1.00 0.00 8 LYS A C 15
ATOM 9946 O O . LYS A 1 12 ? -2.480 -11.844 -5.333 1.00 0.00 8 LYS A O 15
ATOM 9965 N N . LEU A 1 13 ? -1.635 -10.990 -3.433 1.00 0.00 9 LEU A N 15
ATOM 9966 C CA . LEU A 1 13 ? -2.830 -10.247 -3.078 1.00 0.00 9 LEU A CA 15
ATOM 9967 C C . LEU A 1 13 ? -3.036 -9.037 -3.995 1.00 0.00 9 LEU A C 15
ATOM 9968 O O . LEU A 1 13 ? -4.068 -8.365 -3.938 1.00 0.00 9 LEU A O 15
ATOM 9984 N N . LYS A 1 14 ? -2.037 -8.781 -4.841 1.00 0.00 10 LYS A N 15
ATOM 9985 C CA . LYS A 1 14 ? -2.087 -7.711 -5.835 1.00 0.00 10 LYS A CA 15
ATOM 9986 C C . LYS A 1 14 ? -2.110 -6.345 -5.167 1.00 0.00 10 LYS A C 15
ATOM 9987 O O . LYS A 1 14 ? -2.760 -5.411 -5.641 1.00 0.00 10 LYS A O 15
ATOM 10006 N N . GLY A 1 15 ? -1.387 -6.237 -4.064 1.00 0.00 11 GLY A N 15
ATOM 10007 C CA . GLY A 1 15 ? -1.273 -4.974 -3.373 1.00 0.00 11 GLY A CA 15
ATOM 10008 C C . GLY A 1 15 ? -0.151 -4.137 -3.944 1.00 0.00 11 GLY A C 15
ATOM 10009 O O . GLY A 1 15 ? 0.864 -4.673 -4.395 1.00 0.00 11 GLY A O 15
ATOM 10013 N N . THR A 1 16 ? -0.327 -2.831 -3.937 1.00 0.00 12 THR A N 15
ATOM 10014 C CA . THR A 1 16 ? 0.665 -1.930 -4.494 1.00 0.00 12 THR A CA 15
ATOM 10015 C C . THR A 1 16 ? 1.517 -1.306 -3.403 1.00 0.00 12 THR A C 15
ATOM 10016 O O . THR A 1 16 ? 0.994 -0.806 -2.407 1.00 0.00 12 THR A O 15
ATOM 10027 N N . CYS A 1 17 ? 2.824 -1.342 -3.589 1.00 0.00 13 CYS A N 15
ATOM 10028 C CA . CYS A 1 17 ? 3.733 -0.729 -2.640 1.00 0.00 13 CYS A CA 15
ATOM 10029 C C . CYS A 1 17 ? 3.847 0.751 -2.955 1.00 0.00 13 CYS A C 15
ATOM 10030 O O . CYS A 1 17 ? 4.453 1.145 -3.952 1.00 0.00 13 CYS A O 15
ATOM 10038 N N . LYS A 1 18 ? 3.230 1.562 -2.122 1.00 0.00 14 LYS A N 15
ATOM 10039 C CA . LYS A 1 18 ? 3.187 2.995 -2.336 1.00 0.00 14 LYS A CA 15
ATOM 10040 C C . LYS A 1 18 ? 3.540 3.721 -1.051 1.00 0.00 14 LYS A C 15
ATOM 10041 O O . LYS A 1 18 ? 3.741 3.083 -0.019 1.00 0.00 14 LYS A O 15
ATOM 10060 N N . ASN A 1 19 ? 3.636 5.035 -1.103 1.00 0.00 15 ASN A N 15
ATOM 10061 C CA . ASN A 1 19 ? 3.989 5.795 0.083 1.00 0.00 15 ASN A CA 15
ATOM 10062 C C . ASN A 1 19 ? 2.804 5.849 1.032 1.00 0.00 15 ASN A C 15
ATOM 10063 O O . ASN A 1 19 ? 2.862 5.351 2.156 1.00 0.00 15 ASN A O 15
ATOM 10074 N N . ASN A 1 20 ? 1.722 6.440 0.548 1.00 0.00 16 ASN A N 15
ATOM 10075 C CA . ASN A 1 20 ? 0.497 6.581 1.330 1.00 0.00 16 ASN A CA 15
ATOM 10076 C C . ASN A 1 20 ? -0.655 5.844 0.661 1.00 0.00 16 ASN A C 15
ATOM 10077 O O . ASN A 1 20 ? -0.663 5.680 -0.556 1.00 0.00 16 ASN A O 15
ATOM 10088 N N . CYS A 1 21 ? -1.625 5.411 1.455 1.00 0.00 17 CYS A N 15
ATOM 10089 C CA . CYS A 1 21 ? -2.750 4.638 0.940 1.00 0.00 17 CYS A CA 15
ATOM 10090 C C . CYS A 1 21 ? -3.729 5.529 0.176 1.00 0.00 17 CYS A C 15
ATOM 10091 O O . CYS A 1 21 ? -4.033 6.650 0.601 1.00 0.00 17 CYS A O 15
ATOM 10099 N N . GLY A 1 22 ? -4.213 5.017 -0.946 1.00 0.00 18 GLY A N 15
ATOM 10100 C CA . GLY A 1 22 ? -5.155 5.745 -1.772 1.00 0.00 18 GLY A CA 15
ATOM 10101 C C . GLY A 1 22 ? -6.590 5.415 -1.423 1.00 0.00 18 GLY A C 15
ATOM 10102 O O . GLY A 1 22 ? -6.869 4.939 -0.321 1.00 0.00 18 GLY A O 15
ATOM 10106 N N . LYS A 1 23 ? -7.501 5.671 -2.357 1.00 0.00 19 LYS A N 15
ATOM 10107 C CA . LYS A 1 23 ? -8.926 5.457 -2.121 1.00 0.00 19 LYS A CA 15
ATOM 10108 C C . LYS A 1 23 ? -9.224 3.987 -1.822 1.00 0.00 19 LYS A C 15
ATOM 10109 O O . LYS A 1 23 ? -8.787 3.089 -2.549 1.00 0.00 19 LYS A O 15
ATOM 10128 N N . ASN A 1 24 ? -9.948 3.760 -0.727 1.00 0.00 20 ASN A N 15
ATOM 10129 C CA . ASN A 1 24 ? -10.332 2.413 -0.301 1.00 0.00 20 ASN A CA 15
ATOM 10130 C C . ASN A 1 24 ? -9.121 1.498 -0.198 1.00 0.00 20 ASN A C 15
ATOM 10131 O O . ASN A 1 24 ? -9.122 0.398 -0.738 1.00 0.00 20 ASN A O 15
ATOM 10142 N N . GLU A 1 25 ? -8.085 1.953 0.483 1.00 0.00 21 GLU A N 15
ATOM 10143 C CA . GLU A 1 25 ? -6.888 1.143 0.648 1.00 0.00 21 GLU A CA 15
ATOM 10144 C C . GLU A 1 25 ? -6.502 1.022 2.111 1.00 0.00 21 GLU A C 15
ATOM 10145 O O . GLU A 1 25 ? -6.885 1.851 2.938 1.00 0.00 21 GLU A O 15
ATOM 10157 N N . GLU A 1 26 ? -5.766 -0.032 2.420 1.00 0.00 22 GLU A N 15
ATOM 10158 C CA . GLU A 1 26 ? -5.279 -0.267 3.773 1.00 0.00 22 GLU A CA 15
ATOM 10159 C C . GLU A 1 26 ? -3.833 -0.736 3.721 1.00 0.00 22 GLU A C 15
ATOM 10160 O O . GLU A 1 26 ? -3.359 -1.170 2.667 1.00 0.00 22 GLU A O 15
ATOM 10172 N N . LEU A 1 27 ? -3.133 -0.654 4.845 1.00 0.00 23 LEU A N 15
ATOM 10173 C CA . LEU A 1 27 ? -1.775 -1.156 4.918 1.00 0.00 23 LEU A CA 15
ATOM 10174 C C . LEU A 1 27 ? -1.807 -2.651 5.175 1.00 0.00 23 LEU A C 15
ATOM 10175 O O . LEU A 1 27 ? -2.545 -3.130 6.036 1.00 0.00 23 LEU A O 15
ATOM 10191 N N . ILE A 1 28 ? -0.999 -3.377 4.431 1.00 0.00 24 ILE A N 15
ATOM 10192 C CA . ILE A 1 28 ? -1.054 -4.831 4.433 1.00 0.00 24 ILE A CA 15
ATOM 10193 C C . ILE A 1 28 ? 0.310 -5.428 4.779 1.00 0.00 24 ILE A C 15
ATOM 10194 O O . ILE A 1 28 ? 0.395 -6.479 5.411 1.00 0.00 24 ILE A O 15
ATOM 10210 N N . ALA A 1 29 ? 1.372 -4.739 4.378 1.00 0.00 25 ALA A N 15
ATOM 10211 C CA . ALA A 1 29 ? 2.728 -5.250 4.531 1.00 0.00 25 ALA A CA 15
ATOM 10212 C C . ALA A 1 29 ? 3.737 -4.150 4.261 1.00 0.00 25 ALA A C 15
ATOM 10213 O O . ALA A 1 29 ? 3.372 -3.047 3.849 1.00 0.00 25 ALA A O 15
ATOM 10220 N N . LEU A 1 30 ? 5.000 -4.451 4.498 1.00 0.00 26 LEU A N 15
ATOM 10221 C CA . LEU A 1 30 ? 6.059 -3.474 4.337 1.00 0.00 26 LEU A CA 15
ATOM 10222 C C . LEU A 1 30 ? 7.059 -3.915 3.278 1.00 0.00 26 LEU A C 15
ATOM 10223 O O . LEU A 1 30 ? 7.373 -5.101 3.153 1.00 0.00 26 LEU A O 15
ATOM 10239 N N . CYS A 1 31 ? 7.539 -2.950 2.511 1.00 0.00 27 CYS A N 15
ATOM 10240 C CA . CYS A 1 31 ? 8.540 -3.193 1.487 1.00 0.00 27 CYS A CA 15
ATOM 10241 C C . CYS A 1 31 ? 9.792 -2.378 1.764 1.00 0.00 27 CYS A C 15
ATOM 10242 O O . CYS A 1 31 ? 9.805 -1.527 2.660 1.00 0.00 27 CYS A O 15
ATOM 10250 N N . GLN A 1 32 ? 10.841 -2.630 0.993 1.00 0.00 28 GLN A N 15
ATOM 10251 C CA . GLN A 1 32 ? 12.059 -1.850 1.105 1.00 0.00 28 GLN A CA 15
ATOM 10252 C C . GLN A 1 32 ? 11.826 -0.469 0.511 1.00 0.00 28 GLN A C 15
ATOM 10253 O O . GLN A 1 32 ? 10.781 -0.225 -0.099 1.00 0.00 28 GLN A O 15
ATOM 10267 N N . LYS A 1 33 ? 12.794 0.426 0.693 1.00 0.00 29 LYS A N 15
ATOM 10268 C CA . LYS A 1 33 ? 12.680 1.812 0.224 1.00 0.00 29 LYS A CA 15
ATOM 10269 C C . LYS A 1 33 ? 11.600 2.548 1.014 1.00 0.00 29 LYS A C 15
ATOM 10270 O O . LYS A 1 33 ? 11.137 3.613 0.608 1.00 0.00 29 LYS A O 15
ATOM 10289 N N . SER A 1 34 ? 11.212 1.943 2.133 1.00 0.00 30 SER A N 15
ATOM 10290 C CA . SER A 1 34 ? 10.147 2.429 3.017 1.00 0.00 30 SER A CA 15
ATOM 10291 C C . SER A 1 34 ? 8.803 2.557 2.289 1.00 0.00 30 SER A C 15
ATOM 10292 O O . SER A 1 34 ? 8.014 3.464 2.567 1.00 0.00 30 SER A O 15
ATOM 10300 N N . LEU A 1 35 ? 8.549 1.651 1.346 1.00 0.00 31 LEU A N 15
ATOM 10301 C CA . LEU A 1 35 ? 7.252 1.573 0.694 1.00 0.00 31 LEU A CA 15
ATOM 10302 C C . LEU A 1 35 ? 6.271 0.744 1.518 1.00 0.00 31 LEU A C 15
ATOM 10303 O O . LEU A 1 35 ? 6.636 -0.279 2.103 1.00 0.00 31 LEU A O 15
ATOM 10319 N N . LYS A 1 36 ? 5.030 1.199 1.562 1.00 0.00 32 LYS A N 15
ATOM 10320 C CA . LYS A 1 36 ? 3.970 0.519 2.294 1.00 0.00 32 LYS A CA 15
ATOM 10321 C C . LYS A 1 36 ? 3.067 -0.232 1.321 1.00 0.00 32 LYS A C 15
ATOM 10322 O O . LYS A 1 36 ? 2.571 0.350 0.354 1.00 0.00 32 LYS A O 15
ATOM 10341 N N . CYS A 1 37 ? 2.853 -1.517 1.567 1.00 0.00 33 CYS A N 15
ATOM 10342 C CA . CYS A 1 37 ? 1.976 -2.303 0.722 1.00 0.00 33 CYS A CA 15
ATOM 10343 C C . CYS A 1 37 ? 0.525 -1.963 1.014 1.00 0.00 33 CYS A C 15
ATOM 10344 O O . CYS A 1 37 ? -0.001 -2.310 2.070 1.00 0.00 33 CYS A O 15
ATOM 10352 N N . CYS A 1 38 ? -0.112 -1.276 0.087 1.00 0.00 34 CYS A N 15
ATOM 10353 C CA . CYS A 1 38 ? -1.501 -0.895 0.242 1.00 0.00 34 CYS A CA 15
ATOM 10354 C C . CYS A 1 38 ? -2.362 -1.639 -0.770 1.00 0.00 34 CYS A C 15
ATOM 10355 O O . CYS A 1 38 ? -2.086 -1.615 -1.973 1.00 0.00 34 CYS A O 15
ATOM 10363 N N . ARG A 1 39 ? -3.386 -2.323 -0.281 1.00 0.00 35 ARG A N 15
ATOM 10364 C CA . ARG A 1 39 ? -4.286 -3.060 -1.155 1.00 0.00 35 ARG A CA 15
ATOM 10365 C C . ARG A 1 39 ? -5.583 -2.284 -1.335 1.00 0.00 35 ARG A C 15
ATOM 10366 O O . ARG A 1 39 ? -6.122 -1.724 -0.371 1.00 0.00 35 ARG A O 15
ATOM 10387 N N . THR A 1 40 ? -6.059 -2.230 -2.569 1.00 0.00 36 THR A N 15
ATOM 10388 C CA . THR A 1 40 ? -7.283 -1.519 -2.886 1.00 0.00 36 THR A CA 15
ATOM 10389 C C . THR A 1 40 ? -8.486 -2.425 -2.664 1.00 0.00 36 THR A C 15
ATOM 10390 O O . THR A 1 40 ? -8.613 -3.479 -3.289 1.00 0.00 36 THR A O 15
ATOM 10401 N N . ILE A 1 41 ? -9.346 -2.014 -1.753 1.00 0.00 37 ILE A N 15
ATOM 10402 C CA . ILE A 1 41 ? -10.493 -2.797 -1.349 1.00 0.00 37 ILE A CA 15
ATOM 10403 C C . ILE A 1 41 ? -11.555 -2.861 -2.443 1.00 0.00 37 ILE A C 15
ATOM 10404 O O . ILE A 1 41 ? -12.004 -1.834 -2.958 1.00 0.00 37 ILE A O 15
ATOM 10420 N N . GLN A 1 42 ? -11.945 -4.081 -2.789 1.00 0.00 38 GLN A N 15
ATOM 10421 C CA . GLN A 1 42 ? -12.957 -4.313 -3.808 1.00 0.00 38 GLN A CA 15
ATOM 10422 C C . GLN A 1 42 ? -14.348 -4.386 -3.177 1.00 0.00 38 GLN A C 15
ATOM 10423 O O . GLN A 1 42 ? -14.493 -4.820 -2.031 1.00 0.00 38 GLN A O 15
ATOM 10437 N N . PRO A 1 43 ? -15.386 -3.945 -3.907 1.00 0.00 39 PRO A N 15
ATOM 10438 C CA . PRO A 1 43 ? -16.772 -4.030 -3.443 1.00 0.00 39 PRO A CA 15
ATOM 10439 C C . PRO A 1 43 ? -17.283 -5.466 -3.430 1.00 0.00 39 PRO A C 15
ATOM 10440 O O . PRO A 1 43 ? -17.196 -6.176 -4.435 1.00 0.00 39 PRO A O 15
ATOM 10451 N N . SER A 1 44 ? -17.808 -5.887 -2.290 1.00 0.00 40 SER A N 15
ATOM 10452 C CA . SER A 1 44 ? -18.348 -7.226 -2.125 1.00 0.00 40 SER A CA 15
ATOM 10453 C C . SER A 1 44 ? -19.181 -7.262 -0.847 1.00 0.00 40 SER A C 15
ATOM 10454 O O . SER A 1 44 ? -19.487 -6.206 -0.290 1.00 0.00 40 SER A O 15
ATOM 10462 N N . GLY A 1 45 ? -19.553 -8.448 -0.382 1.00 0.00 41 GLY A N 15
ATOM 10463 C CA . GLY A 1 45 ? -20.264 -8.539 0.877 1.00 0.00 41 GLY A CA 15
ATOM 10464 C C . GLY A 1 45 ? -19.384 -8.089 2.022 1.00 0.00 41 GLY A C 15
ATOM 10465 O O . GLY A 1 45 ? -18.366 -8.721 2.305 1.00 0.00 41 GLY A O 15
ATOM 10469 N N . SER A 1 46 ? -19.798 -7.015 2.692 1.00 0.00 42 SER A N 15
ATOM 10470 C CA . SER A 1 46 ? -18.972 -6.325 3.679 1.00 0.00 42 SER A CA 15
ATOM 10471 C C . SER A 1 46 ? -17.520 -6.243 3.257 1.00 0.00 42 SER A C 15
ATOM 10472 O O . SER A 1 46 ? -16.674 -7.010 3.719 1.00 0.00 42 SER A O 15
ATOM 10480 N N . ILE A 1 47 ? -17.274 -5.271 2.403 1.00 0.00 43 ILE A N 15
ATOM 10481 C CA . ILE A 1 47 ? -15.954 -4.989 1.825 1.00 0.00 43 ILE A CA 15
ATOM 10482 C C . ILE A 1 47 ? -15.093 -6.242 1.598 1.00 0.00 43 ILE A C 15
ATOM 10483 O O . ILE A 1 47 ? -15.252 -6.933 0.587 1.00 0.00 43 ILE A O 15
ATOM 10499 N N . ILE A 1 48 ? -14.193 -6.548 2.533 1.00 0.00 44 ILE A N 15
ATOM 10500 C CA . ILE A 1 48 ? -13.292 -7.679 2.378 1.00 0.00 44 ILE A CA 15
ATOM 10501 C C . ILE A 1 48 ? -13.275 -8.564 3.619 1.00 0.00 44 ILE A C 15
ATOM 10502 O O . ILE A 1 48 ? -12.328 -9.325 3.833 1.00 0.00 44 ILE A O 15
ATOM 10518 N N . ASP A 1 49 ? -14.312 -8.469 4.434 1.00 0.00 45 ASP A N 15
ATOM 10519 C CA . ASP A 1 49 ? -14.407 -9.290 5.631 1.00 0.00 45 ASP A CA 15
ATOM 10520 C C . ASP A 1 49 ? -15.843 -9.757 5.843 1.00 0.00 45 ASP A C 15
ATOM 10521 O O . ASP A 1 49 ? -16.288 -10.637 5.079 1.00 0.00 45 ASP A O 15
ATOM 10531 N N . PHE A 1 5 ? 10.865 -9.219 -1.810 1.00 0.00 1 PHE A N 16
ATOM 10532 C CA . PHE A 1 5 ? 10.525 -10.379 -0.948 1.00 0.00 1 PHE A CA 16
ATOM 10533 C C . PHE A 1 5 ? 9.076 -10.298 -0.476 1.00 0.00 1 PHE A C 16
ATOM 10534 O O . PHE A 1 5 ? 8.179 -10.886 -1.087 1.00 0.00 1 PHE A O 16
ATOM 10551 N N . PHE A 1 6 ? 8.838 -9.541 0.588 1.00 0.00 2 PHE A N 16
ATOM 10552 C CA . PHE A 1 6 ? 7.497 -9.395 1.137 1.00 0.00 2 PHE A CA 16
ATOM 10553 C C . PHE A 1 6 ? 6.582 -8.698 0.138 1.00 0.00 2 PHE A C 16
ATOM 10554 O O . PHE A 1 6 ? 5.364 -8.835 0.192 1.00 0.00 2 PHE A O 16
ATOM 10571 N N . ASP A 1 7 ? 7.176 -7.958 -0.788 1.00 0.00 3 ASP A N 16
ATOM 10572 C CA . ASP A 1 7 ? 6.401 -7.301 -1.827 1.00 0.00 3 ASP A CA 16
ATOM 10573 C C . ASP A 1 7 ? 6.242 -8.186 -3.053 1.00 0.00 3 ASP A C 16
ATOM 10574 O O . ASP A 1 7 ? 5.574 -7.816 -4.019 1.00 0.00 3 ASP A O 16
ATOM 10583 N N . GLU A 1 8 ? 6.832 -9.362 -3.003 1.00 0.00 4 GLU A N 16
ATOM 10584 C CA . GLU A 1 8 ? 6.497 -10.399 -3.963 1.00 0.00 4 GLU A CA 16
ATOM 10585 C C . GLU A 1 8 ? 5.182 -11.005 -3.507 1.00 0.00 4 GLU A C 16
ATOM 10586 O O . GLU A 1 8 ? 4.319 -11.374 -4.308 1.00 0.00 4 GLU A O 16
ATOM 10598 N N . LYS A 1 9 ? 5.039 -11.062 -2.187 1.00 0.00 5 LYS A N 16
ATOM 10599 C CA . LYS A 1 9 ? 3.770 -11.392 -1.561 1.00 0.00 5 LYS A CA 16
ATOM 10600 C C . LYS A 1 9 ? 2.757 -10.279 -1.845 1.00 0.00 5 LYS A C 16
ATOM 10601 O O . LYS A 1 9 ? 1.569 -10.537 -2.007 1.00 0.00 5 LYS A O 16
ATOM 10620 N N . CYS A 1 10 ? 3.247 -9.038 -1.928 1.00 0.00 6 CYS A N 16
ATOM 10621 C CA . CYS A 1 10 ? 2.410 -7.896 -2.289 1.00 0.00 6 CYS A CA 16
ATOM 10622 C C . CYS A 1 10 ? 1.737 -8.135 -3.640 1.00 0.00 6 CYS A C 16
ATOM 10623 O O . CYS A 1 10 ? 0.533 -7.911 -3.800 1.00 0.00 6 CYS A O 16
ATOM 10631 N N . ASN A 1 11 ? 2.522 -8.610 -4.601 1.00 0.00 7 ASN A N 16
ATOM 10632 C CA . ASN A 1 11 ? 2.010 -8.939 -5.929 1.00 0.00 7 ASN A CA 16
ATOM 10633 C C . ASN A 1 11 ? 0.925 -9.998 -5.825 1.00 0.00 7 ASN A C 16
ATOM 10634 O O . ASN A 1 11 ? -0.103 -9.926 -6.497 1.00 0.00 7 ASN A O 16
ATOM 10645 N N . LYS A 1 12 ? 1.170 -10.972 -4.961 1.00 0.00 8 LYS A N 16
ATOM 10646 C CA . LYS A 1 12 ? 0.241 -12.075 -4.740 1.00 0.00 8 LYS A CA 16
ATOM 10647 C C . LYS A 1 12 ? -1.111 -11.571 -4.225 1.00 0.00 8 LYS A C 16
ATOM 10648 O O . LYS A 1 12 ? -2.159 -12.084 -4.611 1.00 0.00 8 LYS A O 16
ATOM 10667 N N . LEU A 1 13 ? -1.083 -10.563 -3.356 1.00 0.00 9 LEU A N 16
ATOM 10668 C CA . LEU A 1 13 ? -2.313 -10.002 -2.789 1.00 0.00 9 LEU A CA 16
ATOM 10669 C C . LEU A 1 13 ? -2.900 -8.916 -3.684 1.00 0.00 9 LEU A C 16
ATOM 10670 O O . LEU A 1 13 ? -3.985 -8.397 -3.407 1.00 0.00 9 LEU A O 16
ATOM 10686 N N . LYS A 1 14 ? -2.164 -8.570 -4.741 1.00 0.00 10 LYS A N 16
ATOM 10687 C CA . LYS A 1 14 ? -2.571 -7.527 -5.684 1.00 0.00 10 LYS A CA 16
ATOM 10688 C C . LYS A 1 14 ? -2.535 -6.163 -5.012 1.00 0.00 10 LYS A C 16
ATOM 10689 O O . LYS A 1 14 ? -3.308 -5.263 -5.350 1.00 0.00 10 LYS A O 16
ATOM 10708 N N . GLY A 1 15 ? -1.634 -6.018 -4.057 1.00 0.00 11 GLY A N 16
ATOM 10709 C CA . GLY A 1 15 ? -1.477 -4.755 -3.374 1.00 0.00 11 GLY A CA 16
ATOM 10710 C C . GLY A 1 15 ? -0.467 -3.876 -4.074 1.00 0.00 11 GLY A C 16
ATOM 10711 O O . GLY A 1 15 ? 0.198 -4.318 -5.014 1.00 0.00 11 GLY A O 16
ATOM 10715 N N . THR A 1 16 ? -0.351 -2.638 -3.636 1.00 0.00 12 THR A N 16
ATOM 10716 C CA . THR A 1 16 ? 0.597 -1.713 -4.220 1.00 0.00 12 THR A CA 16
ATOM 10717 C C . THR A 1 16 ? 1.420 -1.011 -3.149 1.00 0.00 12 THR A C 16
ATOM 10718 O O . THR A 1 16 ? 0.876 -0.501 -2.168 1.00 0.00 12 THR A O 16
ATOM 10729 N N . CYS A 1 17 ? 2.732 -1.005 -3.328 1.00 0.00 13 CYS A N 16
ATOM 10730 C CA . CYS A 1 17 ? 3.617 -0.305 -2.413 1.00 0.00 13 CYS A CA 16
ATOM 10731 C C . CYS A 1 17 ? 3.759 1.154 -2.808 1.00 0.00 13 CYS A C 16
ATOM 10732 O O . CYS A 1 17 ? 4.491 1.488 -3.740 1.00 0.00 13 CYS A O 16
ATOM 10740 N N . LYS A 1 18 ? 3.041 2.016 -2.112 1.00 0.00 14 LYS A N 16
ATOM 10741 C CA . LYS A 1 18 ? 3.217 3.444 -2.283 1.00 0.00 14 LYS A CA 16
ATOM 10742 C C . LYS A 1 18 ? 3.578 4.077 -0.954 1.00 0.00 14 LYS A C 16
ATOM 10743 O O . LYS A 1 18 ? 3.603 3.400 0.077 1.00 0.00 14 LYS A O 16
ATOM 10762 N N . ASN A 1 19 ? 3.868 5.362 -0.979 1.00 0.00 15 ASN A N 16
ATOM 10763 C CA . ASN A 1 19 ? 4.145 6.092 0.241 1.00 0.00 15 ASN A CA 16
ATOM 10764 C C . ASN A 1 19 ? 2.840 6.369 0.963 1.00 0.00 15 ASN A C 16
ATOM 10765 O O . ASN A 1 19 ? 2.770 6.388 2.193 1.00 0.00 15 ASN A O 16
ATOM 10776 N N . ASN A 1 20 ? 1.806 6.587 0.170 1.00 0.00 16 ASN A N 16
ATOM 10777 C CA . ASN A 1 20 ? 0.471 6.858 0.690 1.00 0.00 16 ASN A CA 16
ATOM 10778 C C . ASN A 1 20 ? -0.509 5.788 0.225 1.00 0.00 16 ASN A C 16
ATOM 10779 O O . ASN A 1 20 ? -0.359 5.232 -0.859 1.00 0.00 16 ASN A O 16
ATOM 10790 N N . CYS A 1 21 ? -1.502 5.499 1.053 1.00 0.00 17 CYS A N 16
ATOM 10791 C CA . CYS A 1 21 ? -2.534 4.534 0.695 1.00 0.00 17 CYS A CA 16
ATOM 10792 C C . CYS A 1 21 ? -3.611 5.219 -0.136 1.00 0.00 17 CYS A C 16
ATOM 10793 O O . CYS A 1 21 ? -3.959 6.374 0.117 1.00 0.00 17 CYS A O 16
ATOM 10801 N N . GLY A 1 22 ? -4.129 4.510 -1.123 1.00 0.00 18 GLY A N 16
ATOM 10802 C CA . GLY A 1 22 ? -5.111 5.083 -2.019 1.00 0.00 18 GLY A CA 16
ATOM 10803 C C . GLY A 1 22 ? -6.534 4.870 -1.543 1.00 0.00 18 GLY A C 16
ATOM 10804 O O . GLY A 1 22 ? -6.772 4.615 -0.360 1.00 0.00 18 GLY A O 16
ATOM 10808 N N . LYS A 1 23 ? -7.476 4.980 -2.473 1.00 0.00 19 LYS A N 16
ATOM 10809 C CA . LYS A 1 23 ? -8.897 4.849 -2.165 1.00 0.00 19 LYS A CA 16
ATOM 10810 C C . LYS A 1 23 ? -9.211 3.486 -1.541 1.00 0.00 19 LYS A C 16
ATOM 10811 O O . LYS A 1 23 ? -8.841 2.441 -2.080 1.00 0.00 19 LYS A O 16
ATOM 10830 N N . ASN A 1 24 ? -9.863 3.519 -0.379 1.00 0.00 20 ASN A N 16
ATOM 10831 C CA . ASN A 1 24 ? -10.345 2.307 0.294 1.00 0.00 20 ASN A CA 16
ATOM 10832 C C . ASN A 1 24 ? -9.212 1.326 0.574 1.00 0.00 20 ASN A C 16
ATOM 10833 O O . ASN A 1 24 ? -9.430 0.116 0.647 1.00 0.00 20 ASN A O 16
ATOM 10844 N N . GLU A 1 25 ? -8.006 1.841 0.734 1.00 0.00 21 GLU A N 16
ATOM 10845 C CA . GLU A 1 25 ? -6.847 0.987 0.922 1.00 0.00 21 GLU A CA 16
ATOM 10846 C C . GLU A 1 25 ? -6.439 0.895 2.380 1.00 0.00 21 GLU A C 16
ATOM 10847 O O . GLU A 1 25 ? -6.464 1.886 3.116 1.00 0.00 21 GLU A O 16
ATOM 10859 N N . GLU A 1 26 ? -6.073 -0.311 2.788 1.00 0.00 22 GLU A N 16
ATOM 10860 C CA . GLU A 1 26 ? -5.560 -0.550 4.128 1.00 0.00 22 GLU A CA 16
ATOM 10861 C C . GLU A 1 26 ? -4.096 -0.971 4.044 1.00 0.00 22 GLU A C 16
ATOM 10862 O O . GLU A 1 26 ? -3.611 -1.331 2.966 1.00 0.00 22 GLU A O 16
ATOM 10874 N N . LEU A 1 27 ? -3.400 -0.921 5.169 1.00 0.00 23 LEU A N 16
ATOM 10875 C CA . LEU A 1 27 ? -1.996 -1.305 5.216 1.00 0.00 23 LEU A CA 16
ATOM 10876 C C . LEU A 1 27 ? -1.879 -2.804 5.425 1.00 0.00 23 LEU A C 16
ATOM 10877 O O . LEU A 1 27 ? -2.307 -3.333 6.453 1.00 0.00 23 LEU A O 16
ATOM 10893 N N . ILE A 1 28 ? -1.305 -3.486 4.451 1.00 0.00 24 ILE A N 16
ATOM 10894 C CA . ILE A 1 28 ? -1.297 -4.933 4.452 1.00 0.00 24 ILE A CA 16
ATOM 10895 C C . ILE A 1 28 ? 0.101 -5.471 4.752 1.00 0.00 24 ILE A C 16
ATOM 10896 O O . ILE A 1 28 ? 0.245 -6.567 5.284 1.00 0.00 24 ILE A O 16
ATOM 10912 N N . ALA A 1 29 ? 1.125 -4.692 4.425 1.00 0.00 25 ALA A N 16
ATOM 10913 C CA . ALA A 1 29 ? 2.502 -5.136 4.610 1.00 0.00 25 ALA A CA 16
ATOM 10914 C C . ALA A 1 29 ? 3.480 -3.996 4.408 1.00 0.00 25 ALA A C 16
ATOM 10915 O O . ALA A 1 29 ? 3.120 -2.924 3.922 1.00 0.00 25 ALA A O 16
ATOM 10922 N N . LEU A 1 30 ? 4.713 -4.242 4.803 1.00 0.00 26 LEU A N 16
ATOM 10923 C CA . LEU A 1 30 ? 5.790 -3.291 4.624 1.00 0.00 26 LEU A CA 16
ATOM 10924 C C . LEU A 1 30 ? 6.742 -3.797 3.548 1.00 0.00 26 LEU A C 16
ATOM 10925 O O . LEU A 1 30 ? 7.255 -4.916 3.636 1.00 0.00 26 LEU A O 16
ATOM 10941 N N . CYS A 1 31 ? 6.961 -2.983 2.530 1.00 0.00 27 CYS A N 16
ATOM 10942 C CA . CYS A 1 31 ? 7.796 -3.368 1.405 1.00 0.00 27 CYS A CA 16
ATOM 10943 C C . CYS A 1 31 ? 9.197 -2.783 1.553 1.00 0.00 27 CYS A C 16
ATOM 10944 O O . CYS A 1 31 ? 9.487 -2.094 2.534 1.00 0.00 27 CYS A O 16
ATOM 10952 N N . GLN A 1 32 ? 10.067 -3.055 0.588 1.00 0.00 28 GLN A N 16
ATOM 10953 C CA . GLN A 1 32 ? 11.429 -2.543 0.637 1.00 0.00 28 GLN A CA 16
ATOM 10954 C C . GLN A 1 32 ? 11.433 -1.032 0.462 1.00 0.00 28 GLN A C 16
ATOM 10955 O O . GLN A 1 32 ? 10.418 -0.436 0.096 1.00 0.00 28 GLN A O 16
ATOM 10969 N N . LYS A 1 33 ? 12.583 -0.425 0.732 1.00 0.00 29 LYS A N 16
ATOM 10970 C CA . LYS A 1 33 ? 12.732 1.035 0.748 1.00 0.00 29 LYS A CA 16
ATOM 10971 C C . LYS A 1 33 ? 11.796 1.668 1.782 1.00 0.00 29 LYS A C 16
ATOM 10972 O O . LYS A 1 33 ? 11.569 2.881 1.767 1.00 0.00 29 LYS A O 16
ATOM 10991 N N . SER A 1 34 ? 11.264 0.825 2.664 1.00 0.00 30 SER A N 16
ATOM 10992 C CA . SER A 1 34 ? 10.324 1.230 3.709 1.00 0.00 30 SER A CA 16
ATOM 10993 C C . SER A 1 34 ? 8.980 1.651 3.108 1.00 0.00 30 SER A C 16
ATOM 10994 O O . SER A 1 34 ? 8.280 2.50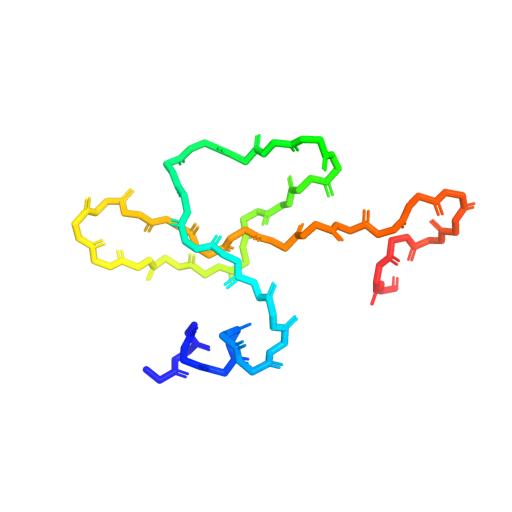4 3.656 1.00 0.00 30 SER A O 16
ATOM 11002 N N . LEU A 1 35 ? 8.628 1.051 1.975 1.00 0.00 31 LEU A N 16
ATOM 11003 C CA . LEU A 1 35 ? 7.343 1.306 1.339 1.00 0.00 31 LEU A CA 16
ATOM 11004 C C . LEU A 1 35 ? 6.208 0.608 2.077 1.00 0.00 31 LEU A C 16
ATOM 11005 O O . LEU A 1 35 ? 6.428 -0.344 2.825 1.00 0.00 31 LEU A O 16
ATOM 11021 N N . LYS A 1 36 ? 4.997 1.085 1.854 1.00 0.00 32 LYS A N 16
ATOM 11022 C CA . LYS A 1 36 ? 3.821 0.517 2.490 1.00 0.00 32 LYS A CA 16
ATOM 11023 C C . LYS A 1 36 ? 2.921 -0.167 1.468 1.00 0.00 32 LYS A C 16
ATOM 11024 O O . LYS A 1 36 ? 2.453 0.461 0.515 1.00 0.00 32 LYS A O 16
ATOM 11043 N N . CYS A 1 37 ? 2.686 -1.457 1.668 1.00 0.00 33 CYS A N 16
ATOM 11044 C CA . CYS A 1 37 ? 1.832 -2.214 0.775 1.00 0.00 33 CYS A CA 16
ATOM 11045 C C . CYS A 1 37 ? 0.377 -1.973 1.131 1.00 0.00 33 CYS A C 16
ATOM 11046 O O . CYS A 1 37 ? -0.072 -2.317 2.228 1.00 0.00 33 CYS A O 16
ATOM 11054 N N . CYS A 1 38 ? -0.345 -1.366 0.214 1.00 0.00 34 CYS A N 16
ATOM 11055 C CA . CYS A 1 38 ? -1.734 -1.035 0.439 1.00 0.00 34 CYS A CA 16
ATOM 11056 C C . CYS A 1 38 ? -2.618 -1.778 -0.558 1.00 0.00 34 CYS A C 16
ATOM 11057 O O . CYS A 1 38 ? -2.264 -1.909 -1.731 1.00 0.00 34 CYS A O 16
ATOM 11065 N N . ARG A 1 39 ? -3.750 -2.286 -0.088 1.00 0.00 35 ARG A N 16
ATOM 11066 C CA . ARG A 1 39 ? -4.661 -3.024 -0.956 1.00 0.00 35 ARG A CA 16
ATOM 11067 C C . ARG A 1 39 ? -6.004 -2.307 -1.058 1.00 0.00 35 ARG A C 16
ATOM 11068 O O . ARG A 1 39 ? -6.562 -1.865 -0.047 1.00 0.00 35 ARG A O 16
ATOM 11089 N N . THR A 1 40 ? -6.500 -2.186 -2.284 1.00 0.00 36 THR A N 16
ATOM 11090 C CA . THR A 1 40 ? -7.736 -1.467 -2.559 1.00 0.00 36 THR A CA 16
ATOM 11091 C C . THR A 1 40 ? -8.950 -2.343 -2.272 1.00 0.00 36 THR A C 16
ATOM 11092 O O . THR A 1 40 ? -9.359 -3.157 -3.104 1.00 0.00 36 THR A O 16
ATOM 11103 N N . ILE A 1 41 ? -9.510 -2.181 -1.088 1.00 0.00 37 ILE A N 16
ATOM 11104 C CA . ILE A 1 41 ? -10.653 -2.962 -0.658 1.00 0.00 37 ILE A CA 16
ATOM 11105 C C . ILE A 1 41 ? -11.929 -2.555 -1.384 1.00 0.00 37 ILE A C 16
ATOM 11106 O O . ILE A 1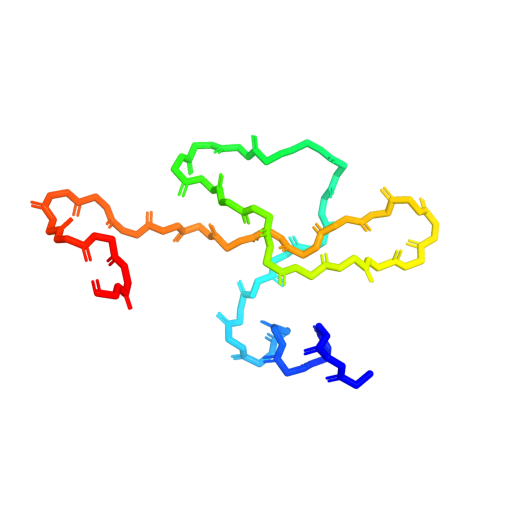 41 ? -12.334 -1.391 -1.357 1.00 0.00 37 ILE A O 16
ATOM 11122 N N . GLN A 1 42 ? -12.550 -3.522 -2.038 1.00 0.00 38 GLN A N 16
ATOM 11123 C CA . GLN A 1 42 ? -13.811 -3.298 -2.723 1.00 0.00 38 GLN A CA 16
ATOM 11124 C C . GLN A 1 42 ? -14.969 -3.710 -1.818 1.00 0.00 38 GLN A C 16
ATOM 11125 O O . GLN A 1 42 ? -14.830 -4.632 -1.012 1.00 0.00 38 GLN A O 16
ATOM 11139 N N . PRO A 1 43 ? -16.115 -3.015 -1.919 1.00 0.00 39 PRO A N 16
ATOM 11140 C CA . PRO A 1 43 ? -17.307 -3.332 -1.127 1.00 0.00 39 PRO A CA 16
ATOM 11141 C C . PRO A 1 43 ? -17.828 -4.732 -1.419 1.00 0.00 39 PRO A C 16
ATOM 11142 O O . PRO A 1 43 ? -17.798 -5.177 -2.569 1.00 0.00 39 PRO A O 16
ATOM 11153 N N . SER A 1 44 ? -18.297 -5.415 -0.373 1.00 0.00 40 SER A N 16
ATOM 11154 C CA . SER A 1 44 ? -18.783 -6.790 -0.476 1.00 0.00 40 SER A CA 16
ATOM 11155 C C . SER A 1 44 ? -17.618 -7.748 -0.723 1.00 0.00 40 SER A C 16
ATOM 11156 O O . SER A 1 44 ? -16.508 -7.328 -1.067 1.00 0.00 40 SER A O 16
ATOM 11164 N N . GLY A 1 45 ? -17.865 -9.033 -0.537 1.00 0.00 41 GLY A N 16
ATOM 11165 C CA . GLY A 1 45 ? -16.806 -10.003 -0.684 1.00 0.00 41 GLY A CA 16
ATOM 11166 C C . GLY A 1 45 ? -16.690 -10.513 -2.101 1.00 0.00 41 GLY A C 16
ATOM 11167 O O . GLY A 1 45 ? -17.611 -11.155 -2.609 1.00 0.00 41 GLY A O 16
ATOM 11171 N N . SER A 1 46 ? -15.543 -10.237 -2.711 1.00 0.00 42 SER A N 16
ATOM 11172 C CA . SER A 1 46 ? -15.216 -10.674 -4.065 1.00 0.00 42 SER A CA 16
ATOM 11173 C C . SER A 1 46 ? -13.979 -9.929 -4.537 1.00 0.00 42 SER A C 16
ATOM 11174 O O . SER A 1 46 ? -13.800 -8.751 -4.207 1.00 0.00 42 SER A O 16
ATOM 11182 N N . ILE A 1 47 ? -13.140 -10.624 -5.299 1.00 0.00 43 ILE A N 16
ATOM 11183 C CA . ILE A 1 47 ? -11.885 -10.073 -5.829 1.00 0.00 43 ILE A CA 16
ATOM 11184 C C . ILE A 1 47 ? -10.851 -9.875 -4.717 1.00 0.00 43 ILE A C 16
ATOM 11185 O O . ILE A 1 47 ? -9.745 -10.417 -4.778 1.00 0.00 43 ILE A O 16
ATOM 11201 N N . ILE A 1 48 ? -11.224 -9.101 -3.711 1.00 0.00 44 ILE A N 16
ATOM 11202 C CA . ILE A 1 48 ? -10.359 -8.819 -2.580 1.00 0.00 44 ILE A CA 16
ATOM 11203 C C . ILE A 1 48 ? -11.167 -8.821 -1.284 1.00 0.00 44 ILE A C 16
ATOM 11204 O O . ILE A 1 48 ? -12.284 -8.302 -1.236 1.00 0.00 44 ILE A O 16
ATOM 11220 N N . ASP A 1 49 ? -10.609 -9.430 -0.249 1.00 0.00 45 ASP A N 16
ATOM 11221 C CA . ASP A 1 49 ? -11.233 -9.445 1.065 1.00 0.00 45 ASP A CA 16
ATOM 11222 C C . ASP A 1 49 ? -10.152 -9.543 2.125 1.00 0.00 45 ASP A C 16
ATOM 11223 O O . ASP A 1 49 ? -9.091 -10.133 1.834 1.00 0.00 45 ASP A O 16
ATOM 11233 N N . PHE A 1 5 ? 10.645 -10.896 -1.263 1.00 0.00 1 PHE A N 17
ATOM 11234 C CA . PHE A 1 5 ? 9.684 -11.505 -0.317 1.00 0.00 1 PHE A CA 17
ATOM 11235 C C . PHE A 1 5 ? 8.488 -10.590 -0.084 1.00 0.00 1 PHE A C 17
ATOM 11236 O O . PHE A 1 5 ? 7.351 -10.979 -0.353 1.00 0.00 1 PHE A O 17
ATOM 11253 N N . PHE A 1 6 ? 8.751 -9.374 0.401 1.00 0.00 2 PHE A N 17
ATOM 11254 C CA . PHE A 1 6 ? 7.688 -8.432 0.753 1.00 0.00 2 PHE A CA 17
ATOM 11255 C C . PHE A 1 6 ? 6.692 -8.248 -0.385 1.00 0.00 2 PHE A C 17
ATOM 11256 O O . PHE A 1 6 ? 5.50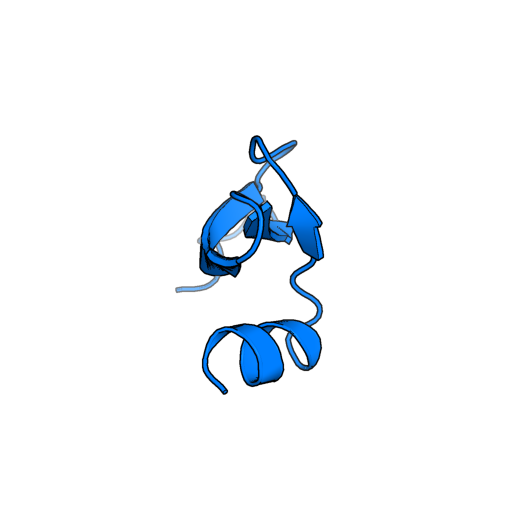7 -8.549 -0.235 1.00 0.00 2 PHE A O 17
ATOM 11273 N N . ASP A 1 7 ? 7.163 -7.780 -1.532 1.00 0.00 3 ASP A N 17
ATOM 11274 C CA . ASP A 1 7 ? 6.253 -7.499 -2.628 1.00 0.00 3 ASP A CA 17
ATOM 11275 C C . ASP A 1 7 ? 6.046 -8.702 -3.526 1.00 0.00 3 ASP A C 17
ATOM 11276 O O . ASP A 1 7 ? 5.302 -8.633 -4.504 1.00 0.00 3 ASP A O 17
ATOM 11285 N N . GLU A 1 8 ? 6.680 -9.808 -3.186 1.00 0.00 4 GLU A N 17
ATOM 11286 C CA . GLU A 1 8 ? 6.359 -11.067 -3.832 1.00 0.00 4 GLU A CA 17
ATOM 11287 C C . GLU A 1 8 ? 4.974 -11.471 -3.362 1.00 0.00 4 GLU A C 17
ATOM 11288 O O . GLU A 1 8 ? 4.107 -11.840 -4.155 1.00 0.00 4 GLU A O 17
ATOM 11300 N N . LYS A 1 9 ? 4.766 -11.340 -2.057 1.00 0.00 5 LYS A N 17
ATOM 11301 C CA . LYS A 1 9 ? 3.461 -11.547 -1.471 1.00 0.00 5 LYS A CA 17
ATOM 11302 C C . LYS A 1 9 ? 2.507 -10.445 -1.920 1.00 0.00 5 LYS A C 17
ATOM 11303 O O . LYS A 1 9 ? 1.335 -10.703 -2.153 1.00 0.00 5 LYS A O 17
ATOM 11322 N N . CYS A 1 10 ? 3.022 -9.223 -2.066 1.00 0.00 6 CYS A N 17
ATOM 11323 C CA . CYS A 1 10 ? 2.204 -8.090 -2.496 1.00 0.00 6 CYS A CA 17
ATOM 11324 C C . CYS A 1 10 ? 1.549 -8.398 -3.844 1.00 0.00 6 CYS A C 17
ATOM 11325 O O . CYS A 1 10 ? 0.333 -8.237 -4.017 1.00 0.00 6 CYS A O 17
ATOM 11333 N N . ASN A 1 11 ? 2.364 -8.871 -4.783 1.00 0.00 7 ASN A N 17
ATOM 11334 C CA . ASN A 1 11 ? 1.899 -9.196 -6.128 1.00 0.00 7 ASN A CA 17
ATOM 11335 C C . ASN A 1 11 ? 0.814 -10.268 -6.082 1.00 0.00 7 ASN A C 17
ATOM 11336 O O . ASN A 1 11 ? -0.255 -10.112 -6.672 1.00 0.00 7 ASN A O 17
ATOM 11347 N N . LYS A 1 12 ? 1.102 -11.353 -5.368 1.00 0.00 8 LYS A N 17
ATOM 11348 C CA . LYS A 1 12 ? 0.187 -12.473 -5.249 1.00 0.00 8 LYS A CA 17
ATOM 11349 C C . LYS A 1 12 ? -1.112 -12.050 -4.570 1.00 0.00 8 LYS A C 17
ATOM 11350 O O . LYS A 1 12 ? -2.207 -12.407 -5.007 1.00 0.00 8 LYS A O 17
ATOM 11369 N N . LEU A 1 13 ? -0.970 -11.278 -3.503 1.00 0.00 9 LEU A N 17
ATOM 11370 C CA . LEU A 1 13 ? -2.074 -10.885 -2.654 1.00 0.00 9 LEU A CA 17
ATOM 11371 C C . LEU A 1 13 ? -2.859 -9.711 -3.244 1.00 0.00 9 LEU A C 17
ATOM 11372 O O . LEU A 1 13 ? -3.814 -9.219 -2.637 1.00 0.00 9 LEU A O 17
ATOM 11388 N N . LYS A 1 14 ? -2.431 -9.260 -4.423 1.00 0.00 10 LYS A N 17
ATOM 11389 C CA . LYS A 1 14 ? -3.171 -8.268 -5.205 1.00 0.00 10 LYS A CA 17
ATOM 11390 C C . LYS A 1 14 ? -3.103 -6.889 -4.562 1.00 0.00 10 LYS A C 17
ATOM 11391 O O . LYS A 1 14 ? -4.105 -6.180 -4.473 1.00 0.00 10 LYS A O 17
ATOM 11410 N N . GLY A 1 15 ? -1.915 -6.515 -4.117 1.00 0.00 11 GLY A N 17
ATOM 11411 C CA . GLY A 1 15 ? -1.714 -5.196 -3.556 1.00 0.00 11 GLY A CA 17
ATOM 11412 C C . GLY A 1 15 ? -0.595 -4.464 -4.262 1.00 0.00 11 GLY A C 17
ATOM 11413 O O . GLY A 1 15 ? 0.133 -5.061 -5.057 1.00 0.00 11 GLY A O 17
ATOM 11417 N N . THR A 1 16 ? -0.447 -3.180 -3.981 1.00 0.00 12 THR A N 17
ATOM 11418 C CA . THR A 1 16 ? 0.625 -2.393 -4.562 1.00 0.00 12 THR A CA 17
ATOM 11419 C C . THR A 1 16 ? 1.382 -1.625 -3.482 1.00 0.00 12 THR A C 17
ATOM 11420 O O . THR A 1 16 ? 0.773 -1.035 -2.585 1.00 0.00 12 THR A O 17
ATOM 11431 N N . CYS A 1 17 ? 2.708 -1.641 -3.558 1.00 0.00 13 CYS A N 17
ATOM 11432 C CA . CYS A 1 17 ? 3.524 -0.955 -2.567 1.00 0.00 13 CYS A CA 17
ATOM 11433 C C . CYS A 1 17 ? 3.606 0.524 -2.897 1.00 0.00 13 CYS A C 17
ATOM 11434 O O . CYS A 1 17 ? 4.197 0.917 -3.902 1.00 0.00 13 CYS A O 17
ATOM 11442 N N . LYS A 1 18 ? 2.994 1.333 -2.057 1.00 0.00 14 LYS A N 17
ATOM 11443 C CA . LYS A 1 18 ? 3.026 2.769 -2.224 1.00 0.00 14 LYS A CA 17
ATOM 11444 C C . LYS A 1 18 ? 3.329 3.424 -0.888 1.00 0.00 14 LYS A C 17
ATOM 11445 O O . LYS A 1 18 ? 3.430 2.734 0.128 1.00 0.00 14 LYS A O 17
ATOM 11464 N N . ASN A 1 19 ? 3.494 4.729 -0.877 1.00 0.00 15 ASN A N 17
ATOM 11465 C CA . ASN A 1 19 ? 3.826 5.423 0.349 1.00 0.00 15 ASN A CA 17
ATOM 11466 C C . ASN A 1 19 ? 2.575 5.681 1.182 1.00 0.00 15 ASN A C 17
ATOM 11467 O O . ASN A 1 19 ? 2.503 5.292 2.351 1.00 0.00 15 ASN A O 17
ATOM 11478 N N . ASN A 1 20 ? 1.584 6.320 0.574 1.00 0.00 16 ASN A N 17
ATOM 11479 C CA . ASN A 1 20 ? 0.338 6.628 1.268 1.00 0.00 16 ASN A CA 17
ATOM 11480 C C . ASN A 1 20 ? -0.814 5.864 0.630 1.00 0.00 16 ASN A C 17
ATOM 11481 O O . ASN A 1 20 ? -0.862 5.704 -0.590 1.00 0.00 16 ASN A O 17
ATOM 11492 N N . CYS A 1 21 ? -1.738 5.394 1.452 1.00 0.00 17 CYS A N 17
ATOM 11493 C CA . CYS A 1 21 ? -2.857 4.603 0.966 1.00 0.00 17 CYS A CA 17
ATOM 11494 C C . CYS A 1 21 ? -3.888 5.492 0.276 1.00 0.00 17 CYS A C 17
ATOM 11495 O O . CYS A 1 21 ? -4.262 6.547 0.789 1.00 0.00 17 CYS A O 17
ATOM 11503 N N . GLY A 1 22 ? -4.324 5.059 -0.895 1.00 0.00 18 GLY A N 17
ATOM 11504 C CA . GLY A 1 22 ? -5.294 5.800 -1.670 1.00 0.00 18 GLY A CA 17
ATOM 11505 C C . GLY A 1 22 ? -6.718 5.400 -1.345 1.00 0.00 18 GLY A C 17
ATOM 11506 O O . GLY A 1 22 ? -6.989 4.909 -0.246 1.00 0.00 18 GLY A O 17
ATOM 11510 N N . LYS A 1 23 ? -7.619 5.644 -2.298 1.00 0.00 19 LYS A N 17
ATOM 11511 C CA . LYS A 1 23 ? -9.049 5.348 -2.154 1.00 0.00 19 LYS A CA 17
ATOM 11512 C C . LYS A 1 23 ? -9.307 4.003 -1.475 1.00 0.00 19 LYS A C 17
ATOM 11513 O O . LYS A 1 23 ? -9.065 2.946 -2.058 1.00 0.00 19 LYS A O 17
ATOM 11532 N N . ASN A 1 24 ? -9.805 4.069 -0.240 1.00 0.00 20 ASN A N 17
ATOM 11533 C CA . ASN A 1 24 ? -10.160 2.883 0.540 1.00 0.00 20 ASN A CA 17
ATOM 11534 C C . ASN A 1 24 ? -9.081 1.805 0.428 1.00 0.00 20 ASN A C 17
ATOM 11535 O O . ASN A 1 24 ? -9.334 0.694 -0.032 1.00 0.00 20 ASN A O 17
ATOM 11546 N N . GLU A 1 25 ? -7.864 2.160 0.803 1.00 0.00 21 GLU A N 17
ATOM 11547 C CA . GLU A 1 25 ? -6.768 1.204 0.817 1.00 0.00 21 GLU A CA 17
ATOM 11548 C C . GLU A 1 25 ? -6.356 0.865 2.242 1.00 0.00 21 GLU A C 17
ATOM 11549 O O . GLU A 1 25 ? -6.360 1.729 3.122 1.00 0.00 21 GLU A O 17
ATOM 11561 N N . GLU A 1 26 ? -5.997 -0.390 2.461 1.00 0.00 22 GLU A N 17
ATOM 11562 C CA . GLU A 1 26 ? -5.557 -0.841 3.774 1.00 0.00 22 GLU A CA 17
ATOM 11563 C C . GLU A 1 26 ? -4.058 -1.126 3.756 1.00 0.00 22 GLU A C 17
ATOM 11564 O O . GLU A 1 26 ? -3.512 -1.549 2.732 1.00 0.00 22 GLU A O 17
ATOM 11576 N N . LEU A 1 27 ? -3.394 -0.882 4.878 1.00 0.00 23 LEU A N 17
ATOM 11577 C CA . LEU A 1 27 ? -1.968 -1.142 4.982 1.00 0.00 23 LEU A CA 17
ATOM 11578 C C . LEU A 1 27 ? -1.756 -2.536 5.544 1.00 0.00 23 LEU A C 17
ATOM 11579 O O . LEU A 1 27 ? -2.143 -2.832 6.678 1.00 0.00 23 LEU A O 17
ATOM 11595 N N . ILE A 1 28 ? -1.157 -3.393 4.742 1.00 0.00 24 ILE A N 17
ATOM 11596 C CA . ILE A 1 28 ? -1.125 -4.817 5.042 1.00 0.00 24 ILE A CA 17
ATOM 11597 C C . ILE A 1 28 ? 0.295 -5.306 5.307 1.00 0.00 24 ILE A C 17
ATOM 11598 O O . ILE A 1 28 ? 0.496 -6.324 5.964 1.00 0.00 24 ILE A O 17
ATOM 11614 N N . ALA A 1 29 ? 1.277 -4.578 4.803 1.00 0.00 25 ALA A N 17
ATOM 11615 C CA . ALA A 1 29 ? 2.670 -4.956 4.978 1.00 0.00 25 ALA A CA 17
ATOM 11616 C C . ALA A 1 29 ? 3.567 -3.759 4.777 1.00 0.00 25 ALA A C 17
ATOM 11617 O O . ALA A 1 29 ? 3.163 -2.765 4.179 1.00 0.00 25 ALA A O 17
ATOM 11624 N N . LEU A 1 30 ? 4.776 -3.865 5.276 1.00 0.00 26 LEU A N 17
ATOM 11625 C CA . LEU A 1 30 ? 5.743 -2.796 5.183 1.00 0.00 26 LEU A CA 17
ATOM 11626 C C . LEU A 1 30 ? 6.933 -3.250 4.342 1.00 0.00 26 LEU A C 17
ATOM 11627 O O . LEU A 1 30 ? 7.608 -4.227 4.676 1.00 0.00 26 LEU A O 17
ATOM 11643 N N . CYS A 1 31 ? 7.173 -2.539 3.254 1.00 0.00 27 CYS A N 17
ATOM 11644 C CA . CYS A 1 31 ? 8.151 -2.943 2.253 1.00 0.00 27 CYS A CA 17
ATOM 11645 C C . CYS A 1 31 ? 9.448 -2.156 2.403 1.00 0.00 27 CYS A C 17
ATOM 11646 O O . CYS A 1 31 ? 9.567 -1.294 3.274 1.00 0.00 27 CYS A O 17
ATOM 11654 N N . GLN A 1 32 ? 10.420 -2.458 1.554 1.00 0.00 28 GLN A N 17
ATOM 11655 C CA . GLN A 1 32 ? 11.683 -1.740 1.568 1.00 0.00 28 GLN A CA 17
ATOM 11656 C C . GLN A 1 32 ? 11.565 -0.459 0.757 1.00 0.00 28 GLN A C 17
ATOM 11657 O O . GLN A 1 32 ? 10.558 -0.239 0.081 1.00 0.00 28 GLN A O 17
ATOM 11671 N N . LYS A 1 33 ? 12.598 0.378 0.833 1.00 0.00 29 LYS A N 17
ATOM 11672 C CA . LYS A 1 33 ? 12.619 1.674 0.146 1.00 0.00 29 LYS A CA 17
ATOM 11673 C C . LYS A 1 33 ? 11.572 2.610 0.736 1.00 0.00 29 LYS A C 17
ATOM 11674 O O . LYS A 1 33 ? 11.206 3.615 0.126 1.00 0.00 29 LYS A O 17
ATOM 11693 N N . SER A 1 34 ? 11.087 2.239 1.918 1.00 0.00 30 SER A N 17
ATOM 11694 C CA . SER A 1 34 ? 10.082 2.999 2.664 1.00 0.00 30 SER A CA 17
ATOM 11695 C C . SER A 1 34 ? 8.670 2.791 2.103 1.00 0.00 30 SER A C 17
ATOM 11696 O O . SER A 1 34 ? 7.701 3.339 2.635 1.00 0.00 30 SER A O 17
ATOM 11704 N N . LEU A 1 35 ? 8.545 2.006 1.034 1.00 0.00 31 LEU A N 17
ATOM 11705 C CA . LEU A 1 35 ? 7.238 1.643 0.512 1.00 0.00 31 LEU A CA 17
ATOM 11706 C C . LEU A 1 35 ? 6.553 0.665 1.452 1.00 0.00 31 LEU A C 17
ATOM 11707 O O . LEU A 1 35 ? 7.207 0.006 2.250 1.00 0.00 31 LEU A O 17
ATOM 11723 N N . LYS A 1 36 ? 5.237 0.611 1.397 1.00 0.00 32 LYS A N 17
ATOM 11724 C CA . LYS A 1 36 ? 4.494 -0.394 2.115 1.00 0.00 32 LYS A CA 17
ATOM 11725 C C . LYS A 1 36 ? 3.276 -0.833 1.314 1.00 0.00 32 LYS A C 17
ATOM 11726 O O . LYS A 1 36 ? 2.793 -0.103 0.447 1.00 0.00 32 LYS A O 17
ATOM 11745 N N . CYS A 1 37 ? 2.787 -2.030 1.601 1.00 0.00 33 CYS A N 17
ATOM 11746 C CA . CYS A 1 37 ? 1.782 -2.661 0.766 1.00 0.00 33 CYS A CA 17
ATOM 11747 C C . CYS A 1 37 ? 0.394 -2.134 1.084 1.00 0.00 33 CYS A C 17
ATOM 11748 O O . CYS A 1 37 ? -0.145 -2.377 2.167 1.00 0.00 33 CYS A O 17
ATOM 11756 N N . CYS A 1 38 ? -0.169 -1.407 0.135 1.00 0.00 34 CYS A N 17
ATOM 11757 C CA . CYS A 1 38 ? -1.534 -0.936 0.240 1.00 0.00 34 CYS A CA 17
ATOM 11758 C C . CYS A 1 38 ? -2.412 -1.732 -0.713 1.00 0.00 34 CYS A C 17
ATOM 11759 O O . CYS A 1 38 ? -2.086 -1.883 -1.893 1.00 0.00 34 CYS A O 17
ATOM 11767 N N . ARG A 1 39 ? -3.498 -2.274 -0.195 1.00 0.00 35 ARG A N 17
ATOM 11768 C CA . ARG A 1 39 ? -4.426 -3.031 -1.014 1.00 0.00 35 ARG A CA 17
ATOM 11769 C C . ARG A 1 39 ? -5.703 -2.234 -1.211 1.00 0.00 35 ARG A C 17
ATOM 11770 O O . ARG A 1 39 ? -6.337 -1.815 -0.241 1.00 0.00 35 ARG A O 17
ATOM 11791 N N . THR A 1 40 ? -6.062 -2.011 -2.462 1.00 0.00 36 THR A N 17
ATOM 11792 C CA . THR A 1 40 ? -7.265 -1.268 -2.786 1.00 0.00 36 THR A CA 17
ATOM 11793 C C . THR A 1 40 ? -8.487 -2.156 -2.631 1.00 0.00 36 THR A C 17
ATOM 11794 O O . THR A 1 40 ? -8.669 -3.130 -3.368 1.00 0.00 36 THR A O 17
ATOM 11805 N N . ILE A 1 41 ? -9.301 -1.823 -1.645 1.00 0.00 37 ILE A N 17
ATOM 11806 C CA . ILE A 1 41 ? -10.477 -2.601 -1.313 1.00 0.00 37 ILE A CA 17
ATOM 11807 C C . ILE A 1 41 ? -11.489 -2.552 -2.448 1.00 0.00 37 ILE A C 17
ATOM 11808 O O . ILE A 1 41 ? -11.792 -1.483 -2.983 1.00 0.00 37 ILE A O 17
ATOM 11824 N N . GLN A 1 42 ? -11.992 -3.714 -2.820 1.00 0.00 38 GLN A N 17
ATOM 11825 C CA . GLN A 1 42 ? -12.992 -3.810 -3.869 1.00 0.00 38 GLN A CA 17
ATOM 11826 C C . GLN A 1 42 ? -14.351 -3.380 -3.329 1.00 0.00 38 GLN A C 17
ATOM 11827 O O .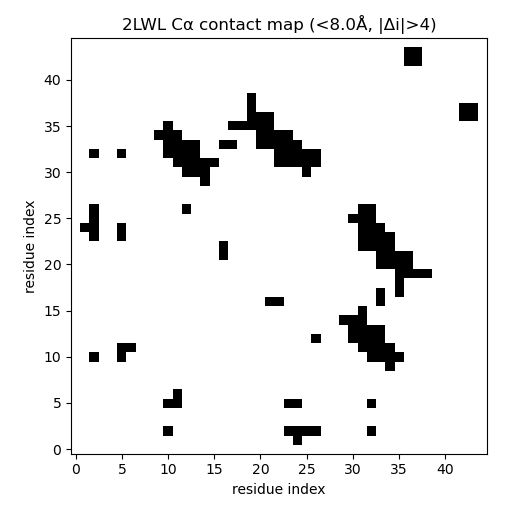 GLN A 1 42 ? -14.613 -3.521 -2.131 1.00 0.00 38 GLN A O 17
ATOM 11841 N N . PRO A 1 43 ? -15.216 -2.824 -4.198 1.00 0.00 39 PRO A N 17
ATOM 11842 C CA . PRO A 1 43 ? -16.575 -2.423 -3.821 1.00 0.00 39 PRO A CA 17
ATOM 11843 C C . PRO A 1 43 ? -17.307 -3.530 -3.069 1.00 0.00 39 PRO A C 17
ATOM 11844 O O . PRO A 1 43 ? -17.351 -4.675 -3.533 1.00 0.00 39 PRO A O 17
ATOM 11855 N N . SER A 1 44 ? -17.868 -3.170 -1.912 1.00 0.00 40 SER A N 17
ATOM 11856 C CA . SER A 1 44 ? -18.517 -4.109 -1.007 1.00 0.00 40 SER A CA 17
ATOM 11857 C C . SER A 1 44 ? -17.488 -4.996 -0.299 1.00 0.00 40 SER A C 17
ATOM 11858 O O . SER A 1 44 ? -16.680 -5.681 -0.935 1.00 0.00 40 SER A O 17
ATOM 11866 N N . GLY A 1 45 ? -17.531 -4.959 1.030 1.00 0.00 41 GLY A N 17
ATOM 11867 C CA . GLY A 1 45 ? -16.540 -5.628 1.848 1.00 0.00 41 GLY A CA 17
ATOM 11868 C C . GLY A 1 45 ? -16.529 -7.132 1.678 1.00 0.00 41 GLY A C 17
ATOM 11869 O O . GLY A 1 45 ? -17.528 -7.808 1.928 1.00 0.00 41 GLY A O 17
ATOM 11873 N N . SER A 1 46 ? -15.390 -7.645 1.246 1.00 0.00 42 SER A N 17
ATOM 11874 C CA . SER A 1 46 ? -15.178 -9.076 1.113 1.00 0.00 42 SER A CA 17
ATOM 11875 C C . SER A 1 46 ? -13.736 -9.397 1.477 1.00 0.00 42 SER A C 17
ATOM 11876 O O . SER A 1 46 ? -12.824 -8.681 1.053 1.00 0.00 42 SER A O 17
ATOM 11884 N N . ILE A 1 47 ? -13.543 -10.441 2.284 1.00 0.00 43 ILE A N 17
ATOM 11885 C CA . ILE A 1 47 ? -12.210 -10.903 2.692 1.00 0.00 43 ILE A CA 17
ATOM 11886 C C . ILE A 1 47 ? -11.568 -9.958 3.712 1.00 0.00 43 ILE A C 17
ATOM 11887 O O . ILE A 1 47 ? -11.098 -10.391 4.766 1.00 0.00 43 ILE A O 17
ATOM 11903 N N . ILE A 1 48 ? -11.561 -8.673 3.390 1.00 0.00 44 ILE A N 17
ATOM 11904 C CA . ILE A 1 48 ? -10.923 -7.658 4.216 1.00 0.00 44 ILE A CA 17
ATOM 11905 C C . ILE A 1 48 ? -11.595 -7.543 5.583 1.00 0.00 44 ILE A C 17
ATOM 11906 O O . ILE A 1 48 ? -12.704 -8.047 5.789 1.00 0.00 44 ILE A O 17
ATOM 11922 N N . ASP A 1 49 ? -10.922 -6.876 6.508 1.00 0.00 45 ASP A N 17
ATOM 11923 C CA . ASP A 1 49 ? -11.468 -6.660 7.836 1.00 0.00 45 ASP A CA 17
ATOM 11924 C C . ASP A 1 49 ? -12.120 -5.286 7.910 1.00 0.00 45 ASP A C 17
ATOM 11925 O O . ASP A 1 49 ? -13.277 -5.202 8.366 1.00 0.00 45 ASP A O 17
ATOM 11935 N N . PHE A 1 5 ? 7.431 -13.399 1.406 1.00 0.00 1 PHE A N 18
ATOM 11936 C CA . PHE A 1 5 ? 6.042 -13.867 1.607 1.00 0.00 1 PHE A CA 18
ATOM 11937 C C . PHE A 1 5 ? 5.069 -12.698 1.765 1.00 0.00 1 PHE A C 18
ATOM 11938 O O . PHE A 1 5 ? 3.970 -12.731 1.210 1.00 0.00 1 PHE A O 18
ATOM 11955 N N . PHE A 1 6 ? 5.470 -11.667 2.510 1.00 0.00 2 PHE A N 18
ATOM 11956 C CA . PHE A 1 6 ? 4.589 -10.528 2.785 1.00 0.00 2 PHE A CA 18
ATOM 11957 C C . PHE A 1 6 ? 4.030 -9.898 1.509 1.00 0.00 2 PHE A C 18
ATOM 11958 O O . PHE A 1 6 ? 2.813 -9.851 1.319 1.00 0.00 2 PHE A O 18
ATOM 11975 N N . ASP A 1 7 ? 4.898 -9.424 0.628 1.00 0.00 3 ASP A N 18
ATOM 11976 C CA . ASP A 1 7 ? 4.429 -8.776 -0.591 1.00 0.00 3 ASP A CA 18
ATOM 11977 C C . ASP A 1 7 ? 4.254 -9.775 -1.719 1.00 0.00 3 ASP A C 18
ATOM 11978 O O . ASP A 1 7 ? 3.822 -9.426 -2.817 1.00 0.00 3 ASP A O 18
ATOM 11987 N N . GLU A 1 8 ? 4.583 -11.018 -1.439 1.00 0.00 4 GLU A N 18
ATOM 11988 C CA . GLU A 1 8 ? 4.203 -12.116 -2.311 1.00 0.00 4 GLU A CA 18
ATOM 11989 C C . GLU A 1 8 ? 2.692 -12.267 -2.212 1.00 0.00 4 GLU A C 18
ATOM 11990 O O . GLU A 1 8 ? 1.987 -12.434 -3.209 1.00 0.00 4 GLU A O 18
ATOM 12002 N N . LYS A 1 9 ? 2.216 -12.161 -0.978 1.00 0.00 5 LYS A N 18
ATOM 12003 C CA . LYS A 1 9 ? 0.797 -12.097 -0.686 1.00 0.00 5 LYS A CA 18
ATOM 12004 C C . LYS A 1 9 ? 0.209 -10.827 -1.301 1.00 0.00 5 LYS A C 18
ATOM 12005 O O . LYS A 1 9 ? -0.898 -10.837 -1.832 1.00 0.00 5 LYS A O 18
ATOM 12024 N N . CYS A 1 10 ? 0.976 -9.736 -1.245 1.00 0.00 6 CYS A N 18
ATOM 12025 C CA . CYS A 1 10 ? 0.548 -8.460 -1.814 1.00 0.00 6 CYS A CA 18
ATOM 12026 C C . CYS A 1 10 ? 0.286 -8.599 -3.311 1.00 0.00 6 CYS A C 18
ATOM 12027 O O . CYS A 1 10 ? -0.694 -8.066 -3.832 1.00 0.00 6 CYS A O 18
ATOM 12035 N N . ASN A 1 11 ? 1.164 -9.328 -3.992 1.00 0.00 7 ASN A N 18
ATOM 12036 C CA . ASN A 1 11 ? 1.028 -9.571 -5.426 1.00 0.00 7 ASN A CA 18
ATOM 12037 C C . ASN A 1 11 ? -0.269 -10.309 -5.715 1.00 0.00 7 ASN A C 18
ATOM 12038 O O . ASN A 1 11 ? -0.987 -9.993 -6.665 1.00 0.00 7 ASN A O 18
ATOM 12049 N N . LYS A 1 12 ? -0.560 -11.293 -4.881 1.00 0.00 8 LYS A N 18
ATOM 12050 C CA . LYS A 1 12 ? -1.790 -12.064 -5.005 1.00 0.00 8 LYS A CA 18
ATOM 12051 C C . LYS A 1 12 ? -3.015 -11.160 -4.856 1.00 0.00 8 LYS A C 18
ATOM 12052 O O . LYS A 1 12 ? -3.968 -11.262 -5.632 1.00 0.00 8 LYS A O 18
ATOM 12071 N N . LEU A 1 13 ? -2.976 -10.262 -3.876 1.00 0.00 9 LEU A N 18
ATOM 12072 C CA . LEU A 1 13 ? -4.083 -9.335 -3.639 1.00 0.00 9 LEU A CA 18
ATOM 12073 C C . LEU A 1 13 ? -4.044 -8.165 -4.617 1.00 0.00 9 LEU A C 18
ATOM 12074 O O . LEU A 1 13 ? -4.932 -7.311 -4.612 1.00 0.00 9 LEU A O 18
ATOM 12090 N N . LYS A 1 14 ? -2.998 -8.136 -5.442 1.00 0.00 10 LYS A N 18
ATOM 12091 C CA . LYS A 1 14 ? -2.821 -7.109 -6.465 1.00 0.00 10 LYS A CA 18
ATOM 12092 C C . LYS A 1 14 ? -2.624 -5.736 -5.833 1.00 0.00 10 LYS A C 18
ATOM 12093 O O . LYS A 1 14 ? -3.111 -4.723 -6.341 1.00 0.00 10 LYS A O 18
ATOM 12112 N N . GLY A 1 15 ? -1.900 -5.715 -4.724 1.00 0.00 11 GLY A N 18
ATOM 12113 C CA . GLY A 1 15 ? -1.604 -4.471 -4.052 1.00 0.00 11 GLY A CA 18
ATOM 12114 C C . GLY A 1 15 ? -0.334 -3.840 -4.580 1.00 0.00 11 GLY A C 18
ATOM 12115 O O . GLY A 1 15 ? 0.566 -4.541 -5.053 1.00 0.00 11 GLY A O 18
ATOM 12119 N N . THR A 1 16 ? -0.248 -2.526 -4.495 1.00 0.00 12 THR A N 18
ATOM 12120 C CA . THR A 1 16 ? 0.891 -1.802 -5.032 1.00 0.00 12 THR A CA 18
ATOM 12121 C C . THR A 1 16 ? 1.765 -1.260 -3.904 1.00 0.00 12 THR A C 18
ATOM 12122 O O . THR A 1 16 ? 1.271 -0.961 -2.813 1.00 0.00 12 THR A O 18
ATOM 12133 N N . CYS A 1 17 ? 3.061 -1.147 -4.167 1.00 0.00 13 CYS A N 18
ATOM 12134 C CA . CYS A 1 17 ? 3.977 -0.540 -3.218 1.00 0.00 13 CYS A CA 18
ATOM 12135 C C . CYS A 1 17 ? 3.895 0.970 -3.306 1.00 0.00 13 CYS A C 18
ATOM 12136 O O . CYS A 1 17 ? 4.388 1.584 -4.253 1.00 0.00 13 CYS A O 18
ATOM 12144 N N . LYS A 1 18 ? 3.250 1.556 -2.325 1.00 0.00 14 LYS A N 18
ATOM 12145 C CA . LYS A 1 18 ? 3.124 2.991 -2.243 1.00 0.00 14 LYS A CA 18
ATOM 12146 C C . LYS A 1 18 ? 3.361 3.432 -0.811 1.00 0.00 14 LYS A C 18
ATOM 12147 O O . LYS A 1 18 ? 3.285 2.625 0.117 1.00 0.00 14 LYS A O 18
ATOM 12166 N N . ASN A 1 19 ? 3.679 4.695 -0.636 1.00 0.00 15 ASN A N 18
ATOM 12167 C CA . ASN A 1 19 ? 3.954 5.227 0.684 1.00 0.00 15 ASN A CA 18
ATOM 12168 C C . ASN A 1 19 ? 2.656 5.612 1.368 1.00 0.00 15 ASN A C 18
ATOM 12169 O O . ASN A 1 19 ? 2.437 5.326 2.544 1.00 0.00 15 ASN A O 18
ATOM 12180 N N . ASN A 1 20 ? 1.805 6.275 0.610 1.00 0.00 16 ASN A N 18
ATOM 12181 C CA . ASN A 1 20 ? 0.507 6.712 1.105 1.00 0.00 16 ASN A CA 18
ATOM 12182 C C . ASN A 1 20 ? -0.603 5.911 0.444 1.00 0.00 16 ASN A C 18
ATOM 12183 O O . ASN A 1 20 ? -0.673 5.838 -0.785 1.00 0.00 16 ASN A O 18
ATOM 12194 N N . CYS A 1 21 ? -1.470 5.320 1.255 1.00 0.00 17 CYS A N 18
ATOM 12195 C CA . CYS A 1 21 ? -2.558 4.501 0.741 1.00 0.00 17 CYS A CA 18
ATOM 12196 C C . CYS A 1 21 ? -3.593 5.384 0.056 1.00 0.00 17 CYS A C 18
ATOM 12197 O O . CYS A 1 21 ? -3.948 6.453 0.561 1.00 0.00 17 CYS A O 18
ATOM 12205 N N . GLY A 1 22 ? -4.069 4.933 -1.092 1.00 0.00 18 GLY A N 18
ATOM 12206 C CA . GLY A 1 22 ? -4.989 5.718 -1.881 1.00 0.00 18 GLY A CA 18
ATOM 12207 C C . GLY A 1 22 ? -6.432 5.378 -1.592 1.00 0.00 18 GLY A C 18
ATOM 12208 O O . GLY A 1 22 ? -6.749 4.864 -0.516 1.00 0.00 18 GLY A O 18
ATOM 12212 N N . LYS A 1 23 ? -7.297 5.693 -2.547 1.00 0.00 19 LYS A N 18
ATOM 12213 C CA . LYS A 1 23 ? -8.733 5.453 -2.430 1.00 0.00 19 LYS A CA 18
ATOM 12214 C C . LYS A 1 23 ? -9.053 4.047 -1.916 1.00 0.00 19 LYS A C 18
ATOM 12215 O O . LYS A 1 23 ? -8.716 3.046 -2.550 1.00 0.00 19 LYS A O 18
ATOM 12234 N N . ASN A 1 24 ? -9.669 4.000 -0.734 1.00 0.00 20 ASN A N 18
ATOM 12235 C CA . ASN A 1 24 ? -10.169 2.758 -0.143 1.00 0.00 20 ASN A CA 18
ATOM 12236 C C . ASN A 1 24 ? -9.071 1.695 -0.059 1.00 0.00 20 ASN A C 18
ATOM 12237 O O . ASN A 1 24 ? -9.233 0.569 -0.534 1.00 0.00 20 ASN A O 18
ATOM 12248 N N . GLU A 1 25 ? -7.945 2.062 0.535 1.00 0.00 21 GLU A N 18
ATOM 12249 C CA . GLU A 1 25 ? -6.829 1.140 0.677 1.00 0.00 21 GLU A CA 18
ATOM 12250 C C . GLU A 1 25 ? -6.387 1.028 2.129 1.00 0.00 21 GLU A C 18
ATOM 12251 O O . GLU A 1 25 ? -6.729 1.869 2.962 1.00 0.00 21 GLU A O 18
ATOM 12263 N N . GLU A 1 26 ? -5.637 -0.024 2.425 1.00 0.00 22 GLU A N 18
ATOM 12264 C CA . GLU A 1 26 ? -5.078 -0.219 3.754 1.00 0.00 22 GLU A CA 18
ATOM 12265 C C . GLU A 1 26 ? -3.623 -0.658 3.645 1.00 0.00 22 GLU A C 18
ATOM 12266 O O . GLU A 1 26 ? -3.200 -1.181 2.609 1.00 0.00 22 GLU A O 18
ATOM 12278 N N . LEU A 1 27 ? -2.866 -0.440 4.710 1.00 0.00 23 LEU A N 18
ATOM 12279 C CA . LEU A 1 27 ? -1.485 -0.888 4.776 1.00 0.00 23 LEU A CA 18
ATOM 12280 C C . LEU A 1 27 ? -1.462 -2.371 5.132 1.00 0.00 23 LEU A C 18
ATOM 12281 O O . LEU A 1 27 ? -1.831 -2.763 6.242 1.00 0.00 23 LEU A O 18
ATOM 12297 N N . ILE A 1 28 ? -1.021 -3.179 4.193 1.00 0.00 24 ILE A N 18
ATOM 12298 C CA . ILE A 1 28 ? -1.050 -4.626 4.347 1.00 0.00 24 ILE A CA 18
ATOM 12299 C C . ILE A 1 28 ? 0.329 -5.157 4.744 1.00 0.00 24 ILE A C 18
ATOM 12300 O O . ILE A 1 28 ? 0.444 -6.073 5.549 1.00 0.00 24 ILE A O 18
ATOM 12316 N N . ALA A 1 29 ? 1.372 -4.561 4.185 1.00 0.00 25 ALA A N 18
ATOM 12317 C CA . ALA A 1 29 ? 2.730 -5.036 4.397 1.00 0.00 25 ALA A CA 18
ATOM 12318 C C . ALA A 1 29 ? 3.717 -3.907 4.200 1.00 0.00 25 ALA A C 18
ATOM 12319 O O . ALA A 1 29 ? 3.375 -2.860 3.658 1.00 0.00 25 ALA A O 18
ATOM 12326 N N . LEU A 1 30 ? 4.932 -4.118 4.651 1.00 0.00 26 LEU A N 18
ATOM 12327 C CA . LEU A 1 30 ? 5.960 -3.103 4.581 1.00 0.00 26 LEU A CA 18
ATOM 12328 C C . LEU A 1 30 ? 6.963 -3.431 3.485 1.00 0.00 26 LEU A C 18
ATOM 12329 O O . LEU A 1 30 ? 7.344 -4.589 3.302 1.00 0.00 26 LEU A O 18
ATOM 12345 N N . CYS A 1 31 ? 7.384 -2.409 2.760 1.00 0.00 27 CYS A N 18
ATOM 12346 C CA . CYS A 1 31 ? 8.304 -2.580 1.648 1.00 0.00 27 CYS A CA 18
ATOM 12347 C C . CYS A 1 31 ? 9.640 -1.915 1.951 1.00 0.00 27 CYS A C 18
ATOM 12348 O O . CYS A 1 31 ? 9.769 -1.177 2.931 1.00 0.00 27 CYS A O 18
ATOM 12356 N N . GLN A 1 32 ? 10.628 -2.179 1.112 1.00 0.00 28 GLN A N 18
ATOM 12357 C CA . GLN A 1 32 ? 11.927 -1.542 1.240 1.00 0.00 28 GLN A CA 18
ATOM 12358 C C . GLN A 1 32 ? 11.827 -0.078 0.839 1.00 0.00 28 GLN A C 18
ATOM 12359 O O . GLN A 1 32 ? 10.771 0.368 0.385 1.00 0.00 28 GLN A O 18
ATOM 12373 N N . LYS A 1 33 ? 12.919 0.659 1.049 1.00 0.00 29 LYS A N 18
ATOM 12374 C CA . LYS A 1 33 ? 13.008 2.105 0.774 1.00 0.00 29 LYS A CA 18
ATOM 12375 C C . LYS A 1 33 ? 11.854 2.880 1.403 1.00 0.00 29 LYS A C 18
ATOM 12376 O O . LYS A 1 33 ? 11.450 3.950 0.939 1.00 0.00 29 LYS A O 18
ATOM 12395 N N . SER A 1 34 ? 11.355 2.303 2.472 1.00 0.00 30 SER A N 18
ATOM 12396 C CA . SER A 1 34 ? 10.320 2.896 3.317 1.00 0.00 30 SER A CA 18
ATOM 12397 C C . SER A 1 34 ? 8.949 2.914 2.630 1.00 0.00 30 SER A C 18
ATOM 12398 O O . SER A 1 34 ? 8.070 3.696 3.001 1.00 0.00 30 SER A O 18
ATOM 12406 N N . LEU A 1 35 ? 8.763 2.066 1.629 1.00 0.00 31 LEU A N 18
ATOM 12407 C CA . LEU A 1 35 ? 7.466 1.914 1.001 1.00 0.00 31 LEU A CA 18
ATOM 12408 C C . LEU A 1 35 ? 6.599 0.942 1.780 1.00 0.00 31 LEU A C 18
ATOM 12409 O O . LEU A 1 35 ? 7.028 0.366 2.782 1.00 0.00 31 LEU A O 18
ATOM 12425 N N . LYS A 1 36 ? 5.384 0.760 1.303 1.00 0.00 32 LYS A N 18
ATOM 12426 C CA . LYS A 1 36 ? 4.412 -0.109 1.959 1.00 0.00 32 LYS A CA 18
ATOM 12427 C C . LYS A 1 36 ? 3.507 -0.752 0.918 1.00 0.00 32 LYS A C 18
ATOM 12428 O O . LYS A 1 36 ? 3.296 -0.197 -0.158 1.00 0.00 32 LYS A O 18
ATOM 12447 N N . CYS A 1 37 ? 2.980 -1.919 1.236 1.00 0.00 33 CYS A N 18
ATOM 12448 C CA . CYS A 1 37 ? 2.023 -2.575 0.378 1.00 0.00 33 CYS A CA 18
ATOM 12449 C C . CYS A 1 37 ? 0.625 -2.112 0.736 1.00 0.00 33 CYS A C 18
ATOM 12450 O O . CYS A 1 37 ? 0.181 -2.295 1.868 1.00 0.00 33 CYS A O 18
ATOM 12458 N N . CYS A 1 38 ? -0.052 -1.497 -0.212 1.00 0.00 34 CYS A N 18
ATOM 12459 C CA . CYS A 1 38 ? -1.410 -1.047 0.010 1.00 0.00 34 CYS A CA 18
ATOM 12460 C C . CYS A 1 38 ? -2.357 -1.768 -0.934 1.00 0.00 34 CYS A C 18
ATOM 12461 O O . CYS A 1 38 ? -2.106 -1.847 -2.138 1.00 0.00 34 CYS A O 18
ATOM 12469 N N . ARG A 1 39 ? -3.425 -2.320 -0.381 1.00 0.00 35 ARG A N 18
ATOM 12470 C CA . ARG A 1 39 ? -4.393 -3.060 -1.177 1.00 0.00 35 ARG A CA 18
ATOM 12471 C C . ARG A 1 39 ? -5.718 -2.316 -1.219 1.00 0.00 35 ARG A C 18
ATOM 12472 O O . ARG A 1 39 ? -6.170 -1.777 -0.205 1.00 0.00 35 ARG A O 18
ATOM 12493 N N . THR A 1 40 ? -6.318 -2.265 -2.397 1.00 0.00 36 THR A N 18
ATOM 12494 C CA . THR A 1 40 ? -7.622 -1.648 -2.557 1.00 0.00 36 THR A CA 18
ATOM 12495 C C . THR A 1 40 ? -8.717 -2.603 -2.095 1.00 0.00 36 THR A C 18
ATOM 12496 O O . THR A 1 40 ? -8.810 -3.740 -2.566 1.00 0.00 36 THR A O 18
ATOM 12507 N N . ILE A 1 41 ? -9.517 -2.132 -1.153 1.00 0.00 37 ILE A N 18
ATOM 12508 C CA . ILE A 1 41 ? -10.573 -2.923 -0.548 1.00 0.00 37 ILE A CA 18
ATOM 12509 C C . ILE A 1 41 ? -11.684 -3.230 -1.543 1.00 0.00 37 ILE A C 18
ATOM 12510 O O . ILE A 1 41 ? -12.545 -2.398 -1.821 1.00 0.00 37 ILE A O 18
ATOM 12526 N N . GLN A 1 42 ? -11.644 -4.430 -2.086 1.00 0.00 38 GLN A N 18
ATOM 12527 C CA . GLN A 1 42 ? -12.667 -4.884 -3.011 1.00 0.00 38 GLN A CA 18
ATOM 12528 C C . GLN A 1 42 ? -13.660 -5.781 -2.279 1.00 0.00 38 GLN A C 18
ATOM 12529 O O . GLN A 1 42 ? -13.258 -6.649 -1.503 1.00 0.00 38 GLN A O 18
ATOM 12543 N N . PRO A 1 43 ? -14.971 -5.556 -2.486 1.00 0.00 39 PRO A N 18
ATOM 12544 C CA . PRO A 1 43 ? -16.021 -6.340 -1.824 1.00 0.00 39 PRO A CA 18
ATOM 12545 C C . PRO A 1 43 ? -15.851 -7.837 -2.056 1.00 0.00 39 PRO A C 18
ATOM 12546 O O . PRO A 1 43 ? -15.929 -8.316 -3.190 1.00 0.00 39 PRO A O 18
ATOM 12557 N N . SER A 1 44 ? -15.636 -8.569 -0.974 1.00 0.00 40 SER A N 18
ATOM 12558 C CA . SER A 1 44 ? -15.372 -9.997 -1.040 1.00 0.00 40 SER A CA 18
ATOM 12559 C C . SER A 1 44 ? -15.640 -10.639 0.317 1.00 0.00 40 SER A C 18
ATOM 12560 O O . SER A 1 44 ? -15.796 -9.939 1.321 1.00 0.00 40 SER A O 18
ATOM 12568 N N . GLY A 1 45 ? -15.702 -11.962 0.341 1.00 0.00 41 GLY A N 18
ATOM 12569 C CA . GLY A 1 45 ? -15.916 -12.672 1.584 1.00 0.00 41 GLY A CA 18
ATOM 12570 C C . GLY A 1 45 ? -14.622 -12.889 2.334 1.00 0.00 41 GLY A C 18
ATOM 12571 O O . GLY A 1 45 ? -13.622 -13.298 1.738 1.00 0.00 41 GLY A O 18
ATOM 12575 N N . SER A 1 46 ? -14.644 -12.595 3.633 1.00 0.00 42 SER A N 18
ATOM 12576 C CA . SER A 1 46 ? -13.475 -12.718 4.502 1.00 0.00 42 SER A CA 18
ATOM 12577 C C . SER A 1 46 ? -12.431 -11.649 4.154 1.00 0.00 42 SER A C 18
ATOM 12578 O O . SER A 1 46 ? -12.628 -10.857 3.225 1.00 0.00 42 SER A O 18
ATOM 12586 N N . ILE A 1 47 ? -11.330 -11.629 4.910 1.00 0.00 43 ILE A N 18
ATOM 12587 C CA . ILE A 1 47 ? -10.275 -10.618 4.763 1.00 0.00 43 ILE A CA 18
ATOM 12588 C C . ILE A 1 47 ? -10.744 -9.256 5.278 1.00 0.00 43 ILE A C 18
ATOM 12589 O O . ILE A 1 47 ? -10.132 -8.678 6.176 1.00 0.00 43 ILE A O 18
ATOM 12605 N N . ILE A 1 48 ? -11.827 -8.752 4.708 1.00 0.00 44 ILE A N 18
ATOM 12606 C CA . ILE A 1 48 ? -12.406 -7.493 5.137 1.00 0.00 44 ILE A CA 18
ATOM 12607 C C . ILE A 1 48 ? -13.896 -7.467 4.801 1.00 0.00 44 ILE A C 18
ATOM 12608 O O . ILE A 1 48 ? -14.340 -8.137 3.865 1.00 0.00 44 ILE A O 18
ATOM 12624 N N . ASP A 1 49 ? -14.666 -6.721 5.579 1.00 0.00 45 ASP A N 18
ATOM 12625 C CA . ASP A 1 49 ? -16.111 -6.669 5.399 1.00 0.00 45 ASP A CA 18
ATOM 12626 C C . ASP A 1 49 ? -16.510 -5.365 4.729 1.00 0.00 45 ASP A C 18
ATOM 12627 O O . ASP A 1 49 ? -16.638 -4.345 5.438 1.00 0.00 45 ASP A O 18
ATOM 12637 N N . PHE A 1 5 ? 8.441 -12.257 -0.571 1.00 0.00 1 PHE A N 19
ATOM 12638 C CA . PHE A 1 5 ? 7.500 -12.533 0.535 1.00 0.00 1 PHE A CA 19
ATOM 12639 C C . PHE A 1 5 ? 6.537 -11.369 0.747 1.00 0.00 1 PHE A C 19
ATOM 12640 O O . PHE A 1 5 ? 5.332 -11.513 0.530 1.00 0.00 1 PHE A O 19
ATOM 12657 N N . PHE A 1 6 ? 7.070 -10.220 1.157 1.00 0.00 2 PHE A N 19
ATOM 12658 C CA . PHE A 1 6 ? 6.240 -9.068 1.501 1.00 0.00 2 PHE A CA 19
ATOM 12659 C C . PHE A 1 6 ? 5.365 -8.643 0.333 1.00 0.00 2 PHE A C 19
ATOM 12660 O O . PHE A 1 6 ? 4.142 -8.575 0.455 1.00 0.00 2 PHE A O 19
ATOM 12677 N N . ASP A 1 7 ? 5.977 -8.384 -0.811 1.00 0.00 3 ASP A N 19
ATOM 12678 C CA . ASP A 1 7 ? 5.208 -7.942 -1.959 1.00 0.00 3 ASP A CA 19
ATOM 12679 C C . ASP A 1 7 ? 4.792 -9.108 -2.833 1.00 0.00 3 ASP A C 19
ATOM 12680 O O . ASP A 1 7 ? 4.120 -8.919 -3.843 1.00 0.00 3 ASP A O 19
ATOM 12689 N N . GLU A 1 8 ? 5.163 -10.312 -2.436 1.00 0.00 4 GLU A N 19
ATOM 12690 C CA . GLU A 1 8 ? 4.600 -11.492 -3.069 1.00 0.00 4 GLU A CA 19
ATOM 12691 C C . GLU A 1 8 ? 3.156 -11.599 -2.609 1.00 0.00 4 GLU A C 19
ATOM 12692 O O . GLU A 1 8 ? 2.254 -11.939 -3.375 1.00 0.00 4 GLU A O 19
ATOM 12704 N N . LYS A 1 9 ? 2.965 -11.270 -1.337 1.00 0.00 5 LYS A N 19
ATOM 12705 C CA . LYS A 1 9 ? 1.645 -11.102 -0.761 1.00 0.00 5 LYS A CA 19
ATOM 12706 C C . LYS A 1 9 ? 0.943 -9.922 -1.429 1.00 0.00 5 LYS A C 19
ATOM 12707 O O . LYS A 1 9 ? -0.224 -10.009 -1.798 1.00 0.00 5 LYS A O 19
ATOM 12726 N N . CYS A 1 10 ? 1.680 -8.826 -1.599 1.00 0.00 6 CYS A N 19
ATOM 12727 C CA . CYS A 1 10 ? 1.144 -7.617 -2.213 1.00 0.00 6 CYS A CA 19
ATOM 12728 C C . CYS A 1 10 ? 0.588 -7.918 -3.604 1.00 0.00 6 CYS A C 19
ATOM 12729 O O . CYS A 1 10 ? -0.528 -7.514 -3.939 1.00 0.00 6 CYS A O 19
ATOM 12737 N N . ASN A 1 11 ? 1.368 -8.645 -4.398 1.00 0.00 7 ASN A N 19
ATOM 12738 C CA . ASN A 1 11 ? 0.960 -9.040 -5.742 1.00 0.00 7 ASN A CA 19
ATOM 12739 C C . ASN A 1 11 ? -0.312 -9.872 -5.695 1.00 0.00 7 ASN A C 19
ATOM 12740 O O . ASN A 1 11 ? -1.218 -9.703 -6.511 1.00 0.00 7 ASN A O 19
ATOM 12751 N N . LYS A 1 12 ? -0.363 -10.776 -4.728 1.00 0.00 8 LYS A N 19
ATOM 12752 C CA . LYS A 1 12 ? -1.520 -11.643 -4.533 1.00 0.00 8 LYS A CA 19
ATOM 12753 C C . LYS A 1 12 ? -2.788 -10.819 -4.299 1.00 0.00 8 LYS A C 19
ATOM 12754 O O . LYS A 1 12 ? -3.845 -11.113 -4.863 1.00 0.00 8 LYS A O 19
ATOM 12773 N N . LEU A 1 13 ? -2.675 -9.779 -3.481 1.00 0.00 9 LEU A N 19
ATOM 12774 C CA . LEU A 1 13 ? -3.812 -8.912 -3.179 1.00 0.00 9 LEU A CA 19
ATOM 12775 C C . LEU A 1 13 ? -3.986 -7.843 -4.253 1.00 0.00 9 LEU A C 19
ATOM 12776 O O . LEU A 1 13 ? -4.935 -7.057 -4.210 1.00 0.00 9 LEU A O 19
ATOM 12792 N N . LYS A 1 14 ? -3.055 -7.821 -5.206 1.00 0.00 10 LYS A N 19
ATOM 12793 C CA . LYS A 1 14 ? -3.074 -6.864 -6.311 1.00 0.00 10 LYS A CA 19
ATOM 12794 C C . LYS A 1 14 ? -2.882 -5.442 -5.804 1.00 0.00 10 LYS A C 19
ATOM 12795 O O . LYS A 1 14 ? -3.443 -4.489 -6.349 1.00 0.00 10 LYS A O 19
ATOM 12814 N N . GLY A 1 15 ? -2.077 -5.309 -4.761 1.00 0.00 11 GLY A N 19
ATOM 12815 C CA . GLY A 1 15 ? -1.798 -4.007 -4.200 1.00 0.00 11 GLY A CA 19
ATOM 12816 C C . GLY A 1 15 ? -0.474 -3.466 -4.685 1.00 0.00 11 GLY A C 19
ATOM 12817 O O . GLY A 1 15 ? 0.278 -4.170 -5.362 1.00 0.00 11 GLY A O 19
ATOM 12821 N N . THR A 1 16 ? -0.177 -2.229 -4.336 1.00 0.00 12 THR A N 19
ATOM 12822 C CA . THR A 1 16 ? 1.062 -1.596 -4.759 1.00 0.00 12 THR A CA 19
ATOM 12823 C C . THR A 1 16 ? 1.853 -1.119 -3.545 1.00 0.00 12 THR A C 19
ATOM 12824 O O . THR A 1 16 ? 1.266 -0.770 -2.518 1.00 0.00 12 THR A O 19
ATOM 12835 N N . CYS A 1 17 ? 3.176 -1.117 -3.654 1.00 0.00 13 CYS A N 19
ATOM 12836 C CA . CYS A 1 17 ? 4.013 -0.575 -2.597 1.00 0.00 13 CYS A CA 19
ATOM 12837 C C . CYS A 1 17 ? 4.196 0.917 -2.827 1.00 0.00 13 CYS A C 19
ATOM 12838 O O . CYS A 1 17 ? 4.983 1.329 -3.678 1.00 0.00 13 CYS A O 19
ATOM 12846 N N . LYS A 1 18 ? 3.447 1.718 -2.091 1.00 0.00 14 LYS A N 19
ATOM 12847 C CA . LYS A 1 18 ? 3.501 3.164 -2.232 1.00 0.00 14 LYS A CA 19
ATOM 12848 C C . LYS A 1 18 ? 3.839 3.812 -0.906 1.00 0.00 14 LYS A C 19
ATOM 12849 O O . LYS A 1 18 ? 3.964 3.133 0.115 1.00 0.00 14 LYS A O 19
ATOM 12868 N N . ASN A 1 19 ? 4.004 5.117 -0.933 1.00 0.00 15 ASN A N 19
ATOM 12869 C CA . ASN A 1 19 ? 4.200 5.881 0.282 1.00 0.00 15 ASN A CA 19
ATOM 12870 C C . ASN A 1 19 ? 2.877 5.991 1.016 1.00 0.00 15 ASN A C 19
ATOM 12871 O O . ASN A 1 19 ? 2.779 5.769 2.224 1.00 0.00 15 ASN A O 19
ATOM 12882 N N . ASN A 1 20 ? 1.855 6.327 0.247 1.00 0.00 16 ASN A N 19
ATOM 12883 C CA . ASN A 1 20 ? 0.526 6.586 0.788 1.00 0.00 16 ASN A CA 19
ATOM 12884 C C . ASN A 1 20 ? -0.486 5.597 0.240 1.00 0.00 16 ASN A C 19
ATOM 12885 O O . ASN A 1 20 ? -0.358 5.126 -0.890 1.00 0.00 16 ASN A O 19
ATOM 12896 N N . CYS A 1 21 ? -1.494 5.287 1.042 1.00 0.00 17 CYS A N 19
ATOM 12897 C CA . CYS A 1 21 ? -2.579 4.431 0.600 1.00 0.00 17 CYS A CA 19
ATOM 12898 C C . CYS A 1 21 ? -3.586 5.255 -0.193 1.00 0.00 17 CYS A C 19
ATOM 12899 O O . CYS A 1 21 ? -3.826 6.425 0.114 1.00 0.00 17 CYS A O 19
ATOM 12907 N N . GLY A 1 22 ? -4.161 4.644 -1.214 1.00 0.00 18 GLY A N 19
ATOM 12908 C CA . GLY A 1 22 ? -5.116 5.333 -2.056 1.00 0.00 18 GLY A CA 19
ATOM 12909 C C . GLY A 1 22 ? -6.522 5.233 -1.512 1.00 0.00 18 GLY A C 19
ATOM 12910 O O . GLY A 1 22 ? -6.716 4.977 -0.321 1.00 0.00 18 GLY A O 19
ATOM 12914 N N . LYS A 1 23 ? -7.504 5.444 -2.375 1.00 0.00 19 LYS A N 19
ATOM 12915 C CA . LYS A 1 23 ? -8.900 5.360 -1.974 1.00 0.00 19 LYS A CA 19
ATOM 12916 C C . LYS A 1 23 ? -9.271 3.929 -1.589 1.00 0.00 19 LYS A C 19
ATOM 12917 O O . LYS A 1 23 ? -8.967 2.983 -2.319 1.00 0.00 19 LYS A O 19
ATOM 12936 N N . ASN A 1 24 ? -9.892 3.788 -0.416 1.00 0.00 20 ASN A N 19
ATOM 12937 C CA . ASN A 1 24 ? -10.373 2.496 0.073 1.00 0.00 20 ASN A CA 19
ATOM 12938 C C . ASN A 1 24 ? -9.248 1.456 0.080 1.00 0.00 20 ASN A C 19
ATOM 12939 O O . ASN A 1 24 ? -9.342 0.404 -0.553 1.00 0.00 20 ASN A O 19
ATOM 12950 N N . GLU A 1 25 ? -8.177 1.766 0.800 1.00 0.00 21 GLU A N 19
ATOM 12951 C CA . GLU A 1 25 ? -7.016 0.891 0.873 1.00 0.00 21 GLU A CA 19
ATOM 12952 C C . GLU A 1 25 ? -6.530 0.731 2.306 1.00 0.00 21 GLU A C 19
ATOM 12953 O O . GLU A 1 25 ? -6.667 1.642 3.127 1.00 0.00 21 GLU A O 19
ATOM 12965 N N . GLU A 1 26 ? -5.969 -0.431 2.600 1.00 0.00 22 GLU A N 19
ATOM 12966 C CA . GLU A 1 26 ? -5.392 -0.694 3.910 1.00 0.00 22 GLU A CA 19
ATOM 12967 C C . GLU A 1 26 ? -3.917 -1.050 3.765 1.00 0.00 22 GLU A C 19
ATOM 12968 O O . GLU A 1 26 ? -3.462 -1.409 2.674 1.00 0.00 22 GLU A O 19
ATOM 12980 N N . LEU A 1 27 ? -3.179 -0.944 4.864 1.00 0.00 23 LEU A N 19
ATOM 12981 C CA . LEU A 1 27 ? -1.762 -1.273 4.872 1.00 0.00 23 LEU A CA 19
ATOM 12982 C C . LEU A 1 27 ? -1.592 -2.760 5.116 1.00 0.00 23 LEU A C 19
ATOM 12983 O O . LEU A 1 27 ? -1.825 -3.253 6.218 1.00 0.00 23 LEU A O 19
ATOM 12999 N N . ILE A 1 28 ? -1.175 -3.458 4.085 1.00 0.00 24 ILE A N 19
ATOM 13000 C CA . ILE A 1 28 ? -1.163 -4.910 4.098 1.00 0.00 24 ILE A CA 19
ATOM 13001 C C . ILE A 1 28 ? 0.223 -5.446 4.435 1.00 0.00 24 ILE A C 19
ATOM 13002 O O . ILE A 1 28 ? 0.358 -6.543 4.962 1.00 0.00 24 ILE A O 19
ATOM 13018 N N . ALA A 1 29 ? 1.250 -4.665 4.128 1.00 0.00 25 ALA A N 19
ATOM 13019 C CA . ALA A 1 29 ? 2.624 -5.093 4.355 1.00 0.00 25 ALA A CA 19
ATOM 13020 C C . ALA A 1 29 ? 3.580 -3.924 4.247 1.00 0.00 25 ALA A C 19
ATOM 13021 O O . ALA A 1 29 ? 3.240 -2.871 3.703 1.00 0.00 25 ALA A O 19
ATOM 13028 N N . LEU A 1 30 ? 4.771 -4.119 4.771 1.00 0.00 26 LEU A N 19
ATOM 13029 C CA . LEU A 1 30 ? 5.807 -3.109 4.731 1.00 0.00 26 LEU A CA 19
ATOM 13030 C C . LEU A 1 30 ? 6.979 -3.631 3.921 1.00 0.00 26 LEU A C 19
ATOM 13031 O O . LEU A 1 30 ? 7.437 -4.759 4.107 1.00 0.00 26 LEU A O 19
ATOM 13047 N N . CYS A 1 31 ? 7.441 -2.795 3.023 1.00 0.00 27 CYS A N 19
ATOM 13048 C CA . CYS A 1 31 ? 8.454 -3.170 2.048 1.00 0.00 27 CYS A CA 19
ATOM 13049 C C . CYS A 1 31 ? 9.763 -2.429 2.290 1.00 0.00 27 CYS A C 19
ATOM 13050 O O . CYS A 1 31 ? 9.897 -1.682 3.261 1.00 0.00 27 CYS A O 19
ATOM 13058 N N . GLN A 1 32 ? 10.727 -2.642 1.408 1.00 0.00 28 GLN A N 19
ATOM 13059 C CA . GLN A 1 32 ? 12.002 -1.956 1.506 1.00 0.00 28 GLN A CA 19
ATOM 13060 C C . GLN A 1 32 ? 11.867 -0.555 0.936 1.00 0.00 28 GLN A C 19
ATOM 13061 O O . GLN A 1 32 ? 10.839 -0.222 0.334 1.00 0.00 28 GLN A O 19
ATOM 13075 N N . LYS A 1 33 ? 12.893 0.263 1.139 1.00 0.00 29 LYS A N 19
ATOM 13076 C CA . LYS A 1 33 ? 12.897 1.649 0.672 1.00 0.00 29 LYS A CA 19
ATOM 13077 C C . LYS A 1 33 ? 11.831 2.461 1.404 1.00 0.00 29 LYS A C 19
ATOM 13078 O O . LYS A 1 33 ? 11.508 3.583 1.009 1.00 0.00 29 LYS A O 19
ATOM 13097 N N . SER A 1 34 ? 11.287 1.861 2.460 1.00 0.00 30 SER A N 19
ATOM 13098 C CA . SER A 1 34 ? 10.242 2.463 3.289 1.00 0.00 30 SER A CA 19
ATOM 13099 C C . SER A 1 34 ? 8.891 2.512 2.563 1.00 0.00 30 SER A C 19
ATOM 13100 O O . SER A 1 34 ? 8.004 3.279 2.941 1.00 0.00 30 SER A O 19
ATOM 13108 N N . LEU A 1 35 ? 8.736 1.708 1.513 1.00 0.00 31 LEU A N 19
ATOM 13109 C CA . LEU A 1 35 ? 7.463 1.597 0.818 1.00 0.00 31 LEU A CA 19
ATOM 13110 C C . LEU A 1 35 ? 6.509 0.666 1.566 1.00 0.00 31 LEU A C 19
ATOM 13111 O O . LEU A 1 35 ? 6.938 -0.240 2.276 1.00 0.00 31 LEU A O 19
ATOM 13127 N N . LYS A 1 36 ? 5.215 0.900 1.401 1.00 0.00 32 LYS A N 19
ATOM 13128 C CA . LYS A 1 36 ? 4.192 0.108 2.072 1.00 0.00 32 LYS A CA 19
ATOM 13129 C C . LYS A 1 36 ? 3.204 -0.472 1.072 1.00 0.00 32 LYS A C 19
ATOM 13130 O O . LYS A 1 36 ? 2.798 0.200 0.127 1.00 0.00 32 LYS A O 19
ATOM 13149 N N . CYS A 1 37 ? 2.798 -1.710 1.294 1.00 0.00 33 CYS A N 19
ATOM 13150 C CA . CYS A 1 37 ? 1.868 -2.369 0.406 1.00 0.00 33 CYS A CA 19
ATOM 13151 C C . CYS A 1 37 ? 0.439 -2.004 0.767 1.00 0.00 33 CYS A C 19
ATOM 13152 O O . CYS A 1 37 ? -0.020 -2.274 1.876 1.00 0.00 33 CYS A O 19
ATOM 13160 N N . CYS A 1 38 ? -0.251 -1.380 -0.169 1.00 0.00 34 CYS A N 19
ATOM 13161 C CA . CYS A 1 38 ? -1.627 -0.975 0.040 1.00 0.00 34 CYS A CA 19
ATOM 13162 C C . CYS A 1 38 ? -2.536 -1.702 -0.944 1.00 0.00 34 CYS A C 19
ATOM 13163 O O . CYS A 1 38 ? -2.288 -1.691 -2.152 1.00 0.00 34 CYS A O 19
ATOM 13171 N N . ARG A 1 39 ? -3.571 -2.352 -0.428 1.00 0.00 35 ARG A N 19
ATOM 13172 C CA . ARG A 1 39 ? -4.500 -3.090 -1.277 1.00 0.00 35 ARG A CA 19
ATOM 13173 C C . ARG A 1 39 ? -5.850 -2.391 -1.302 1.00 0.00 35 ARG A C 19
ATOM 13174 O O . ARG A 1 39 ? -6.318 -1.887 -0.276 1.00 0.00 35 ARG A O 19
ATOM 13195 N N . THR A 1 40 ? -6.461 -2.353 -2.473 1.00 0.00 36 THR A N 19
ATOM 13196 C CA . THR A 1 40 ? -7.759 -1.728 -2.636 1.00 0.00 36 THR A CA 19
ATOM 13197 C C . THR A 1 40 ? -8.859 -2.687 -2.190 1.00 0.00 36 THR A C 19
ATOM 13198 O O . THR A 1 40 ? -9.021 -3.774 -2.753 1.00 0.00 36 THR A O 19
ATOM 13209 N N . ILE A 1 41 ? -9.584 -2.284 -1.161 1.00 0.00 37 ILE A N 19
ATOM 13210 C CA . ILE A 1 41 ? -10.604 -3.116 -0.544 1.00 0.00 37 ILE A CA 19
ATOM 13211 C C . ILE A 1 41 ? -11.712 -3.483 -1.526 1.00 0.00 37 ILE A C 19
ATOM 13212 O O . ILE A 1 41 ? -12.161 -2.655 -2.314 1.00 0.00 37 ILE A O 19
ATOM 13228 N N . GLN A 1 42 ? -12.127 -4.739 -1.488 1.00 0.00 38 GLN A N 19
ATOM 13229 C CA . GLN A 1 42 ? -13.308 -5.170 -2.212 1.00 0.00 38 GLN A CA 19
ATOM 13230 C C . GLN A 1 42 ? -14.522 -5.028 -1.299 1.00 0.00 38 GLN A C 19
ATOM 13231 O O . GLN A 1 42 ? -14.488 -5.476 -0.152 1.00 0.00 38 GLN A O 19
ATOM 13245 N N . PRO A 1 43 ? -15.594 -4.376 -1.773 1.00 0.00 39 PRO A N 19
ATOM 13246 C CA . PRO A 1 43 ? -16.786 -4.139 -0.955 1.00 0.00 39 PRO A CA 19
ATOM 13247 C C . PRO A 1 43 ? -17.418 -5.442 -0.477 1.00 0.00 39 PRO A C 19
ATOM 13248 O O . PRO A 1 43 ? -17.882 -6.250 -1.288 1.00 0.00 39 PRO A O 19
ATOM 13259 N N . SER A 1 44 ? -17.441 -5.626 0.838 1.00 0.00 40 SER A N 19
ATOM 13260 C CA . SER A 1 44 ? -17.998 -6.821 1.452 1.00 0.00 40 SER A CA 19
ATOM 13261 C C . SER A 1 44 ? -17.815 -6.739 2.965 1.00 0.00 40 SER A C 19
ATOM 13262 O O . SER A 1 44 ? -17.055 -5.901 3.459 1.00 0.00 40 SER A O 19
ATOM 13270 N N . GLY A 1 45 ? -18.522 -7.593 3.694 1.00 0.00 41 GLY A N 19
ATOM 13271 C CA . GLY A 1 45 ? -18.407 -7.607 5.137 1.00 0.00 41 GLY A CA 19
ATOM 13272 C C . GLY A 1 45 ? -17.296 -8.519 5.607 1.00 0.00 41 GLY A C 19
ATOM 13273 O O . GLY A 1 45 ? -17.112 -9.605 5.051 1.00 0.00 41 GLY A O 19
ATOM 13277 N N . SER A 1 46 ? -16.559 -8.080 6.625 1.00 0.00 42 SER A N 19
ATOM 13278 C CA . SER A 1 46 ? -15.427 -8.839 7.148 1.00 0.00 42 SER A CA 19
ATOM 13279 C C . SER A 1 46 ? -14.371 -9.023 6.055 1.00 0.00 42 SER A C 19
ATOM 13280 O O . SER A 1 46 ? -14.216 -8.149 5.194 1.00 0.00 42 SER A O 19
ATOM 13288 N N . ILE A 1 47 ? -13.637 -10.140 6.108 1.00 0.00 43 ILE A N 19
ATOM 13289 C CA . ILE A 1 47 ? -12.629 -10.486 5.100 1.00 0.00 43 ILE A CA 19
ATOM 13290 C C . ILE A 1 47 ? -11.363 -9.644 5.264 1.00 0.00 43 ILE A C 19
ATOM 13291 O O . ILE A 1 47 ? -10.262 -10.180 5.399 1.00 0.00 43 ILE A O 19
ATOM 13307 N N . ILE A 1 48 ? -11.526 -8.332 5.256 1.00 0.00 44 ILE A N 19
ATOM 13308 C CA . ILE A 1 48 ? -10.410 -7.417 5.417 1.00 0.00 44 ILE A CA 19
ATOM 13309 C C . ILE A 1 48 ? -10.185 -7.118 6.893 1.00 0.00 44 ILE A C 19
ATOM 13310 O O . ILE A 1 48 ? -11.023 -7.454 7.733 1.00 0.00 44 ILE A O 19
ATOM 13326 N N . ASP A 1 49 ? -9.064 -6.490 7.209 1.00 0.00 45 ASP A N 19
ATOM 13327 C CA . ASP A 1 49 ? -8.753 -6.151 8.588 1.00 0.00 45 ASP A CA 19
ATOM 13328 C C . ASP A 1 49 ? -8.534 -4.655 8.727 1.00 0.00 45 ASP A C 19
ATOM 13329 O O . ASP A 1 49 ? -7.370 -4.228 8.863 1.00 0.00 45 ASP A O 19
ATOM 13339 N N . PHE A 1 5 ? 10.528 -10.720 0.284 1.00 0.00 1 PHE A N 20
ATOM 13340 C CA . PHE A 1 5 ? 9.356 -11.613 0.436 1.00 0.00 1 PHE A CA 20
ATOM 13341 C C . PHE A 1 5 ? 8.134 -10.845 0.946 1.00 0.00 1 PHE A C 20
ATOM 13342 O O . PHE A 1 5 ? 6.997 -11.255 0.699 1.00 0.00 1 PHE A O 20
ATOM 13359 N N . PHE A 1 6 ? 8.361 -9.731 1.645 1.00 0.00 2 PHE A N 20
ATOM 13360 C CA . PHE A 1 6 ? 7.262 -8.919 2.171 1.00 0.00 2 PHE A CA 20
ATOM 13361 C C . PHE A 1 6 ? 6.274 -8.552 1.069 1.00 0.00 2 PHE A C 20
ATOM 13362 O O . PHE A 1 6 ? 5.098 -8.926 1.118 1.00 0.00 2 PHE A O 20
ATOM 13379 N N . ASP A 1 7 ? 6.751 -7.845 0.060 1.00 0.00 3 ASP A N 20
ATOM 13380 C CA . ASP A 1 7 ? 5.874 -7.394 -1.002 1.00 0.00 3 ASP A CA 20
ATOM 13381 C C . ASP A 1 7 ? 5.753 -8.432 -2.102 1.00 0.00 3 ASP A C 20
ATOM 13382 O O . ASP A 1 7 ? 5.059 -8.218 -3.097 1.00 0.00 3 ASP A O 20
ATOM 13391 N N . GLU A 1 8 ? 6.417 -9.557 -1.917 1.00 0.00 4 GLU A N 20
ATOM 13392 C CA . GLU A 1 8 ? 6.182 -10.706 -2.769 1.00 0.00 4 GLU A CA 20
ATOM 13393 C C . GLU A 1 8 ? 4.801 -11.247 -2.432 1.00 0.00 4 GLU A C 20
ATOM 13394 O O . GLU A 1 8 ? 4.020 -11.610 -3.311 1.00 0.00 4 GLU A O 20
ATOM 13406 N N . LYS A 1 9 ? 4.503 -11.254 -1.135 1.00 0.00 5 LYS A N 20
ATOM 13407 C CA . LYS A 1 9 ? 3.171 -11.572 -0.657 1.00 0.00 5 LYS A CA 20
ATOM 13408 C C . LYS A 1 9 ? 2.201 -10.463 -1.057 1.00 0.00 5 LYS A C 20
ATOM 13409 O O . LYS A 1 9 ? 1.044 -10.726 -1.367 1.00 0.00 5 LYS A O 20
ATOM 13428 N N . CYS A 1 10 ? 2.685 -9.223 -1.059 1.00 0.00 6 CYS A N 20
ATOM 13429 C CA . CYS A 1 10 ? 1.879 -8.095 -1.515 1.00 0.00 6 CYS A CA 20
ATOM 13430 C C . CYS A 1 10 ? 1.448 -8.311 -2.967 1.00 0.00 6 CYS A C 20
ATOM 13431 O O . CYS A 1 10 ? 0.275 -8.154 -3.314 1.00 0.00 6 CYS A O 20
ATOM 13439 N N . ASN A 1 11 ? 2.402 -8.697 -3.807 1.00 0.00 7 ASN A N 20
ATOM 13440 C CA . ASN A 1 11 ? 2.127 -8.979 -5.212 1.00 0.00 7 ASN A CA 20
ATOM 13441 C C . ASN A 1 11 ? 1.159 -10.147 -5.332 1.00 0.00 7 ASN A C 20
ATOM 13442 O O . ASN A 1 11 ? 0.219 -10.113 -6.124 1.00 0.00 7 ASN A O 20
ATOM 13453 N N . LYS A 1 12 ? 1.406 -11.173 -4.530 1.00 0.00 8 LYS A N 20
ATOM 13454 C CA . LYS A 1 12 ? 0.524 -12.336 -4.449 1.00 0.00 8 LYS A CA 20
ATOM 13455 C C . LYS A 1 12 ? -0.903 -11.919 -4.083 1.00 0.00 8 LYS A C 20
ATOM 13456 O O . LYS A 1 12 ? -1.873 -12.498 -4.569 1.00 0.00 8 LYS A O 20
ATOM 13475 N N . LEU A 1 13 ? -1.021 -10.913 -3.225 1.00 0.00 9 LEU A N 20
ATOM 13476 C CA . LEU A 1 13 ? -2.320 -10.424 -2.786 1.00 0.00 9 LEU A CA 20
ATOM 13477 C C . LEU A 1 13 ? -2.821 -9.284 -3.675 1.00 0.00 9 LEU A C 20
ATOM 13478 O O . LEU A 1 13 ? -3.869 -8.692 -3.408 1.00 0.00 9 LEU A O 20
ATOM 13494 N N . LYS A 1 14 ? -2.051 -8.977 -4.718 1.00 0.00 10 LYS A N 20
ATOM 13495 C CA . LYS A 1 14 ? -2.439 -7.992 -5.730 1.00 0.00 10 LYS A CA 20
ATOM 13496 C C . LYS A 1 14 ? -2.481 -6.581 -5.148 1.00 0.00 10 LYS A C 20
ATOM 13497 O O . LYS A 1 14 ? -3.327 -5.767 -5.520 1.00 0.00 10 LYS A O 20
ATOM 13516 N N . GLY A 1 15 ? -1.561 -6.296 -4.242 1.00 0.00 11 GLY A N 20
ATOM 13517 C CA . GLY A 1 15 ? -1.477 -4.972 -3.665 1.00 0.00 11 GLY A CA 20
ATOM 13518 C C . GLY A 1 15 ? -0.284 -4.203 -4.189 1.00 0.00 11 GLY A C 20
ATOM 13519 O O . GLY A 1 15 ? 0.747 -4.797 -4.521 1.00 0.00 11 GLY A O 20
ATOM 13523 N N . THR A 1 16 ? -0.409 -2.889 -4.264 1.00 0.00 12 THR A N 20
ATOM 13524 C CA . THR A 1 16 ? 0.672 -2.053 -4.751 1.00 0.00 12 THR A CA 20
ATOM 13525 C C . THR A 1 16 ? 1.351 -1.303 -3.612 1.00 0.00 12 THR A C 20
ATOM 13526 O O . THR A 1 16 ? 0.688 -0.727 -2.741 1.00 0.00 12 THR A O 20
ATOM 13537 N N . CYS A 1 17 ? 2.672 -1.321 -3.620 1.00 0.00 13 CYS A N 20
ATOM 13538 C CA . CYS A 1 17 ? 3.445 -0.637 -2.599 1.00 0.00 13 CYS A CA 20
ATOM 13539 C C . CYS A 1 17 ? 3.514 0.852 -2.902 1.00 0.00 13 CYS A C 20
ATOM 13540 O O . CYS A 1 17 ? 3.938 1.263 -3.984 1.00 0.00 13 CYS A O 20
ATOM 13548 N N . LYS A 1 18 ? 3.078 1.654 -1.950 1.00 0.00 14 LYS A N 20
ATOM 13549 C CA . LYS A 1 18 ? 3.078 3.094 -2.108 1.00 0.00 14 LYS A CA 20
ATOM 13550 C C . LYS A 1 18 ? 3.370 3.760 -0.772 1.00 0.00 14 LYS A C 20
ATOM 13551 O O . LYS A 1 18 ? 3.409 3.089 0.259 1.00 0.00 14 LYS A O 20
ATOM 13570 N N . ASN A 1 19 ? 3.593 5.059 -0.787 1.00 0.00 15 ASN A N 20
ATOM 13571 C CA . ASN A 1 19 ? 3.915 5.784 0.428 1.00 0.00 15 ASN A CA 20
ATOM 13572 C C . ASN A 1 19 ? 2.650 6.095 1.218 1.00 0.00 15 ASN A C 20
ATOM 13573 O O . ASN A 1 19 ? 2.597 5.889 2.433 1.00 0.00 15 ASN A O 20
ATOM 13584 N N . ASN A 1 20 ? 1.628 6.569 0.522 1.00 0.00 16 ASN A N 20
ATOM 13585 C CA . ASN A 1 20 ? 0.352 6.882 1.151 1.00 0.00 16 ASN A CA 20
ATOM 13586 C C . ASN A 1 20 ? -0.771 6.113 0.469 1.00 0.00 16 ASN A C 20
ATOM 13587 O O . ASN A 1 20 ? -0.817 6.031 -0.755 1.00 0.00 16 ASN A O 20
ATOM 13598 N N . CYS A 1 21 ? -1.668 5.549 1.266 1.00 0.00 17 CYS A N 20
ATOM 13599 C CA . CYS A 1 21 ? -2.707 4.668 0.747 1.00 0.00 17 CYS A CA 20
ATOM 13600 C C . CYS A 1 21 ? -3.738 5.457 -0.051 1.00 0.00 17 CYS A C 20
ATOM 13601 O O . CYS A 1 21 ? -4.096 6.582 0.309 1.00 0.00 17 CYS A O 20
ATOM 13609 N N . GLY A 1 22 ? -4.192 4.863 -1.146 1.00 0.00 18 GLY A N 20
ATOM 13610 C CA . GLY A 1 22 ? -5.149 5.510 -2.016 1.00 0.00 18 GLY A CA 20
ATOM 13611 C C . GLY A 1 22 ? -6.578 5.239 -1.603 1.00 0.00 18 GLY A C 20
ATOM 13612 O O . GLY A 1 22 ? -6.838 4.879 -0.453 1.00 0.00 18 GLY A O 20
ATOM 13616 N N . LYS A 1 23 ? -7.501 5.416 -2.541 1.00 0.00 19 LYS A N 20
ATOM 13617 C CA . LYS A 1 23 ? -8.925 5.242 -2.278 1.00 0.00 19 LYS A CA 20
ATOM 13618 C C . LYS A 1 23 ? -9.227 3.853 -1.711 1.00 0.00 19 LYS A C 20
ATOM 13619 O O . LYS A 1 23 ? -8.871 2.833 -2.307 1.00 0.00 19 LYS A O 20
ATOM 13638 N N . ASN A 1 24 ? -9.856 3.838 -0.537 1.00 0.00 20 ASN A N 20
ATOM 13639 C CA . ASN A 1 24 ? -10.324 2.602 0.091 1.00 0.00 20 ASN A CA 20
ATOM 13640 C C . ASN A 1 24 ? -9.210 1.566 0.212 1.00 0.00 20 ASN A C 20
ATOM 13641 O O . ASN A 1 24 ? -9.404 0.399 -0.115 1.00 0.00 20 ASN A O 20
ATOM 13652 N N . GLU A 1 25 ? -8.045 1.982 0.680 1.00 0.00 21 GLU A N 20
ATOM 13653 C CA . GLU A 1 25 ? -6.927 1.060 0.813 1.00 0.00 21 GLU A CA 20
ATOM 13654 C C . GLU A 1 25 ? -6.603 0.769 2.269 1.00 0.00 21 GLU A C 20
ATOM 13655 O O . GLU A 1 25 ? -6.983 1.519 3.169 1.00 0.00 21 GLU A O 20
ATOM 13667 N N . GLU A 1 26 ? -5.915 -0.343 2.482 1.00 0.00 22 GLU A N 20
ATOM 13668 C CA . GLU A 1 26 ? -5.478 -0.751 3.810 1.00 0.00 22 GLU A CA 20
ATOM 13669 C C . GLU A 1 26 ? -3.974 -1.005 3.801 1.00 0.00 22 GLU A C 20
ATOM 13670 O O . GLU A 1 26 ? -3.379 -1.190 2.736 1.00 0.00 22 GLU A O 20
ATOM 13682 N N . LEU A 1 27 ? -3.365 -1.020 4.981 1.00 0.00 23 LEU A N 20
ATOM 13683 C CA . LEU A 1 27 ? -1.944 -1.311 5.099 1.00 0.00 23 LEU A CA 20
ATOM 13684 C C . LEU A 1 27 ? -1.759 -2.786 5.408 1.00 0.00 23 LEU A C 20
ATOM 13685 O O . LEU A 1 27 ? -2.237 -3.282 6.431 1.00 0.00 23 LEU A O 20
ATOM 13701 N N . ILE A 1 28 ? -1.076 -3.492 4.522 1.00 0.00 24 ILE A N 20
ATOM 13702 C CA . ILE A 1 28 ? -0.997 -4.944 4.618 1.00 0.00 24 ILE A CA 20
ATOM 13703 C C . ILE A 1 28 ? 0.415 -5.419 4.941 1.00 0.00 24 ILE A C 20
ATOM 13704 O O . ILE A 1 28 ? 0.594 -6.517 5.458 1.00 0.00 24 ILE A O 20
ATOM 13720 N N . ALA A 1 29 ? 1.416 -4.594 4.646 1.00 0.00 25 ALA A N 20
ATOM 13721 C CA . ALA A 1 29 ? 2.803 -4.996 4.851 1.00 0.00 25 ALA A CA 20
ATOM 13722 C C . ALA A 1 29 ? 3.758 -3.850 4.605 1.00 0.00 25 ALA A C 20
ATOM 13723 O O . ALA A 1 29 ? 3.384 -2.802 4.075 1.00 0.00 25 ALA A O 20
ATOM 13730 N N . LEU A 1 30 ? 4.991 -4.074 5.007 1.00 0.00 26 LEU A N 20
ATOM 13731 C CA . LEU A 1 30 ? 6.062 -3.127 4.808 1.00 0.00 26 LEU A CA 20
ATOM 13732 C C . LEU A 1 30 ? 6.943 -3.585 3.658 1.00 0.00 26 LEU A C 20
ATOM 13733 O O . LEU A 1 30 ? 7.435 -4.710 3.658 1.00 0.00 26 LEU A O 20
ATOM 13749 N N . CYS A 1 31 ? 7.131 -2.719 2.684 1.00 0.00 27 CYS A N 20
ATOM 13750 C CA . CYS A 1 31 ? 7.916 -3.053 1.511 1.00 0.00 27 CYS A CA 20
ATOM 13751 C C . CYS A 1 31 ? 9.335 -2.541 1.677 1.00 0.00 27 CYS A C 20
ATOM 13752 O O . CYS A 1 31 ? 9.594 -1.660 2.502 1.00 0.00 27 CYS A O 20
ATOM 13760 N N . GLN A 1 32 ? 10.253 -3.091 0.895 1.00 0.00 28 GLN A N 20
ATOM 13761 C CA . GLN A 1 32 ? 11.601 -2.564 0.842 1.00 0.00 28 GLN A CA 20
ATOM 13762 C C . GLN A 1 32 ? 11.546 -1.173 0.233 1.00 0.00 28 GLN A C 20
ATOM 13763 O O . GLN A 1 32 ? 10.537 -0.802 -0.373 1.00 0.00 28 GLN A O 20
ATOM 13777 N N . LYS A 1 33 ? 12.624 -0.418 0.386 1.00 0.00 29 LYS A N 20
ATOM 13778 C CA . LYS A 1 33 ? 12.672 0.984 -0.039 1.00 0.00 29 LYS A CA 20
ATOM 13779 C C . LYS A 1 33 ? 11.764 1.837 0.851 1.00 0.00 29 LYS A C 20
ATOM 13780 O O . LYS A 1 33 ? 11.513 3.005 0.558 1.00 0.00 29 LYS A O 20
ATOM 13799 N N . SER A 1 34 ? 11.274 1.221 1.926 1.00 0.00 30 SER A N 20
ATOM 13800 C CA . SER A 1 34 ? 10.443 1.882 2.933 1.00 0.00 30 SER A CA 20
ATOM 13801 C C . SER A 1 34 ? 9.021 2.169 2.432 1.00 0.00 30 SER A C 20
ATOM 13802 O O . SER A 1 34 ? 8.298 2.970 3.027 1.00 0.00 30 SER A O 20
ATOM 13810 N N . LEU A 1 35 ? 8.611 1.511 1.349 1.00 0.00 31 LEU A N 20
ATOM 13811 C CA . LEU A 1 35 ? 7.245 1.641 0.857 1.00 0.00 31 LEU A CA 20
ATOM 13812 C C . LEU A 1 35 ? 6.282 0.841 1.731 1.00 0.00 31 LEU A C 20
ATOM 13813 O O . LEU A 1 35 ? 6.697 -0.025 2.499 1.00 0.00 31 LEU A O 20
ATOM 13829 N N . LYS A 1 36 ? 4.999 1.144 1.622 1.00 0.00 32 LYS A N 20
ATOM 13830 C CA . LYS A 1 36 ? 3.971 0.427 2.366 1.00 0.00 32 LYS A CA 20
ATOM 13831 C C . LYS A 1 36 ? 3.044 -0.309 1.409 1.00 0.00 32 LYS A C 20
ATOM 13832 O O . LYS A 1 36 ? 2.573 0.268 0.428 1.00 0.00 32 LYS A O 20
ATOM 13851 N N . CYS A 1 37 ? 2.778 -1.574 1.690 1.00 0.00 33 CYS A N 20
ATOM 13852 C CA . CYS A 1 37 ? 1.906 -2.363 0.846 1.00 0.00 33 CYS A CA 20
ATOM 13853 C C . CYS A 1 37 ? 0.456 -2.002 1.110 1.00 0.00 33 CYS A C 20
ATOM 13854 O O . CYS A 1 37 ? -0.068 -2.253 2.199 1.00 0.00 33 CYS A O 20
ATOM 13862 N N . CYS A 1 38 ? -0.180 -1.405 0.119 1.00 0.00 34 CYS A N 20
ATOM 13863 C CA . CYS A 1 38 ? -1.556 -0.972 0.251 1.00 0.00 34 CYS A CA 20
ATOM 13864 C C . CYS A 1 38 ? -2.434 -1.697 -0.761 1.00 0.00 34 CYS A C 20
ATOM 13865 O O . CYS A 1 38 ? -2.088 -1.788 -1.940 1.00 0.00 34 CYS A O 20
ATOM 13873 N N . ARG A 1 39 ? -3.553 -2.228 -0.294 1.00 0.00 35 ARG A N 20
ATOM 13874 C CA . ARG A 1 39 ? -4.478 -2.946 -1.162 1.00 0.00 35 ARG A CA 20
ATOM 13875 C C . ARG A 1 39 ? -5.788 -2.185 -1.289 1.00 0.00 35 ARG A C 20
ATOM 13876 O O . ARG A 1 39 ? -6.359 -1.752 -0.285 1.00 0.00 35 ARG A O 20
ATOM 13897 N N . THR A 1 40 ? -6.253 -2.025 -2.519 1.00 0.00 36 THR A N 20
ATOM 13898 C CA . THR A 1 40 ? -7.513 -1.357 -2.780 1.00 0.00 36 THR A CA 20
ATOM 13899 C C . THR A 1 40 ? -8.682 -2.292 -2.486 1.00 0.00 36 THR A C 20
ATOM 13900 O O . THR A 1 40 ? -8.877 -3.301 -3.168 1.00 0.00 36 THR A O 20
ATOM 13911 N N . ILE A 1 41 ? -9.429 -1.963 -1.445 1.00 0.00 37 ILE A N 20
ATOM 13912 C CA . ILE A 1 41 ? -10.576 -2.748 -1.034 1.00 0.00 37 ILE A CA 20
ATOM 13913 C C . ILE A 1 41 ? -11.700 -2.629 -2.052 1.00 0.00 37 ILE A C 20
ATOM 13914 O O . ILE A 1 41 ? -12.155 -1.526 -2.368 1.00 0.00 37 ILE A O 20
ATOM 13930 N N . GLN A 1 42 ? -12.135 -3.765 -2.565 1.00 0.00 38 GLN A N 20
ATOM 13931 C CA . GLN A 1 42 ? -13.199 -3.795 -3.553 1.00 0.00 38 GLN A CA 20
ATOM 13932 C C . GLN A 1 42 ? -14.502 -4.250 -2.909 1.00 0.00 38 GLN A C 20
ATOM 13933 O O . GLN A 1 42 ? -14.534 -5.275 -2.224 1.00 0.00 38 GLN A O 20
ATOM 13947 N N . PRO A 1 43 ? -15.590 -3.495 -3.110 1.00 0.00 39 PRO A N 20
ATOM 13948 C CA . PRO A 1 43 ? -16.914 -3.881 -2.622 1.00 0.00 39 PRO A CA 20
ATOM 13949 C C . PRO A 1 43 ? -17.369 -5.183 -3.264 1.00 0.00 39 PRO A C 20
ATOM 13950 O O . PRO A 1 43 ? -17.292 -5.327 -4.487 1.00 0.00 39 PRO A O 20
ATOM 13961 N N . SER A 1 44 ? -17.792 -6.138 -2.430 1.00 0.00 40 SER A N 20
ATOM 13962 C CA . SER A 1 44 ? -18.265 -7.446 -2.898 1.00 0.00 40 SER A CA 20
ATOM 13963 C C . SER A 1 44 ? -17.083 -8.305 -3.353 1.00 0.00 40 SER A C 20
ATOM 13964 O O . SER A 1 44 ? -17.254 -9.411 -3.871 1.00 0.00 40 SER A O 20
ATOM 13972 N N . GLY A 1 45 ? -15.888 -7.774 -3.159 1.00 0.00 41 GLY A N 20
ATOM 13973 C CA . GLY A 1 45 ? -14.671 -8.495 -3.482 1.00 0.00 41 GLY A CA 20
ATOM 13974 C C . GLY A 1 45 ? -14.393 -9.629 -2.512 1.00 0.00 41 GLY A C 20
ATOM 13975 O O . GLY A 1 45 ? -15.128 -9.826 -1.543 1.00 0.00 41 GLY A O 20
ATOM 13979 N N . SER A 1 46 ? -13.334 -10.378 -2.772 1.00 0.00 42 SER A N 20
ATOM 13980 C CA . SER A 1 46 ? -12.996 -11.537 -1.959 1.00 0.00 42 SER A CA 20
ATOM 13981 C C . SER A 1 46 ? -12.381 -11.121 -0.621 1.00 0.00 42 SER A C 20
ATOM 13982 O O . SER A 1 46 ? -11.737 -10.069 -0.524 1.00 0.00 42 SER A O 20
ATOM 13990 N N . ILE A 1 47 ? -12.601 -11.954 0.402 1.00 0.00 43 ILE A N 20
ATOM 13991 C CA . ILE A 1 47 ? -12.044 -11.750 1.743 1.00 0.00 43 ILE A CA 20
ATOM 13992 C C . ILE A 1 47 ? -12.777 -10.638 2.488 1.00 0.00 43 ILE A C 20
ATOM 13993 O O . ILE A 1 47 ? -13.421 -10.885 3.509 1.00 0.00 43 ILE A O 20
ATOM 14009 N N . ILE A 1 48 ? -12.677 -9.424 1.980 1.00 0.00 44 ILE A N 20
ATOM 14010 C CA . ILE A 1 48 ? -13.361 -8.293 2.579 1.00 0.00 44 ILE A CA 20
ATOM 14011 C C . ILE A 1 48 ? -14.578 -7.916 1.730 1.00 0.00 44 ILE A C 20
ATOM 14012 O O . ILE A 1 48 ? -14.468 -7.228 0.712 1.00 0.00 44 ILE A O 20
ATOM 14028 N N . ASP A 1 49 ? -15.734 -8.409 2.157 1.00 0.00 45 ASP A N 20
ATOM 14029 C CA . ASP A 1 49 ? -16.977 -8.267 1.403 1.00 0.00 45 ASP A CA 20
ATOM 14030 C C . ASP A 1 49 ? -17.483 -6.833 1.442 1.00 0.00 45 ASP A C 20
ATOM 14031 O O . ASP A 1 49 ? -17.926 -6.388 2.521 1.00 0.00 45 ASP A O 20
#

CATH classification: 3.10.360.10

Nearest PDB structures (foldseek):
  2lwl-assembly1_A  TM=8.145E-01  e=2.320E-06  Homo sapiens
  7t9r-assembly1_A  TM=7.870E-01  e=1.193E-01  Crocodylus porosus
  5ki9-assembly1_A-2  TM=8.274E-01  e=2.895E-01  Homo sapiens
  1e4t-assembly1_A  TM=6.192E-01  e=2.204E-01  Mus musculus
  2lwl-assembly1_A  TM=7.919E-01  e=4.412E-07  Homo sapiens

Solvent-accessible surface area: 3781 Å² total; per-residue (Å²): 207,181,31,115,125,3,104,155,86,170,6,81,58,62,95,116,47,28,136,88,18,68,89,71,14,135,26,144,177,79,50,50,0,0,60,89,10,124,86,133,49,94,90,68,165

GO terms:
  GO:0031727 CCR2 chemokine receptor binding (F, IDA)
  GO:0005515 protein binding (F, IPI)
  GO:1990742 microvesicle (C, IDA)
  GO:0008201 heparin binding (F, IDA)
  GO:0005634 nucleus (C, IDA)
  GO:0016020 membrane (C, IDA)
  GO:0001530 lipopolysaccharide binding (F, IDA)
  GO:0045087 innate immune response (P, IDA)
  GO:0050829 defense response to Gram-negative bacterium (P, IDA)
  GO:0050830 defense response to Gram-positive bacterium (P, IDA)
  GO:0061760 antifungal innate immune response (P, IDA)

Organism: Homo sapiens (NCBI:txid9606)

Secondary structure (DSSP, 8-state):
-HHHHHHHTT-EEESS--TTEEEEEE-STT-EEEEE--SSS-TT-

Sequence (45 aa):
FFDEKCNKLKGTCKNNCGKNEELIALCQKSLKCCRTIQPSGSIIDFFDEKCNKLKGTCKNNCGKNEELIALCQKSLKCCRTIQPSGSIIDFFDEKCNKLKGTCKNNCGKNEELIALCQKSLKCCRTIQPSGSIIDFFDEKCNKLKGTCKNNCGKNEELIALCQKSLKCCRTIQPSGSIIDFFDEKCNKLKGTCKNNCGKNEELIALCQKSLKCCRTIQPSGSIIDFFDEKCNKLKGTCKNNCGKNEELIALCQKSLKCCRTIQPSGSIIDFFDEKCNKLKGTCKNNCGKNEELIALCQKSLKCCRTIQPSGSIIDFFDEKCNKLKGTCKNNCGKNEELIALCQKSLKCCRTIQPSGSIIDFFDEKCNKLKGTCKNNCGKNEELIALCQKSLKCCRTIQPSGSIIDFFDEKCNKLKGTCKNNCGKNEELIALCQKSLKCCRTIQPSGSIIDFFDEKCNKLKGTCKNNCGKNEELIALCQKSLKCCRTIQPSGSIIDFFDEKCNKLKGTCKNNCGKNEELIALCQKSLKCCRTIQPSGSIIDFFDEKCNKLKGTCKNNCGKNEELIALCQKSLKCCRTIQPSGSIIDFFDEKCNKLKGTCKNNCGKNEELIALCQKSLKCCRTIQPSGSIIDFFDEKCNKLKGTCKNNCGKNEELIALCQKSLKCCRTIQPSGSIIDFFDEKCNKLKGTCKNNCGKNEELIALCQKSLKCCRTIQPSGSIIDFFDEKCNKLKGTCKNNCGKNEELIALCQKSLKCCRTIQPSGSIIDFFDEKCNKLKGTCKNNCGKNEELIALCQKSLKCCRTIQPSGSIIDFFDEKCNKLKGTCKNNCGKNEELIALCQKSLKCCRTIQPSGSIIDFFDEKCNKLKGTCKNNCGKNEELIALCQKSLKCCRTIQPSGSIID

Radius of gyration: 10.23 Å; Cα contacts (8 Å, |Δi|>4): 73; chains: 1; bounding box: 32×19×12 Å

Foldseek 3Di:
DFCVVLVVVPWDWAADEDAQWDFDTADPVRTTTIHRDDVVDPPRD